Protein AF-0000000066904981 (afdb_homodimer)

pLDDT: mean 78.53, std 17.95, range [28.22, 98.19]

Solvent-accessible surface area (backbone atoms only — not comparable to full-atom values): 41297 Å² total; per-residue (Å²): 116,61,37,45,82,64,37,47,34,28,40,35,43,92,92,44,52,44,81,44,67,41,42,80,83,37,74,47,75,53,92,91,40,63,34,40,48,55,61,44,52,70,33,62,58,35,39,51,25,34,52,40,75,87,22,40,49,40,78,51,49,74,65,53,43,39,52,46,29,62,57,43,56,68,46,65,35,61,63,74,56,66,65,71,63,55,58,62,73,68,61,56,79,80,69,77,66,56,67,68,47,59,76,64,24,49,69,62,49,70,68,54,54,50,50,40,43,72,71,56,51,50,41,65,54,52,36,50,52,47,52,72,22,26,65,54,48,78,71,41,52,71,67,53,37,50,49,49,50,48,51,43,35,58,65,40,46,46,58,38,36,38,30,65,60,43,66,61,57,48,42,46,34,43,40,71,71,44,27,72,55,42,54,42,47,45,58,61,56,50,28,37,45,49,44,56,25,61,78,44,40,65,36,30,34,39,35,34,66,56,35,38,32,44,66,59,34,48,51,44,61,50,17,71,42,57,29,36,41,38,34,42,27,69,60,94,57,69,73,70,40,59,44,39,60,47,57,62,66,56,67,66,36,50,67,25,54,41,72,42,39,44,67,60,59,51,46,63,72,65,58,70,75,89,63,54,72,68,54,46,52,54,42,63,73,37,42,69,55,49,50,56,55,69,68,34,64,18,44,19,37,40,37,39,46,91,64,88,48,71,72,42,43,68,72,54,51,52,62,29,35,25,64,51,11,24,33,19,34,43,31,57,44,67,68,58,48,52,48,47,48,49,51,44,41,71,64,42,28,44,42,78,68,44,40,35,35,64,47,59,38,41,45,23,62,44,96,95,40,76,42,72,42,81,78,39,74,81,54,64,41,36,41,37,36,30,31,29,54,52,113,116,60,36,46,82,65,36,48,35,29,39,35,44,92,93,45,51,43,82,44,67,42,41,82,82,37,74,48,75,54,90,92,40,64,34,39,49,55,60,46,51,68,34,59,58,36,38,50,24,34,53,40,77,87,21,40,47,39,79,52,48,73,66,53,45,39,52,46,28,60,58,44,57,70,46,65,36,62,63,76,55,63,66,71,63,54,57,61,75,66,63,48,83,79,69,78,69,56,65,67,49,60,75,64,26,49,69,61,48,69,67,55,52,51,50,39,42,71,71,58,52,50,43,66,53,52,36,50,51,46,53,72,22,26,63,56,50,79,72,40,51,70,66,52,36,52,51,50,49,48,50,43,35,57,67,41,48,46,57,39,34,37,29,65,61,43,66,61,56,48,41,45,35,44,40,71,70,44,27,72,53,42,54,41,48,46,55,60,55,50,29,37,44,49,45,57,27,62,77,46,39,65,34,29,35,39,34,32,63,57,34,37,33,44,64,58,34,48,53,44,60,50,19,69,43,57,29,34,40,37,35,42,28,67,61,94,58,70,72,70,42,59,44,39,59,47,57,62,65,54,67,66,36,50,68,24,53,43,72,42,38,44,67,60,59,51,46,61,72,65,59,70,76,88,62,54,73,68,53,46,52,56,42,62,73,36,42,68,55,48,50,54,55,69,68,34,63,18,42,20,36,41,36,38,46,90,64,88,47,71,72,45,42,68,74,54,51,52,63,30,35,25,65,51,12,24,33,19,34,44,32,57,44,67,67,57,47,51,49,48,49,48,52,43,40,72,65,41,28,45,43,78,67,44,40,36,35,63,45,61,37,42,46,23,62,44,94,94,40,77,41,72,42,80,80,40,76,81,53,64,43,35,40,38,36,31,31,29,53,52,114

Structure (mmCIF, N/CA/C/O backbone):
data_AF-0000000066904981-model_v1
#
loop_
_entity.id
_entity.type
_entity.pdbx_description
1 polymer 'tRNA (adenine(58)-N(1))-methyltransferase non-catalytic subunit TRM6'
#
loop_
_atom_site.group_PDB
_atom_site.id
_atom_site.type_symbol
_atom_site.label_atom_id
_atom_site.label_alt_id
_atom_site.label_comp_id
_atom_site.label_asym_id
_atom_site.label_entity_id
_atom_site.label_seq_id
_atom_site.pdbx_PDB_ins_code
_atom_site.Cartn_x
_atom_site.Cartn_y
_atom_site.Cartn_z
_atom_site.occupancy
_atom_site.B_iso_or_equiv
_atom_site.auth_seq_id
_atom_site.auth_comp_id
_atom_site.auth_asym_id
_atom_site.auth_atom_id
_atom_site.pdbx_PDB_model_num
ATOM 1 N N . MET A 1 1 ? 4.727 -24.531 4.793 1 66.62 1 MET A N 1
ATOM 2 C CA . MET A 1 1 ? 3.307 -24.859 4.848 1 66.62 1 MET A CA 1
ATOM 3 C C . MET A 1 1 ? 2.9 -25.703 3.645 1 66.62 1 MET A C 1
ATOM 5 O O . MET A 1 1 ? 3.305 -25.422 2.516 1 66.62 1 MET A O 1
ATOM 9 N N . GLU A 1 2 ? 2.305 -26.797 3.936 1 84.75 2 GLU A N 1
ATOM 10 C CA . GLU A 1 2 ? 1.937 -27.781 2.91 1 84.75 2 GLU A CA 1
ATOM 11 C C . GLU A 1 2 ? 0.469 -27.641 2.516 1 84.75 2 GLU A C 1
ATOM 13 O O . GLU A 1 2 ? -0.345 -27.141 3.299 1 84.75 2 GLU A O 1
ATOM 18 N N . ILE A 1 3 ? 0.258 -27.922 1.282 1 91.31 3 ILE A N 1
ATOM 19 C CA . ILE A 1 3 ? -1.102 -27.875 0.753 1 91.31 3 ILE A CA 1
ATOM 20 C C . ILE A 1 3 ? -1.896 -29.078 1.269 1 91.31 3 ILE A C 1
ATOM 22 O O . ILE A 1 3 ? -1.416 -30.203 1.228 1 91.31 3 ILE A O 1
ATOM 26 N N . VAL A 1 4 ? -3.031 -28.812 1.88 1 92.56 4 VAL A N 1
ATOM 27 C CA . VAL A 1 4 ? -3.906 -29.875 2.371 1 92.56 4 VAL A CA 1
ATOM 28 C C . VAL A 1 4 ? -5.262 -29.797 1.672 1 92.56 4 VAL A C 1
ATOM 30 O O . VAL A 1 4 ? -5.547 -28.812 0.972 1 92.56 4 VAL A O 1
ATOM 33 N N . GLU A 1 5 ? -5.953 -30.844 1.854 1 92.69 5 GLU A N 1
ATOM 34 C CA . GLU A 1 5 ? -7.293 -30.812 1.274 1 92.69 5 GLU A CA 1
ATOM 35 C C . GLU A 1 5 ? -8.117 -29.672 1.848 1 92.69 5 GLU A C 1
ATOM 37 O O . GLU A 1 5 ? -8.117 -29.438 3.059 1 92.69 5 GLU A O 1
ATOM 42 N N . GLY A 1 6 ? -8.773 -28.906 1.011 1 92.81 6 GLY A N 1
ATOM 43 C CA . GLY A 1 6 ? -9.57 -27.781 1.439 1 92.81 6 GLY A CA 1
ATOM 44 C C . GLY A 1 6 ? -8.812 -26.469 1.399 1 92.81 6 GLY A C 1
ATOM 45 O O . GLY A 1 6 ? -9.406 -25.391 1.551 1 92.81 6 GLY A O 1
ATOM 46 N N . SER A 1 7 ? -7.531 -26.562 1.126 1 94.19 7 SER A N 1
ATOM 47 C CA . SER A 1 7 ? -6.707 -25.359 1.053 1 94.19 7 SER A CA 1
ATOM 48 C C . SER A 1 7 ? -6.988 -24.578 -0.227 1 94.19 7 SER A C 1
ATOM 50 O O . SER A 1 7 ? -7.336 -25.156 -1.255 1 94.19 7 SER A O 1
ATOM 52 N N . TYR A 1 8 ? -6.977 -23.328 -0.087 1 95.19 8 TYR A N 1
ATOM 53 C CA . TYR A 1 8 ? -7.094 -22.484 -1.272 1 95.19 8 TYR A CA 1
ATOM 54 C C . TYR A 1 8 ? -5.734 -22.281 -1.935 1 95.19 8 TYR A C 1
ATOM 56 O O . TYR A 1 8 ? -4.723 -22.125 -1.251 1 95.19 8 TYR A O 1
ATOM 64 N N . VAL A 1 9 ? -5.754 -22.391 -3.248 1 94.06 9 VAL A N 1
ATOM 65 C CA . VAL A 1 9 ? -4.527 -22.219 -4.02 1 94.06 9 VAL A CA 1
ATOM 66 C C . VAL A 1 9 ? -4.797 -21.359 -5.246 1 94.06 9 VAL A C 1
ATOM 68 O O . VAL A 1 9 ? -5.918 -21.328 -5.758 1 94.06 9 VAL A O 1
ATOM 71 N N . ILE A 1 10 ? -3.789 -20.578 -5.578 1 93.19 10 ILE A N 1
ATOM 72 C CA . ILE A 1 10 ? -3.857 -19.781 -6.809 1 93.19 10 ILE A CA 1
ATOM 73 C C . ILE A 1 10 ? -2.973 -20.422 -7.875 1 93.19 10 ILE A C 1
ATOM 75 O O . ILE A 1 10 ? -1.762 -20.562 -7.691 1 93.19 10 ILE A O 1
ATOM 79 N N . PHE A 1 11 ? -3.605 -20.828 -8.953 1 92 11 PHE A N 1
ATOM 80 C CA . PHE A 1 11 ? -2.877 -21.359 -10.102 1 92 11 PHE A CA 1
ATOM 81 C C . PHE A 1 11 ? -2.557 -20.25 -11.102 1 92 11 PHE A C 1
ATOM 83 O O . PHE A 1 11 ? -3.422 -19.438 -11.43 1 92 11 PHE A O 1
ATOM 90 N N . LYS A 1 12 ? -1.373 -20.234 -11.406 1 86.88 12 LYS A N 1
ATOM 91 C CA . LYS A 1 12 ? -0.982 -19.234 -12.398 1 86.88 12 LYS A CA 1
ATOM 92 C C . LYS A 1 12 ? -0.292 -19.891 -13.594 1 86.88 12 LYS A C 1
ATOM 94 O O . LYS A 1 12 ? 0.618 -20.703 -13.422 1 86.88 12 LYS A O 1
ATOM 99 N N . ARG A 1 13 ? -0.804 -19.625 -14.695 1 80.5 13 ARG A N 1
ATOM 100 C CA . ARG A 1 13 ? -0.232 -20.062 -15.961 1 80.5 13 ARG A CA 1
ATOM 101 C C . ARG A 1 13 ? -0.275 -18.953 -17 1 80.5 13 ARG A C 1
ATOM 103 O O . ARG A 1 13 ? -1.354 -18.516 -17.406 1 80.5 13 ARG A O 1
ATOM 110 N N . GLY A 1 14 ? 0.883 -18.562 -17.359 1 70.94 14 GLY A N 1
ATOM 111 C CA . GLY A 1 14 ? 0.912 -17.438 -18.281 1 70.94 14 GLY A CA 1
ATOM 112 C C . GLY A 1 14 ? 0.324 -16.156 -17.703 1 70.94 14 GLY A C 1
ATOM 113 O O . GLY A 1 14 ? 0.757 -15.703 -16.641 1 70.94 14 GLY A O 1
ATOM 114 N N . ASN A 1 15 ? -0.715 -15.695 -18.359 1 70.81 15 ASN A N 1
ATOM 115 C CA . ASN A 1 15 ? -1.34 -14.453 -17.906 1 70.81 15 ASN A CA 1
ATOM 116 C C . ASN A 1 15 ? -2.648 -14.727 -17.172 1 70.81 15 ASN A C 1
ATOM 118 O O . ASN A 1 15 ? -3.33 -13.789 -16.734 1 70.81 15 ASN A O 1
ATOM 122 N N . THR A 1 16 ? -2.84 -15.977 -16.984 1 81.62 16 THR A N 1
ATOM 123 C CA . THR A 1 16 ? -4.105 -16.328 -16.344 1 81.62 16 THR A CA 1
ATOM 124 C C . THR A 1 16 ? -3.863 -16.906 -14.945 1 81.62 16 THR A C 1
ATOM 126 O O . THR A 1 16 ? -2.9 -17.656 -14.734 1 81.62 16 THR A O 1
ATOM 129 N N . SER A 1 17 ? -4.574 -16.453 -14.086 1 90 17 SER A N 1
ATOM 130 C CA . SER A 1 17 ? -4.527 -16.953 -12.711 1 90 17 SER A CA 1
ATOM 131 C C . SER A 1 17 ? -5.922 -17.281 -12.203 1 90 17 SER A C 1
ATOM 133 O O . SER A 1 17 ? -6.902 -16.641 -12.578 1 90 17 SER A O 1
ATOM 135 N N . ARG A 1 18 ? -5.957 -18.344 -11.398 1 92.12 18 ARG A N 1
ATOM 136 C CA . ARG A 1 18 ? -7.25 -18.781 -10.883 1 92.12 18 ARG A CA 1
ATOM 137 C C . ARG A 1 18 ? -7.141 -19.219 -9.43 1 92.12 18 ARG A C 1
ATOM 139 O O . ARG A 1 18 ? -6.191 -19.906 -9.047 1 92.12 18 ARG A O 1
ATOM 146 N N . LEU A 1 19 ? -8.109 -18.719 -8.68 1 94.81 19 LEU A N 1
ATOM 147 C CA . LEU A 1 19 ? -8.234 -19.156 -7.297 1 94.81 19 LEU A CA 1
ATOM 148 C C . LEU A 1 19 ? -9.109 -20.391 -7.188 1 94.81 19 LEU A C 1
ATOM 150 O O . LEU A 1 19 ? -10.227 -20.422 -7.719 1 94.81 19 LEU A O 1
ATOM 154 N N . THR A 1 20 ? -8.586 -21.453 -6.523 1 94.12 20 THR A N 1
ATOM 155 C CA . THR A 1 20 ? -9.344 -22.688 -6.422 1 94.12 20 THR A CA 1
ATOM 156 C C . THR A 1 20 ? -9.156 -23.328 -5.051 1 94.12 20 THR A C 1
ATOM 158 O O . THR A 1 20 ? -8.07 -23.266 -4.469 1 94.12 20 THR A O 1
ATOM 161 N N . ARG A 1 21 ? -10.227 -23.812 -4.586 1 94.75 21 ARG A N 1
ATOM 162 C CA . ARG A 1 21 ? -10.156 -24.625 -3.381 1 94.75 21 ARG A CA 1
ATOM 163 C C . ARG A 1 21 ? -9.852 -26.094 -3.725 1 94.75 21 ARG A C 1
ATOM 165 O O . ARG A 1 21 ? -10.578 -26.719 -4.492 1 94.75 21 ARG A O 1
ATOM 172 N N . ILE A 1 22 ? -8.828 -26.625 -3.139 1 94.25 22 ILE A N 1
ATOM 173 C CA . ILE A 1 22 ? -8.328 -27.938 -3.514 1 94.25 22 ILE A CA 1
ATOM 174 C C . ILE A 1 22 ? -9.242 -29.016 -2.941 1 94.25 22 ILE A C 1
ATOM 176 O O . ILE A 1 22 ? -9.625 -28.969 -1.769 1 94.25 22 ILE A O 1
ATOM 180 N N . ALA A 1 23 ? -9.688 -29.859 -3.777 1 92.75 23 ALA A N 1
ATOM 181 C CA . ALA A 1 23 ? -10.477 -31.047 -3.422 1 92.75 23 ALA A CA 1
ATOM 182 C C . ALA A 1 23 ? -9.961 -32.281 -4.141 1 92.75 23 ALA A C 1
ATOM 184 O O . ALA A 1 23 ? -9.414 -32.188 -5.242 1 92.75 23 ALA A O 1
ATOM 185 N N . ARG A 1 24 ? -10.133 -33.375 -3.477 1 89.88 24 ARG A N 1
ATOM 186 C CA . ARG A 1 24 ? -9.695 -34.625 -4.09 1 89.88 24 ARG A CA 1
ATOM 187 C C . ARG A 1 24 ? -10.516 -34.938 -5.336 1 89.88 24 ARG A C 1
ATOM 189 O O . ARG A 1 24 ? -11.734 -34.719 -5.359 1 89.88 24 ARG A O 1
ATOM 196 N N . GLY A 1 25 ? -9.852 -35.312 -6.305 1 86.94 25 GLY A N 1
ATOM 197 C CA . GLY A 1 25 ? -10.516 -35.719 -7.535 1 86.94 25 GLY A CA 1
ATOM 198 C C . GLY A 1 25 ? -10.938 -34.531 -8.398 1 86.94 25 GLY A C 1
ATOM 199 O O . GLY A 1 25 ? -11.641 -34.719 -9.391 1 86.94 25 GLY A O 1
ATOM 200 N N . GLN A 1 26 ? -10.539 -33.438 -8.008 1 91.06 26 GLN A N 1
ATOM 201 C CA . GLN A 1 26 ? -10.945 -32.25 -8.727 1 91.06 26 GLN A CA 1
ATOM 202 C C . GLN A 1 26 ? -10.078 -32 -9.961 1 91.06 26 GLN A C 1
ATOM 204 O O . GLN A 1 26 ? -8.859 -32.219 -9.914 1 91.06 26 GLN A O 1
ATOM 209 N N . GLN A 1 27 ? -10.711 -31.734 -11.086 1 91.56 27 GLN A N 1
ATOM 210 C CA . GLN A 1 27 ? -10.016 -31.391 -12.32 1 91.56 27 GLN A CA 1
ATOM 211 C C . GLN A 1 27 ? -10.125 -29.891 -12.617 1 91.56 27 GLN A C 1
ATOM 213 O O . GLN A 1 27 ? -11.211 -29.312 -12.547 1 91.56 27 GLN A O 1
ATOM 218 N N . ILE A 1 28 ? -9.031 -29.281 -12.852 1 91 28 ILE A N 1
ATOM 219 C CA . ILE A 1 28 ? -8.992 -27.859 -13.117 1 91 28 ILE A CA 1
ATOM 220 C C . ILE A 1 28 ? -8.547 -27.609 -14.555 1 91 28 ILE A C 1
ATOM 222 O O . ILE A 1 28 ? -7.684 -28.312 -15.078 1 91 28 ILE A O 1
ATOM 226 N N . VAL A 1 29 ? -9.219 -26.719 -15.18 1 87.19 29 VAL A N 1
ATOM 227 C CA . VAL A 1 29 ? -8.859 -26.328 -16.547 1 87.19 29 VAL A CA 1
ATOM 228 C C . VAL A 1 29 ? -8.281 -24.906 -16.531 1 87.19 29 VAL A C 1
ATOM 230 O O . VAL A 1 29 ? -8.93 -23.969 -16.047 1 87.19 29 VAL A O 1
ATOM 233 N N . LEU A 1 30 ? -7.09 -24.75 -16.906 1 85.94 30 LEU A N 1
ATOM 234 C CA . LEU A 1 30 ? -6.434 -23.453 -17.016 1 85.94 30 LEU A CA 1
ATOM 235 C C . LEU A 1 30 ? -5.766 -23.312 -18.375 1 85.94 30 LEU A C 1
ATOM 237 O O . LEU A 1 30 ? -4.93 -24.125 -18.75 1 85.94 30 LEU A O 1
ATOM 241 N N . GLU A 1 31 ? -6.016 -22.219 -19.094 1 78.69 31 GLU A N 1
ATOM 242 C CA . GLU A 1 31 ? -5.453 -21.969 -20.422 1 78.69 31 GLU A CA 1
ATOM 243 C C . GLU A 1 31 ? -5.453 -23.219 -21.281 1 78.69 31 GLU A C 1
ATOM 245 O O . GLU A 1 31 ? -4.418 -23.609 -21.812 1 78.69 31 GLU A O 1
ATOM 250 N N . LYS A 1 32 ? -6.469 -23.984 -21.328 1 73.38 32 LYS A N 1
ATOM 251 C CA . LYS A 1 32 ? -6.723 -25.125 -22.203 1 73.38 32 LYS A CA 1
ATOM 252 C C . LYS A 1 32 ? -5.984 -26.375 -21.719 1 73.38 32 LYS A C 1
ATOM 254 O O . LYS A 1 32 ? -5.859 -27.344 -22.453 1 73.38 32 LYS A O 1
ATOM 259 N N . SER A 1 33 ? -5.395 -26.281 -20.594 1 80.69 33 SER A N 1
ATOM 260 C CA . SER A 1 33 ? -4.758 -27.453 -20 1 80.69 33 SER A CA 1
ATOM 261 C C . SER A 1 33 ? -5.555 -27.953 -18.797 1 80.69 33 SER A C 1
ATOM 263 O O . SER A 1 33 ? -6.012 -27.172 -17.969 1 80.69 33 SER A O 1
ATOM 265 N N . LYS A 1 34 ? -5.758 -29.219 -18.906 1 86.19 34 LYS A N 1
ATOM 266 C CA . LYS A 1 34 ? -6.492 -29.844 -17.812 1 86.19 34 LYS A CA 1
ATOM 267 C C . LYS A 1 34 ? -5.555 -30.641 -16.906 1 86.19 34 LYS A C 1
ATOM 269 O O . LYS A 1 34 ? -4.652 -31.328 -17.391 1 86.19 34 LYS A O 1
ATOM 274 N N . PHE A 1 35 ? -5.695 -30.453 -15.641 1 89.69 35 PHE A N 1
ATOM 275 C CA . PHE A 1 35 ? -4.867 -31.234 -14.727 1 89.69 35 PHE A CA 1
ATOM 276 C C . PHE A 1 35 ? -5.617 -31.531 -13.438 1 89.69 35 PHE A C 1
ATOM 278 O O . PHE A 1 35 ? -6.59 -30.859 -13.109 1 89.69 35 PHE A O 1
ATOM 285 N N . LEU A 1 36 ? -5.172 -32.594 -12.781 1 91.19 36 LEU A N 1
ATOM 286 C CA . LEU A 1 36 ? -5.754 -33.031 -11.516 1 91.19 36 LEU A CA 1
ATOM 287 C C . LEU A 1 36 ? -4.992 -32.438 -10.336 1 91.19 36 LEU A C 1
ATOM 289 O O . LEU A 1 36 ? -3.777 -32.25 -10.414 1 91.19 36 LEU A O 1
ATOM 293 N N . THR A 1 37 ? -5.695 -32.188 -9.258 1 90.5 37 THR A N 1
ATOM 294 C CA . THR A 1 37 ? -5.078 -31.5 -8.117 1 90.5 37 THR A CA 1
ATOM 295 C C . THR A 1 37 ? -4.719 -32.5 -7.027 1 90.5 37 THR A C 1
ATOM 297 O O . THR A 1 37 ? -4.234 -32.125 -5.957 1 90.5 37 THR A O 1
ATOM 300 N N . ASP A 1 38 ? -4.82 -33.719 -7.238 1 90.19 38 ASP A N 1
ATOM 301 C CA . ASP A 1 38 ? -4.594 -34.75 -6.219 1 90.19 38 ASP A CA 1
ATOM 302 C C . ASP A 1 38 ? -3.133 -34.75 -5.77 1 90.19 38 ASP A C 1
ATOM 304 O O . ASP A 1 38 ? -2.844 -34.906 -4.582 1 90.19 38 ASP A O 1
ATOM 308 N N . ASN A 1 39 ? -2.252 -34.625 -6.68 1 89.31 39 ASN A N 1
ATOM 309 C CA . ASN A 1 39 ? -0.829 -34.688 -6.371 1 89.31 39 ASN A CA 1
ATOM 310 C C . ASN A 1 39 ? -0.323 -33.406 -5.707 1 89.31 39 ASN A C 1
ATOM 312 O O . ASN A 1 39 ? 0.827 -33.344 -5.27 1 89.31 39 ASN A O 1
ATOM 316 N N . LEU A 1 40 ? -1.145 -32.5 -5.605 1 91 40 LEU A N 1
ATOM 317 C CA . LEU A 1 40 ? -0.75 -31.25 -4.965 1 91 40 LEU A CA 1
ATOM 318 C C . LEU A 1 40 ? -0.832 -31.359 -3.445 1 91 40 LEU A C 1
ATOM 320 O O . LEU A 1 40 ? -0.176 -30.609 -2.725 1 91 40 LEU A O 1
ATOM 324 N N . ILE A 1 41 ? -1.654 -32.312 -3.059 1 91.75 41 ILE A N 1
ATOM 325 C CA . ILE A 1 41 ? -1.846 -32.469 -1.623 1 91.75 41 ILE A CA 1
ATOM 326 C C . ILE A 1 41 ? -0.551 -33 -0.988 1 91.75 41 ILE A C 1
ATOM 328 O O . ILE A 1 41 ? 0.008 -34 -1.419 1 91.75 41 ILE A O 1
ATOM 332 N N . GLY A 1 42 ? -0.036 -32.281 -0.061 1 88.62 42 GLY A N 1
ATOM 333 C CA . GLY A 1 42 ? 1.206 -32.625 0.609 1 88.62 42 GLY A CA 1
ATOM 334 C C . GLY A 1 42 ? 2.402 -31.859 0.091 1 88.62 42 GLY A C 1
ATOM 335 O O . GLY A 1 42 ? 3.488 -31.922 0.673 1 88.62 42 GLY A O 1
ATOM 336 N N . GLN A 1 43 ? 2.199 -31.172 -1.011 1 87.69 43 GLN A N 1
ATOM 337 C CA . GLN A 1 43 ? 3.287 -30.391 -1.598 1 87.69 43 GLN A CA 1
ATOM 338 C C . GLN A 1 43 ? 3.309 -28.969 -1.048 1 87.69 43 GLN A C 1
ATOM 340 O O . GLN A 1 43 ? 2.289 -28.469 -0.569 1 87.69 43 GLN A O 1
ATOM 345 N N . PRO A 1 44 ? 4.457 -28.375 -1.064 1 83.56 44 PRO A N 1
ATOM 346 C CA . PRO A 1 44 ? 4.559 -26.984 -0.589 1 83.56 44 PRO A CA 1
ATOM 347 C C . PRO A 1 44 ? 3.996 -25.984 -1.589 1 83.56 44 PRO A C 1
ATOM 349 O O . PRO A 1 44 ? 3.949 -26.266 -2.791 1 83.56 44 PRO A O 1
ATOM 352 N N . TYR A 1 45 ? 3.57 -24.859 -1.118 1 83.62 45 TYR A N 1
ATOM 353 C CA . TYR A 1 45 ? 3.1 -23.766 -1.956 1 83.62 45 TYR A CA 1
ATOM 354 C C . TYR A 1 45 ? 4.25 -23.141 -2.736 1 83.62 45 TYR A C 1
ATOM 356 O O . TYR A 1 45 ? 5.418 -23.375 -2.432 1 83.62 45 TYR A O 1
ATOM 364 N N . ASN A 1 46 ? 3.812 -22.406 -3.773 1 78.44 46 ASN A N 1
ATOM 365 C CA . ASN A 1 46 ? 4.719 -21.531 -4.512 1 78.44 46 ASN A CA 1
ATOM 366 C C . ASN A 1 46 ? 5.797 -22.328 -5.242 1 78.44 46 ASN A C 1
ATOM 368 O O . ASN A 1 46 ? 6.98 -22.016 -5.152 1 78.44 46 ASN A O 1
ATOM 372 N N . GLN A 1 47 ? 5.387 -23.406 -5.73 1 79.5 47 GLN A N 1
ATOM 373 C CA . GLN A 1 47 ? 6.258 -24.234 -6.555 1 79.5 47 GLN A CA 1
ATOM 374 C C . GLN A 1 47 ? 5.703 -24.391 -7.969 1 79.5 47 GLN A C 1
ATOM 376 O O . GLN A 1 47 ? 4.512 -24.172 -8.203 1 79.5 47 GLN A O 1
ATOM 381 N N . LEU A 1 48 ? 6.648 -24.594 -8.828 1 81.56 48 LEU A N 1
ATOM 382 C CA . LEU A 1 48 ? 6.277 -24.859 -10.211 1 81.56 48 LEU A CA 1
ATOM 383 C C . LEU A 1 48 ? 6.027 -26.344 -10.445 1 81.56 48 LEU A C 1
ATOM 385 O O . LEU A 1 48 ? 6.816 -27.188 -10.008 1 81.56 48 LEU A O 1
ATOM 389 N N . PHE A 1 49 ? 4.918 -26.609 -11.078 1 85.44 49 PHE A N 1
ATOM 390 C CA . PHE A 1 49 ? 4.555 -27.984 -11.359 1 85.44 49 PHE A CA 1
ATOM 391 C C . PHE A 1 49 ? 4.43 -28.219 -12.859 1 85.44 49 PHE A C 1
ATOM 393 O O . PHE A 1 49 ? 3.945 -27.359 -13.594 1 85.44 49 PHE A O 1
ATOM 400 N N . GLU A 1 50 ? 4.914 -29.328 -13.227 1 83.25 50 GLU A N 1
ATOM 401 C CA . GLU A 1 50 ? 4.758 -29.734 -14.617 1 83.25 50 GLU A CA 1
ATOM 402 C C . GLU A 1 50 ? 3.5 -30.578 -14.805 1 83.25 50 GLU A C 1
ATOM 404 O O . GLU A 1 50 ? 3.197 -31.438 -13.969 1 83.25 50 GLU A O 1
ATOM 409 N N . ILE A 1 51 ? 2.789 -30.281 -15.812 1 85.75 51 ILE A N 1
ATOM 410 C CA . ILE A 1 51 ? 1.599 -31.047 -16.141 1 85.75 51 ILE A CA 1
ATOM 411 C C . ILE A 1 51 ? 1.989 -32.25 -17 1 85.75 51 ILE A C 1
ATOM 413 O O . ILE A 1 51 ? 2.35 -32.125 -18.172 1 85.75 51 ILE A O 1
ATOM 417 N N . LEU A 1 52 ? 1.821 -33.375 -16.391 1 81.19 52 LEU A N 1
ATOM 418 C CA . LEU A 1 52 ? 2.17 -34.625 -17.078 1 81.19 52 LEU A CA 1
ATOM 419 C C . LEU A 1 52 ? 1.071 -35.031 -18.062 1 81.19 52 LEU A C 1
ATOM 421 O O . LEU A 1 52 ? -0.061 -34.562 -17.969 1 81.19 52 LEU A O 1
ATOM 425 N N . PRO A 1 53 ? 1.456 -35.906 -18.953 1 74.94 53 PRO A N 1
ATOM 426 C CA . PRO A 1 53 ? 0.454 -36.344 -19.922 1 74.94 53 PRO A CA 1
ATOM 427 C C . PRO A 1 53 ? -0.747 -37.031 -19.266 1 74.94 53 PRO A C 1
ATOM 429 O O . PRO A 1 53 ? -1.86 -36.969 -19.781 1 74.94 53 PRO A O 1
ATOM 432 N N . ASN A 1 54 ? -0.562 -37.656 -18.141 1 78.25 54 ASN A N 1
ATOM 433 C CA . ASN A 1 54 ? -1.665 -38.281 -17.422 1 78.25 54 ASN A CA 1
ATOM 434 C C . ASN A 1 54 ? -2.467 -37.25 -16.625 1 78.25 54 ASN A C 1
ATOM 436 O O . ASN A 1 54 ? -3.33 -37.625 -15.82 1 78.25 54 ASN A O 1
ATOM 440 N N . LYS A 1 55 ? -2.199 -36.031 -16.828 1 83 55 LYS A N 1
ATOM 441 C CA . LYS A 1 55 ? -2.912 -34.875 -16.25 1 83 55 LYS A CA 1
ATOM 442 C C . LYS A 1 55 ? -2.547 -34.719 -14.781 1 83 55 LYS A C 1
ATOM 444 O O . LYS A 1 55 ? -3.182 -33.906 -14.07 1 83 55 LYS A O 1
ATOM 449 N N . HIS A 1 56 ? -1.57 -35.469 -14.344 1 86.5 56 HIS A N 1
ATOM 450 C CA . HIS A 1 56 ? -1.099 -35.281 -12.977 1 86.5 56 HIS A CA 1
ATOM 451 C C . HIS A 1 56 ? -0.015 -34.219 -12.906 1 86.5 56 HIS A C 1
ATOM 453 O O . HIS A 1 56 ? 0.656 -33.938 -13.906 1 86.5 56 HIS A O 1
ATOM 459 N N . LEU A 1 57 ? 0.071 -33.625 -11.703 1 87.94 57 LEU A N 1
ATOM 460 C CA . LEU A 1 57 ? 1.064 -32.562 -11.5 1 87.94 57 LEU A CA 1
ATOM 461 C C . LEU A 1 57 ? 2.312 -33.125 -10.828 1 87.94 57 LEU A C 1
ATOM 463 O O . LEU A 1 57 ? 2.213 -33.969 -9.914 1 87.94 57 LEU A O 1
ATOM 467 N N . GLN A 1 58 ? 3.393 -32.812 -11.398 1 85 58 GLN A N 1
ATOM 468 C CA . GLN A 1 58 ? 4.668 -33.219 -10.797 1 85 58 GLN A CA 1
ATOM 469 C C . GLN A 1 58 ? 5.52 -31.984 -10.492 1 85 58 GLN A C 1
ATOM 471 O O . GLN A 1 58 ? 5.664 -31.094 -11.328 1 85 58 GLN A O 1
ATOM 476 N N . CYS A 1 59 ? 5.969 -31.969 -9.242 1 83.44 59 CYS A N 1
ATOM 477 C CA . CYS A 1 59 ? 6.809 -30.859 -8.828 1 83.44 59 CYS A CA 1
ATOM 478 C C . CYS A 1 59 ? 8.07 -30.781 -9.672 1 83.44 59 CYS A C 1
ATOM 480 O O . CYS A 1 59 ? 8.727 -31.797 -9.914 1 83.44 59 CYS A O 1
ATOM 482 N N . CYS A 1 60 ? 8.336 -29.578 -10.18 1 77.5 60 CYS A N 1
ATOM 483 C CA . CYS A 1 60 ? 9.492 -29.391 -11.055 1 77.5 60 CYS A CA 1
ATOM 484 C C . CYS A 1 60 ? 10.789 -29.422 -10.258 1 77.5 60 CYS A C 1
ATOM 486 O O . CYS A 1 60 ? 10.852 -28.922 -9.133 1 77.5 60 CYS A O 1
ATOM 488 N N . THR A 1 61 ? 11.719 -30.188 -10.875 1 69.81 61 THR A N 1
ATOM 489 C CA . THR A 1 61 ? 13.055 -30.188 -10.305 1 69.81 61 THR A CA 1
ATOM 490 C C . THR A 1 61 ? 13.781 -28.891 -10.633 1 69.81 61 THR A C 1
ATOM 492 O O . THR A 1 61 ? 13.297 -28.094 -11.422 1 69.81 61 THR A O 1
ATOM 495 N N . GLU A 1 62 ? 14.875 -28.672 -9.93 1 64.06 62 GLU A N 1
ATOM 496 C CA . GLU A 1 62 ? 15.672 -27.469 -10.148 1 64.06 62 GLU A CA 1
ATOM 497 C C . GLU A 1 62 ? 16.062 -27.328 -11.617 1 64.06 62 GLU A C 1
ATOM 499 O O . GLU A 1 62 ? 16.078 -26.219 -12.156 1 64.06 62 GLU A O 1
ATOM 504 N N . THR A 1 63 ? 16.344 -28.438 -12.18 1 60.25 63 THR A N 1
ATOM 505 C CA . THR A 1 63 ? 16.766 -28.438 -13.578 1 60.25 63 THR A CA 1
ATOM 506 C C . THR A 1 63 ? 15.609 -28.031 -14.492 1 60.25 63 THR A C 1
ATOM 508 O O . THR A 1 63 ? 15.805 -27.281 -15.445 1 60.25 63 THR A O 1
ATOM 511 N N . GLU A 1 64 ? 14.469 -28.594 -14.242 1 64.06 64 GLU A N 1
ATOM 512 C CA . GLU A 1 64 ? 13.297 -28.266 -15.055 1 64.06 64 GLU A CA 1
ATOM 513 C C . GLU A 1 64 ? 12.906 -26.797 -14.883 1 64.06 64 GLU A C 1
ATOM 515 O O . GLU A 1 64 ? 12.477 -26.156 -15.844 1 64.06 64 GLU A O 1
ATOM 520 N N . LEU A 1 65 ? 13.125 -26.406 -13.695 1 65.12 65 LEU A N 1
ATOM 521 C CA . LEU A 1 65 ? 12.836 -25 -13.398 1 65.12 65 LEU A CA 1
ATOM 522 C C . LEU A 1 65 ? 13.742 -24.078 -14.195 1 65.12 65 LEU A C 1
ATOM 524 O O . LEU A 1 65 ? 13.281 -23.062 -14.742 1 65.12 65 LEU A O 1
ATOM 528 N N . ALA A 1 66 ? 14.922 -24.484 -14.172 1 62.47 66 ALA A N 1
ATOM 529 C CA . ALA A 1 66 ? 15.898 -23.688 -14.922 1 62.47 66 ALA A CA 1
ATOM 530 C C . ALA A 1 66 ? 15.547 -23.641 -16.406 1 62.47 66 ALA A C 1
ATOM 532 O O . ALA A 1 66 ? 15.672 -22.594 -17.047 1 62.47 66 ALA A O 1
ATOM 533 N N . GLN A 1 67 ? 15.133 -24.781 -16.906 1 61.22 67 GLN A N 1
ATOM 534 C CA . GLN A 1 67 ? 14.758 -24.844 -18.312 1 61.22 67 GLN A CA 1
ATOM 535 C C . GLN A 1 67 ? 13.531 -23.984 -18.609 1 61.22 67 GLN A C 1
ATOM 537 O O . GLN A 1 67 ? 13.461 -23.328 -19.641 1 61.22 67 GLN A O 1
ATOM 542 N N . PHE A 1 68 ? 12.641 -24.062 -17.719 1 63.03 68 PHE A N 1
ATOM 543 C CA . PHE A 1 68 ? 11.43 -23.25 -17.828 1 63.03 68 PHE A CA 1
ATOM 544 C C . PHE A 1 68 ? 11.773 -21.766 -17.828 1 63.03 68 PHE A C 1
ATOM 546 O O . PHE A 1 68 ? 11.273 -21 -18.641 1 63.03 68 PHE A O 1
ATOM 553 N N . LEU A 1 69 ? 12.547 -21.5 -16.844 1 61 69 LEU A N 1
ATOM 554 C CA . LEU A 1 69 ? 12.906 -20.094 -16.672 1 61 69 LEU A CA 1
ATOM 555 C C . LEU A 1 69 ? 13.688 -19.578 -17.875 1 61 69 LEU A C 1
ATOM 557 O O . LEU A 1 69 ? 13.562 -18.406 -18.234 1 61 69 LEU A O 1
ATOM 561 N N . LYS A 1 70 ? 14.508 -20.438 -18.438 1 55.94 70 LYS A N 1
ATOM 562 C CA . LYS A 1 70 ? 15.25 -20.078 -19.641 1 55.94 70 LYS A CA 1
ATOM 563 C C . LYS A 1 70 ? 14.32 -19.828 -20.828 1 55.94 70 LYS A C 1
ATOM 565 O O . LYS A 1 70 ? 14.578 -18.969 -21.656 1 55.94 70 LYS A O 1
ATOM 570 N N . SER A 1 71 ? 13.305 -20.688 -20.688 1 51.19 71 SER A N 1
ATOM 571 C CA . SER A 1 71 ? 12.344 -20.594 -21.781 1 51.19 71 SER A CA 1
ATOM 572 C C . SER A 1 71 ? 11.414 -19.391 -21.594 1 51.19 71 SER A C 1
ATOM 574 O O . SER A 1 71 ? 11.016 -18.75 -22.578 1 51.19 71 SER A O 1
ATOM 576 N N . GLU A 1 72 ? 10.914 -19.203 -20.438 1 51 72 GLU A N 1
ATOM 577 C CA . GLU A 1 72 ? 10.008 -18.094 -20.141 1 51 72 GLU A CA 1
ATOM 578 C C . GLU A 1 72 ? 10.734 -16.75 -20.188 1 51 72 GLU A C 1
ATOM 580 O O . GLU A 1 72 ? 10.117 -15.727 -20.469 1 51 72 GLU A O 1
ATOM 585 N N . GLY A 1 73 ? 11.953 -16.688 -19.609 1 46.06 73 GLY A N 1
ATOM 586 C CA . GLY A 1 73 ? 12.719 -15.461 -19.625 1 46.06 73 GLY A CA 1
ATOM 587 C C . GLY A 1 73 ? 12.594 -14.695 -20.938 1 46.06 73 GLY A C 1
ATOM 588 O O . GLY A 1 73 ? 12.797 -13.484 -20.969 1 46.06 73 GLY A O 1
ATOM 589 N N . PHE A 1 74 ? 12.664 -15.43 -22.047 1 37.25 74 PHE A N 1
ATOM 590 C CA . PHE A 1 74 ? 12.539 -14.734 -23.328 1 37.25 74 PHE A CA 1
ATOM 591 C C . PHE A 1 74 ? 11.156 -14.117 -23.469 1 37.25 74 PHE A C 1
ATOM 593 O O . PHE A 1 74 ? 10.977 -13.133 -24.188 1 37.25 74 PHE A O 1
ATOM 600 N N . ASP A 1 75 ? 10.156 -14.797 -23.031 1 34.72 75 ASP A N 1
ATOM 601 C CA . ASP A 1 75 ? 8.766 -14.492 -23.344 1 34.72 75 ASP A CA 1
ATOM 602 C C . ASP A 1 75 ? 8.227 -13.375 -22.453 1 34.72 75 ASP A C 1
ATOM 604 O O . ASP A 1 75 ? 7.027 -13.094 -22.469 1 34.72 75 ASP A O 1
ATOM 608 N N . ALA A 1 76 ? 8.766 -13.234 -21.391 1 36.75 76 ALA A N 1
ATOM 609 C CA . ALA A 1 76 ? 8.07 -12.312 -20.5 1 36.75 76 ALA A CA 1
ATOM 610 C C . ALA A 1 76 ? 7.523 -11.117 -21.266 1 36.75 76 ALA A C 1
ATOM 612 O O . ALA A 1 76 ? 6.949 -10.195 -20.672 1 36.75 76 ALA A O 1
ATOM 613 N N . ASN A 1 77 ? 8.094 -10.75 -22.25 1 32.44 77 ASN A N 1
ATOM 614 C CA . ASN A 1 77 ? 7.605 -9.625 -23.047 1 32.44 77 ASN A CA 1
ATOM 615 C C . ASN A 1 77 ? 6.172 -9.844 -23.516 1 32.44 77 ASN A C 1
ATOM 617 O O . ASN A 1 77 ? 5.578 -8.969 -24.141 1 32.44 77 ASN A O 1
ATOM 621 N N . GLY A 1 78 ? 5.75 -11.086 -23.984 1 30.52 78 GLY A N 1
ATOM 622 C CA . GLY A 1 78 ? 4.605 -11.25 -24.859 1 30.52 78 GLY A CA 1
ATOM 623 C C . GLY A 1 78 ? 3.277 -11.117 -24.141 1 30.52 78 GLY A C 1
ATOM 624 O O . GLY A 1 78 ? 2.699 -12.109 -23.703 1 30.52 78 GLY A O 1
ATOM 625 N N . VAL A 1 79 ? 3.105 -10.359 -23.203 1 32.31 79 VAL A N 1
ATOM 626 C CA . VAL A 1 79 ? 1.667 -10.109 -23.188 1 32.31 79 VAL A CA 1
ATOM 627 C C . VAL A 1 79 ? 1.105 -10.258 -24.594 1 32.31 79 VAL A C 1
ATOM 629 O O . VAL A 1 79 ? 1.703 -9.781 -25.562 1 32.31 79 VAL A O 1
ATOM 632 N N . ASP A 1 80 ? 0.214 -11.141 -24.766 1 32.19 80 ASP A N 1
ATOM 633 C CA . ASP A 1 80 ? -0.637 -11.367 -25.938 1 32.19 80 ASP A CA 1
ATOM 634 C C . ASP A 1 80 ? -1.062 -10.047 -26.578 1 32.19 80 ASP A C 1
ATOM 636 O O . ASP A 1 80 ? -2.109 -9.492 -26.219 1 32.19 80 ASP A O 1
ATOM 640 N N . GLN A 1 81 ? -0.411 -8.992 -26.406 1 30.88 81 GLN A N 1
ATOM 641 C CA . GLN A 1 81 ? -0.924 -8.078 -27.422 1 30.88 81 GLN A CA 1
ATOM 642 C C . GLN A 1 81 ? -0.875 -8.711 -28.812 1 30.88 81 GLN A C 1
ATOM 644 O O . GLN A 1 81 ? -0.786 -8.008 -29.812 1 30.88 81 GLN A O 1
ATOM 649 N N . CYS A 1 82 ? -0.402 -9.945 -29 1 30.06 82 CYS A N 1
ATOM 650 C CA . CYS A 1 82 ? -0.525 -10.43 -30.375 1 30.06 82 CYS A CA 1
ATOM 651 C C . CYS A 1 82 ? -1.96 -10.297 -30.859 1 30.06 82 CYS A C 1
ATOM 653 O O . CYS A 1 82 ? -2.232 -10.5 -32.062 1 30.06 82 CYS A O 1
ATOM 655 N N . ASP A 1 83 ? -2.932 -10.328 -29.969 1 31 83 ASP A N 1
ATOM 656 C CA . ASP A 1 83 ? -4.141 -10.273 -30.781 1 31 83 ASP A CA 1
ATOM 657 C C . ASP A 1 83 ? -4.215 -8.969 -31.562 1 31 83 ASP A C 1
ATOM 659 O O . ASP A 1 83 ? -4.715 -8.945 -32.688 1 31 83 ASP A O 1
ATOM 663 N N . GLU A 1 84 ? -4.055 -7.793 -30.828 1 29.84 84 GLU A N 1
ATOM 664 C CA . GLU A 1 84 ? -4.57 -6.715 -31.672 1 29.84 84 GLU A CA 1
ATOM 665 C C . GLU A 1 84 ? -3.531 -6.281 -32.688 1 29.84 84 GLU A C 1
ATOM 667 O O . GLU A 1 84 ? -3.754 -5.324 -33.438 1 29.84 84 GLU A O 1
ATOM 672 N N . LEU A 1 85 ? -2.297 -6.473 -32.469 1 28.83 85 LEU A N 1
ATOM 673 C CA . LEU A 1 85 ? -1.697 -6.035 -33.75 1 28.83 85 LEU A CA 1
ATOM 674 C C . LEU A 1 85 ? -2.141 -6.934 -34.875 1 28.83 85 LEU A C 1
ATOM 676 O O . LEU A 1 85 ? -1.64 -8.047 -35.031 1 28.83 85 LEU A O 1
ATOM 680 N N . THR A 1 86 ? -3.402 -7.059 -35.094 1 29.55 86 THR A N 1
ATOM 681 C CA . THR A 1 86 ? -3.799 -7.199 -36.5 1 29.55 86 THR A CA 1
ATOM 682 C C . THR A 1 86 ? -2.857 -6.418 -37.406 1 29.55 86 THR A C 1
ATOM 684 O O . THR A 1 86 ? -2.561 -5.25 -37.156 1 29.55 86 THR A O 1
ATOM 687 N N . ASP A 1 87 ? -1.94 -7 -38 1 28.95 87 ASP A N 1
ATOM 688 C CA . ASP A 1 87 ? -1.337 -6.5 -39.219 1 28.95 87 ASP A CA 1
ATOM 689 C C . ASP A 1 87 ? -2.252 -5.488 -39.906 1 28.95 87 ASP A C 1
ATOM 691 O O . ASP A 1 87 ? -3.24 -5.867 -40.531 1 28.95 87 ASP A O 1
ATOM 695 N N . TYR A 1 88 ? -2.564 -4.453 -39.344 1 28.84 88 TYR A N 1
ATOM 696 C CA . TYR A 1 88 ? -3.078 -3.406 -40.219 1 28.84 88 TYR A CA 1
ATOM 697 C C . TYR A 1 88 ? -2.34 -3.402 -41.562 1 28.84 88 TYR A C 1
ATOM 699 O O . TYR A 1 88 ? -2.727 -2.686 -42.469 1 28.84 88 TYR A O 1
ATOM 707 N N . SER A 1 89 ? -1.076 -3.779 -41.594 1 29.62 89 SER A N 1
ATOM 708 C CA . SER A 1 89 ? -0.677 -3.793 -43 1 29.62 89 SER A CA 1
ATOM 709 C C . SER A 1 89 ? -1.526 -4.766 -43.812 1 29.62 89 SER A C 1
ATOM 711 O O . SER A 1 89 ? -1.734 -4.57 -45.031 1 29.62 89 SER A O 1
ATOM 713 N N . ASP A 1 90 ? -1.802 -5.941 -43.281 1 29.36 90 ASP A N 1
ATOM 714 C CA . ASP A 1 90 ? -2.576 -6.773 -44.219 1 29.36 90 ASP A CA 1
ATOM 715 C C . ASP A 1 90 ? -4.035 -6.328 -44.25 1 29.36 90 ASP A C 1
ATOM 717 O O . ASP A 1 90 ? -4.879 -7.008 -44.844 1 29.36 90 ASP A O 1
ATOM 721 N N . GLN A 1 91 ? -4.555 -5.559 -43.375 1 29.44 91 GLN A N 1
ATOM 722 C CA . GLN A 1 91 ? -5.867 -5.078 -43.812 1 29.44 91 GLN A CA 1
ATOM 723 C C . GLN A 1 91 ? -5.754 -4.129 -45 1 29.44 91 GLN A C 1
ATOM 725 O O . GLN A 1 91 ? -6.742 -3.52 -45.406 1 29.44 91 GLN A O 1
ATOM 730 N N . LEU A 1 92 ? -4.652 -3.6 -45.375 1 28.91 92 LEU A N 1
ATOM 731 C CA . LEU A 1 92 ? -5 -2.928 -46.625 1 28.91 92 LEU A CA 1
ATOM 732 C C . LEU A 1 92 ? -5.777 -3.859 -47.562 1 28.91 92 LEU A C 1
ATOM 734 O O . LEU A 1 92 ? -6.848 -3.502 -48.031 1 28.91 92 LEU A O 1
ATOM 738 N N . SER A 1 93 ? -5.531 -3.939 -48.906 1 29.88 93 SER A N 1
ATOM 739 C CA . SER A 1 93 ? -6.391 -4.328 -50.031 1 29.88 93 SER A CA 1
ATOM 740 C C . SER A 1 93 ? -6.887 -5.762 -49.875 1 29.88 93 SER A C 1
ATOM 742 O O . SER A 1 93 ? -8.047 -6.055 -50.156 1 29.88 93 SER A O 1
ATOM 744 N N . GLN A 1 94 ? -6.035 -6.898 -50.219 1 30.11 94 GLN A N 1
ATOM 745 C CA . GLN A 1 94 ? -6.613 -8.125 -50.75 1 30.11 94 GLN A CA 1
ATOM 746 C C . GLN A 1 94 ? -7.281 -8.945 -49.656 1 30.11 94 GLN A C 1
ATOM 748 O O . GLN A 1 94 ? -6.598 -9.531 -48.812 1 30.11 94 GLN A O 1
ATOM 753 N N . SER A 1 95 ? -8.398 -8.633 -49.094 1 33.59 95 SER A N 1
ATOM 754 C CA . SER A 1 95 ? -9.469 -9.031 -48.188 1 33.59 95 SER A CA 1
ATOM 755 C C . SER A 1 95 ? -9.602 -10.547 -48.125 1 33.59 95 SER A C 1
ATOM 757 O O . SER A 1 95 ? -9.719 -11.117 -47.031 1 33.59 95 SER A O 1
ATOM 759 N N . ASP A 1 96 ? -10.289 -11.172 -49.219 1 34.62 96 ASP A N 1
ATOM 760 C CA . ASP A 1 96 ? -10.969 -12.438 -49.438 1 34.62 96 ASP A CA 1
ATOM 761 C C . ASP A 1 96 ? -10 -13.609 -49.312 1 34.62 96 ASP A C 1
ATOM 763 O O . ASP A 1 96 ? -10.391 -14.703 -48.875 1 34.62 96 ASP A O 1
ATOM 767 N N . THR A 1 97 ? -8.836 -13.539 -50 1 33.44 97 THR A N 1
ATOM 768 C CA . THR A 1 97 ? -7.984 -14.688 -50.25 1 33.44 97 THR A CA 1
ATOM 769 C C . THR A 1 97 ? -7.164 -15.047 -49.031 1 33.44 97 THR A C 1
ATOM 771 O O . THR A 1 97 ? -6.625 -16.156 -48.938 1 33.44 97 THR A O 1
ATOM 774 N N . ILE A 1 98 ? -6.859 -14.117 -48.156 1 35.38 98 ILE A N 1
ATOM 775 C CA . ILE A 1 98 ? -5.848 -14.414 -47.156 1 35.38 98 ILE A CA 1
ATOM 776 C C . ILE A 1 98 ? -6.496 -15.109 -45.938 1 35.38 98 ILE A C 1
ATOM 778 O O . ILE A 1 98 ? -5.816 -15.781 -45.156 1 35.38 98 ILE A O 1
ATOM 782 N N . VAL A 1 99 ? -7.793 -14.945 -45.562 1 37.09 99 VAL A N 1
ATOM 783 C CA . VAL A 1 99 ? -8.531 -15.68 -44.531 1 37.09 99 VAL A CA 1
ATOM 784 C C . VAL A 1 99 ? -8.562 -17.172 -44.906 1 37.09 99 VAL A C 1
ATOM 786 O O . VAL A 1 99 ? -8.617 -18.016 -44 1 37.09 99 VAL A O 1
ATOM 789 N N . ALA A 1 100 ? -8.844 -17.5 -46.219 1 36.84 100 ALA A N 1
ATOM 790 C CA . ALA A 1 100 ? -8.883 -18.859 -46.75 1 36.84 100 ALA A CA 1
ATOM 791 C C . ALA A 1 100 ? -7.547 -19.562 -46.562 1 36.84 100 ALA A C 1
ATOM 793 O O . ALA A 1 100 ? -7.5 -20.781 -46.375 1 36.84 100 ALA A O 1
ATOM 794 N N . GLU A 1 101 ? -6.465 -18.875 -46.562 1 36.06 101 GLU A N 1
ATOM 795 C CA . GLU A 1 101 ? -5.113 -19.422 -46.5 1 36.06 101 GLU A CA 1
ATOM 796 C C . GLU A 1 101 ? -4.699 -19.656 -45.031 1 36.06 101 GLU A C 1
ATOM 798 O O . GLU A 1 101 ? -3.707 -20.344 -44.781 1 36.06 101 GLU A O 1
ATOM 803 N N . GLN A 1 102 ? -5.129 -19.062 -43.969 1 40.84 102 GLN A N 1
ATOM 804 C CA . GLN A 1 102 ? -4.773 -19.188 -42.562 1 40.84 102 GLN A CA 1
ATOM 805 C C . GLN A 1 102 ? -5.168 -20.562 -42.031 1 40.84 102 GLN A C 1
ATOM 807 O O . GLN A 1 102 ? -4.477 -21.125 -41.188 1 40.84 102 GLN A O 1
ATOM 812 N N . GLN A 1 103 ? -6.406 -20.984 -42.312 1 44.28 103 GLN A N 1
ATOM 813 C CA . GLN A 1 103 ? -6.832 -22.328 -41.906 1 44.28 103 GLN A CA 1
ATOM 814 C C . GLN A 1 103 ? -5.82 -23.375 -42.375 1 44.28 103 GLN A C 1
ATOM 816 O O . GLN A 1 103 ? -5.609 -24.391 -41.688 1 44.28 103 GLN A O 1
ATOM 821 N N . CYS A 1 104 ? -5.211 -23.156 -43.531 1 47.41 104 CYS A N 1
ATOM 822 C CA . CYS A 1 104 ? -4.426 -24.141 -44.25 1 47.41 104 CYS A CA 1
ATOM 823 C C . CYS A 1 104 ? -2.938 -23.984 -43.969 1 47.41 104 CYS A C 1
ATOM 825 O O . CYS A 1 104 ? -2.105 -24.688 -44.531 1 47.41 104 CYS A O 1
ATOM 827 N N . ASN A 1 105 ? -2.646 -23.109 -43.094 1 56.28 105 ASN A N 1
ATOM 828 C CA . ASN A 1 105 ? -1.216 -22.828 -43.031 1 56.28 105 ASN A CA 1
ATOM 829 C C . ASN A 1 105 ? -0.513 -23.812 -42.094 1 56.28 105 ASN A C 1
ATOM 831 O O . ASN A 1 105 ? 0.715 -23.797 -41.969 1 56.28 105 ASN A O 1
ATOM 835 N N . GLN A 1 106 ? -1.339 -24.672 -41.375 1 64.56 106 GLN A N 1
ATOM 836 C CA . GLN A 1 106 ? -0.75 -25.688 -40.5 1 64.56 106 GLN A CA 1
ATOM 837 C C . GLN A 1 106 ? -1.03 -27.094 -41.031 1 64.56 106 GLN A C 1
ATOM 839 O O . GLN A 1 106 ? -2.189 -27.484 -41.188 1 64.56 106 GLN A O 1
ATOM 844 N N . THR A 1 107 ? -0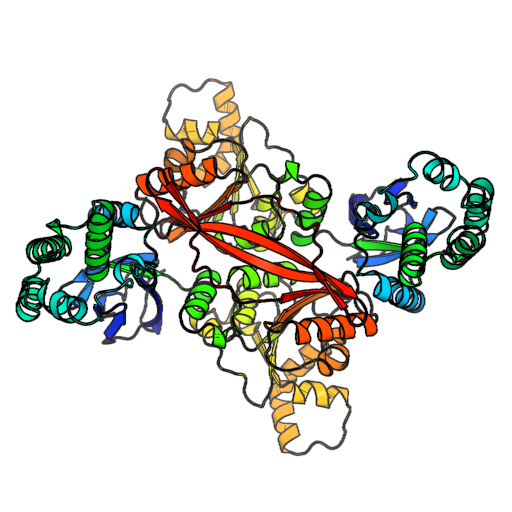.079 -27.703 -41.344 1 66.88 107 THR A N 1
ATOM 845 C CA . THR A 1 107 ? -0.221 -29.031 -41.938 1 66.88 107 THR A CA 1
ATOM 846 C C . THR A 1 107 ? -0.397 -30.078 -40.844 1 66.88 107 THR A C 1
ATOM 848 O O . THR A 1 107 ? -0.8 -31.219 -41.125 1 66.88 107 THR A O 1
ATOM 851 N N . VAL A 1 108 ? -0.115 -29.672 -39.625 1 72.94 108 VAL A N 1
ATOM 852 C CA . VAL A 1 108 ? -0.235 -30.641 -38.531 1 72.94 108 VAL A CA 1
ATOM 853 C C . VAL A 1 108 ? -1.692 -30.75 -38.094 1 72.94 108 VAL A C 1
ATOM 855 O O . VAL A 1 108 ? -2.303 -29.75 -37.688 1 72.94 108 VAL A O 1
ATOM 858 N N . SER A 1 109 ? -2.293 -31.953 -38.25 1 68.25 109 SER A N 1
ATOM 859 C CA . SER A 1 109 ? -3.689 -32.188 -37.906 1 68.25 109 SER A CA 1
ATOM 860 C C . SER A 1 109 ? -3.875 -32.219 -36.406 1 68.25 109 SER A C 1
ATOM 862 O O . SER A 1 109 ? -2.914 -32.438 -35.656 1 68.25 109 SER A O 1
ATOM 864 N N . PHE A 1 110 ? -5.039 -31.938 -35.938 1 66.94 110 PHE A N 1
ATOM 865 C CA . PHE A 1 110 ? -5.395 -31.984 -34.531 1 66.94 110 PHE A CA 1
ATOM 866 C C . PHE A 1 110 ? -5.105 -33.375 -33.969 1 66.94 110 PHE A C 1
ATOM 868 O O . PHE A 1 110 ? -4.609 -33.5 -32.844 1 66.94 110 PHE A O 1
ATOM 875 N N . ASP A 1 111 ? -5.41 -34.344 -34.812 1 65.69 111 ASP A N 1
ATOM 876 C CA . ASP A 1 111 ? -5.215 -35.688 -34.344 1 65.69 111 ASP A CA 1
ATOM 877 C C . ASP A 1 111 ? -3.734 -36 -34.156 1 65.69 111 ASP A C 1
ATOM 879 O O . ASP A 1 111 ? -3.363 -36.719 -33.219 1 65.69 111 ASP A O 1
ATOM 883 N N . GLU A 1 112 ? -2.93 -35.406 -34.938 1 70.06 112 GLU A N 1
ATOM 884 C CA . GLU A 1 112 ? -1.488 -35.594 -34.812 1 70.06 112 GLU A CA 1
ATOM 885 C C . GLU A 1 112 ? -0.947 -34.938 -33.562 1 70.06 112 GLU A C 1
ATOM 887 O O . GLU A 1 112 ? -0.1 -35.469 -32.844 1 70.06 112 GLU A O 1
ATOM 892 N N . LEU A 1 113 ? -1.41 -33.812 -33.281 1 70.62 113 LEU A N 1
ATOM 893 C CA . LEU A 1 113 ? -0.972 -33.062 -32.094 1 70.62 113 LEU A CA 1
ATOM 894 C C . LEU A 1 113 ? -1.395 -33.781 -30.812 1 70.62 113 LEU A C 1
ATOM 896 O O . LEU A 1 113 ? -0.617 -33.844 -29.859 1 70.62 113 LEU A O 1
ATOM 900 N N . LYS A 1 114 ? -2.582 -34.281 -30.906 1 68.56 114 LYS A N 1
ATOM 901 C CA . LYS A 1 114 ? -3.08 -35.031 -29.75 1 68.56 114 LYS A CA 1
ATOM 902 C C . LYS A 1 114 ? -2.242 -36.281 -29.516 1 68.56 114 LYS A C 1
ATOM 904 O O . LYS A 1 114 ? -1.949 -36.625 -28.375 1 68.56 114 LYS A O 1
ATOM 909 N N . SER A 1 115 ? -1.967 -36.906 -30.625 1 69.56 115 SER A N 1
ATOM 910 C CA . SER A 1 115 ? -1.155 -38.125 -30.531 1 69.56 115 SER A CA 1
ATOM 911 C C . SER A 1 115 ? 0.233 -37.812 -29.969 1 69.56 115 SER A C 1
ATOM 913 O O . SER A 1 115 ? 0.785 -38.594 -29.203 1 69.56 115 SER A O 1
ATOM 915 N N . LEU A 1 116 ? 0.747 -36.656 -30.328 1 72.81 116 LEU A N 1
ATOM 916 C CA . LEU A 1 116 ? 2.064 -36.25 -29.859 1 72.81 116 LEU A CA 1
ATOM 917 C C . LEU A 1 116 ? 2.031 -35.938 -28.359 1 72.81 116 LEU A C 1
ATOM 919 O O . LEU A 1 116 ? 2.949 -36.312 -27.625 1 72.81 116 LEU A O 1
ATOM 923 N N . LYS A 1 117 ? 0.98 -35.375 -28 1 65.81 117 LYS A N 1
ATOM 924 C CA . LYS A 1 117 ? 0.813 -35.062 -26.594 1 65.81 117 LYS A CA 1
ATOM 925 C C . LYS A 1 117 ? 0.624 -36.312 -25.75 1 65.81 117 LYS A C 1
ATOM 927 O O . LYS A 1 117 ? 1.197 -36.438 -24.672 1 65.81 117 LYS A O 1
ATOM 932 N N . SER A 1 118 ? -0.112 -37.25 -26.391 1 63.66 118 SER A N 1
ATOM 933 C CA . SER A 1 118 ? -0.395 -38.5 -25.688 1 63.66 118 SER A CA 1
ATOM 934 C C . SER A 1 118 ? 0.844 -39.375 -25.625 1 63.66 118 SER A C 1
ATOM 936 O O . SER A 1 118 ? 0.972 -40.219 -24.703 1 63.66 118 SER A O 1
ATOM 938 N N . SER A 1 119 ? 1.685 -39.156 -26.562 1 63.81 119 SER A N 1
ATOM 939 C CA . SER A 1 119 ? 2.883 -40 -26.625 1 63.81 119 SER A CA 1
ATOM 940 C C . SER A 1 119 ? 3.973 -39.469 -25.703 1 63.81 119 SER A C 1
ATOM 942 O O . SER A 1 119 ? 5.027 -40.094 -25.547 1 63.81 119 SER A O 1
ATOM 944 N N . GLY A 1 120 ? 3.631 -38.312 -25.016 1 60.91 120 GLY A N 1
ATOM 945 C CA . GLY A 1 120 ? 4.559 -37.781 -24.016 1 60.91 120 GLY A CA 1
ATOM 946 C C . GLY A 1 120 ? 5.562 -36.812 -24.609 1 60.91 120 GLY A C 1
ATOM 947 O O . GLY A 1 120 ? 6.645 -36.594 -24.062 1 60.91 120 GLY A O 1
ATOM 948 N N . ALA A 1 121 ? 5.371 -36.406 -25.719 1 63.31 121 ALA A N 1
ATOM 949 C CA . ALA A 1 121 ? 6.293 -35.469 -26.344 1 63.31 121 ALA A CA 1
ATOM 950 C C . ALA A 1 121 ? 6.398 -34.156 -25.531 1 63.31 121 ALA A C 1
ATOM 952 O O . ALA A 1 121 ? 5.418 -33.719 -24.938 1 63.31 121 ALA A O 1
ATOM 953 N N . SER A 1 122 ? 7.633 -33.75 -25.406 1 65.19 122 SER A N 1
ATOM 954 C CA . SER A 1 122 ? 7.887 -32.531 -24.672 1 65.19 122 SER A CA 1
ATOM 955 C C . SER A 1 122 ? 7.262 -31.328 -25.375 1 65.19 122 SER A C 1
ATOM 957 O O . SER A 1 122 ? 6.977 -31.375 -26.562 1 65.19 122 SER A O 1
ATOM 959 N N . GLY A 1 123 ? 6.879 -30.328 -24.656 1 64.88 123 GLY A N 1
ATOM 960 C CA . GLY A 1 123 ? 6.359 -29.094 -25.219 1 64.88 123 GLY A CA 1
ATOM 961 C C . GLY A 1 123 ? 7.184 -28.578 -26.375 1 64.88 123 GLY A C 1
ATOM 962 O O . GLY A 1 123 ? 6.633 -28.125 -27.391 1 64.88 123 GLY A O 1
ATOM 963 N N . ASP A 1 124 ? 8.438 -28.766 -26.234 1 68.19 124 ASP A N 1
ATOM 964 C CA . ASP A 1 124 ? 9.336 -28.281 -27.281 1 68.19 124 ASP A CA 1
ATOM 965 C C . ASP A 1 124 ? 9.18 -29.094 -28.562 1 68.19 124 ASP A C 1
ATOM 967 O O . ASP A 1 124 ? 9.25 -28.547 -29.656 1 68.19 124 ASP A O 1
ATOM 971 N N . ASP A 1 125 ? 8.961 -30.359 -28.375 1 70.94 125 ASP A N 1
ATOM 972 C CA . ASP A 1 125 ? 8.75 -31.219 -29.531 1 70.94 125 ASP A CA 1
ATOM 973 C C . ASP A 1 125 ? 7.488 -30.828 -30.281 1 70.94 125 ASP A C 1
ATOM 975 O O . ASP A 1 125 ? 7.477 -30.797 -31.516 1 70.94 125 ASP A O 1
ATOM 979 N N . ILE A 1 126 ? 6.602 -30.547 -29.453 1 72.44 126 ILE A N 1
ATOM 980 C CA . ILE A 1 126 ? 5.32 -30.188 -30.031 1 72.44 126 ILE A CA 1
ATOM 981 C C . ILE A 1 126 ? 5.461 -28.859 -30.797 1 72.44 126 ILE A C 1
ATOM 983 O O . ILE A 1 126 ? 4.973 -28.734 -31.922 1 72.44 126 ILE A O 1
ATOM 987 N N . VAL A 1 127 ? 6.113 -27.953 -30.219 1 76.06 127 VAL A N 1
ATOM 988 C CA . VAL A 1 127 ? 6.301 -26.656 -30.875 1 76.06 127 VAL A CA 1
ATOM 989 C C . VAL A 1 127 ? 7.09 -26.844 -32.156 1 76.06 127 VAL A C 1
ATOM 991 O O . VAL A 1 127 ? 6.785 -26.203 -33.188 1 76.06 127 VAL A O 1
ATOM 994 N N . GLN A 1 128 ? 8.039 -27.688 -32.219 1 77.75 128 GLN A N 1
ATOM 995 C CA . GLN A 1 128 ? 8.844 -27.938 -33.406 1 77.75 128 GLN A CA 1
ATOM 996 C C . GLN A 1 128 ? 7.996 -28.531 -34.531 1 77.75 128 GLN A C 1
ATOM 998 O O . GLN A 1 128 ? 8.133 -28.141 -35.688 1 77.75 128 GLN A O 1
ATOM 1003 N N . VAL A 1 129 ? 7.176 -29.438 -34.156 1 75.56 129 VAL A N 1
ATOM 1004 C CA . VAL A 1 129 ? 6.305 -30.062 -35.125 1 75.56 129 VAL A CA 1
ATOM 1005 C C . VAL A 1 129 ? 5.355 -29.016 -35.719 1 75.56 129 VAL A C 1
ATOM 1007 O O . VAL A 1 129 ? 5.07 -29.047 -36.906 1 75.56 129 VAL A O 1
ATOM 1010 N N . LEU A 1 130 ? 5.004 -28.172 -34.906 1 75.94 130 LEU A N 1
ATOM 1011 C CA . LEU A 1 130 ? 4.102 -27.125 -35.344 1 75.94 130 LEU A CA 1
ATOM 1012 C C . LEU A 1 130 ? 4.824 -26.141 -36.281 1 75.94 130 LEU A C 1
ATOM 1014 O O . LEU A 1 130 ? 4.246 -25.672 -37.25 1 75.94 130 LEU A O 1
ATOM 1018 N N . ILE A 1 131 ? 5.934 -25.797 -35.969 1 78.88 131 ILE A N 1
ATOM 1019 C CA . ILE A 1 131 ? 6.742 -24.922 -36.812 1 78.88 131 ILE A CA 1
ATOM 1020 C C . ILE A 1 131 ? 6.965 -25.562 -38.156 1 78.88 131 ILE A C 1
ATOM 1022 O O . ILE A 1 131 ? 6.805 -24.922 -39.188 1 78.88 131 ILE A O 1
ATOM 1026 N N . ASP A 1 132 ? 7.227 -26.812 -38.094 1 76.44 132 ASP A N 1
ATOM 1027 C CA . ASP A 1 132 ? 7.492 -27.547 -39.344 1 76.44 132 ASP A CA 1
ATOM 1028 C C . ASP A 1 132 ? 6.23 -27.656 -40.188 1 76.44 132 ASP A C 1
ATOM 1030 O O . ASP A 1 132 ? 6.309 -27.734 -41.406 1 76.44 132 ASP A O 1
ATOM 1034 N N . GLY A 1 133 ? 5.184 -27.656 -39.5 1 70.5 133 GLY A N 1
ATOM 1035 C CA . GLY A 1 133 ? 3.92 -27.781 -40.188 1 70.5 133 GLY A CA 1
ATOM 1036 C C . GLY A 1 133 ? 3.332 -26.453 -40.625 1 70.5 133 GLY A C 1
ATOM 1037 O O . GLY A 1 133 ? 2.332 -26.406 -41.344 1 70.5 133 GLY A O 1
ATOM 1038 N N . SER A 1 134 ? 3.934 -25.438 -40.156 1 72.56 134 SER A N 1
ATOM 1039 C CA . SER A 1 134 ? 3.41 -24.125 -40.5 1 72.56 134 SER A CA 1
ATOM 1040 C C . SER A 1 134 ? 3.916 -23.656 -41.844 1 72.56 134 SER A C 1
ATOM 1042 O O . SER A 1 134 ? 5.125 -23.516 -42.062 1 72.56 134 SER A O 1
ATOM 1044 N N . LEU A 1 135 ? 3.031 -23.453 -42.688 1 66.31 135 LEU A N 1
ATOM 1045 C CA . LEU A 1 135 ? 3.391 -23.078 -44.062 1 66.31 135 LEU A CA 1
ATOM 1046 C C . LEU A 1 135 ? 3.902 -21.641 -44.094 1 66.31 135 LEU A C 1
ATOM 1048 O O . LEU A 1 135 ? 4.762 -21.297 -44.938 1 66.31 135 LEU A O 1
ATOM 1052 N N . SER A 1 136 ? 3.346 -20.875 -43.25 1 66.56 136 SER A N 1
ATOM 1053 C CA . SER A 1 136 ? 3.668 -19.453 -43.312 1 66.56 136 SER A CA 1
ATOM 1054 C C . SER A 1 136 ? 4.879 -19.125 -42.438 1 66.56 136 SER A C 1
ATOM 1056 O O . SER A 1 136 ? 5.441 -18.031 -42.531 1 66.56 136 SER A O 1
ATOM 1058 N N . TYR A 1 137 ? 5.297 -20.016 -41.594 1 77.12 137 TYR A N 1
ATOM 1059 C CA . TYR A 1 137 ? 6.363 -19.766 -40.625 1 77.12 137 TYR A CA 1
ATOM 1060 C C . TYR A 1 137 ? 7.648 -19.344 -41.344 1 77.12 137 TYR A C 1
ATOM 1062 O O . TYR A 1 137 ? 8.336 -18.422 -40.906 1 77.12 137 TYR A O 1
ATOM 1070 N N . LYS A 1 138 ? 7.844 -19.953 -42.375 1 67.75 138 LYS A N 1
ATOM 1071 C CA . LYS A 1 138 ? 9.094 -19.688 -43.094 1 67.75 138 LYS A CA 1
ATOM 1072 C C . LYS A 1 138 ? 9.102 -18.281 -43.688 1 67.75 138 LYS A C 1
ATOM 1074 O O . LYS A 1 138 ? 10.156 -17.672 -43.844 1 67.75 138 LYS A O 1
ATOM 1079 N N . ARG A 1 139 ? 7.922 -17.812 -43.875 1 66.69 139 ARG A N 1
ATOM 1080 C CA . ARG A 1 139 ? 7.82 -16.516 -44.562 1 66.69 139 ARG A CA 1
ATOM 1081 C C . ARG A 1 139 ? 7.77 -15.391 -43.531 1 66.69 139 ARG A C 1
ATOM 1083 O O . ARG A 1 139 ? 7.84 -14.211 -43.906 1 66.69 139 ARG A O 1
ATOM 1090 N N . LYS A 1 140 ? 7.625 -15.742 -42.406 1 68.75 140 LYS A N 1
ATOM 1091 C CA . LYS A 1 140 ? 7.492 -14.719 -41.375 1 68.75 140 LYS A CA 1
ATOM 1092 C C . LYS A 1 140 ? 8.836 -14.062 -41.062 1 68.75 140 LYS A C 1
ATOM 1094 O O . LYS A 1 140 ? 9.891 -14.656 -41.312 1 68.75 140 LYS A O 1
ATOM 1099 N N . THR A 1 141 ? 8.719 -12.734 -40.75 1 69.69 141 THR A N 1
ATOM 1100 C CA . THR A 1 141 ? 9.93 -12.07 -40.281 1 69.69 141 THR A CA 1
ATOM 1101 C C . THR A 1 141 ? 10.445 -12.727 -39 1 69.69 141 THR A C 1
ATOM 1103 O O . THR A 1 141 ? 9.727 -13.477 -38.344 1 69.69 141 THR A O 1
ATOM 1106 N N . ASP A 1 142 ? 11.648 -12.555 -38.75 1 65.94 142 ASP A N 1
ATOM 1107 C CA . ASP A 1 142 ? 12.281 -13.164 -37.562 1 65.94 142 ASP A CA 1
ATOM 1108 C C . ASP A 1 142 ? 11.516 -12.82 -36.281 1 65.94 142 ASP A C 1
ATOM 1110 O O . ASP A 1 142 ? 11.352 -13.672 -35.406 1 65.94 142 ASP A O 1
ATOM 1114 N N . LEU A 1 143 ? 11.133 -11.703 -36.344 1 60.88 143 LEU A N 1
ATOM 1115 C CA . LEU A 1 143 ? 10.375 -11.266 -35.156 1 60.88 143 LEU A CA 1
ATOM 1116 C C . LEU A 1 143 ? 9.055 -12.023 -35.062 1 60.88 143 LEU A C 1
ATOM 1118 O O . LEU A 1 143 ? 8.664 -12.438 -33.969 1 60.88 143 LEU A O 1
ATOM 1122 N N . ALA A 1 144 ? 8.477 -12.148 -36.188 1 63.06 144 ALA A N 1
ATOM 1123 C CA . ALA A 1 144 ? 7.195 -12.852 -36.25 1 63.06 144 ALA A CA 1
ATOM 1124 C C . ALA A 1 144 ? 7.375 -14.336 -35.906 1 63.06 144 ALA A C 1
ATOM 1126 O O . ALA A 1 144 ? 6.512 -14.945 -35.281 1 63.06 144 ALA A O 1
ATOM 1127 N N . LYS A 1 145 ? 8.461 -14.859 -36.375 1 67.31 145 LYS A N 1
ATOM 1128 C CA . LYS A 1 145 ? 8.758 -16.25 -36.062 1 67.31 145 LYS A CA 1
ATOM 1129 C C . LYS A 1 145 ? 8.93 -16.469 -34.562 1 67.31 145 LYS A C 1
ATOM 1131 O O . LYS A 1 145 ? 8.375 -17.406 -34 1 67.31 145 LYS A O 1
ATOM 1136 N N . ARG A 1 146 ? 9.625 -15.633 -34.031 1 63.34 146 ARG A N 1
ATOM 1137 C CA . ARG A 1 146 ? 9.875 -15.734 -32.594 1 63.34 146 ARG A CA 1
ATOM 1138 C C . ARG A 1 146 ? 8.578 -15.609 -31.812 1 63.34 146 ARG A C 1
ATOM 1140 O O . ARG A 1 146 ? 8.359 -16.344 -30.844 1 63.34 146 ARG A O 1
ATOM 1147 N N . LYS A 1 147 ? 7.887 -14.734 -32.25 1 62.28 147 LYS A N 1
ATOM 1148 C CA . LYS A 1 147 ? 6.594 -14.547 -31.594 1 62.28 147 LYS A CA 1
ATOM 1149 C C . LYS A 1 147 ? 5.734 -15.805 -31.719 1 62.28 147 LYS A C 1
ATOM 1151 O O . LYS A 1 147 ? 5.055 -16.188 -30.766 1 62.28 147 LYS A O 1
ATOM 1156 N N . TYR A 1 148 ? 5.789 -16.312 -32.969 1 64.19 148 TYR A N 1
ATOM 1157 C CA . TYR A 1 148 ? 5.027 -17.531 -33.219 1 64.19 148 TYR A CA 1
ATOM 1158 C C . TYR A 1 148 ? 5.488 -18.672 -32.312 1 64.19 148 TYR A C 1
ATOM 1160 O O . TYR A 1 148 ? 4.668 -19.359 -31.719 1 64.19 148 TYR A O 1
ATOM 1168 N N . VAL A 1 149 ? 6.723 -18.828 -32.219 1 64.81 149 VAL A N 1
ATOM 1169 C CA . VAL A 1 149 ? 7.293 -19.906 -31.406 1 64.81 149 VAL A CA 1
ATOM 1170 C C . VAL A 1 149 ? 6.949 -19.688 -29.938 1 64.81 149 VAL A C 1
ATOM 1172 O O . VAL A 1 149 ? 6.559 -20.641 -29.25 1 64.81 149 VAL A O 1
ATOM 1175 N N . GLN A 1 150 ? 7.02 -18.578 -29.578 1 62.34 150 GLN A N 1
ATOM 1176 C CA . GLN A 1 150 ? 6.742 -18.266 -28.188 1 62.34 150 GLN A CA 1
ATOM 1177 C C . GLN A 1 150 ? 5.281 -18.531 -27.844 1 62.34 150 GLN A C 1
ATOM 1179 O O . GLN A 1 150 ? 4.973 -19.062 -26.766 1 62.34 150 GLN A O 1
ATOM 1184 N N . ARG A 1 151 ? 4.535 -18.125 -28.734 1 62.09 151 ARG A N 1
ATOM 1185 C CA . ARG A 1 151 ? 3.107 -18.344 -28.547 1 62.09 151 ARG A CA 1
ATOM 1186 C C . ARG A 1 151 ? 2.791 -19.844 -28.453 1 62.09 151 ARG A C 1
ATOM 1188 O O . ARG A 1 151 ? 1.994 -20.266 -27.625 1 62.09 151 ARG A O 1
ATOM 1195 N N . LYS A 1 152 ? 3.42 -20.5 -29.375 1 61.28 152 LYS A N 1
ATOM 1196 C CA . LYS A 1 152 ? 3.158 -21.938 -29.406 1 61.28 152 LYS A CA 1
ATOM 1197 C C . LYS A 1 152 ? 3.742 -22.641 -28.172 1 61.28 152 LYS A C 1
ATOM 1199 O O . LYS A 1 152 ? 3.15 -23.578 -27.656 1 61.28 152 LYS A O 1
ATOM 1204 N N . ARG A 1 153 ? 4.816 -22.188 -27.766 1 61.69 153 ARG A N 1
ATOM 1205 C CA . ARG A 1 153 ? 5.457 -22.734 -26.578 1 61.69 153 ARG A CA 1
ATOM 1206 C C . ARG A 1 153 ? 4.613 -22.5 -25.328 1 61.69 153 ARG A C 1
ATOM 1208 O O . ARG A 1 153 ? 4.477 -23.375 -24.484 1 61.69 153 ARG A O 1
ATOM 1215 N N . ARG A 1 154 ? 4.191 -21.359 -25.25 1 59.81 154 ARG A N 1
ATOM 1216 C CA . ARG A 1 154 ? 3.361 -21 -24.109 1 59.81 154 ARG A CA 1
ATOM 1217 C C . ARG A 1 154 ? 2.109 -21.859 -24.047 1 59.81 154 ARG A C 1
ATOM 1219 O O . ARG A 1 154 ? 1.702 -22.297 -22.969 1 59.81 154 ARG A O 1
ATOM 1226 N N . LYS A 1 155 ? 1.539 -21.859 -25.203 1 58.38 155 LYS A N 1
ATOM 1227 C CA . LYS A 1 155 ? 0.321 -22.672 -25.297 1 58.38 155 LYS A CA 1
ATOM 1228 C C . LYS A 1 155 ? 0.583 -24.125 -24.922 1 58.38 155 LYS A C 1
ATOM 1230 O O . LYS A 1 155 ? -0.283 -24.781 -24.344 1 58.38 155 LYS A O 1
ATOM 1235 N N . HIS A 1 156 ? 1.748 -24.469 -25.219 1 58.31 156 HIS A N 1
ATOM 1236 C CA . HIS A 1 156 ? 1.98 -25.891 -25 1 58.31 156 HIS A CA 1
ATOM 1237 C C . HIS A 1 156 ? 2.904 -26.109 -23.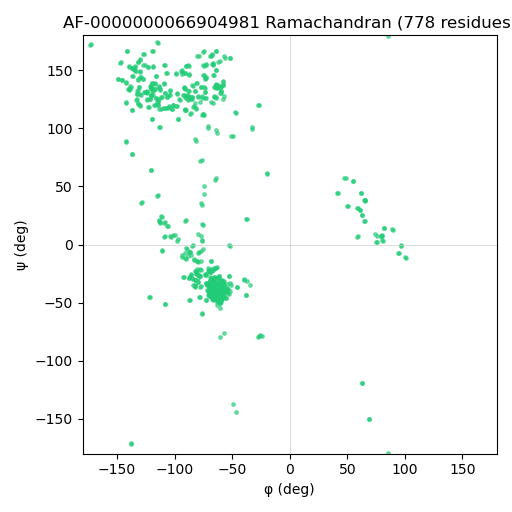797 1 58.31 156 HIS A C 1
ATOM 1239 O O . HIS A 1 156 ? 3.438 -27.219 -23.625 1 58.31 156 HIS A O 1
ATOM 1245 N N . SER A 1 157 ? 3.143 -24.938 -23.172 1 61.5 157 SER A N 1
ATOM 1246 C CA . SER A 1 157 ? 3.934 -25.062 -21.953 1 61.5 157 SER A CA 1
ATOM 1247 C C . SER A 1 157 ? 3.186 -25.875 -20.891 1 61.5 157 SER A C 1
ATOM 1249 O O . SER A 1 157 ? 1.997 -25.641 -20.656 1 61.5 157 SER A O 1
ATOM 1251 N N . ALA A 1 158 ? 3.783 -26.891 -20.375 1 70.69 158 ALA A N 1
ATOM 1252 C CA . ALA A 1 158 ? 3.197 -27.875 -19.453 1 70.69 158 ALA A CA 1
ATOM 1253 C C . ALA A 1 158 ? 3.379 -27.453 -18 1 70.69 158 ALA A C 1
ATOM 1255 O O . ALA A 1 158 ? 3.299 -28.297 -17.094 1 70.69 158 ALA A O 1
ATOM 1256 N N . TYR A 1 159 ? 3.615 -26.094 -17.766 1 79.44 159 TYR A N 1
ATOM 1257 C CA . TYR A 1 159 ? 3.934 -25.797 -16.359 1 79.44 159 TYR A CA 1
ATOM 1258 C C . TYR A 1 159 ? 2.869 -24.906 -15.734 1 79.44 159 TYR A C 1
ATOM 1260 O O . TYR A 1 159 ? 2.254 -24.094 -16.422 1 79.44 159 TYR A O 1
ATOM 1268 N N . VAL A 1 160 ? 2.643 -25.172 -14.445 1 84.81 160 VAL A N 1
ATOM 1269 C CA . VAL A 1 160 ? 1.695 -24.359 -13.68 1 84.81 160 VAL A CA 1
ATOM 1270 C C . VAL A 1 160 ? 2.318 -23.953 -12.352 1 84.81 160 VAL A C 1
ATOM 1272 O O . VAL A 1 160 ? 2.984 -24.766 -11.695 1 84.81 160 VAL A O 1
ATOM 1275 N N . LEU A 1 161 ? 2.23 -22.688 -12.109 1 84.62 161 LEU A N 1
ATOM 1276 C CA . LEU A 1 161 ? 2.709 -22.188 -10.828 1 84.62 161 LEU A CA 1
ATOM 1277 C C . LEU A 1 161 ? 1.604 -22.234 -9.773 1 84.62 161 LEU A C 1
ATOM 1279 O O . LEU A 1 161 ? 0.496 -21.75 -10.008 1 84.62 161 LEU A O 1
ATOM 1283 N N . VAL A 1 162 ? 1.891 -22.891 -8.68 1 89.06 162 VAL A N 1
ATOM 1284 C CA . VAL A 1 162 ? 0.934 -23.016 -7.582 1 89.06 162 VAL A CA 1
ATOM 1285 C C . VAL A 1 162 ? 1.356 -22.109 -6.426 1 89.06 162 VAL A C 1
ATOM 1287 O O . VAL A 1 162 ? 2.391 -22.344 -5.797 1 89.06 162 VAL A O 1
ATOM 1290 N N . MET A 1 163 ? 0.464 -21.109 -6.105 1 89.19 163 MET A N 1
ATOM 1291 C CA . MET A 1 163 ? 0.857 -20.109 -5.117 1 89.19 163 MET A CA 1
ATOM 1292 C C . MET A 1 163 ? -0.136 -20.078 -3.959 1 89.19 163 MET A C 1
ATOM 1294 O O . MET A 1 163 ? -1.31 -20.406 -4.133 1 89.19 163 MET A O 1
ATOM 1298 N N . LYS A 1 164 ? 0.425 -19.672 -2.84 1 90.06 164 LYS A N 1
ATOM 1299 C CA . LYS A 1 164 ? -0.43 -19.422 -1.683 1 90.06 164 LYS A CA 1
ATOM 1300 C C . LYS A 1 164 ? -1.158 -18.094 -1.81 1 90.06 164 LYS A C 1
ATOM 1302 O O . LYS A 1 164 ? -0.556 -17.078 -2.188 1 90.06 164 LYS A O 1
ATOM 1307 N N . PRO A 1 165 ? -2.398 -18.109 -1.502 1 92.12 165 PRO A N 1
ATOM 1308 C CA . PRO A 1 165 ? -3.137 -16.844 -1.596 1 92.12 165 PRO A CA 1
ATOM 1309 C C . PRO A 1 165 ? -2.607 -15.781 -0.639 1 92.12 165 PRO A C 1
ATOM 1311 O O . PRO A 1 165 ? -2.252 -16.094 0.501 1 92.12 165 PRO A O 1
ATOM 1314 N N . CYS A 1 166 ? -2.467 -14.586 -1.129 1 90.38 166 CYS A N 1
ATOM 1315 C CA . CYS A 1 166 ? -2.182 -13.375 -0.365 1 90.38 166 CYS A CA 1
ATOM 1316 C C . CYS A 1 166 ? -2.961 -12.188 -0.915 1 90.38 166 CYS A C 1
ATOM 1318 O O . CYS A 1 166 ? -3.564 -12.281 -1.985 1 90.38 166 CYS A O 1
ATOM 1320 N N . ILE A 1 167 ? -2.992 -11.164 -0.181 1 91.94 167 ILE A N 1
ATOM 1321 C CA . ILE A 1 167 ? -3.855 -10.031 -0.51 1 91.94 167 ILE A CA 1
ATOM 1322 C C . ILE A 1 167 ? -3.504 -9.5 -1.897 1 91.94 167 ILE A C 1
ATOM 1324 O O . ILE A 1 167 ? -4.391 -9.242 -2.713 1 91.94 167 ILE A O 1
ATOM 1328 N N . ARG A 1 168 ? -2.318 -9.367 -2.127 1 88 168 ARG A N 1
ATOM 1329 C CA . ARG A 1 168 ? -1.875 -8.844 -3.414 1 88 168 ARG A CA 1
ATOM 1330 C C . ARG A 1 168 ? -2.303 -9.758 -4.555 1 88 168 ARG A C 1
ATOM 1332 O O . ARG A 1 168 ? -2.814 -9.289 -5.574 1 88 168 ARG A O 1
ATOM 1339 N N . LEU A 1 169 ? -2.059 -11.023 -4.426 1 89.38 169 LEU A N 1
ATOM 1340 C CA . LEU A 1 169 ? -2.389 -11.984 -5.469 1 89.38 169 LEU A CA 1
ATOM 1341 C C . LEU A 1 169 ? -3.896 -12.055 -5.688 1 89.38 169 LEU A C 1
ATOM 1343 O O . LEU A 1 169 ? -4.359 -12.188 -6.82 1 89.38 169 LEU A O 1
ATOM 1347 N N . LEU A 1 170 ? -4.586 -11.992 -4.613 1 94.56 170 LEU A N 1
ATOM 1348 C CA . LEU A 1 170 ? -6.043 -12.008 -4.723 1 94.56 170 LEU A CA 1
ATOM 1349 C C . LEU A 1 170 ? -6.543 -10.805 -5.508 1 94.56 170 LEU A C 1
ATOM 1351 O O . LEU A 1 170 ? -7.438 -10.93 -6.348 1 94.56 170 LEU A O 1
ATOM 1355 N N . ALA A 1 171 ? -5.992 -9.633 -5.137 1 93.19 171 ALA A N 1
ATOM 1356 C CA . ALA A 1 171 ? -6.363 -8.43 -5.871 1 93.19 171 ALA A CA 1
ATOM 1357 C C . ALA A 1 171 ? -6.094 -8.594 -7.363 1 93.19 171 ALA A C 1
ATOM 1359 O O . ALA A 1 171 ? -6.91 -8.188 -8.195 1 93.19 171 ALA A O 1
ATOM 1360 N N . GLU A 1 172 ? -5.066 -9.211 -7.691 1 89.12 172 GLU A N 1
ATOM 1361 C CA . GLU A 1 172 ? -4.684 -9.406 -9.086 1 89.12 172 GLU A CA 1
ATOM 1362 C C . GLU A 1 172 ? -5.594 -10.422 -9.773 1 89.12 172 GLU A C 1
ATOM 1364 O O . GLU A 1 172 ? -6.047 -10.195 -10.898 1 89.12 172 GLU A O 1
ATOM 1369 N N . VAL A 1 173 ? -5.785 -11.5 -9.109 1 92 173 VAL A N 1
ATOM 1370 C CA . VAL A 1 173 ? -6.578 -12.578 -9.68 1 92 173 VAL A CA 1
ATOM 1371 C C . VAL A 1 173 ? -7.992 -12.086 -9.977 1 92 173 VAL A C 1
ATOM 1373 O O . VAL A 1 173 ? -8.508 -12.297 -11.078 1 92 173 VAL A O 1
ATOM 1376 N N . TYR A 1 174 ? -8.602 -11.414 -9.055 1 91.69 174 TYR A N 1
ATOM 1377 C CA . TYR A 1 174 ? -9.977 -10.969 -9.234 1 91.69 174 TYR A CA 1
ATOM 1378 C C . TYR A 1 174 ? -10.047 -9.828 -10.25 1 91.69 174 TYR A C 1
ATOM 1380 O O . TYR A 1 174 ? -11.031 -9.703 -10.984 1 91.69 174 TYR A O 1
ATOM 1388 N N . TYR A 1 175 ? -9.055 -9.031 -10.234 1 88.88 175 TYR A N 1
ATOM 1389 C CA . TYR A 1 175 ? -9.055 -7.945 -11.211 1 88.88 175 TYR A CA 1
ATOM 1390 C C . TYR A 1 175 ? -8.938 -8.492 -12.633 1 88.88 175 TYR A C 1
ATOM 1392 O O . TYR A 1 175 ? -9.547 -7.949 -13.555 1 88.88 175 TYR A O 1
ATOM 1400 N N . HIS A 1 176 ? -8.156 -9.508 -12.812 1 84.38 176 HIS A N 1
ATOM 1401 C CA . HIS A 1 176 ? -7.957 -10.078 -14.141 1 84.38 176 HIS A CA 1
ATOM 1402 C C . HIS A 1 176 ? -9.141 -10.938 -14.555 1 84.38 176 HIS A C 1
ATOM 1404 O O . HIS A 1 176 ? -9.508 -10.969 -15.734 1 84.38 176 HIS A O 1
ATOM 1410 N N . LYS A 1 177 ? -9.703 -11.602 -13.648 1 86.31 177 LYS A N 1
ATOM 1411 C CA . LYS A 1 177 ? -10.805 -12.508 -13.953 1 86.31 177 LYS A CA 1
ATOM 1412 C C . LYS A 1 177 ? -12.094 -11.734 -14.203 1 86.31 177 LYS A C 1
ATOM 1414 O O . LYS A 1 177 ? -12.75 -11.914 -15.227 1 86.31 177 LYS A O 1
ATOM 1419 N N . ASN A 1 178 ? -12.5 -10.992 -13.211 1 88.75 178 ASN A N 1
ATOM 1420 C CA . ASN A 1 178 ? -13.719 -10.188 -13.297 1 88.75 178 ASN A CA 1
ATOM 1421 C C . ASN A 1 178 ? -13.547 -8.844 -12.586 1 88.75 178 ASN A C 1
ATOM 1423 O O . ASN A 1 178 ? -13.969 -8.68 -11.445 1 88.75 178 ASN A O 1
ATOM 1427 N N . PRO A 1 179 ? -13.062 -7.887 -13.367 1 88.62 179 PRO A N 1
ATOM 1428 C CA . PRO A 1 179 ? -12.797 -6.586 -12.75 1 88.62 179 PRO A CA 1
ATOM 1429 C C . PRO A 1 179 ? -14.055 -5.941 -12.172 1 88.62 179 PRO A C 1
ATOM 1431 O O . PRO A 1 179 ? -13.977 -5.195 -11.195 1 88.62 179 PRO A O 1
ATOM 1434 N N . ALA A 1 180 ? -15.227 -6.234 -12.688 1 88.88 180 ALA A N 1
ATOM 1435 C CA . ALA A 1 180 ? -16.469 -5.625 -12.227 1 88.88 180 ALA A CA 1
ATOM 1436 C C . ALA A 1 180 ? -16.781 -6.02 -10.789 1 88.88 180 ALA A C 1
ATOM 1438 O O . ALA A 1 180 ? -17.391 -5.254 -10.047 1 88.88 180 ALA A O 1
ATOM 1439 N N . LYS A 1 181 ? -16.312 -7.168 -10.438 1 90.5 181 LYS A N 1
ATOM 1440 C CA . LYS A 1 181 ? -16.562 -7.637 -9.07 1 90.5 181 LYS A CA 1
ATOM 1441 C C . LYS A 1 181 ? -15.781 -6.812 -8.055 1 90.5 181 LYS A C 1
ATOM 1443 O O . LYS A 1 181 ? -16.141 -6.766 -6.879 1 90.5 181 LYS A O 1
ATOM 1448 N N . LEU A 1 182 ? -14.719 -6.168 -8.469 1 91.25 182 LEU A N 1
ATOM 1449 C CA . LEU A 1 182 ? -13.914 -5.305 -7.609 1 91.25 182 LEU A CA 1
ATOM 1450 C C . LEU A 1 182 ? -14.156 -3.836 -7.938 1 91.25 182 LEU A C 1
ATOM 1452 O O . LEU A 1 182 ? -13.305 -2.986 -7.672 1 91.25 182 LEU A O 1
ATOM 1456 N N . MET A 1 183 ? -15.195 -3.574 -8.625 1 91.12 183 MET A N 1
ATOM 1457 C CA . MET A 1 183 ? -15.5 -2.207 -9.031 1 91.12 183 MET A CA 1
ATOM 1458 C C . MET A 1 183 ? -14.391 -1.643 -9.914 1 91.12 183 MET A C 1
ATOM 1460 O O . MET A 1 183 ? -14.023 -0.474 -9.781 1 91.12 183 MET A O 1
ATOM 1464 N N . ASP A 1 184 ? -13.75 -2.514 -10.625 1 89.69 184 ASP A N 1
ATOM 1465 C CA . ASP A 1 184 ? -12.688 -2.17 -11.555 1 89.69 184 ASP A CA 1
ATOM 1466 C C . ASP A 1 184 ? -11.5 -1.546 -10.828 1 89.69 184 ASP A C 1
ATOM 1468 O O . ASP A 1 184 ? -10.781 -0.712 -11.391 1 89.69 184 ASP A O 1
ATOM 1472 N N . MET A 1 185 ? -11.383 -1.882 -9.609 1 92.19 185 MET A N 1
ATOM 1473 C CA . MET A 1 185 ? -10.258 -1.371 -8.836 1 92.19 185 MET A CA 1
ATOM 1474 C C . MET A 1 185 ? -8.961 -2.098 -9.195 1 92.19 185 MET A C 1
ATOM 1476 O O . MET A 1 185 ? -8.805 -3.281 -8.898 1 92.19 185 MET A O 1
ATOM 1480 N N . ARG A 1 186 ? -8.125 -1.354 -9.805 1 90.75 186 ARG A N 1
ATOM 1481 C CA . ARG A 1 186 ? -6.816 -1.914 -10.125 1 90.75 186 ARG A CA 1
ATOM 1482 C C . ARG A 1 186 ? -6.012 -2.18 -8.859 1 90.75 186 ARG A C 1
ATOM 1484 O O . ARG A 1 186 ? -6.238 -1.547 -7.824 1 90.75 186 ARG A O 1
ATOM 1491 N N . PRO A 1 187 ? -5.066 -3.135 -8.953 1 89.06 187 PRO A N 1
ATOM 1492 C CA . PRO A 1 187 ? -4.246 -3.441 -7.785 1 89.06 187 PRO A CA 1
ATOM 1493 C C . PRO A 1 187 ? -3.49 -2.223 -7.258 1 89.06 187 PRO A C 1
ATOM 1495 O O . PRO A 1 187 ? -3.262 -2.107 -6.051 1 89.06 187 PRO A O 1
ATOM 1498 N N . ASP A 1 188 ? -3.078 -1.321 -8.07 1 88.5 188 ASP A N 1
ATOM 1499 C CA . ASP A 1 188 ? -2.381 -0.125 -7.609 1 88.5 188 ASP A CA 1
ATOM 1500 C C . ASP A 1 188 ? -3.312 0.775 -6.805 1 88.5 188 ASP A C 1
ATOM 1502 O O . ASP A 1 188 ? -2.914 1.327 -5.773 1 88.5 188 ASP A O 1
ATOM 1506 N N . TYR A 1 189 ? -4.57 0.959 -7.301 1 91.94 189 TYR A N 1
ATOM 1507 C CA . TYR A 1 189 ? -5.555 1.722 -6.543 1 91.94 189 TYR A CA 1
ATOM 1508 C C . TYR A 1 189 ? -5.797 1.092 -5.176 1 91.94 189 TYR A C 1
ATOM 1510 O O . TYR A 1 189 ? -5.934 1.799 -4.176 1 91.94 189 TYR A O 1
ATOM 1518 N N . PHE A 1 190 ? -5.855 -0.153 -5.262 1 94.12 190 PHE A N 1
ATOM 1519 C CA . PHE A 1 190 ? -6.09 -0.876 -4.02 1 94.12 190 PHE A CA 1
ATOM 1520 C C . PHE A 1 190 ? -4.961 -0.621 -3.025 1 94.12 190 PHE A C 1
ATOM 1522 O O . PHE A 1 190 ? -5.211 -0.36 -1.847 1 94.12 190 PHE A O 1
ATOM 1529 N N . ALA A 1 191 ? -3.775 -0.724 -3.488 1 91.94 191 ALA A N 1
ATOM 1530 C CA . ALA A 1 191 ? -2.619 -0.451 -2.641 1 91.94 191 ALA A CA 1
ATOM 1531 C C . ALA A 1 191 ? -2.656 0.976 -2.102 1 91.94 191 ALA A C 1
ATOM 1533 O O . ALA A 1 191 ? -2.355 1.212 -0.93 1 91.94 191 ALA A O 1
ATOM 1534 N N . TYR A 1 192 ? -2.969 1.856 -2.949 1 91.31 192 TYR A N 1
ATOM 1535 C CA . TYR A 1 192 ? -3.033 3.26 -2.559 1 91.31 192 TYR A CA 1
ATOM 1536 C C . TYR A 1 192 ? -4.141 3.49 -1.538 1 91.31 192 TYR A C 1
ATOM 1538 O O . TYR A 1 192 ? -3.975 4.266 -0.594 1 91.31 192 TYR A O 1
ATOM 1546 N N . LEU A 1 193 ? -5.238 2.881 -1.783 1 94.75 193 LEU A N 1
ATOM 1547 C CA . LEU A 1 193 ? -6.363 2.965 -0.861 1 94.75 193 LEU A CA 1
ATOM 1548 C C . LEU A 1 193 ? -5.953 2.535 0.543 1 94.75 193 LEU A C 1
ATOM 1550 O O . LEU A 1 193 ? -6.258 3.221 1.521 1 94.75 193 LEU A O 1
ATOM 1554 N N . LEU A 1 194 ? -5.254 1.451 0.59 1 93 194 LEU A N 1
ATOM 1555 C CA . LEU A 1 194 ? -4.824 0.922 1.881 1 93 194 LEU A CA 1
ATOM 1556 C C . LEU A 1 194 ? -3.793 1.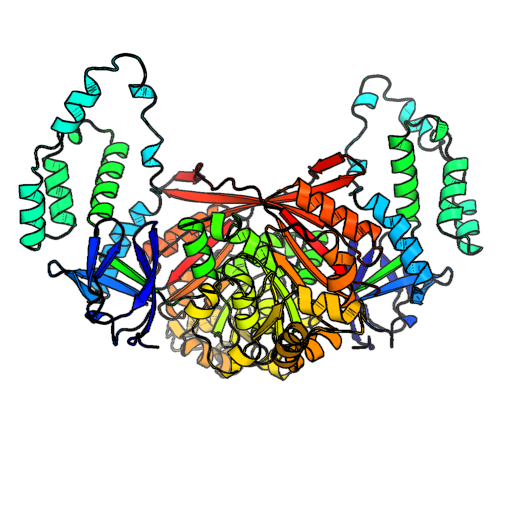841 2.529 1 93 194 LEU A C 1
ATOM 1558 O O . LEU A 1 194 ? -3.754 1.97 3.754 1 93 194 LEU A O 1
ATOM 1562 N N . SER A 1 195 ? -3.014 2.395 1.692 1 90.38 195 SER A N 1
ATOM 1563 C CA . SER A 1 195 ? -2.02 3.322 2.219 1 90.38 195 SER A CA 1
ATOM 1564 C C . SER A 1 195 ? -2.68 4.539 2.861 1 90.38 195 SER A C 1
ATOM 1566 O O . SER A 1 195 ? -2.293 4.957 3.951 1 90.38 195 SER A O 1
ATOM 1568 N N . TYR A 1 196 ? -3.686 5.094 2.236 1 92.19 196 TYR A N 1
ATOM 1569 C CA . TYR A 1 196 ? -4.383 6.27 2.744 1 92.19 196 TYR A CA 1
ATOM 1570 C C . TYR A 1 196 ? -5.184 5.93 3.994 1 92.19 196 TYR A C 1
ATOM 1572 O O . TYR A 1 196 ? -5.359 6.77 4.875 1 92.19 196 TYR A O 1
ATOM 1580 N N . ALA A 1 197 ? -5.648 4.719 4.023 1 94 197 ALA A N 1
ATOM 1581 C CA . ALA A 1 197 ? -6.41 4.289 5.191 1 94 197 ALA A CA 1
ATOM 1582 C C . ALA A 1 197 ? -5.512 4.172 6.418 1 94 197 ALA A C 1
ATOM 1584 O O . ALA A 1 197 ? -5.996 4.195 7.555 1 94 197 ALA A O 1
ATOM 1585 N N . ASN A 1 198 ? -4.23 3.984 6.227 1 87.94 198 ASN A N 1
ATOM 1586 C CA . ASN A 1 198 ? -3.244 3.936 7.301 1 87.94 198 ASN A CA 1
ATOM 1587 C C . ASN A 1 198 ? -3.609 2.893 8.352 1 87.94 198 ASN A C 1
ATOM 1589 O O . ASN A 1 198 ? -3.682 3.203 9.539 1 87.94 198 ASN A O 1
ATOM 1593 N N . ILE A 1 199 ? -3.803 1.676 7.91 1 88.88 199 ILE A N 1
ATOM 1594 C CA . ILE A 1 199 ? -4.199 0.588 8.797 1 88.88 199 ILE A CA 1
ATOM 1595 C C . ILE A 1 199 ? -2.979 0.067 9.547 1 88.88 199 ILE A C 1
ATOM 1597 O O . ILE A 1 199 ? -1.955 -0.254 8.938 1 88.88 199 ILE A O 1
ATOM 1601 N N . GLN A 1 200 ? -3.107 0.007 10.836 1 80.62 200 GLN A N 1
ATOM 1602 C CA . GLN A 1 200 ? -2.062 -0.538 11.703 1 80.62 200 GLN A CA 1
ATOM 1603 C C . GLN A 1 200 ? -2.537 -1.807 12.406 1 80.62 200 GLN A C 1
ATOM 1605 O O . GLN A 1 200 ? -3.697 -2.201 12.266 1 80.62 200 GLN A O 1
ATOM 1610 N N . HIS A 1 201 ? -1.723 -2.449 13.094 1 80.38 201 HIS A N 1
ATOM 1611 C CA . HIS A 1 201 ? -1.982 -3.73 13.742 1 80.38 201 HIS A CA 1
ATOM 1612 C C . HIS A 1 201 ? -3.129 -3.623 14.742 1 80.38 201 HIS A C 1
ATOM 1614 O O . HIS A 1 201 ? -3.945 -4.539 14.859 1 80.38 201 HIS A O 1
ATOM 1620 N N . ARG A 1 202 ? -3.334 -2.553 15.438 1 85.44 202 ARG A N 1
ATOM 1621 C CA . ARG A 1 202 ? -4.359 -2.438 16.469 1 85.44 202 ARG A CA 1
ATOM 1622 C C . ARG A 1 202 ? -5.461 -1.474 16.047 1 85.44 202 ARG A C 1
ATOM 1624 O O . ARG A 1 202 ? -6.266 -1.037 16.859 1 85.44 202 ARG A O 1
ATOM 1631 N N . SER A 1 203 ? -5.57 -1.344 14.812 1 90.56 203 SER A N 1
ATOM 1632 C CA . SER A 1 203 ? -6.512 -0.343 14.32 1 90.56 203 SER A CA 1
ATOM 1633 C C . SER A 1 203 ? -7.941 -0.88 14.32 1 90.56 203 SER A C 1
ATOM 1635 O O . SER A 1 203 ? -8.164 -2.066 14.062 1 90.56 203 SER A O 1
ATOM 1637 N N . ARG A 1 204 ? -8.812 -0.027 14.727 1 96 204 ARG A N 1
ATOM 1638 C CA . ARG A 1 204 ? -10.242 -0.257 14.516 1 96 204 ARG A CA 1
ATOM 1639 C C . ARG A 1 204 ? -10.703 0.353 13.195 1 96 204 ARG A C 1
ATOM 1641 O O . ARG A 1 204 ? -10.703 1.575 13.039 1 96 204 ARG A O 1
ATOM 1648 N N . VAL A 1 205 ? -11.133 -0.526 12.297 1 97.75 205 VAL A N 1
ATOM 1649 C CA . VAL A 1 205 ? -11.406 -0.047 10.953 1 97.75 205 VAL A CA 1
ATOM 1650 C C . VAL A 1 205 ? -12.867 -0.301 10.594 1 97.75 205 VAL A C 1
ATOM 1652 O O . VAL A 1 205 ? -13.383 -1.402 10.805 1 97.75 205 VAL A O 1
ATOM 1655 N N . LEU A 1 206 ? -13.539 0.729 10.148 1 98 206 LEU A N 1
ATOM 1656 C CA . LEU A 1 206 ? -14.898 0.636 9.625 1 98 206 LEU A CA 1
ATOM 1657 C C . LEU A 1 206 ? -14.883 0.505 8.102 1 98 206 LEU A C 1
ATOM 1659 O O . LEU A 1 206 ? -14.312 1.349 7.406 1 98 206 LEU A O 1
ATOM 1663 N N . VAL A 1 207 ? -15.523 -0.554 7.625 1 97.69 207 VAL A N 1
ATOM 1664 C CA . VAL A 1 207 ? -15.406 -0.847 6.199 1 97.69 207 VAL A CA 1
ATOM 1665 C C . VAL A 1 207 ? -16.797 -0.964 5.582 1 97.69 207 VAL A C 1
ATOM 1667 O O . VAL A 1 207 ? -17.688 -1.583 6.164 1 97.69 207 VAL A O 1
ATOM 1670 N N . VAL A 1 208 ? -17.031 -0.299 4.48 1 97 208 VAL A N 1
ATOM 1671 C CA . VAL A 1 208 ? -18.172 -0.505 3.592 1 97 208 VAL A CA 1
ATOM 1672 C C . VAL A 1 208 ? -17.688 -0.906 2.203 1 97 208 VAL A C 1
ATOM 1674 O O . VAL A 1 208 ? -17.109 -0.086 1.478 1 97 208 VAL A O 1
ATOM 1677 N N . GLU A 1 209 ? -17.875 -2.121 1.876 1 95.25 209 GLU A N 1
ATOM 1678 C CA . GLU A 1 209 ? -17.281 -2.561 0.62 1 95.25 209 GLU A CA 1
ATOM 1679 C C . GLU A 1 209 ? -18.219 -3.479 -0.151 1 95.25 209 GLU A C 1
ATOM 1681 O O . GLU A 1 209 ? -19.109 -4.098 0.436 1 95.25 209 GLU A O 1
ATOM 1686 N N . ASP A 1 210 ? -18.047 -3.465 -1.453 1 92.75 210 ASP A N 1
ATOM 1687 C CA . ASP A 1 210 ? -18.656 -4.398 -2.395 1 92.75 210 ASP A CA 1
ATOM 1688 C C . ASP A 1 210 ? -17.609 -5.023 -3.309 1 92.75 210 ASP A C 1
ATOM 1690 O O . ASP A 1 210 ? -17.812 -5.121 -4.52 1 92.75 210 ASP A O 1
ATOM 1694 N N . CYS A 1 211 ? -16.438 -5.297 -2.766 1 93.75 211 CYS A N 1
ATOM 1695 C CA . CYS A 1 211 ? -15.312 -5.805 -3.537 1 93.75 211 CYS A CA 1
ATOM 1696 C C . CYS A 1 211 ? -14.93 -7.211 -3.092 1 93.75 211 CYS A C 1
ATOM 1698 O O . CYS A 1 211 ? -13.75 -7.508 -2.891 1 93.75 211 CYS A O 1
ATOM 1700 N N . CYS A 1 212 ? -15.914 -8.031 -2.848 1 93.69 212 CYS A N 1
ATOM 1701 C CA . CYS A 1 212 ? -15.734 -9.453 -2.568 1 93.69 212 CYS A CA 1
ATOM 1702 C C . CYS A 1 212 ? -14.977 -9.656 -1.264 1 93.69 212 CYS A C 1
ATOM 1704 O O . CYS A 1 212 ? -14.336 -10.695 -1.071 1 93.69 212 CYS A O 1
ATOM 1706 N N . GLY A 1 213 ? -14.945 -8.719 -0.422 1 95.75 213 GLY A N 1
ATOM 1707 C CA . GLY A 1 213 ? -14.281 -8.836 0.869 1 95.75 213 GLY A CA 1
ATOM 1708 C C . GLY A 1 213 ? -12.781 -8.609 0.798 1 95.75 213 GLY A C 1
ATOM 1709 O O . GLY A 1 213 ? -12.055 -8.969 1.725 1 95.75 213 GLY A O 1
ATOM 1710 N N . LEU A 1 214 ? -12.305 -8.086 -0.266 1 96.44 214 LEU A N 1
ATOM 1711 C CA . LEU A 1 214 ? -10.875 -7.871 -0.453 1 96.44 214 LEU A CA 1
ATOM 1712 C C . LEU A 1 214 ? -10.344 -6.848 0.546 1 96.44 214 LEU A C 1
ATOM 1714 O O . LEU A 1 214 ? -9.281 -7.047 1.14 1 96.44 214 LEU A O 1
ATOM 1718 N N . VAL A 1 215 ? -11.086 -5.801 0.744 1 96.81 215 VAL A N 1
ATOM 1719 C CA . VAL A 1 215 ? -10.664 -4.746 1.66 1 96.81 215 VAL A CA 1
ATOM 1720 C C . VAL A 1 215 ? -10.656 -5.277 3.09 1 96.81 215 VAL A C 1
ATOM 1722 O O . VAL A 1 215 ? -9.68 -5.09 3.82 1 96.81 215 VAL A O 1
ATOM 1725 N N . SER A 1 216 ? -11.711 -5.938 3.439 1 96.81 216 SER A N 1
ATOM 1726 C CA . SER A 1 216 ? -11.789 -6.508 4.781 1 96.81 216 SER A CA 1
ATOM 1727 C C . SER A 1 216 ? -10.688 -7.531 5.012 1 96.81 216 SER A C 1
ATOM 1729 O O . SER A 1 216 ? -10.125 -7.605 6.105 1 96.81 216 SER A O 1
ATOM 1731 N N . ALA A 1 217 ? -10.43 -8.297 3.98 1 96.31 217 ALA A N 1
ATOM 1732 C CA . ALA A 1 217 ? -9.352 -9.266 4.09 1 96.31 217 ALA A CA 1
ATOM 1733 C C . ALA A 1 217 ? -8.008 -8.578 4.34 1 96.31 217 ALA A C 1
ATOM 1735 O O . ALA A 1 217 ? -7.203 -9.047 5.145 1 96.31 217 ALA A O 1
ATOM 1736 N N . ALA A 1 218 ? -7.789 -7.551 3.643 1 95.06 218 ALA A N 1
ATOM 1737 C CA . ALA A 1 218 ? -6.547 -6.801 3.799 1 95.06 218 ALA A CA 1
ATOM 1738 C C . ALA A 1 218 ? -6.43 -6.215 5.203 1 95.06 218 ALA A C 1
ATOM 1740 O O . ALA A 1 218 ? -5.352 -6.227 5.801 1 95.06 218 ALA A O 1
ATOM 1741 N N . VAL A 1 219 ? -7.488 -5.703 5.742 1 95.12 219 VAL A N 1
ATOM 1742 C CA . VAL A 1 219 ? -7.508 -5.133 7.082 1 95.12 219 VAL A CA 1
ATOM 1743 C C . VAL A 1 219 ? -7.211 -6.223 8.109 1 95.12 219 VAL A C 1
ATOM 1745 O O . VAL A 1 219 ? -6.406 -6.023 9.023 1 95.12 219 VAL A O 1
ATOM 1748 N N . LEU A 1 220 ? -7.836 -7.332 7.934 1 94.56 220 LEU A N 1
ATOM 1749 C CA . LEU A 1 220 ? -7.641 -8.445 8.859 1 94.56 220 LEU A CA 1
ATOM 1750 C C . LEU A 1 220 ? -6.199 -8.945 8.82 1 94.56 220 LEU A C 1
ATOM 1752 O O . LEU A 1 220 ? -5.633 -9.297 9.852 1 94.56 220 LEU A O 1
ATOM 1756 N N . ASP A 1 221 ? -5.723 -9 7.629 1 91.25 221 ASP A N 1
ATOM 1757 C CA . ASP A 1 221 ? -4.352 -9.461 7.453 1 91.25 221 ASP A CA 1
ATOM 1758 C C . ASP A 1 221 ? -3.373 -8.602 8.25 1 91.25 221 ASP A C 1
ATOM 1760 O O . ASP A 1 221 ? -2.389 -9.109 8.797 1 91.25 221 ASP A O 1
ATOM 1764 N N . ARG A 1 222 ? -3.609 -7.363 8.336 1 86.62 222 ARG A N 1
ATOM 1765 C CA . ARG A 1 222 ? -2.721 -6.422 9.016 1 86.62 222 ARG A CA 1
ATOM 1766 C C . ARG A 1 222 ? -2.971 -6.422 10.516 1 86.62 222 ARG A C 1
ATOM 1768 O O . ARG A 1 222 ? -2.064 -6.129 11.305 1 86.62 222 ARG A O 1
ATOM 1775 N N . SER A 1 223 ? -4.133 -6.68 10.953 1 86.31 223 SER A N 1
ATOM 1776 C CA . SER A 1 223 ? -4.488 -6.664 12.367 1 86.31 223 SER A CA 1
ATOM 1777 C C . SER A 1 223 ? -3.854 -7.832 13.109 1 86.31 223 SER A C 1
ATOM 1779 O O . SER A 1 223 ? -3.439 -7.691 14.266 1 86.31 223 SER A O 1
ATOM 1781 N N . ASP A 1 224 ? -3.678 -8.953 12.539 1 82.12 224 ASP A N 1
ATOM 1782 C CA . ASP A 1 224 ? -3.129 -10.172 13.117 1 82.12 224 ASP A CA 1
ATOM 1783 C C . ASP A 1 224 ? -3.814 -10.508 14.445 1 82.12 224 ASP A C 1
ATOM 1785 O O . ASP A 1 224 ? -3.154 -10.883 15.414 1 82.12 224 ASP A O 1
ATOM 1789 N N . GLY A 1 225 ? -5.016 -10.203 14.547 1 85.44 225 GLY A N 1
ATOM 1790 C CA . GLY A 1 225 ? -5.809 -10.609 15.695 1 85.44 225 GLY A CA 1
ATOM 1791 C C . GLY A 1 225 ? -5.91 -9.531 16.766 1 85.44 225 GLY A C 1
ATOM 1792 O O . GLY A 1 225 ? -6.516 -9.75 17.812 1 85.44 225 GLY A O 1
ATOM 1793 N N . ASN A 1 226 ? -5.371 -8.398 16.703 1 86.62 226 ASN A N 1
ATOM 1794 C CA . ASN A 1 226 ? -5.363 -7.344 17.719 1 86.62 226 ASN A CA 1
ATOM 1795 C C . ASN A 1 226 ? -6.148 -6.121 17.266 1 86.62 226 ASN A C 1
ATOM 1797 O O . ASN A 1 226 ? -6.117 -5.074 17.906 1 86.62 226 ASN A O 1
ATOM 1801 N N . GLY A 1 227 ? -6.98 -6.176 16.391 1 91.31 227 GLY A N 1
ATOM 1802 C CA . GLY A 1 227 ? -7.75 -5.047 15.883 1 91.31 227 GLY A CA 1
ATOM 1803 C C . GLY A 1 227 ? -9.211 -5.379 15.648 1 91.31 227 GLY A C 1
ATOM 1804 O O . GLY A 1 227 ? -9.75 -6.297 16.281 1 91.31 227 GLY A O 1
ATOM 1805 N N . LEU A 1 228 ? -9.922 -4.492 15.047 1 96.31 228 LEU A N 1
ATOM 1806 C CA . LEU A 1 228 ? -11.328 -4.684 14.711 1 96.31 228 LEU A CA 1
ATOM 1807 C C . LEU A 1 228 ? -11.602 -4.27 13.266 1 96.31 228 LEU A C 1
ATOM 1809 O O . LEU A 1 228 ? -11.164 -3.207 12.828 1 96.31 228 LEU A O 1
ATOM 1813 N N . CYS A 1 229 ? -12.133 -5.164 12.594 1 97.25 229 CYS A N 1
ATOM 1814 C CA . CYS A 1 229 ? -12.656 -4.883 11.266 1 97.25 229 CYS A CA 1
ATOM 1815 C C . CYS A 1 229 ? -14.172 -5.023 11.234 1 97.25 229 CYS A C 1
ATOM 1817 O O . CYS A 1 229 ? -14.695 -6.137 11.227 1 97.25 229 CYS A O 1
ATOM 1819 N N . LEU A 1 230 ? -14.867 -3.932 11.273 1 97.69 230 LEU A N 1
ATOM 1820 C CA . LEU A 1 230 ? -16.328 -3.941 11.25 1 97.69 230 LEU A CA 1
ATOM 1821 C C . LEU A 1 230 ? -16.844 -3.574 9.867 1 97.69 230 LEU A C 1
ATOM 1823 O O . LEU A 1 230 ? -16.625 -2.459 9.391 1 97.69 230 LEU A O 1
ATOM 1827 N N . GLN A 1 231 ? -17.5 -4.473 9.273 1 96.62 231 GLN A N 1
ATOM 1828 C CA . GLN A 1 231 ? -18.047 -4.254 7.941 1 96.62 231 GLN A CA 1
ATOM 1829 C C . GLN A 1 231 ? -19.531 -3.939 8 1 96.62 231 GLN A C 1
ATOM 1831 O O . GLN A 1 231 ? -20.328 -4.738 8.508 1 96.62 231 GLN A O 1
ATOM 1836 N N . LEU A 1 232 ? -19.875 -2.785 7.52 1 95.56 232 LEU A N 1
ATOM 1837 C CA . LEU A 1 232 ? -21.281 -2.438 7.324 1 95.56 232 LEU A CA 1
ATOM 1838 C C . LEU A 1 232 ? -21.75 -2.857 5.938 1 95.56 232 LEU A C 1
ATOM 1840 O O . LEU A 1 232 ? -21.078 -2.596 4.938 1 95.56 232 LEU A O 1
ATOM 1844 N N . HIS A 1 233 ? -22.797 -3.547 5.918 1 92.56 233 HIS A N 1
ATOM 1845 C CA . HIS A 1 233 ? -23.281 -4.02 4.625 1 92.56 233 HIS A CA 1
ATOM 1846 C C . HIS A 1 233 ? -24.766 -3.701 4.441 1 92.56 233 HIS A C 1
ATOM 1848 O O . HIS A 1 233 ? -25.484 -3.5 5.422 1 92.56 233 HIS A O 1
ATOM 1854 N N . ARG A 1 234 ? -25.062 -3.715 3.213 1 87.38 234 ARG A N 1
ATOM 1855 C CA . ARG A 1 234 ? -26.469 -3.506 2.889 1 87.38 234 ARG A CA 1
ATOM 1856 C C . ARG A 1 234 ? -27.234 -4.828 2.9 1 87.38 234 ARG A C 1
ATOM 1858 O O . ARG A 1 234 ? -26.672 -5.879 2.586 1 87.38 234 ARG A O 1
ATOM 1865 N N . GLY A 1 235 ? -28.344 -4.789 3.26 1 81.69 235 GLY A N 1
ATOM 1866 C CA . GLY A 1 235 ? -29.172 -5.98 3.248 1 81.69 235 GLY A CA 1
ATOM 1867 C C . GLY A 1 235 ? -29.016 -6.832 4.492 1 81.69 235 GLY A C 1
ATOM 1868 O O . GLY A 1 235 ? -28.25 -6.488 5.395 1 81.69 235 GLY A O 1
ATOM 1869 N N . ASP A 1 236 ? -29.734 -7.91 4.547 1 77 236 ASP A N 1
ATOM 1870 C CA . ASP A 1 236 ? -29.766 -8.773 5.727 1 77 236 ASP A CA 1
ATOM 1871 C C . ASP A 1 236 ? -28.547 -9.68 5.781 1 77 236 ASP A C 1
ATOM 1873 O O . ASP A 1 236 ? -28.031 -9.984 6.863 1 77 236 ASP A O 1
ATOM 1877 N N . GLN A 1 237 ? -28.125 -10.008 4.562 1 80.06 237 GLN A N 1
ATOM 1878 C CA . GLN A 1 237 ? -26.953 -10.867 4.512 1 80.06 237 GLN A CA 1
ATOM 1879 C C . GLN A 1 237 ? -25.812 -10.188 3.768 1 80.06 237 GLN A C 1
ATOM 1881 O O . GLN A 1 237 ? -26.031 -9.508 2.764 1 80.06 237 GLN A O 1
ATOM 1886 N N . CYS A 1 238 ? -24.719 -10.281 4.43 1 78.75 238 CYS A N 1
ATOM 1887 C CA . CYS A 1 238 ? -23.516 -9.719 3.812 1 78.75 238 CYS A CA 1
ATOM 1888 C C . CYS A 1 238 ? -23.172 -10.461 2.527 1 78.75 238 CYS A C 1
ATOM 1890 O O . CYS A 1 238 ? -23.391 -11.672 2.422 1 78.75 238 CYS A O 1
ATOM 1892 N N . GLN A 1 239 ? -22.812 -9.672 1.547 1 76.88 239 GLN A N 1
ATOM 1893 C CA . GLN A 1 239 ? -22.375 -10.273 0.295 1 76.88 239 GLN A CA 1
ATOM 1894 C C . GLN A 1 239 ? -21.281 -11.312 0.541 1 76.88 239 GLN A C 1
ATOM 1896 O O . GLN A 1 239 ? -20.672 -11.344 1.614 1 76.88 239 GLN A O 1
ATOM 1901 N N . SER A 1 240 ? -21.156 -12.125 -0.458 1 77.31 240 SER A N 1
ATOM 1902 C CA . SER A 1 240 ? -20.109 -13.141 -0.393 1 77.31 240 SER A CA 1
ATOM 1903 C C . SER A 1 240 ? -18.734 -12.508 -0.204 1 77.31 240 SER A C 1
ATOM 1905 O O . SER A 1 240 ? -18.484 -11.406 -0.696 1 77.31 240 SER A O 1
ATOM 1907 N N . ILE A 1 241 ? -18 -13.242 0.652 1 88.31 241 ILE A N 1
ATOM 1908 C CA . ILE A 1 241 ? -16.672 -12.75 0.978 1 88.31 241 ILE A CA 1
ATOM 1909 C C . ILE A 1 241 ? -15.625 -13.789 0.576 1 88.31 241 ILE A C 1
ATOM 1911 O O . ILE A 1 241 ? -14.859 -14.266 1.418 1 88.31 241 ILE A O 1
ATOM 1915 N N . PRO A 1 242 ? -15.531 -14.031 -0.657 1 92.88 242 PRO A N 1
ATOM 1916 C CA . PRO A 1 242 ? -14.602 -15.086 -1.093 1 92.88 242 PRO A CA 1
ATOM 1917 C C . PRO A 1 242 ? -13.148 -14.758 -0.772 1 92.88 242 PRO A C 1
ATOM 1919 O O . PRO A 1 242 ? -12.352 -15.656 -0.502 1 92.88 242 PRO A O 1
ATOM 1922 N N . CYS A 1 243 ? -12.781 -13.555 -0.73 1 95 243 CYS A N 1
ATOM 1923 C CA . CYS A 1 243 ? -11.398 -13.203 -0.459 1 95 243 CYS A CA 1
ATOM 1924 C C . CYS A 1 243 ? -11.016 -13.523 0.982 1 95 243 CYS A C 1
ATOM 1926 O O . CYS A 1 243 ? -9.906 -13.969 1.251 1 95 243 CYS A O 1
ATOM 1928 N N . ILE A 1 244 ? -11.938 -13.273 1.848 1 95.75 244 ILE A N 1
ATOM 1929 C CA . ILE A 1 244 ? -11.672 -13.609 3.242 1 95.75 244 ILE A CA 1
ATOM 1930 C C . ILE A 1 244 ? -11.57 -15.125 3.393 1 95.75 244 ILE A C 1
ATOM 1932 O O . ILE A 1 244 ? -10.703 -15.633 4.109 1 95.75 244 ILE A O 1
ATOM 1936 N N . GLU A 1 245 ? -12.438 -15.805 2.697 1 94.69 245 GLU A N 1
ATOM 1937 C CA . GLU A 1 245 ? -12.422 -17.266 2.748 1 94.69 245 GLU A CA 1
ATOM 1938 C C . GLU A 1 245 ? -11.125 -17.828 2.18 1 94.69 245 GLU A C 1
ATOM 1940 O O . GLU A 1 245 ? -10.57 -18.781 2.713 1 94.69 245 GLU A O 1
ATOM 1945 N N . ALA A 1 246 ? -10.664 -17.219 1.166 1 95.38 246 ALA A N 1
ATOM 1946 C CA . ALA A 1 246 ? -9.453 -17.672 0.484 1 95.38 246 ALA A CA 1
ATOM 1947 C C . ALA A 1 246 ? -8.227 -17.516 1.377 1 95.38 246 ALA A C 1
ATOM 1949 O O . ALA A 1 246 ? -7.266 -18.281 1.264 1 95.38 246 ALA A O 1
ATOM 1950 N N . MET A 1 247 ? -8.258 -16.578 2.219 1 94 247 MET A N 1
ATOM 1951 C CA . MET A 1 247 ? -7.105 -16.312 3.078 1 94 247 MET A CA 1
ATOM 1952 C C . MET A 1 247 ? -7.039 -17.328 4.223 1 94 247 MET A C 1
ATOM 1954 O O . MET A 1 247 ? -5.98 -17.531 4.812 1 94 247 MET A O 1
ATOM 1958 N N . GLN A 1 248 ? -8.164 -17.953 4.562 1 93.12 248 GLN A N 1
ATOM 1959 C CA . GLN A 1 248 ? -8.258 -18.984 5.598 1 93.12 248 GLN A CA 1
ATOM 1960 C C . GLN A 1 248 ? -7.562 -18.531 6.879 1 93.12 248 GLN A C 1
ATOM 1962 O O . GLN A 1 248 ? -6.719 -19.25 7.418 1 93.12 248 GLN A O 1
ATOM 1967 N N . TYR A 1 249 ? -7.965 -17.438 7.402 1 93.12 249 TYR A N 1
ATOM 1968 C CA . TYR A 1 249 ? -7.406 -16.906 8.641 1 93.12 249 TYR A CA 1
ATOM 1969 C C . TYR A 1 249 ? -7.742 -17.812 9.82 1 93.12 249 TYR A C 1
ATOM 1971 O O . TYR A 1 249 ? -8.82 -18.422 9.867 1 93.12 249 TYR A O 1
ATOM 1979 N N . PRO A 1 250 ? -6.82 -17.891 10.758 1 93.12 250 PRO A N 1
ATOM 1980 C CA . PRO A 1 250 ? -7.156 -18.594 11.992 1 93.12 250 PRO A CA 1
ATOM 1981 C C . PRO A 1 250 ? -8.273 -17.906 12.781 1 93.12 250 PRO A C 1
ATOM 1983 O O . PRO A 1 250 ? -8.625 -16.766 12.484 1 93.12 250 PRO A O 1
ATOM 1986 N N . SER A 1 251 ? -8.805 -18.547 13.695 1 94.19 251 SER A N 1
ATOM 1987 C CA . SER A 1 251 ? -9.945 -18.062 14.461 1 94.19 251 SER A CA 1
ATOM 1988 C C . SER A 1 251 ? -9.586 -16.797 15.234 1 94.19 251 SER A C 1
ATOM 1990 O O . SER A 1 251 ? -10.438 -15.922 15.43 1 94.19 251 SER A O 1
ATOM 1992 N N . SER A 1 252 ? -8.367 -16.703 15.664 1 92.31 252 SER A N 1
ATOM 1993 C CA . SER A 1 252 ? -7.93 -15.531 16.406 1 92.31 252 SER A CA 1
ATOM 1994 C C . SER A 1 252 ? -8.055 -14.266 15.57 1 92.31 252 SER A C 1
ATOM 1996 O O . SER A 1 252 ? -8.391 -13.195 16.094 1 92.31 252 SER A O 1
ATOM 1998 N N . ILE A 1 253 ? -7.816 -14.391 14.305 1 93.12 253 ILE A N 1
ATOM 1999 C CA . ILE A 1 253 ? -7.914 -13.25 13.398 1 93.12 253 ILE A CA 1
ATOM 2000 C C . ILE A 1 253 ? -9.367 -13.039 12.992 1 93.12 253 ILE A C 1
ATOM 2002 O O . ILE A 1 253 ? -9.844 -11.906 12.93 1 93.12 253 ILE A O 1
ATOM 2006 N N . MET A 1 254 ? -10.109 -14.117 12.828 1 94.69 254 MET A N 1
ATOM 2007 C CA . MET A 1 254 ? -11.484 -14.047 12.352 1 94.69 254 MET A CA 1
ATOM 2008 C C . MET A 1 254 ? -12.391 -13.414 13.406 1 94.69 254 MET A C 1
ATOM 2010 O O . MET A 1 254 ? -13.422 -12.82 13.078 1 94.69 254 MET A O 1
ATOM 2014 N N . GLN A 1 255 ? -11.969 -13.453 14.578 1 94.25 255 GLN A N 1
ATOM 2015 C CA . GLN A 1 255 ? -12.758 -12.867 15.656 1 94.25 255 GLN A CA 1
ATOM 2016 C C . GLN A 1 255 ? -12.781 -11.344 15.555 1 94.25 255 GLN A C 1
ATOM 2018 O O . GLN A 1 255 ? -13.672 -10.695 16.109 1 94.25 255 GLN A O 1
ATOM 2023 N N . CYS A 1 256 ? -11.781 -10.852 14.891 1 94.88 256 CYS A N 1
ATOM 2024 C CA . CYS A 1 256 ? -11.688 -9.406 14.727 1 94.88 256 CYS A CA 1
ATOM 2025 C C . CYS A 1 256 ? -12.625 -8.914 13.633 1 94.88 256 CYS A C 1
ATOM 2027 O O . CYS A 1 256 ? -12.844 -7.711 13.492 1 94.88 256 CYS A O 1
ATOM 2029 N N . TYR A 1 257 ? -13.234 -9.867 12.945 1 96.19 257 TYR A N 1
ATOM 2030 C CA . TYR A 1 257 ? -14.117 -9.523 11.836 1 96.19 257 TYR A CA 1
ATOM 2031 C C . TYR A 1 257 ? -15.578 -9.555 12.273 1 96.19 257 TYR A C 1
ATOM 2033 O O . TYR A 1 257 ? -16.078 -10.586 12.727 1 96.19 257 TYR A O 1
ATOM 2041 N N . ARG A 1 258 ? -16.203 -8.398 12.156 1 95.56 258 ARG A N 1
ATOM 2042 C CA . ARG A 1 258 ? -17.609 -8.281 12.531 1 95.56 258 ARG A CA 1
ATOM 2043 C C . ARG A 1 258 ? -18.438 -7.668 11.398 1 95.56 258 ARG A C 1
ATOM 2045 O O . ARG A 1 258 ? -17.953 -6.781 10.688 1 95.56 258 ARG A O 1
ATOM 2052 N N . LYS A 1 259 ? -19.656 -8.203 11.273 1 94.31 259 LYS A N 1
ATOM 2053 C CA . LYS A 1 259 ? -20.578 -7.711 10.242 1 94.31 259 LYS A CA 1
ATOM 2054 C C . LYS A 1 259 ? -21.828 -7.098 10.867 1 94.31 259 LYS A C 1
ATOM 2056 O O . LYS A 1 259 ? -22.344 -7.613 11.852 1 94.31 259 LYS A O 1
ATOM 2061 N N . LEU A 1 260 ? -22.234 -5.988 10.289 1 94.25 260 LEU A N 1
ATOM 2062 C CA . LEU A 1 260 ? -23.406 -5.289 10.773 1 94.25 260 LEU A CA 1
ATOM 2063 C C . LEU A 1 260 ? -24.219 -4.711 9.617 1 94.25 260 LEU A C 1
ATOM 2065 O O . LEU A 1 260 ? -23.688 -3.959 8.797 1 94.25 260 LEU A O 1
ATOM 2069 N N . PRO A 1 261 ? -25.438 -5.117 9.539 1 92.25 261 PRO A N 1
ATOM 2070 C CA . PRO A 1 261 ? -26.281 -4.473 8.516 1 92.25 261 PRO A CA 1
ATOM 2071 C C . PRO A 1 261 ? -26.453 -2.977 8.758 1 92.25 261 PRO A C 1
ATOM 2073 O O . PRO A 1 261 ? -26.703 -2.555 9.891 1 92.25 261 PRO A O 1
ATOM 2076 N N . MET A 1 262 ? -26.359 -2.238 7.723 1 90.31 262 MET A N 1
ATOM 2077 C CA . MET A 1 262 ? -26.438 -0.784 7.82 1 90.31 262 MET A CA 1
ATOM 2078 C C . MET A 1 262 ? -27.781 -0.346 8.383 1 90.31 262 MET A C 1
ATOM 2080 O O . MET A 1 262 ? -27.859 0.644 9.109 1 90.31 262 MET A O 1
ATOM 2084 N N . CYS A 1 263 ? -28.828 -1.058 8.039 1 87.19 263 CYS A N 1
ATOM 2085 C CA . CYS A 1 263 ? -30.172 -0.722 8.508 1 87.19 263 CYS A CA 1
ATOM 2086 C C . CYS A 1 263 ? -30.266 -0.806 10.023 1 87.19 263 CYS A C 1
ATOM 2088 O O . CYS A 1 263 ? -30.938 0.003 10.656 1 87.19 263 CYS A O 1
ATOM 2090 N N . VAL A 1 264 ? -29.594 -1.746 10.57 1 88 264 VAL A N 1
ATOM 2091 C CA . VAL A 1 264 ? -29.594 -1.928 12.023 1 88 264 VAL A CA 1
ATOM 2092 C C . VAL A 1 264 ? -28.859 -0.772 12.688 1 88 264 VAL A C 1
ATOM 2094 O O . VAL A 1 264 ? -29.297 -0.255 13.719 1 88 264 VAL A O 1
ATOM 2097 N N . ALA A 1 265 ? -27.75 -0.403 12.102 1 88.94 265 ALA A N 1
ATOM 2098 C CA . ALA A 1 265 ? -26.969 0.709 12.633 1 88.94 265 ALA A CA 1
ATOM 2099 C C . ALA A 1 265 ? -27.75 2.018 12.555 1 88.94 265 ALA A C 1
ATOM 2101 O O . ALA A 1 265 ? -27.703 2.828 13.484 1 88.94 265 ALA A O 1
ATOM 2102 N N . MET A 1 266 ? -28.469 2.23 11.484 1 86.44 266 MET A N 1
ATOM 2103 C CA . MET A 1 266 ? -29.234 3.453 11.266 1 86.44 266 MET A CA 1
ATOM 2104 C C . MET A 1 266 ? -30.422 3.525 12.211 1 86.44 266 MET A C 1
ATOM 2106 O O . MET A 1 266 ? -30.766 4.598 12.719 1 86.44 266 MET A O 1
ATOM 2110 N N . ASP A 1 267 ? -31.062 2.471 12.367 1 82.44 267 ASP A N 1
ATOM 2111 C CA . ASP A 1 267 ? -32.219 2.406 13.234 1 82.44 267 ASP A CA 1
ATOM 2112 C C . ASP A 1 267 ? -31.859 2.742 14.68 1 82.44 267 ASP A C 1
ATOM 2114 O O . ASP A 1 267 ? -32.625 3.381 15.391 1 82.44 267 ASP A O 1
ATOM 2118 N N . GLU A 1 268 ? -30.812 2.297 15.07 1 77.12 268 GLU A N 1
ATOM 2119 C CA . GLU A 1 268 ? -30.359 2.547 16.438 1 77.12 268 GLU A CA 1
ATOM 2120 C C . GLU A 1 268 ? -30.109 4.035 16.672 1 77.12 268 GLU A C 1
ATOM 2122 O O . GLU A 1 268 ? -30.406 4.559 17.75 1 77.12 268 GLU A O 1
ATOM 2127 N N . LEU A 1 269 ? -29.594 4.668 15.711 1 73.5 269 LEU A N 1
ATOM 2128 C CA . LEU A 1 269 ? -29.281 6.086 15.859 1 73.5 269 LEU A CA 1
ATOM 2129 C C . LEU A 1 269 ? -30.547 6.926 15.852 1 73.5 269 LEU A C 1
ATOM 2131 O O . LEU A 1 269 ? -30.609 7.988 16.469 1 73.5 269 LEU A O 1
ATOM 2135 N N . SER A 1 270 ? -31.578 6.461 15.055 1 69.5 270 SER A N 1
ATOM 2136 C CA . SER A 1 270 ? -32.844 7.199 14.961 1 69.5 270 SER A CA 1
ATOM 2137 C C . SER A 1 270 ? -33.688 6.988 16.203 1 69.5 270 SER A C 1
ATOM 2139 O O . SER A 1 270 ? -34.625 7.75 16.438 1 69.5 270 SER A O 1
ATOM 2141 N N . GLY A 1 271 ? -33.281 6.312 17.172 1 64.44 271 GLY A N 1
ATOM 2142 C CA . GLY A 1 271 ? -34.062 6.145 18.406 1 64.44 271 GLY A CA 1
ATOM 2143 C C . GLY A 1 271 ? -35.406 5.516 18.172 1 64.44 271 GLY A C 1
ATOM 2144 O O . GLY A 1 271 ? -36.344 5.723 18.953 1 64.44 271 GLY A O 1
ATOM 2145 N N . ASN A 1 272 ? -35.719 5.062 17.016 1 55.47 272 ASN A N 1
ATOM 2146 C CA . ASN A 1 272 ? -37.125 4.699 16.797 1 55.47 272 ASN A CA 1
ATOM 2147 C C . ASN A 1 272 ? -37.531 3.549 17.703 1 55.47 272 ASN A C 1
ATOM 2149 O O . ASN A 1 272 ? -36.875 2.518 17.766 1 55.47 272 ASN A O 1
ATOM 2153 N N . GLY A 1 273 ? -38.188 3.855 18.828 1 52.69 273 GLY A N 1
ATOM 2154 C CA . GLY A 1 273 ? -38.844 3.168 19.938 1 52.69 273 GLY A CA 1
ATOM 2155 C C . GLY A 1 273 ? -39.375 1.812 19.547 1 52.69 273 GLY A C 1
ATOM 2156 O O . GLY A 1 273 ? -39.094 0.803 20.188 1 52.69 273 GLY A O 1
ATOM 2157 N N . GLU A 1 274 ? -40.531 1.646 18.875 1 53 274 GLU A N 1
ATOM 2158 C CA . GLU A 1 274 ? -41.375 0.451 18.781 1 53 274 GLU A CA 1
ATOM 2159 C C . GLU A 1 274 ? -40.844 -0.508 17.719 1 53 274 GLU A C 1
ATOM 2161 O O . GLU A 1 274 ? -40.875 -0.197 16.531 1 53 274 GLU A O 1
ATOM 2166 N N . LYS A 1 275 ? -40.031 -1.375 18.078 1 59.88 275 LYS A N 1
ATOM 2167 C CA . LYS A 1 275 ? -39.438 -2.279 17.109 1 59.88 275 LYS A CA 1
ATOM 2168 C C . LYS A 1 275 ? -40.25 -3.551 16.953 1 59.88 275 LYS A C 1
ATOM 2170 O O . LYS A 1 275 ? -40.781 -4.082 17.938 1 59.88 275 LYS A O 1
ATOM 2175 N N . SER A 1 276 ? -40.562 -3.828 15.75 1 63.31 276 SER A N 1
ATOM 2176 C CA . SER A 1 276 ? -41.25 -5.074 15.484 1 63.31 276 SER A CA 1
ATOM 2177 C C . SER A 1 276 ? -40.469 -6.277 16 1 63.31 276 SER A C 1
ATOM 2179 O O . SER A 1 276 ? -39.312 -6.152 16.375 1 63.31 276 SER A O 1
ATOM 2181 N N . ASP A 1 277 ? -41.125 -7.367 16.172 1 59.53 277 ASP A N 1
ATOM 2182 C CA . ASP A 1 277 ? -40.531 -8.617 16.641 1 59.53 277 ASP A CA 1
ATOM 2183 C C . ASP A 1 277 ? -39.312 -9.023 15.789 1 59.53 277 ASP A C 1
ATOM 2185 O O . ASP A 1 277 ? -38.312 -9.492 16.312 1 59.53 277 ASP A O 1
ATOM 2189 N N . LEU A 1 278 ? -39.438 -8.875 14.477 1 61.56 278 LEU A N 1
ATOM 2190 C CA . LEU A 1 278 ? -38.344 -9.234 13.57 1 61.56 278 LEU A CA 1
ATOM 2191 C C . LEU A 1 278 ? -37.156 -8.32 13.781 1 61.56 278 LEU A C 1
ATOM 2193 O O . LEU A 1 278 ? -36 -8.789 13.75 1 61.56 278 LEU A O 1
ATOM 2197 N N . GLU A 1 279 ? -37.438 -7.094 14 1 64.69 279 GLU A N 1
ATOM 2198 C CA . GLU A 1 279 ? -36.375 -6.125 14.25 1 64.69 279 GLU A CA 1
ATOM 2199 C C . GLU A 1 279 ? -35.656 -6.434 15.555 1 64.69 279 GLU A C 1
ATOM 2201 O O . GLU A 1 279 ? -34.406 -6.301 15.625 1 64.69 279 GLU A O 1
ATOM 2206 N N . ASN A 1 280 ? -36.438 -6.957 16.391 1 67.06 280 ASN A N 1
ATOM 2207 C CA . ASN A 1 280 ? -35.844 -7.301 17.688 1 67.06 280 ASN A CA 1
ATOM 2208 C C . ASN A 1 280 ? -34.906 -8.492 17.578 1 67.06 280 ASN A C 1
ATOM 2210 O O . ASN A 1 280 ? -33.844 -8.516 18.219 1 67.06 280 ASN A O 1
ATOM 2214 N N . ALA A 1 281 ? -35.344 -9.438 16.75 1 73.38 281 ALA A N 1
ATOM 2215 C CA . ALA A 1 281 ? -34.5 -10.609 16.562 1 73.38 281 ALA A CA 1
ATOM 2216 C C . ALA A 1 281 ? -33.188 -10.227 15.891 1 73.38 281 ALA A C 1
ATOM 2218 O O . ALA A 1 281 ? -32.125 -10.711 16.281 1 73.38 281 ALA A O 1
ATOM 2219 N N . THR A 1 282 ? -33.312 -9.422 14.922 1 74.88 282 THR A N 1
ATOM 2220 C CA . THR A 1 282 ? -32.125 -8.969 14.203 1 74.88 282 THR A CA 1
ATOM 2221 C C . THR A 1 282 ? -31.188 -8.188 15.133 1 74.88 282 THR A C 1
ATOM 2223 O O . THR A 1 282 ? -29.969 -8.367 15.109 1 74.88 282 THR A O 1
ATOM 2226 N N . TYR A 1 283 ? -31.844 -7.504 15.984 1 75.56 283 TYR A N 1
ATOM 2227 C CA . TYR A 1 283 ? -31.094 -6.684 16.922 1 75.56 283 TYR A CA 1
ATOM 2228 C C . TYR A 1 283 ? -30.344 -7.551 17.922 1 75.56 283 TYR A C 1
ATOM 2230 O O . TYR A 1 283 ? -29.188 -7.281 18.25 1 75.56 283 TYR A O 1
ATOM 2238 N N . SER A 1 284 ? -31.078 -8.523 18.312 1 79.5 284 SER A N 1
ATOM 2239 C CA . SER A 1 284 ? -30.453 -9.406 19.297 1 79.5 284 SER A CA 1
ATOM 2240 C C . SER A 1 284 ? -29.266 -10.141 18.719 1 79.5 284 SER A C 1
ATOM 2242 O O . SER A 1 284 ? -28.25 -10.336 19.391 1 79.5 284 SER A O 1
ATOM 2244 N N . LYS A 1 285 ? -29.422 -10.414 17.469 1 83.56 285 LYS A N 1
ATOM 2245 C CA . LYS A 1 285 ? -28.359 -11.141 16.766 1 83.56 285 LYS A CA 1
ATOM 2246 C C . LYS A 1 285 ? -27.109 -10.281 16.625 1 83.56 285 LYS A C 1
ATOM 2248 O O . LYS A 1 285 ? -25.984 -10.797 16.688 1 83.56 285 LYS A O 1
ATOM 2253 N N . HIS A 1 286 ? -27.312 -9.023 16.516 1 88.88 286 HIS A N 1
ATOM 2254 C CA . HIS A 1 286 ? -26.188 -8.125 16.234 1 88.88 286 HIS A CA 1
ATOM 2255 C C . HIS A 1 286 ? -25.906 -7.219 17.422 1 88.88 286 HIS A C 1
ATOM 2257 O O . HIS A 1 286 ? -25.25 -6.184 17.266 1 88.88 286 HIS A O 1
ATOM 2263 N N . ALA A 1 287 ? -26.359 -7.59 18.547 1 88.81 287 ALA A N 1
ATOM 2264 C CA . ALA A 1 287 ? -26.281 -6.73 19.734 1 88.81 287 ALA A CA 1
ATOM 2265 C C . ALA A 1 287 ? -24.828 -6.41 20.062 1 88.81 287 ALA A C 1
ATOM 2267 O O . ALA A 1 287 ? -24.484 -5.258 20.344 1 88.81 287 ALA A O 1
ATOM 2268 N N . GLU A 1 288 ? -24.016 -7.418 20.031 1 91.38 288 GLU A N 1
ATOM 2269 C CA . GLU A 1 288 ? -22.625 -7.211 20.375 1 91.38 288 GLU A CA 1
ATOM 2270 C C . GLU A 1 288 ? -21.922 -6.316 19.344 1 91.38 288 GLU A C 1
ATOM 2272 O O . GLU A 1 288 ? -21.172 -5.414 19.719 1 91.38 288 GLU A O 1
ATOM 2277 N N . THR A 1 289 ? -22.172 -6.637 18.125 1 93.19 289 THR A N 1
ATOM 2278 C CA . THR A 1 289 ? -21.562 -5.848 17.062 1 93.19 289 THR A CA 1
ATOM 2279 C C . THR A 1 289 ? -22.078 -4.41 17.094 1 93.19 289 THR A C 1
ATOM 2281 O O . THR A 1 289 ? -21.328 -3.469 16.812 1 93.19 289 THR A O 1
ATOM 2284 N N . LEU A 1 290 ? -23.328 -4.312 17.406 1 92.75 290 LEU A N 1
ATOM 2285 C CA . LEU A 1 290 ? -23.922 -2.984 17.516 1 92.75 290 LEU A CA 1
ATOM 2286 C C . LEU A 1 290 ? -23.281 -2.191 18.641 1 92.75 290 LEU A C 1
ATOM 2288 O O . LEU A 1 290 ? -23.078 -0.985 18.516 1 92.75 290 LEU A O 1
ATOM 2292 N N . ARG A 1 291 ? -23.016 -2.826 19.672 1 92.75 291 ARG A N 1
ATOM 2293 C CA . ARG A 1 291 ? -22.344 -2.182 20.797 1 92.75 291 ARG A CA 1
ATOM 2294 C C . ARG A 1 291 ? -20.969 -1.679 20.391 1 92.75 291 ARG A C 1
ATOM 2296 O O . ARG A 1 291 ? -20.562 -0.569 20.766 1 92.75 291 ARG A O 1
ATOM 2303 N N . LEU A 1 292 ? -20.266 -2.492 19.656 1 93.75 292 LEU A N 1
ATOM 2304 C CA . LEU A 1 292 ? -18.938 -2.113 19.188 1 93.75 292 LEU A CA 1
ATOM 2305 C C . LEU A 1 292 ? -19.031 -0.905 18.266 1 93.75 292 LEU A C 1
ATOM 2307 O O . LEU A 1 292 ? -18.172 -0.017 18.312 1 93.75 292 LEU A O 1
ATOM 2311 N N . PHE A 1 293 ? -20.031 -0.936 17.469 1 94.5 293 PHE A N 1
ATOM 2312 C CA . PHE A 1 293 ? -20.234 0.183 16.562 1 94.5 293 PHE A CA 1
ATOM 2313 C C . PHE A 1 293 ? -20.547 1.46 17.328 1 94.5 293 PHE A C 1
ATOM 2315 O O . PHE A 1 293 ? -20.031 2.529 17 1 94.5 293 PHE A O 1
ATOM 2322 N N . LYS A 1 294 ? -21.344 1.35 18.312 1 91 294 LYS A N 1
ATOM 2323 C CA . LYS A 1 294 ? -21.797 2.5 19.094 1 91 294 LYS A CA 1
ATOM 2324 C C . LYS A 1 294 ? -20.641 3.084 19.922 1 91 294 LYS A C 1
ATOM 2326 O O . LYS A 1 294 ? -20.625 4.285 20.203 1 91 294 LYS A O 1
ATOM 2331 N N . GLN A 1 295 ? -19.766 2.246 20.281 1 91.75 295 GLN A N 1
ATOM 2332 C CA . GLN A 1 295 ? -18.594 2.719 21.016 1 91.75 295 GLN A CA 1
ATOM 2333 C C . GLN A 1 295 ? -17.797 3.709 20.172 1 91.75 295 GLN A C 1
ATOM 2335 O O . GLN A 1 295 ? -17.109 4.578 20.719 1 91.75 295 GLN A O 1
ATOM 2340 N N . GLY A 1 296 ? -17.828 3.531 18.891 1 91.75 296 GLY A N 1
ATOM 2341 C CA . GLY A 1 296 ? -17.156 4.453 17.984 1 91.75 296 GLY A CA 1
ATOM 2342 C C . GLY A 1 296 ? -15.648 4.375 18.078 1 91.75 296 GLY A C 1
ATOM 2343 O O . GLY A 1 296 ? -15.078 3.283 18.125 1 91.75 296 GLY A O 1
ATOM 2344 N N . ASN A 1 297 ? -14.938 5.461 17.828 1 92.12 297 ASN A N 1
ATOM 2345 C CA . ASN A 1 297 ? -13.492 5.633 17.922 1 92.12 297 ASN A CA 1
ATOM 2346 C C . ASN A 1 297 ? -12.758 4.762 16.906 1 92.12 297 ASN A C 1
ATOM 2348 O O . ASN A 1 297 ? -11.773 4.109 17.25 1 92.12 297 ASN A O 1
ATOM 2352 N N . PHE A 1 298 ? -13.344 4.688 15.797 1 95.56 298 PHE A N 1
ATOM 2353 C CA . PHE A 1 298 ? -12.648 3.99 14.727 1 95.56 298 PHE A CA 1
ATOM 2354 C C . PHE A 1 298 ? -11.484 4.82 14.203 1 95.56 298 PHE A C 1
ATOM 2356 O O . PHE A 1 298 ? -11.586 6.047 14.102 1 95.56 298 PHE A O 1
ATOM 2363 N N . ASP A 1 299 ? -10.469 4.141 13.859 1 92.69 299 ASP A N 1
ATOM 2364 C CA . ASP A 1 299 ? -9.25 4.82 13.414 1 92.69 299 ASP A CA 1
ATOM 2365 C C . ASP A 1 299 ? -9.328 5.164 11.93 1 92.69 299 ASP A C 1
ATOM 2367 O O . ASP A 1 299 ? -8.695 6.117 11.469 1 92.69 299 ASP A O 1
ATOM 2371 N N . SER A 1 300 ? -10.062 4.352 11.227 1 96.06 300 SER A N 1
ATOM 2372 C CA . SER A 1 300 ? -10.086 4.523 9.773 1 96.06 300 SER A CA 1
ATOM 2373 C C . SER A 1 300 ? -11.43 4.105 9.188 1 96.06 300 SER A C 1
ATOM 2375 O O . SER A 1 300 ? -12.055 3.162 9.672 1 96.06 300 SER A O 1
ATOM 2377 N N . LEU A 1 301 ? -11.82 4.891 8.195 1 97.69 301 LEU A N 1
ATOM 2378 C CA . LEU A 1 301 ? -13.008 4.57 7.406 1 97.69 301 LEU A CA 1
ATOM 2379 C C . LEU A 1 301 ? -12.633 4.266 5.961 1 97.69 301 LEU A C 1
ATOM 2381 O O . LEU A 1 301 ? -11.992 5.086 5.293 1 97.69 301 LEU A O 1
ATOM 2385 N N . ILE A 1 302 ? -12.953 3.07 5.512 1 98.19 302 ILE A N 1
ATOM 2386 C CA . ILE A 1 302 ? -12.695 2.695 4.125 1 98.19 302 ILE A CA 1
ATOM 2387 C C . ILE A 1 302 ? -14.016 2.418 3.41 1 98.19 302 ILE A C 1
ATOM 2389 O O . ILE A 1 302 ? -14.812 1.599 3.867 1 98.19 302 ILE A O 1
ATOM 2393 N N . ILE A 1 303 ? -14.242 3.092 2.287 1 97.62 303 ILE A N 1
ATOM 2394 C CA . ILE A 1 303 ? -15.453 2.889 1.507 1 97.62 303 ILE A CA 1
ATOM 2395 C C . ILE A 1 303 ? -15.094 2.471 0.084 1 97.62 303 ILE A C 1
ATOM 2397 O O . ILE A 1 303 ? -14.359 3.182 -0.611 1 97.62 303 ILE A O 1
ATOM 2401 N N . ALA A 1 304 ? -15.461 1.386 -0.319 1 96.12 304 ALA A N 1
ATOM 2402 C CA . ALA A 1 304 ? -15.383 0.888 -1.69 1 96.12 304 ALA A CA 1
ATOM 2403 C C . ALA A 1 304 ? -16.672 0.174 -2.09 1 96.12 304 ALA A C 1
ATOM 2405 O O . ALA A 1 304 ? -16.719 -1.058 -2.137 1 96.12 304 ALA A O 1
ATOM 2406 N N . SER A 1 305 ? -17.672 0.96 -2.393 1 93.5 305 SER A N 1
ATOM 2407 C CA . SER A 1 305 ? -19 0.421 -2.678 1 93.5 305 SER A CA 1
ATOM 2408 C C . SER A 1 305 ? -19.594 1.061 -3.924 1 93.5 305 SER A C 1
ATOM 2410 O O . SER A 1 305 ? -19.297 2.215 -4.238 1 93.5 305 SER A O 1
ATOM 2412 N N . ASN A 1 306 ? -20.453 0.286 -4.539 1 88.88 306 ASN A N 1
ATOM 2413 C CA . ASN A 1 306 ? -21.156 0.762 -5.73 1 88.88 306 ASN A CA 1
ATOM 2414 C C . ASN A 1 306 ? -22.422 1.531 -5.371 1 88.88 306 ASN A C 1
ATOM 2416 O O . ASN A 1 306 ? -23.031 2.172 -6.23 1 88.88 306 ASN A O 1
ATOM 2420 N N . TYR A 1 307 ? -22.734 1.525 -4.125 1 88.12 307 TYR A N 1
ATOM 2421 C CA . TYR A 1 307 ? -23.953 2.201 -3.697 1 88.12 307 TYR A CA 1
ATOM 2422 C C . TYR A 1 307 ? -23.672 3.65 -3.32 1 88.12 307 TYR A C 1
ATOM 2424 O O . TYR A 1 307 ? -22.547 3.986 -2.91 1 88.12 307 TYR A O 1
ATOM 2432 N N . ASP A 1 308 ? -24.688 4.438 -3.586 1 90.12 308 ASP A N 1
ATOM 2433 C CA . ASP A 1 308 ? -24.578 5.836 -3.186 1 90.12 308 ASP A CA 1
ATOM 2434 C C . ASP A 1 308 ? -24.766 5.992 -1.676 1 90.12 308 ASP A C 1
ATOM 2436 O O . ASP A 1 308 ? -25.859 5.82 -1.156 1 90.12 308 ASP A O 1
ATOM 2440 N N . LEU A 1 309 ? -23.719 6.348 -1.044 1 92.44 309 LEU A N 1
ATOM 2441 C CA . LEU A 1 309 ? -23.719 6.453 0.411 1 92.44 309 LEU A CA 1
ATOM 2442 C C . LEU A 1 309 ? -23.672 7.914 0.849 1 92.44 309 LEU A C 1
ATOM 2444 O O . LEU A 1 309 ? -23.297 8.211 1.987 1 92.44 309 LEU A O 1
ATOM 2448 N N . THR A 1 310 ? -24 8.789 0.027 1 91.62 310 THR A N 1
ATOM 2449 C CA . THR A 1 310 ? -23.875 10.219 0.288 1 91.62 310 THR A CA 1
ATOM 2450 C C . THR A 1 310 ? -24.625 10.602 1.563 1 91.62 310 THR A C 1
ATOM 2452 O O . THR A 1 310 ? -24.125 11.383 2.371 1 91.62 310 THR A O 1
ATOM 2455 N N . SER A 1 311 ? -25.766 10.008 1.77 1 88.25 311 SER A N 1
ATOM 2456 C CA . SER A 1 311 ? -26.594 10.352 2.924 1 88.25 311 SER A CA 1
ATOM 2457 C C . SER A 1 311 ? -26.062 9.688 4.195 1 88.25 311 SER A C 1
ATOM 2459 O O . SER A 1 311 ? -26.188 10.242 5.285 1 88.25 311 SER A O 1
ATOM 2461 N N . VAL A 1 312 ? -25.406 8.617 4.074 1 91.31 312 VAL A N 1
ATOM 2462 C CA . VAL A 1 312 ? -25.031 7.793 5.211 1 91.31 312 VAL A CA 1
ATOM 2463 C C . VAL A 1 312 ? -23.641 8.195 5.695 1 91.31 312 VAL A C 1
ATOM 2465 O O . VAL A 1 312 ? -23.312 8.031 6.875 1 91.31 312 VAL A O 1
ATOM 2468 N N . ILE A 1 313 ? -22.797 8.711 4.805 1 91.56 313 ILE A N 1
ATOM 2469 C CA . ILE A 1 313 ? -21.422 9.047 5.129 1 91.56 313 ILE A CA 1
ATOM 2470 C C . ILE A 1 313 ? -21.391 10.055 6.273 1 91.56 313 ILE A C 1
ATOM 2472 O O . ILE A 1 313 ? -20.703 9.852 7.273 1 91.56 313 ILE A O 1
ATOM 2476 N N . VAL A 1 314 ? -22.25 11.102 6.16 1 88.5 314 VAL A N 1
ATOM 2477 C CA . VAL A 1 314 ? -22.188 12.203 7.117 1 88.5 314 VAL A CA 1
ATOM 2478 C C . VAL A 1 314 ? -22.984 11.844 8.367 1 88.5 314 VAL A C 1
ATOM 2480 O O . VAL A 1 314 ? -22.562 12.148 9.492 1 88.5 314 VAL A O 1
ATOM 2483 N N . SER A 1 315 ? -24.078 11.109 8.227 1 88.25 315 SER A N 1
ATOM 2484 C CA . SER A 1 315 ? -25 10.891 9.336 1 88.25 315 SER A CA 1
ATOM 2485 C C . SER A 1 315 ? -24.578 9.68 10.172 1 88.25 315 SER A C 1
ATOM 2487 O O . SER A 1 315 ? -24.797 9.648 11.383 1 88.25 315 SER A O 1
ATOM 2489 N N . LEU A 1 316 ? -23.938 8.773 9.539 1 91.44 316 LEU A N 1
ATOM 2490 C CA . LEU A 1 316 ? -23.703 7.504 10.219 1 91.44 316 LEU A CA 1
ATOM 2491 C C . LEU A 1 316 ? -22.219 7.195 10.305 1 91.44 316 LEU A C 1
ATOM 2493 O O . LEU A 1 316 ? -21.719 6.848 11.375 1 91.44 316 LEU A O 1
ATOM 2497 N N . LEU A 1 317 ? -21.453 7.352 9.297 1 94.19 317 LEU A N 1
ATOM 2498 C CA . LEU A 1 317 ? -20.109 6.797 9.203 1 94.19 317 LEU A CA 1
ATOM 2499 C C . LEU A 1 317 ? -19.078 7.75 9.812 1 94.19 317 LEU A C 1
ATOM 2501 O O . LEU A 1 317 ? -18.25 7.34 10.625 1 94.19 317 LEU A O 1
ATOM 2505 N N . LEU A 1 318 ? -19.125 9.016 9.469 1 92.56 318 LEU A N 1
ATOM 2506 C CA . LEU A 1 318 ? -18.109 9.977 9.898 1 92.56 318 LEU A CA 1
ATOM 2507 C C . LEU A 1 318 ? -18.141 10.148 11.414 1 92.56 318 LEU A C 1
ATOM 2509 O O . LEU A 1 318 ? -17.078 10.219 12.055 1 92.56 318 LEU A O 1
ATOM 2513 N N . PRO A 1 319 ? -19.375 10.148 11.984 1 90.69 319 PRO A N 1
ATOM 2514 C CA . PRO A 1 319 ? -19.422 10.336 13.438 1 90.69 319 PRO A CA 1
ATOM 2515 C C . PRO A 1 319 ? -18.781 9.172 14.195 1 90.69 319 PRO A C 1
ATOM 2517 O O . PRO A 1 319 ? -18.391 9.328 15.359 1 90.69 319 PRO A O 1
ATOM 2520 N N . ALA A 1 320 ? -18.656 8.055 13.586 1 93.44 320 ALA A N 1
ATOM 2521 C CA . ALA A 1 320 ? -18.094 6.871 14.227 1 93.44 320 ALA A CA 1
ATOM 2522 C C . ALA A 1 320 ? -16.578 6.914 14.234 1 93.44 320 ALA A C 1
ATOM 2524 O O . ALA A 1 320 ? -15.93 6.184 14.992 1 93.44 320 ALA A O 1
ATOM 2525 N N . ILE A 1 321 ? -15.977 7.77 13.477 1 93.19 321 ILE A N 1
ATOM 2526 C CA . ILE A 1 321 ? -14.523 7.844 13.336 1 93.19 321 ILE A CA 1
ATOM 2527 C C . ILE A 1 321 ? -13.953 8.812 14.375 1 93.19 321 ILE A C 1
ATOM 2529 O O . ILE A 1 321 ? -14.516 9.891 14.602 1 93.19 321 ILE A O 1
ATOM 2533 N N . ARG A 1 322 ? -12.945 8.406 14.992 1 88.81 322 ARG A N 1
ATOM 2534 C CA . ARG A 1 322 ? -12.312 9.266 15.992 1 88.81 322 ARG A CA 1
ATOM 2535 C C . ARG A 1 322 ? -11.68 10.492 15.336 1 88.81 322 ARG A C 1
ATOM 2537 O O . ARG A 1 322 ? -11.352 10.469 14.148 1 88.81 322 ARG A O 1
ATOM 2544 N N . PRO A 1 323 ? -11.562 11.484 16.141 1 81.75 323 PRO A N 1
ATOM 2545 C CA . PRO A 1 323 ? -10.805 12.617 15.594 1 81.75 323 PRO A CA 1
ATOM 2546 C C . PRO A 1 323 ? -9.398 12.227 15.156 1 81.75 323 PRO A C 1
ATOM 2548 O O . PRO A 1 323 ? -8.742 11.414 15.812 1 81.75 323 PRO A O 1
ATOM 2551 N N . SER A 1 324 ? -9 12.711 14.055 1 78.12 324 SER A N 1
ATOM 2552 C CA . SER A 1 324 ? -7.703 12.438 13.438 1 78.12 324 SER A CA 1
ATOM 2553 C C . SER A 1 324 ? -7.707 11.094 12.711 1 78.12 324 SER A C 1
ATOM 2555 O O . SER A 1 324 ? -6.66 10.609 12.289 1 78.12 324 SER A O 1
ATOM 2557 N N . GLY A 1 325 ? -8.844 10.523 12.727 1 88.19 325 GLY A N 1
ATOM 2558 C CA . GLY A 1 325 ? -8.977 9.32 11.922 1 88.19 325 GLY A CA 1
ATOM 2559 C C . GLY A 1 325 ? -8.898 9.578 10.43 1 88.19 325 GLY A C 1
ATOM 2560 O O . GLY A 1 325 ? -9.008 10.727 9.992 1 88.19 325 GLY A O 1
ATOM 2561 N N . THR A 1 326 ? -8.672 8.547 9.664 1 92.38 326 THR A N 1
ATOM 2562 C CA . THR A 1 326 ? -8.516 8.695 8.227 1 92.38 326 THR A CA 1
ATOM 2563 C C . THR A 1 326 ? -9.742 8.188 7.484 1 92.38 326 THR A C 1
ATOM 2565 O O . THR A 1 326 ? -10.453 7.305 7.98 1 92.38 326 THR A O 1
ATOM 2568 N N . VAL A 1 327 ? -9.992 8.844 6.383 1 95.38 327 VAL A N 1
ATOM 2569 C CA . VAL A 1 327 ? -11.055 8.422 5.477 1 95.38 327 VAL A CA 1
ATOM 2570 C C . VAL A 1 327 ? -10.469 8.133 4.094 1 95.38 327 VAL A C 1
ATOM 2572 O O . VAL A 1 327 ? -9.727 8.945 3.541 1 95.38 327 VAL A O 1
ATOM 2575 N N . ALA A 1 328 ? -10.719 6.984 3.623 1 97.25 328 ALA A N 1
ATOM 2576 C CA . ALA A 1 328 ? -10.289 6.586 2.285 1 97.25 328 ALA A CA 1
ATOM 2577 C C . ALA A 1 328 ? -11.453 5.992 1.494 1 97.25 328 ALA A C 1
ATOM 2579 O O . ALA A 1 328 ? -12.023 4.969 1.886 1 97.25 328 ALA A O 1
ATOM 2580 N N . ILE A 1 329 ? -11.773 6.641 0.352 1 97.56 329 ILE A N 1
ATOM 2581 C CA . ILE A 1 329 ? -12.914 6.215 -0.45 1 97.56 329 ILE A CA 1
ATOM 2582 C C . ILE A 1 329 ? -12.461 5.93 -1.88 1 97.56 329 ILE A C 1
ATOM 2584 O O . ILE A 1 329 ? -11.727 6.715 -2.475 1 97.56 329 ILE A O 1
ATOM 2588 N N . TYR A 1 330 ? -12.859 4.789 -2.369 1 96.94 330 TYR A N 1
ATOM 2589 C CA . TYR A 1 330 ? -12.633 4.457 -3.771 1 96.94 330 TYR A CA 1
ATOM 2590 C C . TYR A 1 330 ? -13.938 4.469 -4.555 1 96.94 330 TYR A C 1
ATOM 2592 O O . TYR A 1 330 ? -14.969 3.998 -4.062 1 96.94 330 TYR A O 1
ATOM 2600 N N . SER A 1 331 ? -13.836 5.027 -5.738 1 94.88 331 SER A N 1
ATOM 2601 C CA . SER A 1 331 ? -14.961 4.988 -6.668 1 94.88 331 SER A CA 1
ATOM 2602 C C . SER A 1 331 ? -14.484 4.879 -8.109 1 94.88 331 SER A C 1
ATOM 2604 O O . SER A 1 331 ? -13.477 5.488 -8.484 1 94.88 331 SER A O 1
ATOM 2606 N N . ASP A 1 332 ? -15.234 4.098 -8.852 1 92.06 332 ASP A N 1
ATOM 2607 C CA . ASP A 1 332 ? -14.914 3.99 -10.273 1 92.06 332 ASP A CA 1
ATOM 2608 C C . ASP A 1 332 ? -15.656 5.051 -11.086 1 92.06 332 ASP A C 1
ATOM 2610 O O . ASP A 1 332 ? -15.453 5.164 -12.297 1 92.06 332 ASP A O 1
ATOM 2614 N N . VAL A 1 333 ? -16.469 5.828 -10.438 1 90.88 333 VAL A N 1
ATOM 2615 C CA . VAL A 1 333 ? -17.266 6.871 -11.086 1 90.88 333 VAL A CA 1
ATOM 2616 C C . VAL A 1 333 ? -16.812 8.242 -10.578 1 90.88 333 VAL A C 1
ATOM 2618 O O . VAL A 1 333 ? -16.906 8.531 -9.383 1 90.88 333 VAL A O 1
ATOM 2621 N N . MET A 1 334 ? -16.422 9.055 -11.469 1 88.31 334 MET A N 1
ATOM 2622 C CA . MET A 1 334 ? -15.922 10.375 -11.109 1 88.31 334 MET A CA 1
ATOM 2623 C C . MET A 1 334 ? -17.016 11.211 -10.43 1 88.31 334 MET A C 1
ATOM 2625 O O . MET A 1 334 ? -16.75 11.898 -9.445 1 88.31 334 MET A O 1
ATOM 2629 N N . GLN A 1 335 ? -18.156 11.148 -10.961 1 88.75 335 GLN A N 1
ATOM 2630 C CA . GLN A 1 335 ? -19.25 11.953 -10.43 1 88.75 335 GLN A CA 1
ATOM 2631 C C . GLN A 1 335 ? -19.531 11.609 -8.969 1 88.75 335 GLN A C 1
ATOM 2633 O O . GLN A 1 335 ? -19.766 12.508 -8.156 1 88.75 335 GLN A O 1
ATOM 2638 N N . LEU A 1 336 ? -19.5 10.398 -8.719 1 91.62 336 LEU A N 1
ATOM 2639 C CA . LEU A 1 336 ? -19.75 9.961 -7.352 1 91.62 336 LEU A CA 1
ATOM 2640 C C . LEU A 1 336 ? -18.625 10.422 -6.426 1 91.62 336 LEU A C 1
ATOM 2642 O O . LEU A 1 336 ? -18.891 10.852 -5.297 1 91.62 336 LEU A O 1
ATOM 2646 N N . ALA A 1 337 ? -17.438 10.289 -6.906 1 92.31 337 ALA A N 1
ATOM 2647 C CA . ALA A 1 337 ? -16.281 10.734 -6.117 1 92.31 337 ALA A CA 1
ATOM 2648 C C . ALA A 1 337 ? -16.375 12.219 -5.805 1 92.31 337 ALA A C 1
ATOM 2650 O O . ALA A 1 337 ? -16.062 12.648 -4.688 1 92.31 337 ALA A O 1
ATOM 2651 N N . VAL A 1 338 ? -16.812 12.969 -6.758 1 90.44 338 VAL A N 1
ATOM 2652 C CA . VAL A 1 338 ? -16.938 14.414 -6.586 1 90.44 338 VAL A CA 1
ATOM 2653 C C . VAL A 1 338 ? -18.062 14.719 -5.598 1 90.44 338 VAL A C 1
ATOM 2655 O O . VAL A 1 338 ? -17.938 15.625 -4.77 1 90.44 338 VAL A O 1
ATOM 2658 N N . GLU A 1 339 ? -19.062 14 -5.715 1 91.5 339 GLU A N 1
ATOM 2659 C CA . GLU A 1 339 ? -20.172 14.18 -4.773 1 91.5 339 GLU A CA 1
ATOM 2660 C C . GLU A 1 339 ? -19.734 13.875 -3.344 1 91.5 339 GLU A C 1
ATOM 2662 O O . GLU A 1 339 ? -20.094 14.609 -2.414 1 91.5 339 GLU A O 1
ATOM 2667 N N . TYR A 1 340 ? -19.062 12.805 -3.174 1 94.25 340 TYR A N 1
ATOM 2668 C CA . TYR A 1 340 ? -18.531 12.477 -1.855 1 94.25 340 TYR A CA 1
ATOM 2669 C C . TYR A 1 340 ? -17.609 13.586 -1.345 1 94.25 340 TYR A C 1
ATOM 2671 O O . TYR A 1 340 ? -17.641 13.922 -0.159 1 94.25 340 TYR A O 1
ATOM 2679 N N . PHE A 1 341 ? -16.844 14.07 -2.275 1 92.25 341 PHE A N 1
ATOM 2680 C CA . PHE A 1 341 ? -15.945 15.164 -1.919 1 92.25 341 PHE A CA 1
ATOM 2681 C C . PHE A 1 341 ? -16.734 16.359 -1.389 1 92.25 341 PHE A C 1
ATOM 2683 O O . PHE A 1 341 ? -16.391 16.922 -0.345 1 92.25 341 PHE A O 1
ATOM 2690 N N . ASP A 1 342 ? -17.75 16.656 -2.045 1 88.5 342 ASP A N 1
ATOM 2691 C CA . ASP A 1 342 ? -18.578 17.797 -1.668 1 88.5 342 ASP A CA 1
ATOM 2692 C C . ASP A 1 342 ? -19.266 17.562 -0.331 1 88.5 342 ASP A C 1
ATOM 2694 O O . ASP A 1 342 ? -19.375 18.469 0.498 1 88.5 342 ASP A O 1
ATOM 2698 N N . VAL A 1 343 ? -19.703 16.438 -0.182 1 91 343 VAL A N 1
ATOM 2699 C CA . VAL A 1 343 ? -20.406 16.078 1.05 1 91 343 VAL A CA 1
ATOM 2700 C C . VAL A 1 343 ? -19.438 16.156 2.23 1 91 343 VAL A C 1
ATOM 2702 O O . VAL A 1 343 ? -19.781 16.703 3.285 1 91 343 VAL A O 1
ATOM 2705 N N . LEU A 1 344 ? -18.297 15.641 2.082 1 89.81 344 LEU A N 1
ATOM 2706 C CA . LEU A 1 344 ? -17.297 15.656 3.145 1 89.81 344 LEU A CA 1
ATOM 2707 C C . LEU A 1 344 ? -16.844 17.078 3.441 1 89.81 344 LEU A C 1
ATOM 2709 O O . LEU A 1 344 ? -16.641 17.453 4.602 1 89.81 344 LEU A O 1
ATOM 2713 N N . ARG A 1 345 ? -16.719 17.781 2.426 1 84.19 345 ARG A N 1
ATOM 2714 C CA . ARG A 1 345 ? -16.297 19.172 2.566 1 84.19 345 ARG A CA 1
ATOM 2715 C C . ARG A 1 345 ? -17.359 19.984 3.291 1 84.19 345 ARG A C 1
ATOM 2717 O O . ARG A 1 345 ? -17.031 20.781 4.188 1 84.19 345 ARG A O 1
ATOM 2724 N N . THR A 1 346 ? -18.594 19.797 2.895 1 83.5 346 THR A N 1
ATOM 2725 C CA . THR A 1 346 ? -19.688 20.578 3.439 1 83.5 346 THR A CA 1
ATOM 2726 C C . THR A 1 346 ? -20 20.156 4.871 1 83.5 346 THR A C 1
ATOM 2728 O O . THR A 1 346 ? -20.5 20.953 5.668 1 83.5 346 THR A O 1
ATOM 2731 N N . SER A 1 347 ? -19.688 18.938 5.203 1 83.56 347 SER A N 1
ATOM 2732 C CA . SER A 1 347 ? -19.938 18.438 6.555 1 83.56 347 SER A CA 1
ATOM 2733 C C . SER A 1 347 ? -19.047 19.156 7.574 1 83.56 347 SER A C 1
ATOM 2735 O O . SER A 1 347 ? -19.328 19.141 8.773 1 83.56 347 SER A O 1
ATOM 2737 N N . GLN A 1 348 ? -17.922 19.734 7.117 1 77.94 348 GLN A N 1
ATOM 2738 C CA . GLN A 1 348 ? -16.953 20.453 7.945 1 77.94 348 GLN A CA 1
ATOM 2739 C C . GLN A 1 348 ? -16.406 19.547 9.047 1 77.94 348 GLN A C 1
ATOM 2741 O O . GLN A 1 348 ? -16.25 19.984 10.195 1 77.94 348 GLN A O 1
ATOM 2746 N N . GLN A 1 349 ? -16.328 18.312 8.742 1 80.38 349 GLN A N 1
ATOM 2747 C CA . GLN A 1 349 ? -15.781 17.359 9.703 1 80.38 349 GLN A CA 1
ATOM 2748 C C . GLN A 1 349 ? -14.43 16.812 9.234 1 80.38 349 GLN A C 1
ATOM 2750 O O . GLN A 1 349 ? -13.758 16.094 9.969 1 80.38 349 GLN A O 1
ATOM 2755 N N . THR A 1 350 ? -14.109 17.219 8.055 1 84.38 350 THR A N 1
ATOM 2756 C CA . THR A 1 350 ? -12.891 16.641 7.48 1 84.38 350 THR A CA 1
ATOM 2757 C C . THR A 1 350 ? -11.977 17.734 6.953 1 84.38 350 THR A C 1
ATOM 2759 O O . THR A 1 350 ? -12.438 18.828 6.613 1 84.38 350 THR A O 1
ATOM 2762 N N . VAL A 1 351 ? -10.703 17.438 7.035 1 79.62 351 VAL A N 1
ATOM 2763 C CA . VAL A 1 351 ? -9.703 18.328 6.469 1 79.62 351 VAL A CA 1
ATOM 2764 C C . VAL A 1 351 ? -8.789 17.562 5.52 1 79.62 351 VAL A C 1
ATOM 2766 O O . VAL A 1 351 ? -8.844 16.328 5.461 1 79.62 351 VAL A O 1
ATOM 2769 N N . GLU A 1 352 ? -8.047 18.25 4.676 1 80.44 352 GLU A N 1
ATOM 2770 C CA . GLU A 1 352 ? -7.051 17.688 3.771 1 80.44 352 GLU A CA 1
ATOM 2771 C C . GLU A 1 352 ? -7.691 16.734 2.771 1 80.44 352 GLU A C 1
ATOM 2773 O O . GLU A 1 352 ? -7.23 15.602 2.605 1 80.44 352 GLU A O 1
ATOM 2778 N N . LEU A 1 353 ? -8.805 17.203 2.26 1 86.5 353 LEU A N 1
ATOM 2779 C CA . LEU A 1 353 ? -9.484 16.391 1.262 1 86.5 353 LEU A CA 1
ATOM 2780 C C . LEU A 1 353 ? -8.742 16.422 -0.067 1 86.5 353 LEU A C 1
ATOM 2782 O O . LEU A 1 353 ? -8.305 17.484 -0.514 1 86.5 353 LEU A O 1
ATOM 2786 N N . GLU A 1 354 ? -8.531 15.258 -0.594 1 86.62 354 GLU A N 1
ATOM 2787 C CA . GLU A 1 354 ? -7.863 15.133 -1.886 1 86.62 354 GLU A CA 1
ATOM 2788 C C . GLU A 1 354 ? -8.539 14.07 -2.754 1 86.62 354 GLU A C 1
ATOM 2790 O O . GLU A 1 354 ? -8.969 13.031 -2.25 1 86.62 354 GLU A O 1
ATOM 2795 N N . LEU A 1 355 ? -8.695 14.445 -3.99 1 91.06 355 LEU A N 1
ATOM 2796 C CA . LEU A 1 355 ? -9.18 13.5 -4.988 1 91.06 355 LEU A CA 1
ATOM 2797 C C . LEU A 1 355 ? -8.086 13.172 -6 1 91.06 355 LEU A C 1
ATOM 2799 O O . LEU A 1 355 ? -7.516 14.078 -6.617 1 91.06 355 LEU A O 1
ATOM 2803 N N . ILE A 1 356 ? -7.848 11.883 -6.168 1 88.44 356 ILE A N 1
ATOM 2804 C CA . ILE A 1 356 ? -6.676 11.469 -6.938 1 88.44 356 ILE A CA 1
ATOM 2805 C C . ILE A 1 356 ? -7.078 10.414 -7.965 1 88.44 356 ILE A C 1
ATOM 2807 O O . ILE A 1 356 ? -7.953 9.586 -7.703 1 88.44 356 ILE A O 1
ATOM 2811 N N . ASP A 1 357 ? -6.496 10.477 -9.102 1 87.44 357 ASP A N 1
ATOM 2812 C CA . ASP A 1 357 ? -6.586 9.398 -10.078 1 87.44 357 ASP A CA 1
ATOM 2813 C C . ASP A 1 357 ? -5.195 8.961 -10.539 1 87.44 357 ASP A C 1
ATOM 2815 O O . ASP A 1 357 ? -4.219 9.688 -10.359 1 87.44 357 ASP A O 1
ATOM 2819 N N . SER A 1 358 ? -5.082 7.754 -10.969 1 82.88 358 SER A N 1
ATOM 2820 C CA . SER A 1 358 ? -3.783 7.203 -11.336 1 82.88 358 SER A CA 1
ATOM 2821 C C . SER A 1 358 ? -3.867 6.41 -12.641 1 82.88 358 SER A C 1
ATOM 2823 O O . SER A 1 358 ? -4.949 5.98 -13.039 1 82.88 358 SER A O 1
ATOM 2825 N N . PHE A 1 359 ? -2.709 6.406 -13.297 1 79.44 359 PHE A N 1
ATOM 2826 C CA . PHE A 1 359 ? -2.52 5.562 -14.477 1 79.44 359 PHE A CA 1
ATOM 2827 C C . PHE A 1 359 ? -1.353 4.605 -14.273 1 79.44 359 PHE A C 1
ATOM 2829 O O . PHE A 1 359 ? -0.349 4.965 -13.648 1 79.44 359 PHE A O 1
ATOM 2836 N N . LEU A 1 360 ? -1.563 3.365 -14.664 1 81.56 360 LEU A N 1
ATOM 2837 C CA . LEU A 1 360 ? -0.547 2.328 -14.531 1 81.56 360 LEU A CA 1
ATOM 2838 C C . LEU A 1 360 ? -0.193 1.736 -15.891 1 81.56 360 LEU A C 1
ATOM 2840 O O . LEU A 1 360 ? -1.077 1.49 -16.719 1 81.56 360 LEU A O 1
ATOM 2844 N N . ARG A 1 361 ? 1.098 1.605 -16.078 1 78.94 361 ARG A N 1
ATOM 2845 C CA . ARG A 1 361 ? 1.557 1.042 -17.344 1 78.94 361 ARG A CA 1
ATOM 2846 C C . ARG A 1 361 ? 2.592 -0.053 -17.109 1 78.94 361 ARG A C 1
ATOM 2848 O O . ARG A 1 361 ? 3.508 0.112 -16.312 1 78.94 361 ARG A O 1
ATOM 2855 N N . TYR A 1 362 ? 2.428 -1.175 -17.766 1 79.31 362 TYR A N 1
ATOM 2856 C CA . TYR A 1 362 ? 3.389 -2.271 -17.75 1 79.31 362 TYR A CA 1
ATOM 2857 C C . TYR A 1 362 ? 4.34 -2.17 -18.938 1 79.31 362 TYR A C 1
ATOM 2859 O O . TYR A 1 362 ? 3.967 -1.672 -20 1 79.31 362 TYR A O 1
ATOM 2867 N N . HIS A 1 363 ? 5.621 -2.691 -18.672 1 79.19 363 HIS A N 1
ATOM 2868 C CA . HIS A 1 363 ? 6.605 -2.645 -19.75 1 79.19 363 HIS A CA 1
ATOM 2869 C C . HIS A 1 363 ? 7.023 -4.047 -20.172 1 79.19 363 HIS A C 1
ATOM 2871 O O . HIS A 1 363 ? 7.176 -4.938 -19.344 1 79.19 363 HIS A O 1
ATOM 2877 N N . GLN A 1 364 ? 7.02 -4.133 -21.453 1 74.88 364 GLN A N 1
ATOM 2878 C CA . GLN A 1 364 ? 7.617 -5.344 -22.016 1 74.88 364 GLN A CA 1
ATOM 2879 C C . GLN A 1 364 ? 9.109 -5.152 -22.281 1 74.88 364 GLN A C 1
ATOM 2881 O O . GLN A 1 364 ? 9.5 -4.223 -22.984 1 74.88 364 GLN A O 1
ATOM 2886 N N . ILE A 1 365 ? 9.828 -5.926 -21.547 1 74.62 365 ILE A N 1
ATOM 2887 C CA . ILE A 1 365 ? 11.273 -5.809 -21.703 1 74.62 365 ILE A CA 1
ATOM 2888 C C . ILE A 1 365 ? 11.781 -6.895 -22.656 1 74.62 365 ILE A C 1
ATOM 2890 O O . ILE A 1 365 ? 11.633 -8.086 -22.375 1 74.62 365 ILE A O 1
ATOM 2894 N N . LEU A 1 366 ? 12.18 -6.551 -23.844 1 64.94 366 LEU A N 1
ATOM 2895 C CA . LEU A 1 366 ? 12.781 -7.418 -24.844 1 64.94 366 LEU A CA 1
ATOM 2896 C C . LEU A 1 366 ? 14.266 -7.105 -25.016 1 64.94 366 LEU A C 1
ATOM 2898 O O . LEU A 1 366 ? 14.734 -6.055 -24.578 1 64.94 366 LEU A O 1
ATOM 2902 N N . PRO A 1 367 ? 14.945 -8.141 -25.453 1 61.78 367 PRO A N 1
ATOM 2903 C CA . PRO A 1 367 ? 16.359 -7.816 -25.688 1 61.78 367 PRO A CA 1
ATOM 2904 C C . PRO A 1 367 ? 16.547 -6.52 -26.469 1 61.78 367 PRO A C 1
ATOM 2906 O O . PRO A 1 367 ? 16.062 -6.398 -27.594 1 61.78 367 PRO A O 1
ATOM 2909 N N . ASN A 1 368 ? 17.078 -5.594 -25.812 1 61.56 368 ASN A N 1
ATOM 2910 C CA . ASN A 1 368 ? 17.484 -4.301 -26.359 1 61.56 368 ASN A CA 1
ATOM 2911 C C . ASN A 1 368 ? 16.281 -3.391 -26.609 1 61.56 368 ASN A C 1
ATOM 2913 O O . ASN A 1 368 ? 16.359 -2.467 -27.422 1 61.56 368 ASN A O 1
ATOM 2917 N N . ARG A 1 369 ? 15.188 -3.867 -26.281 1 69 369 ARG A N 1
ATOM 2918 C CA . ARG A 1 369 ? 14.047 -2.975 -26.484 1 69 369 ARG A CA 1
ATOM 2919 C C . ARG A 1 369 ? 13.07 -3.057 -25.312 1 69 369 ARG A C 1
ATOM 2921 O O . ARG A 1 369 ? 12.867 -4.129 -24.75 1 69 369 ARG A O 1
ATOM 2928 N N . THR A 1 370 ? 12.695 -1.939 -24.891 1 70.94 370 THR A N 1
ATOM 2929 C CA . THR A 1 370 ? 11.656 -1.829 -23.875 1 70.94 370 THR A CA 1
ATOM 2930 C C . THR A 1 370 ? 10.438 -1.082 -24.422 1 70.94 370 THR A C 1
ATOM 2932 O O . THR A 1 370 ? 10.586 -0.019 -25.031 1 70.94 370 THR A O 1
ATOM 2935 N N . ARG A 1 371 ? 9.273 -1.768 -24.422 1 69.94 371 ARG A N 1
ATOM 2936 C CA . ARG A 1 371 ? 8.062 -1.126 -24.938 1 69.94 371 ARG A CA 1
ATOM 2937 C C . ARG A 1 371 ? 6.953 -1.138 -23.891 1 69.94 371 ARG A C 1
ATOM 2939 O O . ARG A 1 371 ? 6.754 -2.141 -23.203 1 69.94 371 ARG A O 1
ATOM 2946 N N . PRO A 1 372 ? 6.398 0.022 -23.766 1 73 372 PRO A N 1
ATOM 2947 C CA . PRO A 1 372 ? 5.219 0.022 -22.891 1 73 372 PRO A CA 1
ATOM 2948 C C . PRO A 1 372 ? 4.078 -0.832 -23.453 1 73 372 PRO A C 1
ATOM 2950 O O . PRO A 1 372 ? 3.889 -0.904 -24.656 1 73 372 PRO A O 1
ATOM 2953 N N . ASN A 1 373 ? 3.488 -1.665 -22.5 1 65.62 373 ASN A N 1
ATOM 2954 C CA . ASN A 1 373 ? 2.293 -2.398 -22.891 1 65.62 373 ASN A CA 1
ATOM 2955 C C . ASN A 1 373 ? 1.092 -1.47 -23.047 1 65.62 373 ASN A C 1
ATOM 2957 O O . ASN A 1 373 ? 0.68 -0.813 -22.094 1 65.62 373 ASN A O 1
ATOM 2961 N N . MET A 1 374 ? 0.814 -1.15 -24.234 1 53.78 374 MET A N 1
ATOM 2962 C CA . MET A 1 374 ? -0.242 -0.187 -24.531 1 53.78 374 MET A CA 1
ATOM 2963 C C . MET A 1 374 ? -1.601 -0.711 -24.078 1 53.78 374 MET A C 1
ATOM 2965 O O . MET A 1 374 ? -2.574 0.043 -24.016 1 53.78 374 MET A O 1
ATOM 2969 N N . ALA A 1 375 ? -1.76 -1.968 -23.875 1 50.44 375 ALA A N 1
ATOM 2970 C CA . ALA A 1 375 ? -3.039 -2.533 -23.453 1 50.44 375 ALA A CA 1
ATOM 2971 C C . ALA A 1 375 ? -3.303 -2.246 -21.969 1 50.44 375 ALA A C 1
ATOM 2973 O O . ALA A 1 375 ? -4.164 -2.879 -21.359 1 50.44 375 ALA A O 1
ATOM 2974 N N . GLY A 1 376 ? -2.594 -1.354 -21.5 1 53.19 376 GLY A N 1
ATOM 2975 C CA . GLY A 1 376 ? -2.764 -1.144 -20.062 1 53.19 376 GLY A CA 1
ATOM 2976 C C . GLY A 1 376 ? -4.195 -0.82 -19.672 1 53.19 376 GLY A C 1
ATOM 2977 O O . GLY A 1 376 ? -4.984 -0.368 -20.5 1 53.19 376 GLY A O 1
ATOM 2978 N N . TYR A 1 377 ? -4.789 -1.541 -18.703 1 53.34 377 TYR A N 1
ATOM 2979 C CA . TYR A 1 377 ? -6.148 -1.422 -18.188 1 53.34 377 TYR A CA 1
ATOM 2980 C C . TYR A 1 377 ? -6.465 0.022 -17.812 1 53.34 377 TYR A C 1
ATOM 2982 O O . TYR A 1 377 ? -5.762 0.63 -17 1 53.34 377 TYR A O 1
ATOM 2990 N N . PHE A 1 378 ? -7.07 0.72 -18.828 1 57.75 378 PHE A N 1
ATOM 2991 C CA . PHE A 1 378 ? -7.5 2.092 -18.578 1 57.75 378 PHE A CA 1
ATOM 2992 C C . PHE A 1 378 ? -8.758 2.117 -17.719 1 57.75 378 PHE A C 1
ATOM 2994 O O . PHE A 1 378 ? -9.875 2.117 -18.234 1 57.75 378 PHE A O 1
ATOM 3001 N N . SER A 1 379 ? -8.797 1.312 -16.719 1 61.66 379 SER A N 1
ATOM 3002 C CA . SER A 1 379 ? -10 1.583 -15.953 1 61.66 379 SER A CA 1
ATOM 3003 C C . SER A 1 379 ? -9.836 2.828 -15.086 1 61.66 379 SER A C 1
ATOM 3005 O O . SER A 1 379 ? -8.852 2.955 -14.352 1 61.66 379 SER A O 1
ATOM 3007 N N . PRO A 1 380 ? -10.75 3.699 -15.375 1 72.31 380 PRO A N 1
ATOM 3008 C CA . PRO A 1 380 ? -10.711 4.902 -14.547 1 72.31 380 PRO A CA 1
ATOM 3009 C C . PRO A 1 380 ? -11.039 4.625 -13.086 1 72.31 380 PRO A C 1
ATOM 3011 O O . PRO A 1 380 ? -11.75 3.658 -12.781 1 72.31 380 PRO A O 1
ATOM 3014 N N . GLY A 1 381 ? -10.305 4.992 -12.141 1 88.88 381 GLY A N 1
ATOM 3015 C CA . GLY A 1 381 ? -10.578 4.965 -10.711 1 88.88 381 GLY A CA 1
ATOM 3016 C C . GLY A 1 381 ? -10.148 6.234 -10 1 88.88 381 GLY A C 1
ATOM 3017 O O . GLY A 1 381 ? -9.312 6.984 -10.508 1 88.88 381 GLY A O 1
ATOM 3018 N N . TYR A 1 382 ? -10.945 6.453 -8.914 1 92.56 382 TYR A N 1
ATOM 3019 C CA . TYR A 1 382 ? -10.68 7.648 -8.117 1 92.56 382 TYR A CA 1
ATOM 3020 C C . TYR A 1 382 ? -10.594 7.305 -6.633 1 92.56 382 TYR A C 1
ATOM 3022 O O . TYR A 1 382 ? -11.367 6.488 -6.129 1 92.56 382 TYR A O 1
ATOM 3030 N N . ILE A 1 383 ? -9.578 7.898 -6.07 1 94.75 383 ILE A N 1
ATOM 3031 C CA . ILE A 1 383 ? -9.453 7.754 -4.625 1 94.75 383 ILE A CA 1
ATOM 3032 C C . ILE A 1 383 ? -9.656 9.109 -3.953 1 94.75 383 ILE A C 1
ATOM 3034 O O . ILE A 1 383 ? -9.047 10.102 -4.352 1 94.75 383 ILE A O 1
ATOM 3038 N N . LEU A 1 384 ? -10.57 9.133 -3.047 1 95.62 384 LEU A N 1
ATOM 3039 C CA . LEU A 1 384 ? -10.812 10.305 -2.215 1 95.62 384 LEU A CA 1
ATOM 3040 C C . LEU A 1 384 ? -10.312 10.07 -0.791 1 95.62 384 LEU A C 1
ATOM 3042 O O . LEU A 1 384 ? -10.625 9.039 -0.181 1 95.62 384 LEU A O 1
ATOM 3046 N N . THR A 1 385 ? -9.5 10.961 -0.282 1 92.75 385 THR A N 1
ATOM 3047 C CA . THR A 1 385 ? -8.945 10.797 1.056 1 92.75 385 THR A CA 1
ATOM 3048 C C . THR A 1 385 ? -9.109 12.078 1.868 1 92.75 385 THR A C 1
ATOM 3050 O O . THR A 1 385 ? -9.305 13.156 1.305 1 92.75 385 THR A O 1
ATOM 3053 N N . GLY A 1 386 ? -9.086 11.906 3.182 1 89.06 386 GLY A N 1
ATOM 3054 C CA . GLY A 1 386 ? -9.195 13.016 4.117 1 89.06 386 GLY A CA 1
ATOM 3055 C C . GLY A 1 386 ? -8.977 12.602 5.559 1 89.06 386 GLY A C 1
ATOM 3056 O O . GLY A 1 386 ? -8.805 11.422 5.852 1 89.06 386 GLY A O 1
ATOM 3057 N N . ILE A 1 387 ? -8.906 13.578 6.41 1 85.06 387 ILE A N 1
ATOM 3058 C CA . ILE A 1 387 ? -8.711 13.367 7.84 1 85.06 387 ILE A CA 1
ATOM 3059 C C . ILE A 1 387 ? -9.891 13.961 8.617 1 85.06 387 ILE A C 1
ATOM 3061 O O . ILE A 1 387 ? -10.32 15.078 8.344 1 85.06 387 ILE A O 1
ATOM 3065 N N . VAL A 1 388 ? -10.305 13.141 9.539 1 86 388 VAL A N 1
ATOM 3066 C CA . VAL A 1 388 ? -11.422 13.594 10.359 1 86 388 VAL A CA 1
ATOM 3067 C C . VAL A 1 388 ? -10.906 14.445 11.516 1 86 388 VAL A C 1
ATOM 3069 O O . VAL A 1 388 ? -9.938 14.078 12.18 1 86 388 VAL A O 1
ATOM 3072 N N . VAL A 1 389 ? -11.336 15.633 11.797 1 74.5 389 VAL A N 1
ATOM 3073 C CA . VAL A 1 389 ? -10.852 16.516 12.859 1 74.5 389 VAL A CA 1
ATOM 3074 C C . VAL A 1 389 ? -11.906 16.609 13.961 1 74.5 389 VAL A C 1
ATOM 3076 O O . VAL A 1 389 ? -11.562 16.75 15.141 1 74.5 389 VAL A O 1
ATOM 3079 N N . CYS A 1 390 ? -13.156 16.906 13.633 1 65.25 390 CYS A N 1
ATOM 3080 C CA . CYS A 1 390 ? -14.109 17.109 14.711 1 65.25 390 CYS A CA 1
ATOM 3081 C C . CYS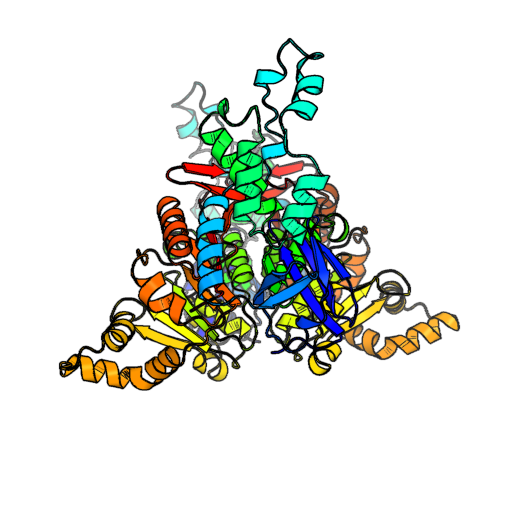 A 1 390 ? -15.391 16.328 14.469 1 65.25 390 CYS A C 1
ATOM 3083 O O . CYS A 1 390 ? -15.719 16 13.32 1 65.25 390 CYS A O 1
ATOM 3085 N N . ASN A 1 391 ? -15.711 15.445 15.422 1 54.25 391 ASN A N 1
ATOM 3086 C CA . ASN A 1 391 ? -17.094 14.977 15.383 1 54.25 391 ASN A CA 1
ATOM 3087 C C . ASN A 1 391 ? -17.984 15.797 16.297 1 54.25 391 ASN A C 1
ATOM 3089 O O . ASN A 1 391 ? -17.531 16.328 17.312 1 54.25 391 ASN A O 1
ATOM 3093 N N . MET B 1 1 ? -3.139 10.008 22.875 1 66.31 1 MET B N 1
ATOM 3094 C CA . MET B 1 1 ? -1.706 10.227 23.047 1 66.31 1 MET B CA 1
ATOM 3095 C C . MET B 1 1 ? -1.371 11.711 23 1 66.31 1 MET B C 1
ATOM 3097 O O . MET B 1 1 ? -1.891 12.438 22.156 1 66.31 1 MET B O 1
ATOM 3101 N N . GLU B 1 2 ? -0.701 12.148 24.016 1 84.69 2 GLU B N 1
ATOM 3102 C CA . GLU B 1 2 ? -0.383 13.57 24.156 1 84.69 2 GLU B CA 1
ATOM 3103 C C . GLU B 1 2 ? 1.038 13.867 23.703 1 84.69 2 GLU B C 1
ATOM 3105 O O . GLU B 1 2 ? 1.896 12.984 23.688 1 84.69 2 GLU B O 1
ATOM 3110 N N . ILE B 1 3 ? 1.161 15.039 23.188 1 91.31 3 ILE B N 1
ATOM 3111 C CA . ILE B 1 3 ? 2.469 15.5 22.734 1 91.31 3 ILE B CA 1
ATOM 3112 C C . ILE B 1 3 ? 3.352 15.82 23.938 1 91.31 3 ILE B C 1
ATOM 3114 O O . ILE B 1 3 ? 2.914 16.5 24.875 1 91.31 3 ILE B O 1
ATOM 3118 N N . VAL B 1 4 ? 4.523 15.242 23.984 1 92.5 4 VAL B N 1
ATOM 3119 C CA . VAL B 1 4 ? 5.477 15.5 25.062 1 92.5 4 VAL B CA 1
ATOM 3120 C C . VAL B 1 4 ? 6.766 16.078 24.484 1 92.5 4 VAL B C 1
ATOM 3122 O O . VAL B 1 4 ? 6.945 16.094 23.266 1 92.5 4 VAL B O 1
ATOM 3125 N N . GLU B 1 5 ? 7.512 16.578 25.375 1 92.62 5 GLU B N 1
ATOM 3126 C CA . GLU B 1 5 ? 8.797 17.078 24.906 1 92.62 5 GLU B CA 1
ATOM 3127 C C . GLU B 1 5 ? 9.617 15.977 24.25 1 92.62 5 GLU B C 1
ATOM 3129 O O . GLU B 1 5 ? 9.711 14.867 24.766 1 92.62 5 GLU B O 1
ATOM 3134 N N . GLY B 1 6 ? 10.172 16.234 23.078 1 92.81 6 GLY B N 1
ATOM 3135 C CA . GLY B 1 6 ? 10.953 15.258 22.344 1 92.81 6 GLY B CA 1
ATOM 3136 C C . GLY B 1 6 ? 10.141 14.492 21.328 1 92.81 6 GLY B C 1
ATOM 3137 O O . GLY B 1 6 ? 10.695 13.773 20.5 1 92.81 6 GLY B O 1
ATOM 3138 N N . SER B 1 7 ? 8.844 14.711 21.359 1 94.12 7 SER B N 1
ATOM 3139 C CA . SER B 1 7 ? 7.969 14.023 20.406 1 94.12 7 SER B CA 1
ATOM 3140 C C . SER B 1 7 ? 8.109 14.609 19.016 1 94.12 7 SER B C 1
ATOM 3142 O O . SER B 1 7 ? 8.398 15.797 18.859 1 94.12 7 SER B O 1
ATOM 3144 N N . TYR B 1 8 ? 8.047 13.773 18.078 1 95.19 8 TYR B N 1
ATOM 3145 C CA . TYR B 1 8 ? 8.039 14.242 16.703 1 95.19 8 TYR B CA 1
ATOM 3146 C C . TYR B 1 8 ? 6.621 14.602 16.266 1 95.19 8 TYR B C 1
ATOM 3148 O O . TYR B 1 8 ? 5.664 13.906 16.609 1 95.19 8 TYR B O 1
ATOM 3156 N N . VAL B 1 9 ? 6.539 15.727 15.57 1 94.06 9 VAL B N 1
ATOM 3157 C CA . VAL B 1 9 ? 5.246 16.203 15.094 1 94.06 9 VAL B CA 1
ATOM 3158 C C . VAL B 1 9 ? 5.379 16.688 13.656 1 94.06 9 VAL B C 1
ATOM 3160 O O . VAL B 1 9 ? 6.453 17.141 13.242 1 94.06 9 VAL B O 1
ATOM 3163 N N . ILE B 1 10 ? 4.309 16.453 12.914 1 93.25 10 ILE B N 1
ATOM 3164 C CA . ILE B 1 10 ? 4.25 17 11.555 1 93.25 10 ILE B CA 1
ATOM 3165 C C . ILE B 1 10 ? 3.309 18.203 11.516 1 93.25 10 ILE B C 1
ATOM 3167 O O . ILE B 1 10 ? 2.121 18.078 11.828 1 93.25 10 ILE B O 1
ATOM 3171 N N . PHE B 1 11 ? 3.869 19.328 11.156 1 91.94 11 PHE B N 1
ATOM 3172 C CA . PHE B 1 11 ? 3.074 20.547 10.977 1 91.94 11 PHE B CA 1
ATOM 3173 C C . PHE B 1 11 ? 2.627 20.688 9.531 1 91.94 11 PHE B C 1
ATOM 3175 O O . PHE B 1 11 ? 3.426 20.5 8.609 1 91.94 11 PHE B O 1
ATOM 3182 N N . LYS B 1 12 ? 1.415 20.875 9.438 1 86.94 12 LYS B N 1
ATOM 3183 C CA . LYS B 1 12 ? 0.904 21.062 8.078 1 86.94 12 LYS B CA 1
ATOM 3184 C C . LYS B 1 12 ? 0.147 22.391 7.965 1 86.94 12 LYS B C 1
ATOM 3186 O O . LYS B 1 12 ? -0.713 22.688 8.797 1 86.94 12 LYS B O 1
ATOM 3191 N N . ARG B 1 13 ? 0.561 23.156 7.086 1 80.62 13 ARG B N 1
ATOM 3192 C CA . ARG B 1 13 ? -0.093 24.406 6.754 1 80.62 13 ARG B CA 1
ATOM 3193 C C . ARG B 1 13 ? -0.177 24.609 5.242 1 80.62 13 ARG B C 1
ATOM 3195 O O . ARG B 1 13 ? 0.848 24.719 4.566 1 80.62 13 ARG B O 1
ATOM 3202 N N . GLY B 1 14 ? -1.377 24.625 4.793 1 70.94 14 GLY B N 1
ATOM 3203 C CA . GLY B 1 14 ? -1.525 24.703 3.35 1 70.94 14 GLY B CA 1
ATOM 3204 C C . GLY B 1 14 ? -0.949 23.516 2.613 1 70.94 14 GLY B C 1
ATOM 3205 O O . GLY B 1 14 ? -1.317 22.375 2.893 1 70.94 14 GLY B O 1
ATOM 3206 N N . ASN B 1 15 ? 0.013 23.797 1.763 1 70.94 15 ASN B N 1
ATOM 3207 C CA . ASN B 1 15 ? 0.618 22.734 0.979 1 70.94 15 ASN B CA 1
ATOM 3208 C C . ASN B 1 15 ? 1.99 22.344 1.523 1 70.94 15 ASN B C 1
ATOM 3210 O O . ASN B 1 15 ? 2.66 21.469 0.968 1 70.94 15 ASN B O 1
ATOM 3214 N N . THR B 1 16 ? 2.258 22.938 2.627 1 81.62 16 THR B N 1
ATOM 3215 C CA . THR B 1 16 ? 3.582 22.688 3.182 1 81.62 16 THR B CA 1
ATOM 3216 C C . THR B 1 16 ? 3.479 21.891 4.48 1 81.62 16 THR B C 1
ATOM 3218 O O . THR B 1 16 ? 2.57 22.109 5.281 1 81.62 16 THR B O 1
ATOM 3221 N N . SER B 1 17 ? 4.238 20.938 4.555 1 90.12 17 SER B N 1
ATOM 3222 C CA . SER B 1 17 ? 4.324 20.125 5.766 1 90.12 17 SER B CA 1
ATOM 3223 C C . SER B 1 17 ? 5.77 19.969 6.219 1 90.12 17 SER B C 1
ATOM 3225 O O . SER B 1 17 ? 6.684 19.922 5.395 1 90.12 17 SER B O 1
ATOM 3227 N N . ARG B 1 18 ? 5.914 19.953 7.543 1 92.12 18 ARG B N 1
ATOM 3228 C CA . ARG B 1 18 ? 7.266 19.844 8.086 1 92.12 18 ARG B CA 1
ATOM 3229 C C . ARG B 1 18 ? 7.293 18.906 9.297 1 92.12 18 ARG B C 1
ATOM 3231 O O . ARG B 1 18 ? 6.398 18.969 10.148 1 92.12 18 ARG B O 1
ATOM 3238 N N . LEU B 1 19 ? 8.289 18.047 9.242 1 94.81 19 LEU B N 1
ATOM 3239 C CA . LEU B 1 19 ? 8.547 17.188 10.398 1 94.81 19 LEU B CA 1
ATOM 3240 C C . LEU B 1 19 ? 9.484 17.875 11.391 1 94.81 19 LEU B C 1
ATOM 3242 O O . LEU B 1 19 ? 10.547 18.359 11.008 1 94.81 19 LEU B O 1
ATOM 3246 N N . THR B 1 20 ? 9.062 17.938 12.688 1 94.06 20 THR B N 1
ATOM 3247 C CA . THR B 1 20 ? 9.883 18.609 13.688 1 94.06 20 THR B CA 1
ATOM 3248 C C . THR B 1 20 ? 9.828 17.875 15.016 1 94.06 20 THR B C 1
ATOM 3250 O O . THR B 1 20 ? 8.789 17.328 15.391 1 94.06 20 THR B O 1
ATOM 3253 N N . ARG B 1 21 ? 10.945 17.812 15.594 1 94.75 21 ARG B N 1
ATOM 3254 C CA . ARG B 1 21 ? 11.008 17.328 16.969 1 94.75 21 ARG B CA 1
ATOM 3255 C C . ARG B 1 21 ? 10.734 18.438 17.969 1 94.75 21 ARG B C 1
ATOM 3257 O O . ARG B 1 21 ? 11.422 19.469 17.969 1 94.75 21 ARG B O 1
ATOM 3264 N N . ILE B 1 22 ? 9.789 18.234 18.812 1 94.19 22 ILE B N 1
ATOM 3265 C CA . ILE B 1 22 ? 9.312 19.297 19.703 1 94.19 22 ILE B CA 1
ATOM 3266 C C . ILE B 1 22 ? 10.32 19.5 20.828 1 94.19 22 ILE B C 1
ATOM 3268 O O . ILE B 1 22 ? 10.789 18.547 21.438 1 94.19 22 ILE B O 1
ATOM 3272 N N . ALA B 1 23 ? 10.719 20.703 21 1 92.69 23 ALA B N 1
ATOM 3273 C CA . ALA B 1 23 ? 11.586 21.141 22.094 1 92.69 23 ALA B CA 1
ATOM 3274 C C . ALA B 1 23 ? 11.062 22.422 22.734 1 92.69 23 ALA B C 1
ATOM 3276 O O . ALA B 1 23 ? 10.43 23.234 22.062 1 92.69 23 ALA B O 1
ATOM 3277 N N . ARG B 1 24 ? 11.328 22.531 23.984 1 89.69 24 ARG B N 1
ATOM 3278 C CA . ARG B 1 24 ? 10.898 23.75 24.672 1 89.69 24 ARG B CA 1
ATOM 3279 C C . ARG B 1 24 ? 11.633 24.969 24.125 1 89.69 24 ARG B C 1
ATOM 3281 O O . ARG B 1 24 ? 12.828 24.922 23.844 1 89.69 24 ARG B O 1
ATOM 3288 N N . GLY B 1 25 ? 10.898 25.953 23.922 1 86.94 25 GLY B N 1
ATOM 3289 C CA . GLY B 1 25 ? 11.484 27.219 23.484 1 86.94 25 GLY B CA 1
ATOM 3290 C C . GLY B 1 25 ? 11.789 27.234 22 1 86.94 25 GLY B C 1
ATOM 3291 O O . GLY B 1 25 ? 12.422 28.156 21.5 1 86.94 25 GLY B O 1
ATOM 3292 N N . GLN B 1 26 ? 11.367 26.25 21.344 1 90.94 26 GLN B N 1
ATOM 3293 C CA . GLN B 1 26 ? 11.672 26.141 19.922 1 90.94 26 GLN B CA 1
ATOM 3294 C C . GLN B 1 26 ? 10.695 26.969 19.078 1 90.94 26 GLN B C 1
ATOM 3296 O O . GLN B 1 26 ? 9.492 27 19.375 1 90.94 26 GLN B O 1
ATOM 3301 N N . GLN B 1 27 ? 11.242 27.75 18.156 1 91.44 27 GLN B N 1
ATOM 3302 C CA . GLN B 1 27 ? 10.438 28.516 17.219 1 91.44 27 GLN B CA 1
ATOM 3303 C C . GLN B 1 27 ? 10.453 27.875 15.836 1 91.44 27 GLN B C 1
ATOM 3305 O O . GLN B 1 27 ? 11.516 27.531 15.32 1 91.44 27 GLN B O 1
ATOM 3310 N N . ILE B 1 28 ? 9.305 27.656 15.281 1 90.94 28 ILE B N 1
ATOM 3311 C CA . ILE B 1 28 ? 9.188 27.031 13.977 1 90.94 28 ILE B CA 1
ATOM 3312 C C . ILE B 1 28 ? 8.617 28.031 12.969 1 90.94 28 ILE B C 1
ATOM 3314 O O . ILE B 1 28 ? 7.742 28.828 13.312 1 90.94 28 ILE B O 1
ATOM 3318 N N . VAL B 1 29 ? 9.211 28.047 11.844 1 87.06 29 VAL B N 1
ATOM 3319 C CA . VAL B 1 29 ? 8.727 28.891 10.758 1 87.06 29 VAL B CA 1
ATOM 3320 C C . VAL B 1 29 ? 8.102 28.031 9.664 1 87.06 29 VAL B C 1
ATOM 3322 O O . VAL B 1 29 ? 8.742 27.125 9.133 1 87.06 29 VAL B O 1
ATOM 3325 N N . LEU B 1 30 ? 6.867 28.203 9.43 1 85.88 30 LEU B N 1
ATOM 3326 C CA . LEU B 1 30 ? 6.152 27.5 8.367 1 85.88 30 LEU B CA 1
ATOM 3327 C C . LEU B 1 30 ? 5.367 28.484 7.504 1 85.88 30 LEU B C 1
ATOM 3329 O O . LEU B 1 30 ? 4.539 29.25 8.016 1 85.88 30 LEU B O 1
ATOM 3333 N N . GLU B 1 31 ? 5.516 28.453 6.195 1 78.56 31 GLU B N 1
ATOM 3334 C CA . GLU B 1 31 ? 4.836 29.344 5.258 1 78.56 31 GLU B CA 1
ATOM 3335 C C . GLU B 1 31 ? 4.82 30.766 5.773 1 78.56 31 GLU B C 1
ATOM 3337 O O . GLU B 1 31 ? 3.758 31.391 5.859 1 78.56 31 GLU B O 1
ATOM 3342 N N . LYS B 1 32 ? 5.848 31.297 6.277 1 73.12 32 LYS B N 1
ATOM 3343 C CA . LYS B 1 32 ? 6.074 32.688 6.664 1 73.12 32 LYS B CA 1
ATOM 3344 C C . LYS B 1 32 ? 5.434 33 8.016 1 73.12 32 LYS B C 1
ATOM 3346 O O . LYS B 1 32 ? 5.27 34.156 8.383 1 73.12 32 LYS B O 1
ATOM 3351 N N . SER B 1 33 ? 4.945 32 8.648 1 80.69 33 SER B N 1
ATOM 3352 C CA . SER B 1 33 ? 4.41 32.188 9.992 1 80.69 33 SER B CA 1
ATOM 3353 C C . SER B 1 33 ? 5.32 31.547 11.039 1 80.69 33 SER B C 1
ATOM 3355 O O . SER B 1 33 ? 5.809 30.438 10.844 1 80.69 33 SER B O 1
ATOM 3357 N N . LYS B 1 34 ? 5.57 32.375 11.984 1 86 34 LYS B N 1
ATOM 3358 C CA . LYS B 1 34 ? 6.414 31.906 13.078 1 86 34 LYS B CA 1
ATOM 3359 C C . LYS B 1 34 ? 5.586 31.594 14.32 1 86 34 LYS B C 1
ATOM 3361 O O . LYS B 1 34 ? 4.676 32.344 14.664 1 86 34 LYS B O 1
ATOM 3366 N N . PHE B 1 35 ? 5.816 30.469 14.898 1 89.69 35 PHE B N 1
ATOM 3367 C CA . PHE B 1 35 ? 5.098 30.156 16.125 1 89.69 35 PHE B CA 1
ATOM 3368 C C . PHE B 1 35 ? 5.961 29.312 17.062 1 89.69 35 PHE B C 1
ATOM 3370 O O . PHE B 1 35 ? 6.926 28.688 16.625 1 89.69 35 PHE B O 1
ATOM 3377 N N . LEU B 1 36 ? 5.621 29.391 18.328 1 91.12 36 LEU B N 1
ATOM 3378 C CA . LEU B 1 36 ? 6.32 28.656 19.375 1 91.12 36 LEU B CA 1
ATOM 3379 C C . LEU B 1 36 ? 5.633 27.328 19.656 1 91.12 36 LEU B C 1
ATOM 3381 O O . LEU B 1 36 ? 4.41 27.219 19.547 1 91.12 36 LEU B O 1
ATOM 3385 N N . THR B 1 37 ? 6.395 26.312 20 1 90.62 37 THR B N 1
ATOM 3386 C CA . THR B 1 37 ? 5.844 24.969 20.172 1 90.62 37 THR B CA 1
ATOM 3387 C C . THR B 1 37 ? 5.617 24.656 21.656 1 90.62 37 THR B C 1
ATOM 3389 O O . THR B 1 37 ? 5.211 23.547 22 1 90.62 37 THR B O 1
ATOM 3392 N N . ASP B 1 38 ? 5.758 25.562 22.5 1 90.38 38 ASP B N 1
ATOM 3393 C CA . ASP B 1 38 ? 5.656 25.328 23.938 1 90.38 38 ASP B CA 1
ATOM 3394 C C . ASP B 1 38 ? 4.238 24.906 24.328 1 90.38 38 ASP B C 1
ATOM 3396 O O . ASP B 1 38 ? 4.055 24.016 25.156 1 90.38 38 ASP B O 1
ATOM 3400 N N . ASN B 1 39 ? 3.275 25.516 23.75 1 89.38 39 ASN B N 1
ATOM 3401 C CA . ASN B 1 39 ? 1.886 25.266 24.109 1 89.38 39 ASN B CA 1
ATOM 3402 C C . ASN B 1 39 ? 1.385 23.953 23.516 1 89.38 39 ASN B C 1
ATOM 3404 O O . ASN B 1 39 ? 0.272 23.516 23.812 1 89.38 39 ASN B O 1
ATOM 3408 N N . LEU B 1 40 ? 2.178 23.359 22.75 1 91.06 40 LEU B N 1
ATOM 3409 C CA . LEU B 1 40 ? 1.786 22.094 22.156 1 91.06 40 LEU B CA 1
ATOM 3410 C C . LEU B 1 40 ? 1.996 20.938 23.125 1 91.06 40 LEU B C 1
ATOM 3412 O O . LEU B 1 40 ? 1.371 19.891 23 1 91.06 40 LEU B O 1
ATOM 3416 N N . ILE B 1 41 ? 2.883 21.203 24.047 1 91.81 41 ILE B N 1
ATOM 3417 C CA . ILE B 1 41 ? 3.197 20.156 25 1 91.81 41 ILE B CA 1
ATOM 3418 C C . ILE B 1 41 ? 1.979 19.875 25.891 1 91.81 41 ILE B C 1
ATOM 3420 O O . ILE B 1 41 ? 1.426 20.797 26.5 1 91.81 41 ILE B O 1
ATOM 3424 N N . GLY B 1 42 ? 1.517 18.688 25.891 1 88.69 42 GLY B N 1
ATOM 3425 C CA . GLY B 1 42 ? 0.349 18.312 26.672 1 88.69 42 GLY B CA 1
ATOM 3426 C C . GLY B 1 42 ? -0.917 18.219 25.844 1 88.69 42 GLY B C 1
ATOM 3427 O O . GLY B 1 42 ? -1.948 17.734 26.312 1 88.69 42 GLY B O 1
ATOM 3428 N N . GLN B 1 43 ? -0.835 18.719 24.625 1 87.62 43 GLN B N 1
ATOM 3429 C CA . GLN B 1 43 ? -2 18.703 23.75 1 87.62 43 GLN B CA 1
ATOM 3430 C C . GLN B 1 43 ? -2.037 17.422 22.922 1 87.62 43 GLN B C 1
AT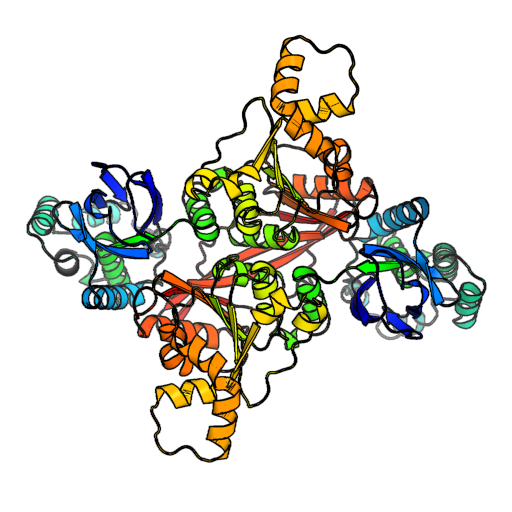OM 3432 O O . GLN B 1 43 ? -1.005 16.781 22.703 1 87.62 43 GLN B O 1
ATOM 3437 N N . PRO B 1 44 ? -3.211 17.031 22.531 1 83.69 44 PRO B N 1
ATOM 3438 C CA . PRO B 1 44 ? -3.328 15.844 21.688 1 83.69 44 PRO B CA 1
ATOM 3439 C C . PRO B 1 44 ? -2.891 16.078 20.25 1 83.69 44 PRO B C 1
ATOM 3441 O O . PRO B 1 44 ? -2.932 17.219 19.766 1 83.69 44 PRO B O 1
ATOM 3444 N N . TYR B 1 45 ? -2.463 15.055 19.578 1 83.88 45 TYR B N 1
ATOM 3445 C CA . TYR B 1 45 ? -2.107 15.109 18.172 1 83.88 45 TYR B CA 1
ATOM 3446 C C . TYR B 1 45 ? -3.342 15.328 17.297 1 83.88 45 TYR B C 1
ATOM 3448 O O . TYR B 1 45 ? -4.473 15.18 17.766 1 83.88 45 TYR B O 1
ATOM 3456 N N . ASN B 1 46 ? -3.025 15.75 16.078 1 78.44 46 ASN B N 1
ATOM 3457 C CA . ASN B 1 46 ? -4.027 15.797 15.016 1 78.44 46 ASN B CA 1
ATOM 3458 C C . ASN B 1 46 ? -5.121 16.812 15.32 1 78.44 46 ASN B C 1
ATOM 3460 O O . ASN B 1 46 ? -6.309 16.5 15.211 1 78.44 46 ASN B O 1
ATOM 3464 N N . GLN B 1 47 ? -4.703 17.875 15.867 1 79.62 47 GLN B N 1
ATOM 3465 C CA . GLN B 1 47 ? -5.605 18.984 16.125 1 79.62 47 GLN B CA 1
ATOM 3466 C C . GLN B 1 47 ? -5.16 20.234 15.375 1 79.62 47 GLN B C 1
ATOM 3468 O O . GLN B 1 47 ? -4.008 20.344 14.953 1 79.62 47 GLN B O 1
ATOM 3473 N N . LEU B 1 48 ? -6.164 21.016 15.133 1 81.75 48 LEU B N 1
ATOM 3474 C CA . LEU B 1 48 ? -5.898 22.297 14.5 1 81.75 48 LEU B CA 1
ATOM 3475 C C . LEU B 1 48 ? -5.602 23.359 15.555 1 81.75 48 LEU B C 1
ATOM 3477 O O . LEU B 1 48 ? -6.312 23.469 16.547 1 81.75 48 LEU B O 1
ATOM 3481 N N . PHE B 1 49 ? -4.539 24.078 15.305 1 85.56 49 PHE B N 1
ATOM 3482 C CA . PHE B 1 49 ? -4.141 25.125 16.234 1 85.56 49 PHE B CA 1
ATOM 3483 C C . PHE B 1 49 ? -4.133 26.484 15.547 1 85.56 49 PHE B C 1
ATOM 3485 O O . PHE B 1 49 ? -3.742 26.594 14.383 1 85.56 49 PHE B O 1
ATOM 3492 N N . GLU B 1 50 ? -4.594 27.406 16.25 1 83.38 50 GLU B N 1
ATOM 3493 C CA . GLU B 1 50 ? -4.535 28.781 15.766 1 83.38 50 GLU B CA 1
ATOM 3494 C C . GLU B 1 50 ? -3.262 29.484 16.234 1 83.38 50 GLU B C 1
ATOM 3496 O O . GLU B 1 50 ? -2.854 29.312 17.391 1 83.38 50 GLU B O 1
ATOM 3501 N N . ILE B 1 51 ? -2.65 30.156 15.344 1 85.88 51 ILE B N 1
ATOM 3502 C CA . ILE B 1 51 ? -1.46 30.922 15.68 1 85.88 51 ILE B CA 1
ATOM 3503 C C . ILE B 1 51 ? -1.868 32.312 16.203 1 85.88 51 ILE B C 1
ATOM 3505 O O . ILE B 1 51 ? -2.334 33.156 15.43 1 85.88 51 ILE B O 1
ATOM 3509 N N . LEU B 1 52 ? -1.598 32.5 17.453 1 81.31 52 LEU B N 1
ATOM 3510 C CA . LEU B 1 52 ? -1.947 33.75 18.078 1 81.31 52 LEU B CA 1
ATOM 3511 C C . LEU B 1 52 ? -0.916 34.812 17.75 1 81.31 52 LEU B C 1
ATOM 3513 O O . LEU B 1 52 ? 0.199 34.5 17.328 1 81.31 52 LEU B O 1
ATOM 3517 N N . PRO B 1 53 ? -1.331 36.031 17.953 1 75.12 53 PRO B N 1
ATOM 3518 C CA . PRO B 1 53 ? -0.393 37.125 17.672 1 75.12 53 PRO B CA 1
ATOM 3519 C C . PRO B 1 53 ? 0.885 37.031 18.5 1 75.12 53 PRO B C 1
ATOM 3521 O O . PRO B 1 53 ? 1.949 37.469 18.062 1 75.12 53 PRO B O 1
ATOM 3524 N N . ASN B 1 54 ? 0.813 36.5 19.688 1 78.06 54 ASN B N 1
ATOM 3525 C CA . ASN B 1 54 ? 1.997 36.312 20.531 1 78.06 54 ASN B CA 1
ATOM 3526 C C . ASN B 1 54 ? 2.816 35.125 20.094 1 78.06 54 ASN B C 1
ATOM 3528 O O . ASN B 1 54 ? 3.758 34.719 20.781 1 78.06 54 ASN B O 1
ATOM 3532 N N . LYS B 1 55 ? 2.477 34.531 18.984 1 83 55 LYS B N 1
ATOM 3533 C CA . LYS B 1 55 ? 3.186 33.438 18.359 1 83 55 LYS B CA 1
ATOM 3534 C C . LYS B 1 55 ? 2.934 32.125 19.094 1 83 55 LYS B C 1
ATOM 3536 O O . LYS B 1 55 ? 3.592 31.109 18.812 1 83 55 LYS B O 1
ATOM 3541 N N . HIS B 1 56 ? 2.016 32.188 20.047 1 86.44 56 HIS B N 1
ATOM 3542 C CA . HIS B 1 56 ? 1.65 30.969 20.734 1 86.44 56 HIS B CA 1
ATOM 3543 C C . HIS B 1 56 ? 0.533 30.234 20 1 86.44 56 HIS B C 1
ATOM 3545 O O . HIS B 1 56 ? -0.228 30.844 19.25 1 86.44 56 HIS B O 1
ATOM 3551 N N . LEU B 1 57 ? 0.526 28.906 20.219 1 87.94 57 LEU B N 1
ATOM 3552 C CA . LEU B 1 57 ? -0.49 28.078 19.562 1 87.94 57 LEU B CA 1
ATOM 3553 C C . LEU B 1 57 ? -1.654 27.812 20.516 1 87.94 57 LEU B C 1
ATOM 3555 O O . LEU B 1 57 ? -1.447 27.562 21.703 1 87.94 57 LEU B O 1
ATOM 3559 N N . GLN B 1 58 ? -2.781 28.062 20.016 1 85 58 GLN B N 1
ATOM 3560 C CA . GLN B 1 58 ? -3.986 27.75 20.781 1 85 58 GLN B CA 1
ATOM 3561 C C . GLN B 1 58 ? -4.859 26.734 20.047 1 85 58 GLN B C 1
ATOM 3563 O O . GLN B 1 58 ? -5.109 26.891 18.844 1 85 58 GLN B O 1
ATOM 3568 N N . CYS B 1 59 ? -5.207 25.703 20.797 1 83.44 59 CYS B N 1
ATOM 3569 C CA . CYS B 1 59 ? -6.055 24.672 20.203 1 83.44 59 CYS B CA 1
ATOM 3570 C C . CYS B 1 59 ? -7.387 25.25 19.75 1 83.44 59 CYS B C 1
ATOM 3572 O O . CYS B 1 59 ? -8.016 26.016 20.5 1 83.44 59 CYS B O 1
ATOM 3574 N N . CYS B 1 60 ? -7.746 24.938 18.516 1 77.56 60 CYS B N 1
ATOM 3575 C CA . CYS B 1 60 ? -8.977 25.484 17.953 1 77.56 60 CYS B CA 1
ATOM 3576 C C . CYS B 1 60 ? -10.195 24.797 18.547 1 77.56 60 CYS B C 1
ATOM 3578 O O . CYS B 1 60 ? -10.18 23.594 18.797 1 77.56 60 CYS B O 1
ATOM 3580 N N . THR B 1 61 ? -11.148 25.703 18.875 1 69.56 61 THR B N 1
ATOM 3581 C CA . THR B 1 61 ? -12.43 25.188 19.312 1 69.56 61 THR B CA 1
ATOM 3582 C C . THR B 1 61 ? -13.234 24.641 18.141 1 69.56 61 THR B C 1
ATOM 3584 O O . THR B 1 61 ? -12.844 24.844 16.984 1 69.56 61 THR B O 1
ATOM 3587 N N . GLU B 1 62 ? -14.273 23.906 18.438 1 64.06 62 GLU B N 1
ATOM 3588 C CA . GLU B 1 62 ? -15.133 23.344 17.406 1 64.06 62 GLU B CA 1
ATOM 3589 C C . GLU B 1 62 ? -15.656 24.422 16.469 1 64.06 62 GLU B C 1
ATOM 3591 O O . GLU B 1 62 ? -15.766 24.203 15.258 1 64.06 62 GLU B O 1
ATOM 3596 N N . THR B 1 63 ? -15.93 25.531 17.078 1 60.12 63 THR B N 1
ATOM 3597 C CA . THR B 1 63 ? -16.469 26.641 16.297 1 60.12 63 THR B CA 1
ATOM 3598 C C . THR B 1 63 ? -15.422 27.188 15.344 1 60.12 63 THR B C 1
ATOM 3600 O O . THR B 1 63 ? -15.727 27.5 14.188 1 60.12 63 THR B O 1
ATOM 3603 N N . GLU B 1 64 ? -14.242 27.375 15.844 1 64.19 64 GLU B N 1
ATOM 3604 C CA . GLU B 1 64 ? -13.156 27.891 15.016 1 64.19 64 GLU B CA 1
ATOM 3605 C C . GLU B 1 64 ? -12.805 26.922 13.891 1 64.19 64 GLU B C 1
ATOM 3607 O O . GLU B 1 64 ? -12.492 27.344 12.773 1 64.19 64 GLU B O 1
ATOM 3612 N N . LEU B 1 65 ? -12.945 25.719 14.273 1 65.06 65 LEU B N 1
ATOM 3613 C CA . LEU B 1 65 ? -12.68 24.672 13.297 1 65.06 65 LEU B CA 1
ATOM 3614 C C . LEU B 1 65 ? -13.695 24.719 12.156 1 65.06 65 LEU B C 1
ATOM 3616 O O . LEU B 1 65 ? -13.336 24.594 10.984 1 65.06 65 LEU B O 1
ATOM 3620 N N . ALA B 1 66 ? -14.859 24.891 12.602 1 62.34 66 ALA B N 1
ATOM 3621 C CA . ALA B 1 66 ? -15.93 24.984 11.609 1 62.34 66 ALA B CA 1
ATOM 3622 C C . ALA B 1 66 ? -15.703 26.172 10.672 1 62.34 66 ALA B C 1
ATOM 3624 O O . ALA B 1 66 ? -15.938 26.062 9.469 1 62.34 66 ALA B O 1
ATOM 3625 N N . GLN B 1 67 ? -15.289 27.266 11.258 1 61.12 67 GLN B N 1
ATOM 3626 C CA . GLN B 1 67 ? -15.031 28.453 10.461 1 61.12 67 GLN B CA 1
ATOM 3627 C C . GLN B 1 67 ? -13.875 28.234 9.492 1 61.12 67 GLN B C 1
ATOM 3629 O O . GLN B 1 67 ? -13.922 28.688 8.344 1 61.12 67 GLN B O 1
ATOM 3634 N N . PHE B 1 68 ? -12.898 27.609 10 1 62.94 68 PHE B N 1
ATOM 3635 C CA . PHE B 1 68 ? -11.742 27.281 9.172 1 62.94 68 PHE B CA 1
ATOM 3636 C C . PHE B 1 68 ? -12.148 26.375 8.008 1 62.94 68 PHE B C 1
ATOM 3638 O O . PHE B 1 68 ? -11.742 26.609 6.867 1 62.94 68 PHE B O 1
ATOM 3645 N N . LEU B 1 69 ? -12.852 25.406 8.406 1 60.78 69 LEU B N 1
ATOM 3646 C CA . LEU B 1 69 ? -13.25 24.422 7.406 1 60.78 69 LEU B CA 1
ATOM 3647 C C . LEU B 1 69 ? -14.148 25.047 6.348 1 60.78 69 LEU B C 1
ATOM 3649 O O . LEU B 1 69 ? -14.109 24.656 5.18 1 60.78 69 LEU B O 1
ATOM 3653 N N . LYS B 1 70 ? -14.984 25.969 6.793 1 56.06 70 LYS B N 1
ATOM 3654 C CA . LYS B 1 70 ? -15.836 26.703 5.863 1 56.06 70 LYS B CA 1
ATOM 3655 C C . LYS B 1 70 ? -15.016 27.547 4.906 1 56.06 70 LYS B C 1
ATOM 3657 O O . LYS B 1 70 ? -15.367 27.703 3.734 1 56.06 70 LYS B O 1
ATOM 3662 N N . SER B 1 71 ? -13.953 28.016 5.578 1 51.19 71 SER B N 1
ATOM 3663 C CA . SER B 1 71 ? -13.094 28.891 4.785 1 51.19 71 SER B CA 1
ATOM 3664 C C . SER B 1 71 ? -12.203 28.078 3.85 1 51.19 71 SER B C 1
ATOM 3666 O O . SER B 1 71 ? -11.906 28.516 2.732 1 51.19 71 SER B O 1
ATOM 3668 N N . GLU B 1 72 ? -11.625 27.047 4.332 1 50.84 72 GLU B N 1
ATOM 3669 C CA . GLU B 1 72 ? -10.734 26.203 3.547 1 50.84 72 GLU B CA 1
ATOM 3670 C C . GLU B 1 72 ? -11.508 25.422 2.484 1 50.84 72 GLU B C 1
ATOM 3672 O O . GLU B 1 72 ? -10.953 25.078 1.439 1 50.84 72 GLU B O 1
ATOM 3677 N N . GLY B 1 73 ? -12.664 24.844 2.855 1 45.84 73 GLY B N 1
ATOM 3678 C CA . GLY B 1 73 ? -13.477 24.109 1.904 1 45.84 73 GLY B CA 1
ATOM 3679 C C . GLY B 1 73 ? -13.5 24.734 0.525 1 45.84 73 GLY B C 1
ATOM 3680 O O . GLY B 1 73 ? -13.75 24.047 -0.47 1 45.84 73 GLY B O 1
ATOM 3681 N N . PHE B 1 74 ? -13.641 26.062 0.492 1 36.91 74 PHE B N 1
ATOM 3682 C CA . PHE B 1 74 ? -13.648 26.719 -0.816 1 36.91 74 PHE B CA 1
ATOM 3683 C C . PHE B 1 74 ? -12.305 26.547 -1.515 1 36.91 74 PHE B C 1
ATOM 3685 O O . PHE B 1 74 ? -12.234 26.578 -2.744 1 36.91 74 PHE B O 1
ATOM 3692 N N . ASP B 1 75 ? -11.242 26.625 -0.785 1 34.44 75 ASP B N 1
ATOM 3693 C CA . ASP B 1 75 ? -9.898 26.766 -1.328 1 34.44 75 ASP B CA 1
ATOM 3694 C C . ASP B 1 75 ? -9.336 25.422 -1.785 1 34.44 75 ASP B C 1
ATOM 3696 O O . ASP B 1 75 ? -8.156 25.328 -2.139 1 34.44 75 ASP B O 1
ATOM 3700 N N . ALA B 1 76 ? -9.789 24.453 -1.244 1 36.53 76 ALA B N 1
ATOM 3701 C CA . ALA B 1 76 ? -9.062 23.219 -1.55 1 36.53 76 ALA B CA 1
ATOM 3702 C C . ALA B 1 76 ? -8.648 23.188 -3.02 1 36.53 76 ALA B C 1
ATOM 3704 O O . ALA B 1 76 ? -8.062 22.203 -3.477 1 36.53 76 ALA B O 1
ATOM 3705 N N . ASN B 1 77 ? -9.328 23.734 -3.838 1 32.19 77 ASN B N 1
ATOM 3706 C CA . ASN B 1 77 ? -8.977 23.734 -5.254 1 32.19 77 ASN B CA 1
ATOM 3707 C C . ASN B 1 77 ? -7.59 24.328 -5.496 1 32.19 77 ASN B C 1
ATOM 3709 O O . ASN B 1 77 ? -7.09 24.297 -6.621 1 32.19 77 ASN B O 1
ATOM 3713 N N . GLY B 1 78 ? -7.172 25.484 -4.836 1 30.39 78 GLY B N 1
ATOM 3714 C CA . GLY B 1 78 ? -6.102 26.328 -5.348 1 30.39 78 GLY B CA 1
ATOM 3715 C C . GLY B 1 78 ? -4.719 25.75 -5.098 1 30.39 78 GLY B C 1
ATOM 3716 O O . GLY B 1 78 ? -4.086 26.062 -4.086 1 30.39 78 GLY B O 1
ATOM 3717 N N . VAL B 1 79 ? -4.484 24.547 -5.137 1 32.16 79 VAL B N 1
ATOM 3718 C CA . VAL B 1 79 ? -3.055 24.438 -5.414 1 32.16 79 VAL B CA 1
ATOM 3719 C C . VAL B 1 79 ? -2.58 25.688 -6.168 1 32.16 79 VAL B C 1
ATOM 3721 O O . VAL B 1 79 ? -3.252 26.141 -7.094 1 32.16 79 VAL B O 1
ATOM 3724 N N . ASP B 1 80 ? -1.681 26.375 -5.605 1 31.95 80 ASP B N 1
ATOM 3725 C CA . ASP B 1 80 ? -0.893 27.469 -6.168 1 31.95 80 ASP B CA 1
ATOM 3726 C C . ASP B 1 80 ? -0.53 27.188 -7.625 1 31.95 80 ASP B C 1
ATOM 3728 O O . ASP B 1 80 ? 0.558 26.688 -7.914 1 31.95 80 ASP B O 1
ATOM 3732 N N . GLN B 1 81 ? -1.193 26.391 -8.328 1 30.73 81 GLN B N 1
ATOM 3733 C CA . GLN B 1 81 ? -0.777 26.688 -9.703 1 30.73 81 GLN B CA 1
ATOM 3734 C C . GLN B 1 81 ? -0.891 28.172 -10.008 1 30.73 81 GLN B C 1
ATOM 3736 O O . GLN B 1 81 ? -1.028 28.562 -11.164 1 30.73 81 GLN B O 1
ATOM 3741 N N . CYS B 1 82 ? -1.348 29.031 -9.094 1 29.84 82 CYS B N 1
ATOM 3742 C CA . CYS B 1 82 ? -1.305 30.422 -9.516 1 29.84 82 CYS B CA 1
ATOM 3743 C C . CYS B 1 82 ? 0.092 30.797 -9.992 1 29.84 82 CYS B C 1
ATOM 3745 O O . CYS B 1 82 ? 0.299 31.906 -10.5 1 29.84 82 CYS B O 1
ATOM 3747 N N . ASP B 1 83 ? 1.13 30.125 -9.5 1 30.84 83 ASP B N 1
ATOM 3748 C CA . ASP B 1 83 ? 2.271 30.812 -10.094 1 30.84 83 ASP B CA 1
ATOM 3749 C C . ASP B 1 83 ? 2.23 30.734 -11.617 1 30.84 83 ASP B C 1
ATOM 3751 O O . ASP B 1 83 ? 2.611 31.688 -12.305 1 30.84 83 ASP B O 1
ATOM 3755 N N . GLU B 1 84 ? 2.141 29.438 -12.164 1 29.64 84 GLU B N 1
ATOM 3756 C CA . GLU B 1 84 ? 2.559 29.531 -13.555 1 29.64 84 GLU B CA 1
ATOM 3757 C C . GLU B 1 84 ? 1.426 30.047 -14.438 1 29.64 84 GLU B C 1
ATOM 3759 O O . GLU B 1 84 ? 1.565 30.125 -15.656 1 29.64 84 GLU B O 1
ATOM 3764 N N . LEU B 1 85 ? 0.22 29.906 -14.055 1 28.83 85 LEU B N 1
ATOM 3765 C CA . LEU B 1 85 ? -0.485 30.625 -15.102 1 28.83 85 LEU B CA 1
ATOM 3766 C C . LEU B 1 85 ? -0.13 32.125 -15.07 1 28.83 85 LEU B C 1
ATOM 3768 O O . LEU B 1 85 ? -0.625 32.844 -14.219 1 28.83 85 LEU B O 1
ATOM 3772 N N . THR B 1 86 ? 1.107 32.438 -15.141 1 29.28 86 THR B N 1
ATOM 3773 C CA . THR B 1 86 ? 1.399 33.688 -15.852 1 29.28 86 THR B CA 1
ATOM 3774 C C . THR B 1 86 ? 0.381 33.906 -16.969 1 29.28 86 THR B C 1
ATOM 3776 O O . THR B 1 86 ? 0.077 33 -17.734 1 29.28 86 THR B O 1
ATOM 3779 N N . ASP B 1 87 ? -0.545 34.688 -16.781 1 28.39 87 ASP B N 1
ATOM 3780 C CA . ASP B 1 87 ? -1.229 35.375 -17.875 1 28.39 87 ASP B CA 1
ATOM 3781 C C . ASP B 1 87 ? -0.367 35.375 -19.141 1 28.39 87 ASP B C 1
ATOM 3783 O O . ASP B 1 87 ? 0.583 36.156 -19.234 1 28.39 87 ASP B O 1
ATOM 3787 N N . TYR B 1 88 ? -0.033 34.344 -19.656 1 28.22 88 TYR B N 1
ATOM 3788 C CA . TYR B 1 88 ? 0.396 34.469 -21.047 1 28.22 88 TYR B CA 1
ATOM 3789 C C . TYR B 1 88 ? -0.417 35.562 -21.766 1 28.22 88 TYR B C 1
ATOM 3791 O O . TYR B 1 88 ? -0.127 35.875 -22.922 1 28.22 88 TYR B O 1
ATOM 3799 N N . SER B 1 89 ? -1.65 35.719 -21.438 1 29.02 89 SER B N 1
ATOM 3800 C CA . SER B 1 89 ? -2.117 36.875 -22.219 1 29.02 89 SER B CA 1
ATOM 3801 C C . SER B 1 89 ? -1.292 38.125 -21.922 1 29.02 89 SER B C 1
ATOM 3803 O O . SER B 1 89 ? -1.14 39 -22.781 1 29.02 89 SER B O 1
ATOM 3805 N N . ASP B 1 90 ? -0.932 38.344 -20.656 1 29.02 90 ASP B N 1
ATOM 3806 C CA . ASP B 1 90 ? -0.177 39.594 -20.547 1 29.02 90 ASP B CA 1
ATOM 3807 C C . ASP B 1 90 ? 1.273 39.375 -20.984 1 29.02 90 ASP B C 1
ATOM 3809 O O . ASP B 1 90 ? 2.105 40.281 -20.797 1 29.02 90 ASP B O 1
ATOM 3813 N N . GLN B 1 91 ? 1.81 38.25 -21.125 1 29.28 91 GLN B N 1
ATOM 3814 C CA . GLN B 1 91 ? 3.105 38.312 -21.781 1 29.28 91 GLN B CA 1
ATOM 3815 C C . GLN B 1 91 ? 2.949 38.719 -23.25 1 29.28 91 GLN B C 1
ATOM 3817 O O . GLN B 1 91 ? 3.916 38.688 -24.016 1 29.28 91 GLN B O 1
ATOM 3822 N N . LEU B 1 92 ? 1.813 38.719 -23.891 1 28.56 92 LEU B N 1
ATOM 3823 C CA . LEU B 1 92 ? 2.113 39.344 -25.172 1 28.56 92 LEU B CA 1
ATOM 3824 C C . LEU B 1 92 ? 2.928 40.625 -24.969 1 28.56 92 LEU B C 1
ATOM 3826 O O . LEU B 1 92 ? 3.219 41 -23.828 1 28.56 92 LEU B O 1
ATOM 3830 N N . SER B 1 93 ? 2.756 41.719 -25.766 1 29.22 93 SER B N 1
ATOM 3831 C CA . SER B 1 93 ? 3.629 42.844 -26.141 1 29.22 93 SER B CA 1
ATOM 3832 C C . SER B 1 93 ? 4.133 43.594 -24.906 1 29.22 93 SER B C 1
ATOM 3834 O O . SER B 1 93 ? 5.293 44 -24.859 1 29.22 93 SER B O 1
ATOM 3836 N N . GLN B 1 94 ? 3.285 44.5 -24.156 1 29.62 94 GLN B N 1
ATOM 3837 C CA . GLN B 1 94 ? 3.871 45.688 -23.547 1 29.62 94 GLN B CA 1
ATOM 3838 C C . GLN B 1 94 ? 4.617 45.312 -22.266 1 29.62 94 GLN B C 1
ATOM 3840 O O . GLN B 1 94 ? 3.994 45 -21.234 1 29.62 94 GLN B O 1
ATOM 3845 N N . SER B 1 95 ? 5.762 44.656 -22.219 1 33.62 95 SER B N 1
ATOM 3846 C CA . SER B 1 95 ? 6.887 44.188 -21.422 1 33.62 95 SER B CA 1
ATOM 3847 C C . SER B 1 95 ? 7.086 45.031 -20.188 1 33.62 95 SER B C 1
ATOM 3849 O O . SER B 1 95 ? 7.27 44.531 -19.078 1 33.62 95 SER B O 1
ATOM 3851 N N . ASP B 1 96 ? 7.738 46.281 -20.391 1 34.84 96 ASP B N 1
ATOM 3852 C CA . ASP B 1 96 ? 8.461 47.219 -19.547 1 34.84 96 ASP B CA 1
ATOM 3853 C C . ASP B 1 96 ? 7.543 47.812 -18.469 1 34.84 96 ASP B C 1
ATOM 3855 O O . ASP B 1 96 ? 7.988 48.094 -17.359 1 34.84 96 ASP B O 1
ATOM 3859 N N . THR B 1 97 ? 6.324 48.281 -18.891 1 33.97 97 THR B N 1
ATOM 3860 C CA . THR B 1 97 ? 5.523 49.188 -18.094 1 33.97 97 THR B CA 1
ATOM 3861 C C . THR B 1 97 ? 4.766 48.438 -17 1 33.97 97 THR B C 1
ATOM 3863 O O . THR B 1 97 ? 4.32 49.031 -16.016 1 33.97 97 THR B O 1
ATOM 3866 N N . ILE B 1 98 ? 4.422 47.156 -17.203 1 36.56 98 ILE B N 1
ATOM 3867 C CA . ILE B 1 98 ? 3.439 46.562 -16.281 1 36.56 98 ILE B CA 1
ATOM 3868 C C . ILE B 1 98 ? 4.145 46.031 -15.047 1 36.56 98 ILE B C 1
ATOM 3870 O O . ILE B 1 98 ? 3.508 45.781 -14.016 1 36.56 98 ILE B O 1
ATOM 3874 N N . VAL B 1 99 ? 5.367 45.656 -15.008 1 38.06 99 VAL B N 1
ATOM 3875 C CA . VAL B 1 99 ? 6.141 45.25 -13.836 1 38.06 99 VAL B CA 1
ATOM 3876 C C . VAL B 1 99 ? 6.195 46.406 -12.836 1 38.06 99 VAL B C 1
ATOM 3878 O O . VAL B 1 99 ? 6.125 46.156 -11.625 1 38.06 99 VAL B O 1
ATOM 3881 N N . ALA B 1 100 ? 6.48 47.688 -13.266 1 36.84 100 ALA B N 1
ATOM 3882 C CA . ALA B 1 100 ? 6.512 48.875 -12.438 1 36.84 100 ALA B CA 1
ATOM 3883 C C . ALA B 1 100 ? 5.18 49.094 -11.727 1 36.84 100 ALA B C 1
ATOM 3885 O O . ALA B 1 100 ? 5.145 49.562 -10.594 1 36.84 100 ALA B O 1
ATOM 3886 N N . GLU B 1 101 ? 4.055 48.781 -12.328 1 37.44 101 GLU B N 1
ATOM 3887 C CA . GLU B 1 101 ? 2.725 49.031 -11.781 1 37.44 101 GLU B CA 1
ATOM 3888 C C . GLU B 1 101 ? 2.33 47.969 -10.773 1 37.44 101 GLU B C 1
ATOM 3890 O O . GLU B 1 101 ? 1.377 48.125 -10.008 1 37.44 101 GLU B O 1
ATOM 3895 N N . GLN B 1 102 ? 2.818 46.812 -10.672 1 40.34 102 GLN B N 1
ATOM 3896 C CA . GLN B 1 102 ? 2.51 45.75 -9.75 1 40.34 102 GLN B CA 1
ATOM 3897 C C . GLN B 1 102 ? 2.977 46.062 -8.336 1 40.34 102 GLN B C 1
ATOM 3899 O O . GLN B 1 102 ? 2.357 45.656 -7.352 1 40.34 102 GLN B O 1
ATOM 3904 N N . GLN B 1 103 ? 4.18 46.625 -8.188 1 43.44 103 GLN B N 1
ATOM 3905 C CA . GLN B 1 103 ? 4.66 47.125 -6.91 1 43.44 103 GLN B CA 1
ATOM 3906 C C . GLN B 1 103 ? 3.648 48.062 -6.281 1 43.44 103 GLN B C 1
ATOM 3908 O O . GLN B 1 103 ? 3.514 48.125 -5.055 1 43.44 103 GLN B O 1
ATOM 3913 N N . CYS B 1 104 ? 2.883 48.844 -7.117 1 46.75 104 CYS B N 1
ATOM 3914 C CA . CYS B 1 104 ? 2.057 49.969 -6.723 1 46.75 104 CYS B CA 1
ATOM 3915 C C . CYS B 1 104 ? 0.597 49.562 -6.574 1 46.75 104 CYS B C 1
ATOM 3917 O O . CYS B 1 104 ? -0.263 50.406 -6.301 1 46.75 104 CYS B O 1
ATOM 3919 N N . ASN B 1 105 ? 0.341 48.344 -6.75 1 55.56 105 ASN B N 1
ATOM 3920 C CA . ASN B 1 105 ? -1.084 48.031 -6.82 1 55.56 105 ASN B CA 1
ATOM 3921 C C . ASN B 1 105 ? -1.678 47.812 -5.434 1 55.56 105 ASN B C 1
ATOM 3923 O O . ASN B 1 105 ? -2.891 47.656 -5.293 1 55.56 105 ASN B O 1
ATOM 3927 N N . GLN B 1 106 ? -0.786 47.75 -4.398 1 64.19 106 GLN B N 1
ATOM 3928 C CA . GLN B 1 106 ? -1.269 47.625 -3.027 1 64.19 106 GLN B CA 1
ATOM 3929 C C . GLN B 1 106 ? -0.982 48.875 -2.225 1 64.19 106 GLN B C 1
ATOM 3931 O O . GLN B 1 106 ? 0.173 49.281 -2.086 1 64.19 106 GLN B O 1
ATOM 3936 N N . THR B 1 107 ? -1.932 49.438 -1.848 1 66.19 107 THR B N 1
ATOM 3937 C CA . THR B 1 107 ? -1.787 50.719 -1.125 1 66.19 107 THR B CA 1
ATOM 3938 C C . THR B 1 107 ? -1.488 50.469 0.35 1 66.19 107 THR B C 1
ATOM 3940 O O . THR B 1 107 ? -1.07 51.375 1.07 1 66.19 107 THR B O 1
ATOM 3943 N N . VAL B 1 108 ? -1.685 49.188 0.756 1 72.44 108 VAL B N 1
ATOM 3944 C CA . VAL B 1 108 ? -1.445 48.875 2.164 1 72.44 108 VAL B CA 1
ATOM 3945 C C . VAL B 1 108 ? 0.045 48.656 2.395 1 72.44 108 VAL B C 1
ATOM 3947 O O . VAL B 1 108 ? 0.647 47.781 1.758 1 72.44 108 VAL B O 1
ATOM 3950 N N . SER B 1 109 ? 0.676 49.531 3.225 1 67.75 109 SER B N 1
ATOM 3951 C CA . SER B 1 109 ? 2.105 49.438 3.506 1 67.75 109 SER B CA 1
ATOM 3952 C C . SER B 1 109 ? 2.406 48.25 4.414 1 67.75 109 SER B C 1
ATOM 3954 O O . SER B 1 109 ? 1.518 47.75 5.105 1 67.75 109 SER B O 1
ATOM 3956 N N . PHE B 1 110 ? 3.572 47.75 4.344 1 66.69 110 PHE B N 1
ATOM 3957 C CA . PHE B 1 110 ? 4.043 46.656 5.188 1 66.69 110 PHE B CA 1
ATOM 3958 C C . PHE B 1 110 ? 3.846 47 6.664 1 66.69 110 PHE B C 1
ATOM 3960 O O . PHE B 1 110 ? 3.441 46.125 7.449 1 66.69 110 PHE B O 1
ATOM 3967 N N . ASP B 1 111 ? 4.129 48.25 6.926 1 65.19 111 ASP B N 1
ATOM 3968 C CA . ASP B 1 111 ? 4.023 48.688 8.32 1 65.19 111 ASP B CA 1
ATOM 3969 C C . ASP B 1 111 ? 2.574 48.656 8.797 1 65.19 111 ASP B C 1
ATOM 3971 O O . ASP B 1 111 ? 2.307 48.281 9.945 1 65.19 111 ASP B O 1
ATOM 3975 N N . GLU B 1 112 ? 1.688 48.906 7.914 1 69.56 112 GLU B N 1
ATOM 3976 C CA . GLU B 1 112 ? 0.269 48.844 8.258 1 69.56 112 GLU B CA 1
ATOM 3977 C C . GLU B 1 112 ? -0.193 47.406 8.477 1 69.56 112 GLU B C 1
ATOM 3979 O O . GLU B 1 112 ? -0.959 47.125 9.398 1 69.56 112 GLU B O 1
ATOM 3984 N N . LEU B 1 113 ? 0.249 46.531 7.711 1 70.44 113 LEU B N 1
ATOM 3985 C CA . LEU B 1 113 ? -0.117 45.125 7.828 1 70.44 113 LEU B CA 1
ATOM 3986 C C . LEU B 1 113 ? 0.435 44.531 9.117 1 70.44 113 LEU B C 1
ATOM 3988 O O . LEU B 1 113 ? -0.259 43.781 9.797 1 70.44 113 LEU B O 1
ATOM 3992 N N . LYS B 1 114 ? 1.638 44.938 9.383 1 68.06 114 LYS B N 1
ATOM 3993 C CA . LYS B 1 114 ? 2.254 44.469 10.625 1 68.06 114 LYS B CA 1
ATOM 3994 C C . LYS B 1 114 ? 1.485 45 11.836 1 68.06 114 LYS B C 1
ATOM 3996 O O . LYS B 1 114 ? 1.301 44.25 12.812 1 68.06 114 LYS B O 1
ATOM 4001 N N . SER B 1 115 ? 1.137 46.25 11.727 1 69.69 115 SER B N 1
ATOM 4002 C CA . SER B 1 115 ? 0.383 46.844 12.82 1 69.69 115 SER B CA 1
ATOM 4003 C C . SER B 1 115 ? -0.966 46.156 13 1 69.69 115 SER B C 1
ATOM 4005 O O . SER B 1 115 ? -1.422 45.969 14.133 1 69.69 115 SER B O 1
ATOM 4007 N N . LEU B 1 116 ? -1.551 45.75 11.898 1 72.44 116 LEU B N 1
ATOM 4008 C CA . LEU B 1 116 ? -2.84 45.062 11.953 1 72.44 116 LEU B CA 1
ATOM 4009 C C . LEU B 1 116 ? -2.697 43.688 12.578 1 72.44 116 LEU B C 1
ATOM 4011 O O . LEU B 1 116 ? -3.535 43.25 13.383 1 72.44 116 LEU B O 1
ATOM 4015 N N . LYS B 1 117 ? -1.641 43.094 12.242 1 65.81 117 LYS B N 1
ATOM 4016 C CA . LYS B 1 117 ? -1.371 41.781 12.789 1 65.81 117 LYS B CA 1
ATOM 4017 C C . LYS B 1 117 ? -1.067 41.844 14.281 1 65.81 117 LYS B C 1
ATOM 4019 O O . LYS B 1 117 ? -1.545 41.031 15.055 1 65.81 117 LYS B O 1
ATOM 4024 N N . SER B 1 118 ? -0.342 42.938 14.625 1 63.44 118 SER B N 1
ATOM 4025 C CA . SER B 1 118 ? 0.044 43.125 16.016 1 63.44 118 SER B CA 1
ATOM 4026 C C . SER B 1 118 ? -1.152 43.531 16.875 1 63.44 118 SER B C 1
ATOM 4028 O O . SER B 1 118 ? -1.179 43.281 18.078 1 63.44 118 SER B O 1
ATOM 4030 N N . SER B 1 119 ? -2.096 44.125 16.203 1 63.72 119 SER B N 1
ATOM 4031 C CA . SER B 1 119 ? -3.264 44.625 16.938 1 63.72 119 SER B CA 1
ATOM 4032 C C . SER B 1 119 ? -4.293 43.5 17.125 1 63.72 119 SER B C 1
ATOM 4034 O O . SER B 1 119 ? -5.312 43.688 17.781 1 63.72 119 SER B O 1
ATOM 4036 N N . GLY B 1 120 ? -3.941 42.281 16.562 1 60.78 120 GLY B N 1
ATOM 4037 C CA . GLY B 1 120 ? -4.805 41.125 16.766 1 60.78 120 GLY B CA 1
ATOM 4038 C C . GLY B 1 120 ? -5.887 41 15.719 1 60.78 120 GLY B C 1
ATOM 4039 O O . GLY B 1 120 ? -6.93 40.375 15.969 1 60.78 120 GLY B O 1
ATOM 4040 N N . ALA B 1 121 ? -5.797 41.656 14.734 1 63.12 121 ALA B N 1
ATOM 4041 C CA . ALA B 1 121 ? -6.801 41.562 13.672 1 63.12 121 ALA B CA 1
ATOM 4042 C C . ALA B 1 121 ? -6.891 40.156 13.117 1 63.12 121 ALA B C 1
ATOM 4044 O O . ALA B 1 121 ? -5.883 39.438 13.031 1 63.12 121 ALA B O 1
ATOM 4045 N N . SER B 1 122 ? -8.125 39.75 12.953 1 65 122 SER B N 1
ATOM 4046 C CA . SER B 1 122 ? -8.367 38.438 12.414 1 65 122 SER B CA 1
ATOM 4047 C C . SER B 1 122 ? -7.848 38.312 10.984 1 65 122 SER B C 1
ATOM 4049 O O . SER B 1 122 ? -7.648 39.312 10.305 1 65 122 SER B O 1
ATOM 4051 N N . GLY B 1 123 ? -7.445 37.156 10.562 1 64.19 123 GLY B N 1
ATOM 4052 C CA . GLY B 1 123 ? -7.02 36.906 9.195 1 64.19 123 GLY B CA 1
ATOM 4053 C C . GLY B 1 123 ? -7.953 37.5 8.156 1 64.19 123 GLY B C 1
ATOM 4054 O O . GLY B 1 123 ? -7.504 38.062 7.16 1 64.19 123 GLY B O 1
ATOM 4055 N N . ASP B 1 124 ? -9.195 37.438 8.5 1 67.81 124 ASP B N 1
ATOM 4056 C CA . ASP B 1 124 ? -10.188 37.969 7.566 1 67.81 124 ASP B CA 1
ATOM 4057 C C . ASP B 1 124 ? -10.094 39.5 7.461 1 67.81 124 ASP B C 1
ATOM 4059 O O . ASP B 1 124 ? -10.281 40.062 6.383 1 67.81 124 ASP B O 1
ATOM 4063 N N . ASP B 1 125 ? -9.812 40.094 8.578 1 70.5 125 ASP B N 1
ATOM 4064 C CA . ASP B 1 125 ? -9.672 41.531 8.578 1 70.5 125 ASP B CA 1
ATOM 4065 C C . ASP B 1 125 ? -8.484 41.969 7.719 1 70.5 125 ASP B C 1
ATOM 4067 O O . ASP B 1 125 ? -8.578 42.969 6.969 1 70.5 125 ASP B O 1
ATOM 4071 N N . ILE B 1 126 ? -7.539 41.156 7.914 1 71.75 126 ILE B N 1
ATOM 4072 C CA . ILE B 1 126 ? -6.324 41.5 7.172 1 71.75 126 ILE B CA 1
ATOM 4073 C C . ILE B 1 126 ? -6.574 41.312 5.672 1 71.75 126 ILE B C 1
ATOM 4075 O O . ILE B 1 126 ? -6.188 42.188 4.875 1 71.75 126 ILE B O 1
ATOM 4079 N N . VAL B 1 127 ? -7.223 40.281 5.328 1 75.62 127 VAL B N 1
ATOM 4080 C CA . VAL B 1 127 ? -7.512 40.031 3.918 1 75.62 127 VAL B CA 1
ATOM 4081 C C . VAL B 1 127 ? -8.391 41.156 3.363 1 75.62 127 VAL B C 1
ATOM 4083 O O . VAL B 1 127 ? -8.195 41.625 2.234 1 75.62 127 VAL B O 1
ATOM 4086 N N . GLN B 1 128 ? -9.297 41.656 4.102 1 77.44 128 GLN B N 1
ATOM 4087 C CA . GLN B 1 128 ? -10.188 42.719 3.666 1 77.44 128 GLN B CA 1
ATOM 4088 C C . GLN B 1 128 ? -9.414 44.031 3.43 1 77.44 128 GLN B C 1
ATOM 4090 O O . GLN B 1 128 ? -9.648 44.719 2.445 1 77.44 128 GLN B O 1
ATOM 4095 N N . VAL B 1 129 ? -8.523 44.281 4.316 1 75.19 129 VAL B N 1
ATOM 4096 C CA . VAL B 1 129 ? -7.715 45.5 4.176 1 75.19 129 VAL B CA 1
ATOM 4097 C C . VAL B 1 129 ? -6.859 45.406 2.914 1 75.19 129 VAL B C 1
ATOM 4099 O O . VAL B 1 129 ? -6.672 46.375 2.209 1 75.19 129 VAL B O 1
ATOM 4102 N N . LEU B 1 130 ? -6.473 44.25 2.688 1 75.38 130 LEU B N 1
ATOM 4103 C CA . LEU B 1 130 ? -5.648 44.031 1.505 1 75.38 130 LEU B CA 1
ATOM 4104 C C . LEU B 1 130 ? -6.477 44.188 0.232 1 75.38 130 LEU B C 1
ATOM 4106 O O . LEU B 1 130 ? -6 44.719 -0.771 1 75.38 130 LEU B O 1
ATOM 4110 N N . ILE B 1 131 ? -7.574 43.656 0.224 1 78.62 131 ILE B N 1
ATOM 4111 C CA . ILE B 1 131 ? -8.484 43.781 -0.914 1 78.62 131 ILE B CA 1
ATOM 4112 C C . ILE B 1 131 ? -8.789 45.281 -1.172 1 78.62 131 ILE B C 1
ATOM 4114 O O . ILE B 1 131 ? -8.742 45.719 -2.316 1 78.62 131 ILE B O 1
ATOM 4118 N N . ASP B 1 132 ? -8.984 45.938 -0.115 1 76.12 132 ASP B N 1
ATOM 4119 C CA . ASP B 1 132 ? -9.32 47.375 -0.224 1 76.12 132 ASP B CA 1
ATOM 4120 C C . ASP B 1 132 ? -8.133 48.188 -0.724 1 76.12 132 ASP B C 1
ATOM 4122 O O . ASP B 1 132 ? -8.305 49.219 -1.376 1 76.12 132 ASP B O 1
ATOM 4126 N N . GLY B 1 133 ? -7.027 47.656 -0.406 1 69.5 133 GLY B N 1
ATOM 4127 C CA . GLY B 1 133 ? -5.82 48.375 -0.811 1 69.5 133 GLY B CA 1
ATOM 4128 C C . GLY B 1 133 ? -5.316 47.938 -2.18 1 69.5 133 GLY B C 1
ATOM 4129 O O . GLY B 1 133 ? -4.375 48.531 -2.709 1 69.5 133 GLY B O 1
ATOM 4130 N N . SER B 1 134 ? -5.93 46.938 -2.672 1 72.19 134 SER B N 1
ATOM 4131 C CA . SER B 1 134 ? -5.484 46.469 -3.973 1 72.19 134 SER B CA 1
ATOM 4132 C C . SER B 1 134 ? -6.117 47.25 -5.105 1 72.19 134 SER B C 1
ATOM 4134 O O . SER B 1 134 ? -7.34 47.281 -5.246 1 72.19 134 SER B O 1
ATOM 4136 N N . LEU B 1 135 ? -5.309 47.875 -5.832 1 65.81 135 LEU B N 1
ATOM 4137 C CA . LEU B 1 135 ? -5.793 48.719 -6.91 1 65.81 135 LEU B CA 1
ATOM 4138 C C . LEU B 1 135 ? -6.355 47.906 -8.055 1 65.81 135 LEU B C 1
ATOM 4140 O O . LEU B 1 135 ? -7.297 48.312 -8.734 1 65.81 135 LEU B O 1
ATOM 4144 N N . SER B 1 136 ? -5.758 46.781 -8.219 1 66.31 136 SER B N 1
ATOM 4145 C CA . SER B 1 136 ? -6.129 46 -9.375 1 66.31 136 SER B CA 1
ATOM 4146 C C . SER B 1 136 ? -7.281 45.031 -9.039 1 66.31 136 SER B C 1
ATOM 4148 O O . SER B 1 136 ? -7.887 44.438 -9.938 1 66.31 136 SER B O 1
ATOM 4150 N N . TYR B 1 137 ? -7.609 44.844 -7.793 1 76.56 137 TYR B N 1
ATOM 4151 C CA . TYR B 1 137 ? -8.602 43.875 -7.363 1 76.56 137 TYR B CA 1
ATOM 4152 C C . TYR B 1 137 ? -9.953 44.156 -8.016 1 76.56 137 TYR B C 1
ATOM 4154 O O . TYR B 1 137 ? -10.633 43.219 -8.461 1 76.56 137 TYR B O 1
ATOM 4162 N N . LYS B 1 138 ? -10.195 45.375 -8.117 1 67.44 138 LYS B N 1
ATOM 4163 C CA . LYS B 1 138 ? -11.508 45.719 -8.648 1 67.44 138 LYS B CA 1
ATOM 4164 C C . LYS B 1 138 ? -11.617 45.406 -10.133 1 67.44 138 LYS B C 1
ATOM 4166 O O . LYS B 1 138 ? -12.703 45.125 -10.633 1 67.44 138 LYS B O 1
ATOM 4171 N N . ARG B 1 139 ? -10.469 45.312 -10.711 1 66.19 139 ARG B N 1
ATOM 4172 C CA . ARG B 1 139 ? -10.477 45.094 -12.156 1 66.19 139 ARG B CA 1
ATOM 4173 C C . ARG B 1 139 ? -10.391 43.594 -12.484 1 66.19 139 ARG B C 1
ATOM 4175 O O . ARG B 1 139 ? -10.531 43.219 -13.641 1 66.19 139 ARG B O 1
ATOM 4182 N N . LYS B 1 140 ? -10.164 42.906 -11.539 1 68.56 140 LYS B N 1
ATOM 4183 C CA . LYS B 1 140 ? -9.984 41.469 -11.773 1 68.56 140 LYS B CA 1
ATOM 4184 C C . LYS B 1 140 ? -11.32 40.781 -12.023 1 68.56 140 LYS B C 1
ATOM 4186 O O . LYS B 1 140 ? -12.367 41.281 -11.609 1 68.56 140 LYS B O 1
ATOM 4191 N N . THR B 1 141 ? -11.211 39.75 -12.914 1 69.75 141 THR B N 1
ATOM 4192 C CA . THR B 1 141 ? -12.406 38.938 -13.094 1 69.75 141 THR B CA 1
ATOM 4193 C C . THR B 1 141 ? -12.797 38.25 -11.781 1 69.75 141 THR B C 1
ATOM 4195 O O . THR B 1 141 ? -12 38.219 -10.844 1 69.75 141 THR B O 1
ATOM 4198 N N . ASP B 1 142 ? -13.977 37.906 -11.68 1 65.75 142 ASP B N 1
ATOM 4199 C CA . ASP B 1 142 ? -14.5 37.281 -10.461 1 65.75 142 ASP B CA 1
ATOM 4200 C C . ASP B 1 142 ? -13.648 36.094 -10.047 1 65.75 142 ASP B C 1
ATOM 4202 O O . ASP B 1 142 ? -13.383 35.875 -8.859 1 65.75 142 ASP B O 1
ATOM 4206 N N . LEU B 1 143 ? -13.312 35.469 -11.016 1 60.75 143 LEU B N 1
ATOM 4207 C CA . LEU B 1 143 ? -12.484 34.312 -10.734 1 60.75 143 LEU B CA 1
ATOM 4208 C C . LEU B 1 143 ? -11.133 34.719 -10.156 1 60.75 143 LEU B C 1
ATOM 4210 O O . LEU B 1 143 ? -10.633 34.094 -9.211 1 60.75 143 LEU B O 1
ATOM 4214 N N . ALA B 1 144 ? -10.641 35.75 -10.766 1 62.84 144 ALA B N 1
ATOM 4215 C CA . ALA B 1 144 ? -9.344 36.25 -10.32 1 62.84 144 ALA B CA 1
ATOM 4216 C C . ALA B 1 144 ? -9.438 36.844 -8.922 1 62.84 144 ALA B C 1
ATOM 4218 O O . ALA B 1 144 ? -8.508 36.719 -8.117 1 62.84 144 ALA B O 1
ATOM 4219 N N . LYS B 1 145 ? -10.531 37.469 -8.672 1 67.06 145 LYS B N 1
ATOM 4220 C CA . LYS B 1 145 ? -10.766 38.031 -7.344 1 67.06 145 LYS B CA 1
ATOM 4221 C C . LYS B 1 145 ? -10.812 36.938 -6.281 1 67.06 145 LYS B C 1
ATOM 4223 O O . LYS B 1 145 ? -10.18 37.062 -5.23 1 67.06 145 LYS B O 1
ATOM 4228 N N . ARG B 1 146 ? -11.508 35.969 -6.594 1 63.72 146 ARG B N 1
ATOM 4229 C CA . ARG B 1 146 ? -11.633 34.875 -5.652 1 63.72 146 ARG B CA 1
ATOM 4230 C C . ARG B 1 146 ? -10.281 34.219 -5.391 1 63.72 146 ARG B C 1
ATOM 4232 O O . ARG B 1 146 ? -9.953 33.906 -4.246 1 63.72 146 ARG B O 1
ATOM 4239 N N . LYS B 1 147 ? -9.648 34.062 -6.406 1 61.84 147 LYS B N 1
ATOM 4240 C CA . LYS B 1 147 ? -8.312 33.5 -6.273 1 61.84 147 LYS B CA 1
ATOM 4241 C C . LYS B 1 147 ? -7.426 34.375 -5.391 1 61.84 147 LYS B C 1
ATOM 4243 O O . LYS B 1 147 ? -6.66 33.844 -4.574 1 61.84 147 LYS B O 1
ATOM 4248 N N . TYR B 1 148 ? -7.551 35.688 -5.707 1 64 148 TYR B N 1
ATOM 4249 C CA . TYR B 1 148 ? -6.77 36.656 -4.934 1 64 148 TYR B CA 1
ATOM 4250 C C . TYR B 1 148 ? -7.117 36.562 -3.453 1 64 148 TYR B C 1
ATOM 4252 O O . TYR B 1 148 ? -6.227 36.531 -2.602 1 64 148 TYR B O 1
ATOM 4260 N N . VAL B 1 149 ? -8.328 36.531 -3.178 1 64.38 149 VAL B N 1
ATOM 4261 C CA . VAL B 1 149 ? -8.797 36.469 -1.795 1 64.38 149 VAL B CA 1
ATOM 4262 C C . VAL B 1 149 ? -8.344 35.188 -1.135 1 64.38 149 VAL B C 1
ATOM 4264 O O . VAL B 1 149 ? -7.871 35.188 0.004 1 64.38 149 VAL B O 1
ATOM 4267 N N . GLN B 1 150 ? -8.422 34.25 -1.835 1 62 150 GLN B N 1
ATOM 4268 C CA . GLN B 1 150 ? -8.047 32.938 -1.292 1 62 150 GLN B CA 1
ATOM 4269 C C . GLN B 1 150 ? -6.551 32.875 -0.993 1 62 150 GLN B C 1
ATOM 4271 O O . GLN B 1 150 ? -6.137 32.344 0.035 1 62 150 GLN B O 1
ATOM 4276 N N . ARG B 1 151 ? -5.887 33.406 -1.887 1 61.66 151 ARG B N 1
ATOM 4277 C CA . ARG B 1 151 ? -4.441 33.438 -1.706 1 61.66 151 ARG B CA 1
ATOM 4278 C C . ARG B 1 151 ? -4.066 34.25 -0.475 1 61.66 151 ARG B C 1
ATOM 4280 O O . ARG B 1 151 ? -3.188 33.875 0.295 1 61.66 151 ARG B O 1
ATOM 4287 N N . LYS B 1 152 ? -4.746 35.375 -0.407 1 61.06 152 LYS B N 1
ATOM 4288 C CA . LYS B 1 152 ? -4.438 36.25 0.713 1 61.06 152 LYS B CA 1
ATOM 4289 C C . LYS B 1 152 ? -4.895 35.625 2.035 1 61.06 152 LYS B C 1
ATOM 4291 O O . LYS B 1 152 ? -4.227 35.781 3.061 1 61.06 152 LYS B O 1
ATOM 4296 N N . ARG B 1 153 ? -5.945 34.969 1.988 1 61.22 153 ARG B N 1
ATOM 4297 C CA . ARG B 1 153 ? -6.469 34.312 3.178 1 61.22 153 ARG B CA 1
ATOM 4298 C C . ARG B 1 153 ? -5.539 33.188 3.641 1 61.22 153 ARG B C 1
ATOM 4300 O O . ARG B 1 153 ? -5.301 33.031 4.84 1 61.22 153 ARG B O 1
ATOM 4307 N N . ARG B 1 154 ? -5.141 32.5 2.725 1 59.66 154 ARG B N 1
ATOM 4308 C CA . ARG B 1 154 ? -4.234 31.391 3.043 1 59.66 154 ARG B CA 1
ATOM 4309 C C . ARG B 1 154 ? -2.953 31.906 3.686 1 59.66 154 ARG B C 1
ATOM 4311 O O . ARG B 1 154 ? -2.445 31.297 4.637 1 59.66 154 ARG B O 1
ATOM 4318 N N . LYS B 1 155 ? -2.471 32.844 2.98 1 58.09 155 LYS B N 1
ATOM 4319 C CA . LYS B 1 155 ? -1.237 33.469 3.479 1 58.09 155 LYS B CA 1
ATOM 4320 C C . LYS B 1 155 ? -1.417 33.969 4.898 1 58.09 155 LYS B C 1
ATOM 4322 O O . LYS B 1 155 ? -0.487 33.938 5.707 1 58.09 155 LYS B O 1
ATOM 4327 N N . HIS B 1 156 ? -2.592 34.375 5.09 1 58.19 156 HIS B N 1
ATOM 4328 C CA . HIS B 1 156 ? -2.754 35.031 6.395 1 58.19 156 HIS B CA 1
ATOM 4329 C C . HIS B 1 156 ? -3.572 34.156 7.336 1 58.19 156 HIS B C 1
ATOM 4331 O O . HIS B 1 156 ? -4.055 34.625 8.367 1 58.19 156 HIS B O 1
ATOM 4337 N N . SER B 1 157 ? -3.789 32.938 6.77 1 61.28 157 SER B N 1
ATOM 4338 C CA . SER B 1 157 ? -4.48 31.984 7.648 1 61.28 157 SER B CA 1
ATOM 4339 C C . SER B 1 157 ? -3.631 31.656 8.867 1 61.28 157 SER B C 1
ATOM 4341 O O . SER B 1 157 ? -2.436 31.375 8.742 1 61.28 157 SER B O 1
ATOM 4343 N N . ALA B 1 158 ? -4.152 31.797 10.031 1 70.88 158 ALA B N 1
ATOM 4344 C CA . ALA B 1 158 ? -3.475 31.672 11.32 1 70.88 158 ALA B CA 1
ATOM 4345 C C . ALA B 1 158 ? -3.549 30.25 11.844 1 70.88 158 ALA B C 1
ATOM 4347 O O . ALA B 1 158 ? -3.334 30 13.031 1 70.88 158 ALA B O 1
ATOM 4348 N N . TYR B 1 159 ? -3.826 29.234 10.891 1 79.5 159 TYR B N 1
ATOM 4349 C CA . TYR B 1 159 ? -4.039 27.922 11.492 1 79.5 159 TYR B CA 1
ATOM 4350 C C . TYR B 1 159 ? -2.969 26.938 11.047 1 79.5 159 TYR B C 1
ATOM 4352 O O . TYR B 1 159 ? -2.451 27.031 9.93 1 79.5 159 TYR B O 1
ATOM 4360 N N . VAL B 1 160 ? -2.621 26.062 11.992 1 85.06 160 VAL B N 1
ATOM 4361 C CA . VAL B 1 160 ? -1.65 25.016 11.703 1 85.06 160 VAL B CA 1
ATOM 4362 C C . VAL B 1 160 ? -2.176 23.656 12.203 1 85.06 160 VAL B C 1
ATOM 4364 O O . VAL B 1 160 ? -2.752 23.578 13.289 1 85.06 160 VAL B O 1
ATOM 4367 N N . LEU B 1 161 ? -2.117 22.734 11.305 1 84.81 161 LEU B N 1
ATOM 4368 C CA . LEU B 1 161 ? -2.508 21.375 11.68 1 84.81 161 LEU B CA 1
ATOM 4369 C C . LEU B 1 161 ? -1.318 20.609 12.242 1 84.81 161 LEU B C 1
ATOM 4371 O O . LEU B 1 161 ? -0.253 20.562 11.625 1 84.81 161 LEU B O 1
ATOM 4375 N N . VAL B 1 162 ? -1.487 20.078 13.438 1 89.12 162 VAL B N 1
ATOM 4376 C CA . VAL B 1 162 ? -0.439 19.312 14.094 1 89.12 162 VAL B CA 1
ATOM 4377 C C . VAL B 1 162 ? -0.803 17.828 14.078 1 89.12 162 VAL B C 1
ATOM 4379 O O . VAL B 1 162 ? -1.77 17.406 14.719 1 89.12 162 VAL B O 1
ATOM 4382 N N . MET B 1 163 ? 0.065 17.016 13.391 1 89.38 163 MET B N 1
ATOM 4383 C CA . MET B 1 163 ? -0.288 15.617 13.195 1 89.38 163 MET B CA 1
ATOM 4384 C C . MET B 1 163 ? 0.793 14.695 13.758 1 89.38 163 MET B C 1
ATOM 4386 O O . MET B 1 163 ? 1.962 15.086 13.828 1 89.38 163 MET B O 1
ATOM 4390 N N . LYS B 1 164 ? 0.308 13.539 14.125 1 90.12 164 LYS B N 1
ATOM 4391 C CA . LYS B 1 164 ? 1.242 12.492 14.531 1 90.12 164 LYS B CA 1
ATOM 4392 C C . LYS B 1 164 ? 1.9 11.844 13.32 1 90.12 164 LYS B C 1
ATOM 4394 O O . LYS B 1 164 ? 1.227 11.523 12.336 1 90.12 164 LYS B O 1
ATOM 4399 N N . PRO B 1 165 ? 3.162 11.664 13.414 1 92.12 165 PRO B N 1
ATOM 4400 C CA . PRO B 1 165 ? 3.836 11.023 12.281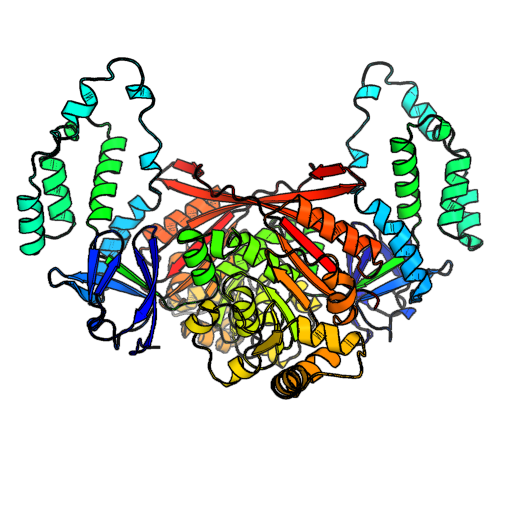 1 92.12 165 PRO B CA 1
ATOM 4401 C C . PRO B 1 165 ? 3.34 9.609 12.016 1 92.12 165 PRO B C 1
ATOM 4403 O O . PRO B 1 165 ? 3.09 8.852 12.961 1 92.12 165 PRO B O 1
ATOM 4406 N N . CYS B 1 166 ? 3.113 9.281 10.781 1 90.31 166 CYS B N 1
ATOM 4407 C CA . CYS B 1 166 ? 2.842 7.945 10.266 1 90.31 166 CYS B CA 1
ATOM 4408 C C . CYS B 1 166 ? 3.523 7.727 8.922 1 90.31 166 CYS B C 1
ATOM 4410 O O . CYS B 1 166 ? 4.047 8.672 8.328 1 90.31 166 CYS B O 1
ATOM 4412 N N . ILE B 1 167 ? 3.572 6.539 8.516 1 91.94 167 ILE B N 1
ATOM 4413 C CA . ILE B 1 167 ? 4.359 6.176 7.344 1 91.94 167 ILE B CA 1
ATOM 4414 C C . ILE B 1 167 ? 3.875 6.969 6.133 1 91.94 167 ILE B C 1
ATOM 4416 O O . ILE B 1 167 ? 4.684 7.512 5.371 1 91.94 167 ILE B O 1
ATOM 4420 N N . ARG B 1 168 ? 2.672 7.027 5.984 1 88.06 168 ARG B N 1
ATOM 4421 C CA . ARG B 1 168 ? 2.105 7.738 4.844 1 88.06 168 ARG B CA 1
ATOM 4422 C C . ARG B 1 168 ? 2.477 9.219 4.879 1 88.06 168 ARG B C 1
ATOM 4424 O O . ARG B 1 168 ? 2.885 9.789 3.865 1 88.06 168 ARG B O 1
ATOM 4431 N N . LEU B 1 169 ? 2.295 9.852 6 1 89.44 169 LEU B N 1
ATOM 4432 C CA . LEU B 1 169 ? 2.58 11.273 6.145 1 89.44 169 LEU B CA 1
ATOM 4433 C C . LEU B 1 169 ? 4.066 11.555 5.957 1 89.44 169 LEU B C 1
ATOM 4435 O O . LEU B 1 169 ? 4.441 12.562 5.363 1 89.44 169 LEU B O 1
ATOM 4439 N N . LEU B 1 170 ? 4.836 10.68 6.477 1 94.62 170 LEU B N 1
ATOM 4440 C CA . LEU B 1 170 ? 6.273 10.836 6.309 1 94.62 170 LEU B CA 1
ATOM 4441 C C . LEU B 1 170 ? 6.66 10.781 4.832 1 94.62 170 LEU B C 1
ATOM 4443 O O . LEU B 1 170 ? 7.488 11.57 4.371 1 94.62 170 LEU B O 1
ATOM 4447 N N . ALA B 1 171 ? 6.094 9.773 4.156 1 93.19 171 ALA B N 1
ATOM 4448 C CA . ALA B 1 171 ? 6.352 9.672 2.721 1 93.19 171 ALA B CA 1
ATOM 4449 C C . ALA B 1 171 ? 5.973 10.961 2 1 93.19 171 ALA B C 1
ATOM 4451 O O . ALA B 1 171 ? 6.703 11.43 1.12 1 93.19 171 ALA B O 1
ATOM 4452 N N . GLU B 1 172 ? 4.949 11.547 2.389 1 89.25 172 GLU B N 1
ATOM 4453 C CA . GLU B 1 172 ? 4.465 12.773 1.761 1 89.25 172 GLU B CA 1
ATOM 4454 C C . GLU B 1 172 ? 5.359 13.961 2.107 1 89.25 172 GLU B C 1
ATOM 4456 O O . GLU B 1 172 ? 5.711 14.758 1.233 1 89.25 172 GLU B O 1
ATOM 4461 N N . VAL B 1 173 ? 5.645 14.062 3.355 1 92.06 173 VAL B N 1
ATOM 4462 C CA . VAL B 1 173 ? 6.434 15.195 3.836 1 92.06 173 VAL B CA 1
ATOM 4463 C C . VAL B 1 173 ? 7.797 15.203 3.146 1 92.06 173 VAL B C 1
ATOM 4465 O O . VAL B 1 173 ? 8.234 16.234 2.629 1 92.06 173 VAL B O 1
ATOM 4468 N N . TYR B 1 174 ? 8.453 14.086 3.098 1 91.75 174 TYR B N 1
ATOM 4469 C CA . TYR B 1 174 ? 9.789 14.023 2.518 1 91.75 174 TYR B CA 1
ATOM 4470 C C . TYR B 1 174 ? 9.727 14.172 1.002 1 91.75 174 TYR B C 1
ATOM 4472 O O . TYR B 1 174 ? 10.641 14.742 0.395 1 91.75 174 TYR B O 1
ATOM 4480 N N . TYR B 1 175 ? 8.711 13.656 0.441 1 88.88 175 TYR B N 1
ATOM 4481 C CA . TYR B 1 175 ? 8.578 13.812 -1.004 1 88.88 175 TYR B CA 1
ATOM 4482 C C . TYR B 1 175 ? 8.375 15.273 -1.385 1 88.88 175 TYR B C 1
ATOM 4484 O O . TYR B 1 175 ? 8.883 15.727 -2.414 1 88.88 175 TYR B O 1
ATOM 4492 N N . HIS B 1 176 ? 7.633 15.984 -0.608 1 84.44 176 HIS B N 1
ATOM 4493 C CA . HIS B 1 176 ? 7.344 17.375 -0.909 1 84.44 176 HIS B CA 1
ATOM 4494 C C . HIS B 1 176 ? 8.531 18.281 -0.556 1 84.44 176 HIS B C 1
ATOM 4496 O O . HIS B 1 176 ? 8.797 19.266 -1.25 1 84.44 176 HIS B O 1
ATOM 4502 N N . LYS B 1 177 ? 9.188 17.969 0.471 1 86.25 177 LYS B N 1
ATOM 4503 C CA . LYS B 1 177 ? 10.297 18.797 0.933 1 86.25 177 LYS B CA 1
ATOM 4504 C C . LYS B 1 177 ? 11.531 18.578 0.063 1 86.25 177 LYS B C 1
ATOM 4506 O O . LYS B 1 177 ? 12.109 19.547 -0.437 1 86.25 177 LYS B O 1
ATOM 4511 N N . ASN B 1 178 ? 11.984 17.359 0.003 1 88.69 178 ASN B N 1
ATOM 4512 C CA . ASN B 1 178 ? 13.148 17 -0.789 1 88.69 178 ASN B CA 1
ATOM 4513 C C . ASN B 1 178 ? 12.984 15.633 -1.448 1 88.69 178 ASN B C 1
ATOM 4515 O O . ASN B 1 178 ? 13.492 14.633 -0.948 1 88.69 178 ASN B O 1
ATOM 4519 N N . PRO B 1 179 ? 12.406 15.688 -2.629 1 88.56 179 PRO B N 1
ATOM 4520 C CA . PRO B 1 179 ? 12.133 14.406 -3.301 1 88.56 179 PRO B CA 1
ATOM 4521 C C . PRO B 1 179 ? 13.406 13.617 -3.59 1 88.56 179 PRO B C 1
ATOM 4523 O O . PRO B 1 179 ? 13.375 12.383 -3.615 1 88.56 179 PRO B O 1
ATOM 4526 N N . ALA B 1 180 ? 14.539 14.258 -3.748 1 88.88 180 ALA B N 1
ATOM 4527 C CA . ALA B 1 180 ? 15.789 13.578 -4.074 1 88.88 180 ALA B CA 1
ATOM 4528 C C . ALA B 1 180 ? 16.234 12.664 -2.939 1 88.88 180 ALA B C 1
ATOM 4530 O O . ALA B 1 180 ? 16.875 11.633 -3.176 1 88.88 180 ALA B O 1
ATOM 4531 N N . LYS B 1 181 ? 15.844 13.016 -1.764 1 90.44 181 LYS B N 1
ATOM 4532 C CA . LYS B 1 181 ? 16.219 12.203 -0.613 1 90.44 181 LYS B CA 1
ATOM 4533 C C . LYS B 1 181 ? 15.484 10.867 -0.627 1 90.44 181 LYS B C 1
ATOM 4535 O O . LYS B 1 181 ? 15.938 9.898 -0.005 1 90.44 181 LYS B O 1
ATOM 4540 N N . LEU B 1 182 ? 14.367 10.773 -1.307 1 91.19 182 LEU B N 1
ATOM 4541 C CA . LEU B 1 182 ? 13.602 9.539 -1.441 1 91.19 182 LEU B CA 1
ATOM 4542 C C . LEU B 1 182 ? 13.766 8.953 -2.84 1 91.19 182 LEU B C 1
ATOM 4544 O O . LEU B 1 182 ? 12.898 8.203 -3.303 1 91.19 182 LEU B O 1
ATOM 4548 N N . MET B 1 183 ? 14.727 9.398 -3.529 1 91.06 183 MET B N 1
ATOM 4549 C CA . MET B 1 183 ? 14.938 8.938 -4.898 1 91.06 183 MET B CA 1
ATOM 4550 C C . MET B 1 183 ? 13.742 9.273 -5.777 1 91.06 183 MET B C 1
ATOM 4552 O O . MET B 1 183 ? 13.336 8.469 -6.621 1 91.06 183 MET B O 1
ATOM 4556 N N . ASP B 1 184 ? 13.086 10.328 -5.438 1 89.62 184 ASP B N 1
ATOM 4557 C CA . ASP B 1 184 ? 11.93 10.836 -6.172 1 89.62 184 ASP B CA 1
ATOM 4558 C C . ASP B 1 184 ? 10.781 9.836 -6.152 1 89.62 184 ASP B C 1
ATOM 4560 O O . ASP B 1 184 ? 9.984 9.773 -7.094 1 89.62 184 ASP B O 1
ATOM 4564 N N . MET B 1 185 ? 10.773 9.031 -5.164 1 92.19 185 MET B N 1
ATOM 4565 C CA . MET B 1 185 ? 9.695 8.062 -5.031 1 92.19 185 MET B CA 1
ATOM 4566 C C . MET B 1 185 ? 8.414 8.734 -4.551 1 92.19 185 MET B C 1
ATOM 4568 O O . MET B 1 185 ? 8.328 9.18 -3.406 1 92.19 185 MET B O 1
ATOM 4572 N N . ARG B 1 186 ? 7.488 8.758 -5.426 1 90.75 186 ARG B N 1
ATOM 4573 C CA . ARG B 1 186 ? 6.184 9.297 -5.051 1 90.75 186 ARG B CA 1
ATOM 4574 C C . ARG B 1 186 ? 5.492 8.398 -4.031 1 90.75 186 ARG B C 1
ATOM 4576 O O . ARG B 1 186 ? 5.773 7.199 -3.955 1 90.75 186 ARG B O 1
ATOM 4583 N N . PRO B 1 187 ? 4.586 8.992 -3.246 1 89.12 187 PRO B N 1
ATOM 4584 C CA . PRO B 1 187 ? 3.875 8.195 -2.246 1 89.12 187 PRO B CA 1
ATOM 4585 C C . PRO B 1 187 ? 3.111 7.023 -2.861 1 89.12 187 PRO B C 1
ATOM 4587 O O . PRO B 1 187 ? 2.971 5.973 -2.23 1 89.12 187 PRO B O 1
ATOM 4590 N N . ASP B 1 188 ? 2.6 7.148 -4.031 1 88.69 188 ASP B N 1
ATOM 4591 C CA . ASP B 1 188 ? 1.891 6.043 -4.668 1 88.69 188 ASP B CA 1
ATOM 4592 C C . ASP B 1 188 ? 2.846 4.898 -5.004 1 88.69 188 ASP B C 1
ATOM 4594 O O . ASP B 1 188 ? 2.508 3.729 -4.816 1 88.69 188 ASP B O 1
ATOM 4598 N N . TYR B 1 189 ? 4.047 5.242 -5.551 1 91.94 189 TYR B N 1
ATOM 4599 C CA . TYR B 1 189 ? 5.055 4.219 -5.809 1 91.94 189 TYR B CA 1
ATOM 4600 C C . TYR B 1 189 ? 5.438 3.494 -4.523 1 91.94 189 TYR B C 1
ATOM 4602 O O . TYR B 1 189 ? 5.621 2.275 -4.52 1 91.94 189 TYR B O 1
ATOM 4610 N N . PHE B 1 190 ? 5.551 4.293 -3.568 1 94.12 190 PHE B N 1
ATOM 4611 C CA . PHE B 1 190 ? 5.914 3.719 -2.277 1 94.12 190 PHE B CA 1
ATOM 4612 C C . PHE B 1 190 ? 4.859 2.721 -1.813 1 94.12 190 PHE B C 1
ATOM 4614 O O . PHE B 1 190 ? 5.191 1.626 -1.357 1 94.12 190 PHE B O 1
ATOM 4621 N N . ALA B 1 191 ? 3.643 3.117 -1.902 1 91.94 191 ALA B N 1
ATOM 4622 C CA . ALA B 1 191 ? 2.547 2.223 -1.532 1 91.94 191 ALA B CA 1
ATOM 4623 C C . ALA B 1 191 ? 2.568 0.952 -2.377 1 91.94 191 ALA B C 1
ATOM 4625 O O . ALA B 1 191 ? 2.35 -0.147 -1.859 1 91.94 191 ALA B O 1
ATOM 4626 N N . TYR B 1 192 ? 2.77 1.137 -3.613 1 91.38 192 TYR B N 1
ATOM 4627 C CA . TYR B 1 192 ? 2.809 -0.002 -4.523 1 91.38 192 TYR B CA 1
ATOM 4628 C C . TYR B 1 192 ? 3.982 -0.917 -4.203 1 91.38 192 TYR B C 1
ATOM 4630 O O . TYR B 1 192 ? 3.857 -2.143 -4.258 1 91.38 192 TYR B O 1
ATOM 4638 N N . LEU B 1 193 ? 5.082 -0.326 -3.943 1 94.81 193 LEU B N 1
ATOM 4639 C CA . LEU B 1 193 ? 6.277 -1.075 -3.566 1 94.81 193 LEU B CA 1
ATOM 4640 C C . LEU B 1 193 ? 5.996 -1.974 -2.365 1 94.81 193 LEU B C 1
ATOM 4642 O O . LEU B 1 193 ? 6.348 -3.156 -2.373 1 94.81 193 LEU B O 1
ATOM 4646 N N . LEU B 1 194 ? 5.355 -1.406 -1.406 1 93.06 194 LEU B N 1
ATOM 4647 C CA . LEU B 1 194 ? 5.055 -2.154 -0.19 1 93.06 194 LEU B CA 1
ATOM 4648 C C . LEU B 1 194 ? 4.043 -3.26 -0.468 1 93.06 194 LEU B C 1
ATOM 4650 O O . LEU B 1 194 ? 4.098 -4.328 0.147 1 93.06 194 LEU B O 1
ATOM 4654 N N . SER B 1 195 ? 3.17 -2.941 -1.339 1 90.44 195 SER B N 1
ATOM 4655 C CA . SER B 1 195 ? 2.186 -3.957 -1.697 1 90.44 195 SER B CA 1
ATOM 4656 C C . SER B 1 195 ? 2.848 -5.16 -2.359 1 90.44 195 SER B C 1
ATOM 4658 O O . SER B 1 195 ? 2.535 -6.309 -2.029 1 90.44 195 SER B O 1
ATOM 4660 N N . TYR B 1 196 ? 3.773 -4.938 -3.254 1 92.12 196 TYR B N 1
ATOM 4661 C CA . TYR B 1 196 ? 4.457 -6.012 -3.965 1 92.12 196 TYR B CA 1
ATOM 4662 C C . TYR B 1 196 ? 5.375 -6.785 -3.029 1 92.12 196 TYR B C 1
ATOM 4664 O O . TYR B 1 196 ? 5.59 -7.988 -3.211 1 92.12 196 TYR B O 1
ATOM 4672 N N . ALA B 1 197 ? 5.887 -6.078 -2.072 1 94.06 197 ALA B N 1
ATOM 4673 C CA . ALA B 1 197 ? 6.762 -6.734 -1.105 1 94.06 197 ALA B CA 1
ATOM 4674 C C . ALA B 1 197 ? 5.977 -7.695 -0.219 1 94.06 197 ALA B C 1
ATOM 4676 O O . ALA B 1 197 ? 6.551 -8.602 0.39 1 94.06 197 ALA B O 1
ATOM 4677 N N . ASN B 1 198 ? 4.691 -7.492 -0.073 1 87.94 198 ASN B N 1
ATOM 4678 C CA . ASN B 1 198 ? 3.797 -8.375 0.672 1 87.94 198 ASN B CA 1
ATOM 4679 C C . ASN B 1 198 ? 4.289 -8.594 2.1 1 87.94 198 ASN B C 1
ATOM 4681 O O . ASN B 1 198 ? 4.449 -9.734 2.537 1 87.94 198 ASN B O 1
ATOM 4685 N N . ILE B 1 199 ? 4.496 -7.512 2.803 1 88.94 199 ILE B N 1
ATOM 4686 C CA . ILE B 1 199 ? 5.008 -7.574 4.168 1 88.94 199 ILE B CA 1
ATOM 4687 C C . ILE B 1 199 ? 3.875 -7.93 5.129 1 88.94 199 ILE B C 1
ATOM 4689 O O . ILE B 1 199 ? 2.818 -7.297 5.117 1 88.94 199 ILE B O 1
ATOM 4693 N N . GLN B 1 200 ? 4.105 -8.938 5.914 1 80.69 200 GLN B N 1
ATOM 4694 C CA . GLN B 1 200 ? 3.162 -9.359 6.941 1 80.69 200 GLN B CA 1
ATOM 4695 C C . GLN B 1 200 ? 3.744 -9.164 8.336 1 80.69 200 GLN B C 1
ATOM 4697 O O . GLN B 1 200 ? 4.902 -8.773 8.484 1 80.69 200 GLN B O 1
ATOM 4702 N N . HIS B 1 201 ? 3.021 -9.367 9.328 1 80.38 201 HIS B N 1
ATOM 4703 C CA . HIS B 1 201 ? 3.385 -9.125 10.719 1 80.38 201 HIS B CA 1
ATOM 4704 C C . HIS B 1 201 ? 4.605 -9.945 11.117 1 80.38 201 HIS B C 1
ATOM 4706 O O . HIS B 1 201 ? 5.469 -9.461 11.852 1 80.38 201 HIS B O 1
ATOM 4712 N N . ARG B 1 202 ? 4.812 -11.133 10.656 1 85.5 202 ARG B N 1
ATOM 4713 C CA . ARG B 1 202 ? 5.914 -11.984 11.086 1 85.5 202 ARG B CA 1
ATOM 4714 C C . ARG B 1 202 ? 6.934 -12.164 9.969 1 85.5 202 ARG B C 1
ATOM 4716 O O . ARG B 1 202 ? 7.785 -13.055 10.031 1 85.5 202 ARG B O 1
ATOM 4723 N N . SER B 1 203 ? 6.93 -11.258 9.133 1 90.56 203 SER B N 1
ATOM 4724 C CA . SER B 1 203 ? 7.789 -11.406 7.961 1 90.56 203 SER B CA 1
ATOM 4725 C C . SER B 1 203 ? 9.234 -11.031 8.281 1 90.56 203 SER B C 1
ATOM 4727 O O . SER B 1 203 ? 9.477 -10.117 9.062 1 90.56 203 SER B O 1
ATOM 4729 N N . ARG B 1 204 ? 10.109 -11.812 7.754 1 96 204 ARG B N 1
ATOM 4730 C CA . ARG B 1 204 ? 11.516 -11.445 7.695 1 96 204 ARG B CA 1
ATOM 4731 C C . ARG B 1 204 ? 11.844 -10.719 6.395 1 96 204 ARG B C 1
ATOM 4733 O O . ARG B 1 204 ? 11.773 -11.312 5.316 1 96 204 ARG B O 1
ATOM 4740 N N . VAL B 1 205 ? 12.242 -9.469 6.551 1 97.75 205 VAL B N 1
ATOM 4741 C CA . VAL B 1 205 ? 12.383 -8.648 5.352 1 97.75 205 VAL B CA 1
ATOM 4742 C C . VAL B 1 205 ? 13.82 -8.156 5.23 1 97.75 205 VAL B C 1
ATOM 4744 O O . VAL B 1 205 ? 14.398 -7.656 6.199 1 97.75 205 VAL B O 1
ATOM 4747 N N . LEU B 1 206 ? 14.398 -8.367 4.078 1 98 206 LEU B N 1
ATOM 4748 C CA . LEU B 1 206 ? 15.719 -7.832 3.738 1 98 206 LEU B CA 1
ATOM 4749 C C . LEU B 1 206 ? 15.586 -6.527 2.961 1 98 206 LEU B C 1
ATOM 4751 O O . LEU B 1 206 ? 14.93 -6.484 1.919 1 98 206 LEU B O 1
ATOM 4755 N N . VAL B 1 207 ? 16.234 -5.492 3.48 1 97.69 207 VAL B N 1
ATOM 4756 C CA . VAL B 1 207 ? 16.016 -4.172 2.898 1 97.69 207 VAL B CA 1
ATOM 4757 C C . VAL B 1 207 ? 17.359 -3.545 2.52 1 97.69 207 VAL B C 1
ATOM 4759 O O . VAL B 1 207 ? 18.312 -3.613 3.287 1 97.69 207 VAL B O 1
ATOM 4762 N N . VAL B 1 208 ? 17.469 -3.039 1.327 1 97 208 VAL B N 1
ATOM 4763 C CA . VAL B 1 208 ? 18.547 -2.156 0.883 1 97 208 VAL B CA 1
ATOM 4764 C C . VAL B 1 208 ? 17.953 -0.818 0.435 1 97 208 VAL B C 1
ATOM 4766 O O . VAL B 1 208 ? 17.297 -0.738 -0.605 1 97 208 VAL B O 1
ATOM 4769 N N . GLU B 1 209 ? 18.172 0.165 1.206 1 95.25 209 GLU B N 1
ATOM 4770 C CA . GLU B 1 209 ? 17.5 1.414 0.875 1 95.25 209 GLU B CA 1
ATOM 4771 C C . GLU B 1 209 ? 18.422 2.615 1.094 1 95.25 209 GLU B C 1
ATOM 4773 O O . GLU B 1 209 ? 19.375 2.537 1.867 1 95.25 209 GLU B O 1
ATOM 4778 N N . ASP B 1 210 ? 18.141 3.654 0.348 1 92.62 210 ASP B N 1
ATOM 4779 C CA . ASP B 1 210 ? 18.719 4.984 0.505 1 92.62 210 ASP B CA 1
ATOM 4780 C C . ASP B 1 210 ? 17.625 6.051 0.566 1 92.62 210 ASP B C 1
ATOM 4782 O O . ASP B 1 210 ? 17.734 7.105 -0.065 1 92.62 210 ASP B O 1
ATOM 4786 N N . CYS B 1 211 ? 16.5 5.719 1.182 1 93.69 211 CYS B N 1
ATOM 4787 C CA . CYS B 1 211 ? 15.344 6.598 1.236 1 93.69 211 CYS B CA 1
ATOM 4788 C C . CYS B 1 211 ? 15.062 7.047 2.666 1 93.69 211 CYS B C 1
ATOM 4790 O O . CYS B 1 211 ? 13.922 7.008 3.123 1 93.69 211 CYS B O 1
ATOM 4792 N N . CYS B 1 212 ? 16.094 7.379 3.385 1 93.69 212 CYS B N 1
ATOM 4793 C CA . CYS B 1 212 ? 16 7.98 4.711 1 93.69 212 CYS B CA 1
ATOM 4794 C C . CYS B 1 212 ? 15.359 7.02 5.703 1 93.69 212 CYS B C 1
ATOM 4796 O O . CYS B 1 212 ? 14.805 7.445 6.715 1 93.69 212 CYS B O 1
ATOM 4798 N N . GLY B 1 213 ? 15.359 5.777 5.426 1 95.69 213 GLY B N 1
ATOM 4799 C CA . GLY B 1 213 ? 14.812 4.773 6.328 1 95.69 213 GLY B CA 1
ATOM 4800 C C . GLY B 1 213 ? 13.305 4.641 6.23 1 95.69 213 GLY B C 1
ATOM 4801 O O . GLY B 1 213 ? 12.664 4.066 7.117 1 95.69 213 GLY B O 1
ATOM 4802 N N . LEU B 1 214 ? 12.719 5.18 5.23 1 96.44 214 LEU B N 1
ATOM 4803 C CA . LEU B 1 214 ? 11.266 5.145 5.062 1 96.44 214 LEU B CA 1
ATOM 4804 C C . LEU B 1 214 ? 10.773 3.715 4.863 1 96.44 214 LEU B C 1
ATOM 4806 O O . LEU B 1 214 ? 9.773 3.309 5.453 1 96.44 214 LEU B O 1
ATOM 4810 N N . VAL B 1 215 ? 11.492 2.963 4.07 1 96.81 215 VAL B N 1
ATOM 4811 C CA . VAL B 1 215 ? 11.102 1.586 3.785 1 96.81 215 VAL B CA 1
ATOM 4812 C C . VAL B 1 215 ? 11.227 0.742 5.051 1 96.81 215 VAL B C 1
ATOM 4814 O O . VAL B 1 215 ? 10.312 -0.001 5.402 1 96.81 215 VAL B O 1
ATOM 4817 N N . SER B 1 216 ? 12.344 0.899 5.699 1 96.81 216 SER B N 1
ATOM 4818 C CA . SER B 1 216 ? 12.555 0.154 6.938 1 96.81 216 SER B CA 1
ATOM 4819 C C . SER B 1 216 ? 11.508 0.521 7.988 1 96.81 216 SER B C 1
ATOM 4821 O O . SER B 1 216 ? 11.039 -0.342 8.734 1 96.81 216 SER B O 1
ATOM 4823 N N . ALA B 1 217 ? 11.195 1.798 8.031 1 96.31 217 ALA B N 1
ATOM 4824 C CA . ALA B 1 217 ? 10.172 2.236 8.969 1 96.31 217 ALA B CA 1
ATOM 4825 C C . ALA B 1 217 ? 8.828 1.575 8.664 1 96.31 217 ALA B C 1
ATOM 4827 O O . ALA B 1 217 ? 8.109 1.168 9.578 1 96.31 217 ALA B O 1
ATOM 4828 N N . ALA B 1 218 ? 8.516 1.516 7.445 1 95.06 218 ALA B N 1
ATOM 4829 C CA . ALA B 1 218 ? 7.254 0.899 7.031 1 95.06 218 ALA B CA 1
ATOM 4830 C C . ALA B 1 218 ? 7.23 -0.584 7.391 1 95.06 218 ALA B C 1
ATOM 4832 O O . ALA B 1 218 ? 6.203 -1.104 7.832 1 95.06 218 ALA B O 1
ATOM 4833 N N . VAL B 1 219 ? 8.305 -1.275 7.203 1 95.19 219 VAL B N 1
ATOM 4834 C CA . VAL B 1 219 ? 8.406 -2.695 7.523 1 95.19 219 VAL B CA 1
ATOM 4835 C C . VAL B 1 219 ? 8.242 -2.898 9.031 1 95.19 219 VAL B C 1
ATOM 4837 O O . VAL B 1 219 ? 7.508 -3.785 9.461 1 95.19 219 VAL B O 1
ATOM 4840 N N . LEU B 1 220 ? 8.891 -2.07 9.773 1 94.62 220 LEU B N 1
ATOM 4841 C CA . LEU B 1 220 ? 8.82 -2.172 11.227 1 94.62 220 LEU B CA 1
ATOM 4842 C C . LEU B 1 220 ? 7.402 -1.904 11.719 1 94.62 220 LEU B C 1
ATOM 4844 O O . LEU B 1 220 ? 6.934 -2.555 12.656 1 94.62 220 LEU B O 1
ATOM 4848 N N . ASP B 1 221 ? 6.828 -0.939 11.102 1 91.38 221 ASP B N 1
ATOM 4849 C CA . ASP B 1 221 ? 5.465 -0.583 11.492 1 91.38 221 ASP B CA 1
ATOM 4850 C C . ASP B 1 221 ? 4.523 -1.774 11.336 1 91.38 221 ASP B C 1
ATOM 4852 O O . ASP B 1 221 ? 3.613 -1.959 12.148 1 91.38 221 ASP B O 1
ATOM 4856 N N . ARG B 1 222 ? 4.715 -2.559 10.367 1 86.62 222 ARG B N 1
ATOM 4857 C CA . ARG B 1 222 ? 3.848 -3.695 10.078 1 86.62 222 ARG B CA 1
ATOM 4858 C C . ARG B 1 222 ? 4.219 -4.898 10.938 1 86.62 222 ARG B C 1
ATOM 4860 O O . ARG B 1 222 ? 3.367 -5.738 11.234 1 86.62 222 ARG B O 1
ATOM 4867 N N . SER B 1 223 ? 5.426 -5.055 11.297 1 86.38 223 SER B N 1
ATOM 4868 C CA . SER B 1 223 ? 5.891 -6.188 12.086 1 86.38 223 SER B CA 1
ATOM 4869 C C . SER B 1 223 ? 5.367 -6.121 13.516 1 86.38 223 SER B C 1
ATOM 4871 O O . SER B 1 223 ? 5.039 -7.148 14.109 1 86.38 223 SER B O 1
ATOM 4873 N N . ASP B 1 224 ? 5.215 -5.004 14.094 1 82.44 224 ASP B N 1
ATOM 4874 C CA . ASP B 1 224 ? 4.766 -4.773 15.461 1 82.44 224 ASP B CA 1
ATOM 4875 C C . ASP B 1 224 ? 5.562 -5.621 16.453 1 82.44 224 ASP B C 1
ATOM 4877 O O . ASP B 1 224 ? 4.992 -6.207 17.375 1 82.44 224 ASP B O 1
ATOM 4881 N N . GLY B 1 225 ? 6.754 -5.84 16.172 1 85.38 225 GLY B N 1
ATOM 4882 C CA . GLY B 1 225 ? 7.648 -6.504 17.109 1 85.38 225 GLY B CA 1
ATOM 4883 C C . GLY B 1 225 ? 7.781 -7.992 16.844 1 85.38 225 GLY B C 1
ATOM 4884 O O . GLY B 1 225 ? 8.477 -8.695 17.594 1 85.38 225 GLY B O 1
ATOM 4885 N N . ASN B 1 226 ? 7.188 -8.633 15.945 1 86.69 226 ASN B N 1
ATOM 4886 C CA . ASN B 1 226 ? 7.215 -10.062 15.688 1 86.69 226 ASN B CA 1
ATOM 4887 C C . ASN B 1 226 ? 7.902 -10.383 14.359 1 86.69 226 ASN B C 1
ATOM 4889 O O . ASN B 1 226 ? 7.844 -11.516 13.883 1 86.69 226 ASN B O 1
ATOM 4893 N N . GLY B 1 227 ? 8.656 -9.609 13.836 1 91.31 227 GLY B N 1
ATOM 4894 C CA . GLY B 1 227 ? 9.336 -9.836 12.57 1 91.31 227 GLY B CA 1
ATOM 4895 C C . GLY B 1 227 ? 10.789 -9.398 12.586 1 91.31 227 GLY B C 1
ATOM 4896 O O . GLY B 1 227 ? 11.414 -9.336 13.648 1 91.31 227 GLY B O 1
ATOM 4897 N N . LEU B 1 228 ? 11.414 -9.398 11.453 1 96.31 228 LEU B N 1
ATOM 4898 C CA . LEU B 1 228 ? 12.797 -8.961 11.297 1 96.31 228 LEU B CA 1
ATOM 4899 C C . LEU B 1 228 ? 12.938 -8.023 10.102 1 96.31 228 LEU B C 1
ATOM 4901 O O . LEU B 1 228 ? 12.414 -8.312 9.016 1 96.31 228 LEU B O 1
ATOM 4905 N N . CYS B 1 229 ? 13.445 -6.938 10.383 1 97.25 229 CYS B N 1
ATOM 4906 C CA . CYS B 1 229 ? 13.852 -6 9.344 1 97.25 229 CYS B CA 1
ATOM 4907 C C . CYS B 1 229 ? 15.367 -5.84 9.312 1 97.25 229 CYS B C 1
ATOM 4909 O O . CYS B 1 229 ? 15.938 -5.168 10.172 1 97.25 229 CYS B O 1
ATOM 4911 N N . LEU B 1 230 ? 16.016 -6.484 8.398 1 97.62 230 LEU B N 1
ATOM 4912 C CA . LEU B 1 230 ? 17.453 -6.402 8.273 1 97.62 230 LEU B CA 1
ATOM 4913 C C . LEU B 1 230 ? 17.859 -5.48 7.125 1 97.62 230 LEU B C 1
ATOM 4915 O O . LEU B 1 230 ? 17.547 -5.762 5.961 1 97.62 230 LEU B O 1
ATOM 4919 N N . GLN B 1 231 ? 18.5 -4.449 7.449 1 96.62 231 GLN B N 1
ATOM 4920 C CA . GLN B 1 231 ? 18.922 -3.477 6.445 1 96.62 231 GLN B CA 1
ATOM 4921 C C . GLN B 1 231 ? 20.406 -3.648 6.105 1 96.62 231 GLN B C 1
ATOM 4923 O O . GLN B 1 231 ? 21.266 -3.566 6.988 1 96.62 231 GLN B O 1
ATOM 4928 N N . LEU B 1 232 ? 20.656 -3.924 4.875 1 95.5 232 LEU B N 1
ATOM 4929 C CA . LEU B 1 232 ? 22.016 -3.914 4.363 1 95.5 232 LEU B CA 1
ATOM 4930 C C . LEU B 1 232 ? 22.391 -2.529 3.854 1 95.5 232 LEU B C 1
ATOM 4932 O O . LEU B 1 232 ? 21.641 -1.905 3.111 1 95.5 232 LEU B O 1
ATOM 4936 N N . HIS B 1 233 ? 23.469 -2.059 4.312 1 92.56 233 HIS B N 1
ATOM 4937 C CA . HIS B 1 233 ? 23.859 -0.719 3.898 1 92.56 233 HIS B CA 1
ATOM 4938 C C . HIS B 1 233 ? 25.312 -0.7 3.414 1 92.56 233 HIS B C 1
ATOM 4940 O O . HIS B 1 233 ? 26.094 -1.582 3.766 1 92.56 233 HIS B O 1
ATOM 4946 N N . ARG B 1 234 ? 25.516 0.309 2.68 1 87.31 234 ARG B N 1
ATOM 4947 C CA . ARG B 1 234 ? 26.875 0.508 2.211 1 87.31 234 ARG B CA 1
ATOM 4948 C C . ARG B 1 234 ? 27.688 1.305 3.225 1 87.31 234 ARG B C 1
ATOM 4950 O O . ARG B 1 234 ? 27.156 2.148 3.939 1 87.31 234 ARG B O 1
ATOM 4957 N N . GLY B 1 235 ? 28.844 1.038 3.314 1 81.62 235 GLY B N 1
ATOM 4958 C CA . GLY B 1 235 ? 29.719 1.781 4.203 1 81.62 235 GLY B CA 1
ATOM 4959 C C . GLY B 1 235 ? 29.703 1.27 5.629 1 81.62 235 GLY B C 1
ATOM 4960 O O . GLY B 1 235 ? 28.984 0.31 5.941 1 81.62 235 GLY B O 1
ATOM 4961 N N . ASP B 1 236 ? 30.453 1.885 6.477 1 76.94 236 ASP B N 1
ATOM 4962 C CA . ASP B 1 236 ? 30.609 1.438 7.855 1 76.94 236 ASP B CA 1
ATOM 4963 C C . ASP B 1 236 ? 29.422 1.878 8.719 1 76.94 236 ASP B C 1
ATOM 4965 O O . ASP B 1 236 ? 29.016 1.16 9.633 1 76.94 236 ASP B O 1
ATOM 4969 N N . GLN B 1 237 ? 28.938 3.043 8.305 1 79.75 237 GLN B N 1
ATOM 4970 C CA . GLN B 1 237 ? 27.797 3.543 9.062 1 79.75 237 GLN B CA 1
ATOM 4971 C C . GLN B 1 237 ? 26.578 3.695 8.172 1 79.75 237 GLN B C 1
ATOM 4973 O O . GLN B 1 237 ? 26.688 4.117 7.02 1 79.75 237 GLN B O 1
ATOM 4978 N N . CYS B 1 238 ? 25.547 3.16 8.734 1 78.69 238 CYS B N 1
ATOM 4979 C CA . CYS B 1 238 ? 24.281 3.279 8.016 1 78.69 238 CYS B CA 1
ATOM 4980 C C . CYS B 1 238 ? 23.859 4.738 7.891 1 78.69 238 CYS B C 1
ATOM 4982 O O . CYS B 1 238 ? 24.125 5.543 8.789 1 78.69 238 CYS B O 1
ATOM 4984 N N . GLN B 1 239 ? 23.391 5.055 6.711 1 76.62 239 GLN B N 1
ATOM 4985 C CA . GLN B 1 239 ? 22.875 6.402 6.504 1 76.62 239 GLN B CA 1
ATOM 4986 C C . GLN B 1 239 ? 21.859 6.77 7.57 1 76.62 239 GLN B C 1
ATOM 4988 O O . GLN B 1 239 ? 21.344 5.898 8.273 1 76.62 239 GLN B O 1
ATOM 4993 N N . SER B 1 240 ? 21.688 8.055 7.652 1 77.25 240 SER B N 1
ATOM 4994 C CA . SER B 1 240 ? 20.703 8.555 8.602 1 77.25 240 SER B CA 1
ATOM 4995 C C . SER B 1 240 ? 19.312 7.977 8.312 1 77.25 240 SER B C 1
ATOM 4997 O O . SER B 1 240 ? 18.969 7.719 7.156 1 77.25 240 SER B O 1
ATOM 4999 N N . ILE B 1 241 ? 18.688 7.68 9.461 1 88.38 241 ILE B N 1
ATOM 5000 C CA . ILE B 1 241 ? 17.375 7.074 9.359 1 88.38 241 ILE B CA 1
ATOM 5001 C C . ILE B 1 241 ? 16.344 7.965 10.055 1 88.38 241 ILE B C 1
ATOM 5003 O O . ILE B 1 241 ? 15.664 7.531 10.984 1 88.38 241 ILE B O 1
ATOM 5007 N N . PRO B 1 242 ? 16.156 9.117 9.547 1 92.88 242 PRO B N 1
ATOM 5008 C CA . PRO B 1 242 ? 15.242 10.047 10.219 1 92.88 242 PRO B CA 1
ATOM 5009 C C . PRO B 1 242 ? 13.805 9.539 10.258 1 92.88 242 PRO B C 1
ATOM 5011 O O . PRO B 1 242 ? 13.07 9.82 11.211 1 92.88 242 PRO B O 1
ATOM 5014 N N . CYS B 1 243 ? 13.391 8.781 9.344 1 95 243 CYS B N 1
ATOM 5015 C CA . CYS B 1 243 ? 12.016 8.297 9.328 1 95 243 CYS B CA 1
ATOM 5016 C C . CYS B 1 243 ? 11.766 7.305 10.461 1 95 243 CYS B C 1
ATOM 5018 O O . CYS B 1 243 ? 10.695 7.301 11.062 1 95 243 CYS B O 1
ATOM 5020 N N . ILE B 1 244 ? 12.742 6.5 10.688 1 95.75 244 ILE B N 1
ATOM 5021 C CA . ILE B 1 244 ? 12.602 5.562 11.797 1 95.75 244 ILE B CA 1
ATOM 5022 C C . ILE B 1 244 ? 12.578 6.328 13.117 1 95.75 244 ILE B C 1
ATOM 5024 O O . ILE B 1 244 ? 11.789 6.012 14.008 1 95.75 244 ILE B O 1
ATOM 5028 N N . GLU B 1 245 ? 13.414 7.32 13.195 1 94.62 245 GLU B N 1
ATOM 5029 C CA . GLU B 1 245 ? 13.461 8.133 14.406 1 94.62 245 GLU B CA 1
ATOM 5030 C C . GLU B 1 245 ? 12.148 8.875 14.633 1 94.62 245 GLU B C 1
ATOM 5032 O O . GLU B 1 245 ? 11.68 8.984 15.766 1 94.62 245 GLU B O 1
ATOM 5037 N N . ALA B 1 246 ? 11.578 9.312 13.586 1 95.31 246 ALA B N 1
ATOM 5038 C CA . ALA B 1 246 ? 10.344 10.086 13.656 1 95.31 246 ALA B CA 1
ATOM 5039 C C . ALA B 1 246 ? 9.188 9.227 14.141 1 95.31 246 ALA B C 1
ATOM 5041 O O . ALA B 1 246 ? 8.25 9.734 14.773 1 95.31 246 ALA B O 1
ATOM 5042 N N . MET B 1 247 ? 9.25 7.988 13.875 1 94 247 MET B N 1
ATOM 5043 C CA . MET B 1 247 ? 8.156 7.094 14.258 1 94 247 MET B CA 1
ATOM 5044 C C . MET B 1 247 ? 8.227 6.762 15.75 1 94 247 MET B C 1
ATOM 5046 O O . MET B 1 247 ? 7.223 6.371 16.344 1 94 247 MET B O 1
ATOM 5050 N N . GLN B 1 248 ? 9.398 6.91 16.375 1 93.12 248 GLN B N 1
ATOM 5051 C CA . GLN B 1 248 ? 9.617 6.676 17.797 1 93.12 248 GLN B CA 1
ATOM 5052 C C . GLN B 1 248 ? 9.008 5.348 18.234 1 93.12 248 GLN B C 1
ATOM 5054 O O . GLN B 1 248 ? 8.242 5.301 19.188 1 93.12 248 GLN B O 1
ATOM 5059 N N . TYR B 1 249 ? 9.398 4.293 17.625 1 93.12 249 TYR B N 1
ATOM 5060 C CA . TYR B 1 249 ? 8.922 2.959 17.969 1 93.12 249 TYR B CA 1
ATOM 5061 C C . TYR B 1 249 ? 9.383 2.549 19.359 1 93.12 249 TYR B C 1
ATOM 5063 O O . TYR B 1 249 ? 10.484 2.91 19.781 1 93.12 249 TYR B O 1
ATOM 5071 N N . PRO B 1 250 ? 8.555 1.813 20.031 1 93.12 250 PRO B N 1
ATOM 5072 C CA . PRO B 1 250 ? 9.016 1.237 21.297 1 93.12 250 PRO B CA 1
ATOM 5073 C C . PRO B 1 250 ? 10.164 0.249 21.109 1 93.12 250 PRO B C 1
ATOM 5075 O O . PRO B 1 250 ? 10.445 -0.172 19.984 1 93.12 250 PRO B O 1
ATOM 5078 N N . SER B 1 251 ? 10.789 -0.097 22.125 1 94.19 251 SER B N 1
ATOM 5079 C CA . SER B 1 251 ? 11.961 -0.961 22.078 1 94.19 251 SER B CA 1
ATOM 5080 C C . SER B 1 251 ? 11.609 -2.342 21.531 1 94.19 251 SER B C 1
ATOM 5082 O O . SER B 1 251 ? 12.438 -2.982 20.875 1 94.19 251 SER B O 1
ATOM 5084 N N . SER B 1 252 ? 10.43 -2.783 21.812 1 92.38 252 SER B N 1
ATOM 5085 C CA . SER B 1 252 ? 10.008 -4.094 21.344 1 92.38 252 SER B CA 1
ATOM 5086 C C . SER B 1 252 ? 10.008 -4.156 19.812 1 92.38 252 SER B C 1
ATOM 5088 O O . SER B 1 252 ? 10.328 -5.195 19.234 1 92.38 252 SER B O 1
ATOM 5090 N N . ILE B 1 253 ? 9.672 -3.076 19.203 1 93.12 253 ILE B N 1
ATOM 5091 C CA . ILE B 1 253 ? 9.648 -3.012 17.734 1 93.12 253 ILE B CA 1
ATOM 5092 C C . ILE B 1 253 ? 11.062 -2.748 17.219 1 93.12 253 ILE B C 1
ATOM 5094 O O . ILE B 1 253 ? 11.477 -3.34 16.219 1 93.12 253 ILE B O 1
ATOM 5098 N N . MET B 1 254 ? 11.836 -1.937 17.922 1 94.69 254 MET B N 1
ATOM 5099 C CA . MET B 1 254 ? 13.164 -1.54 17.484 1 94.69 254 MET B CA 1
ATOM 5100 C C . MET B 1 254 ? 14.125 -2.723 17.516 1 94.69 254 MET B C 1
ATOM 5102 O O . MET B 1 254 ? 15.102 -2.758 16.766 1 94.69 254 MET B O 1
ATOM 5106 N N . GLN B 1 255 ? 13.797 -3.672 18.25 1 94.19 255 GLN B N 1
ATOM 5107 C CA . GLN B 1 255 ? 14.641 -4.859 18.344 1 94.19 255 GLN B CA 1
ATOM 5108 C C . GLN B 1 255 ? 14.594 -5.672 17.062 1 94.19 255 GLN B C 1
ATOM 5110 O O . GLN B 1 255 ? 15.5 -6.457 16.781 1 94.19 255 GLN B O 1
ATOM 5115 N N . CYS B 1 256 ? 13.531 -5.465 16.344 1 94.88 256 CYS B N 1
ATOM 5116 C CA . CYS B 1 256 ? 13.359 -6.191 15.094 1 94.88 256 CYS B CA 1
ATOM 5117 C C . CYS B 1 256 ? 14.188 -5.555 13.984 1 94.88 256 CYS B C 1
ATOM 5119 O O . CYS B 1 256 ? 14.344 -6.141 12.906 1 94.88 256 CYS B O 1
ATOM 5121 N N . TYR B 1 257 ? 14.773 -4.418 14.297 1 96.19 257 TYR B N 1
ATOM 5122 C CA . TYR B 1 257 ? 15.555 -3.686 13.305 1 96.19 257 TYR B CA 1
ATOM 5123 C C . TYR B 1 257 ? 17.047 -3.969 13.461 1 96.19 257 TYR B C 1
ATOM 5125 O O . TYR B 1 257 ? 17.625 -3.707 14.523 1 96.19 257 TYR B O 1
ATOM 5133 N N . ARG B 1 258 ? 17.609 -4.523 12.414 1 95.56 258 ARG B N 1
ATOM 5134 C CA . ARG B 1 258 ? 19.031 -4.84 12.43 1 95.56 258 ARG B CA 1
ATOM 5135 C C . ARG B 1 258 ? 19.734 -4.25 11.203 1 95.56 258 ARG B C 1
ATOM 5137 O O . ARG B 1 258 ? 19.172 -4.219 10.117 1 95.56 258 ARG B O 1
ATOM 5144 N N . LYS B 1 259 ? 20.969 -3.783 11.461 1 94.31 259 LYS B N 1
ATOM 5145 C CA . LYS B 1 259 ? 21.781 -3.201 10.383 1 94.31 259 LYS B CA 1
ATOM 5146 C C . LYS B 1 259 ? 23.047 -4.012 10.148 1 94.31 259 LYS B C 1
ATOM 5148 O O . LYS B 1 259 ? 23.672 -4.48 11.102 1 94.31 259 LYS B O 1
ATOM 5153 N N . LEU B 1 260 ? 23.359 -4.176 8.883 1 94.19 260 LEU B N 1
ATOM 5154 C CA . LEU B 1 260 ? 24.547 -4.926 8.508 1 94.19 260 LEU B CA 1
ATOM 5155 C C . LEU B 1 260 ? 25.234 -4.293 7.297 1 94.19 260 LEU B C 1
ATOM 5157 O O . LEU B 1 260 ? 24.594 -4.094 6.254 1 94.19 260 LEU B O 1
ATOM 5161 N N . PRO B 1 261 ? 26.469 -3.953 7.477 1 92.25 261 PRO B N 1
ATOM 5162 C CA . PRO B 1 261 ? 27.172 -3.471 6.293 1 92.25 261 PRO B CA 1
ATOM 5163 C C . PRO B 1 261 ? 27.312 -4.535 5.207 1 92.25 261 PRO B C 1
ATOM 5165 O O . PRO B 1 261 ? 27.625 -5.691 5.508 1 92.25 261 PRO B O 1
ATOM 5168 N N . MET B 1 262 ? 27.109 -4.137 4.012 1 90.25 262 MET B N 1
ATOM 5169 C CA . MET B 1 262 ? 27.125 -5.062 2.885 1 90.25 262 MET B CA 1
ATOM 5170 C C . MET B 1 262 ? 28.5 -5.719 2.746 1 90.25 262 MET B C 1
ATOM 5172 O O . MET B 1 262 ? 28.594 -6.887 2.367 1 90.25 262 MET B O 1
ATOM 5176 N N . CYS B 1 263 ? 29.547 -4.984 3.039 1 87.12 263 CYS B N 1
ATOM 5177 C CA . CYS B 1 263 ? 30.906 -5.5 2.932 1 87.12 263 CYS B CA 1
ATOM 5178 C C . CYS B 1 263 ? 31.109 -6.676 3.877 1 87.12 263 CYS B C 1
ATOM 5180 O O . CYS B 1 263 ? 31.797 -7.637 3.537 1 87.12 263 CYS B O 1
ATOM 5182 N N . VAL B 1 264 ? 30.531 -6.59 5.012 1 87.94 264 VAL B N 1
ATOM 5183 C CA . VAL B 1 264 ? 30.656 -7.656 6.004 1 87.94 264 VAL B CA 1
ATOM 5184 C C . VAL B 1 264 ? 29.922 -8.898 5.516 1 87.94 264 VAL B C 1
ATOM 5186 O O . VAL B 1 264 ? 30.422 -10.023 5.664 1 87.94 264 VAL B O 1
ATOM 5189 N N . ALA B 1 265 ? 28.766 -8.688 4.973 1 88.81 265 ALA B N 1
ATOM 5190 C CA . ALA B 1 265 ? 27.984 -9.805 4.445 1 88.81 265 ALA B CA 1
ATOM 5191 C C . ALA B 1 265 ? 28.703 -10.477 3.281 1 88.81 265 ALA B C 1
ATOM 5193 O O . ALA B 1 265 ? 28.688 -11.703 3.172 1 88.81 265 ALA B O 1
ATOM 5194 N N . MET B 1 266 ? 29.312 -9.703 2.42 1 86.31 266 MET B N 1
ATOM 5195 C CA . MET B 1 266 ? 30.016 -10.219 1.242 1 86.31 266 MET B CA 1
ATOM 5196 C C . MET B 1 266 ? 31.266 -10.977 1.641 1 86.31 266 MET B C 1
ATOM 5198 O O . MET B 1 266 ? 31.594 -12.008 1.042 1 86.31 266 MET B O 1
ATOM 5202 N N . ASP B 1 267 ? 31.969 -10.453 2.525 1 82.25 267 ASP B N 1
ATOM 5203 C CA . ASP B 1 267 ? 33.219 -11.07 2.992 1 82.25 267 ASP B CA 1
ATOM 5204 C C . ASP B 1 267 ? 32.938 -12.453 3.592 1 82.25 267 ASP B C 1
ATOM 5206 O O . ASP B 1 267 ? 33.75 -13.367 3.43 1 82.25 267 ASP B O 1
ATOM 5210 N N . GLU B 1 268 ? 31.938 -12.547 4.258 1 76.88 268 GLU B N 1
ATOM 5211 C CA . GLU B 1 268 ? 31.594 -13.812 4.891 1 76.88 268 GLU B CA 1
ATOM 5212 C C . GLU B 1 268 ? 31.297 -14.883 3.848 1 76.88 268 GLU B C 1
ATOM 5214 O O . GLU B 1 268 ? 31.656 -16.047 4.027 1 76.88 268 GLU B O 1
ATOM 5219 N N . LEU B 1 269 ? 30.672 -14.508 2.828 1 73.31 269 LEU B N 1
ATOM 5220 C CA . LEU B 1 269 ? 30.312 -15.469 1.796 1 73.31 269 LEU B CA 1
ATOM 5221 C C . LEU B 1 269 ? 31.547 -15.906 1.007 1 73.31 269 LEU B C 1
ATOM 5223 O O . LEU B 1 269 ? 31.609 -17.031 0.519 1 73.31 269 LEU B O 1
ATOM 5227 N N . SER B 1 270 ? 32.5 -14.938 0.83 1 69.06 270 SER B N 1
ATOM 5228 C CA . SER B 1 270 ? 33.719 -15.25 0.071 1 69.06 270 SER B CA 1
ATOM 5229 C C . SER B 1 270 ? 34.688 -16.078 0.896 1 69.06 270 SER B C 1
ATOM 5231 O O . SER B 1 270 ? 35.625 -16.703 0.348 1 69.06 270 SER B O 1
ATOM 5233 N N . GLY B 1 271 ? 34.406 -16.5 2.053 1 64.31 271 GLY B N 1
ATOM 5234 C CA . GLY B 1 271 ? 35.25 -17.359 2.842 1 64.31 271 GLY B CA 1
ATOM 5235 C C . GLY B 1 271 ? 36.625 -16.734 3.104 1 64.31 271 GLY B C 1
ATOM 5236 O O . GLY B 1 271 ? 37.594 -17.453 3.33 1 64.31 271 GLY B O 1
ATOM 5237 N N . ASN B 1 272 ? 36.875 -15.531 2.756 1 55.19 272 ASN B N 1
ATOM 5238 C CA . ASN B 1 272 ? 38.25 -15.086 2.811 1 55.19 272 ASN B CA 1
ATOM 5239 C C . ASN B 1 272 ? 38.781 -15.117 4.234 1 55.19 272 ASN B C 1
ATOM 5241 O O . ASN B 1 272 ? 38.188 -14.57 5.152 1 55.19 272 ASN B O 1
ATOM 5245 N N . GLY B 1 273 ? 39.469 -16.188 4.605 1 52.28 273 GLY B N 1
ATOM 5246 C CA . GLY B 1 273 ? 40.25 -16.656 5.762 1 52.28 273 GLY B CA 1
ATOM 5247 C C . GLY B 1 273 ? 40.844 -15.516 6.566 1 52.28 273 GLY B C 1
ATOM 5248 O O . GLY B 1 273 ? 40.656 -15.445 7.781 1 52.28 273 GLY B O 1
ATOM 5249 N N . GLU B 1 274 ? 41.938 -14.836 6.188 1 52.69 274 GLU B N 1
ATOM 5250 C CA . GLU B 1 274 ? 42.812 -14.023 7.016 1 52.69 274 GLU B CA 1
ATOM 5251 C C . GLU B 1 274 ? 42.25 -12.625 7.234 1 52.69 274 GLU B C 1
ATOM 5253 O O . GLU B 1 274 ? 42.156 -11.828 6.297 1 52.69 274 GLU B O 1
ATOM 5258 N N . LYS B 1 275 ? 41.5 -12.438 8.203 1 59.62 275 LYS B N 1
ATOM 5259 C CA . LYS B 1 275 ? 40.844 -11.148 8.445 1 59.62 275 LYS B CA 1
ATOM 5260 C C . LYS B 1 275 ? 41.719 -10.25 9.312 1 59.62 275 LYS B C 1
ATOM 5262 O O . LYS B 1 275 ? 42.344 -10.719 10.273 1 59.62 275 LYS B O 1
ATOM 5267 N N . SER B 1 276 ? 41.938 -9.117 8.812 1 62.88 276 SER B N 1
ATOM 5268 C CA . SER B 1 276 ? 42.688 -8.141 9.609 1 62.88 276 SER B CA 1
ATOM 5269 C C . SER B 1 276 ? 42 -7.891 10.945 1 62.88 276 SER B C 1
ATOM 5271 O O . SER B 1 276 ? 40.844 -8.297 11.148 1 62.88 276 SER B O 1
ATOM 5273 N N . ASP B 1 277 ? 42.688 -7.359 11.875 1 59.09 277 ASP B N 1
ATOM 5274 C CA . ASP B 1 277 ? 42.188 -7.023 13.211 1 59.09 277 ASP B CA 1
ATOM 5275 C C . ASP B 1 277 ? 40.938 -6.152 13.133 1 59.09 277 ASP B C 1
ATOM 5277 O O . ASP B 1 277 ? 40 -6.344 13.906 1 59.09 277 ASP B O 1
ATOM 5281 N N . LEU B 1 278 ? 40.938 -5.18 12.234 1 61.06 278 LEU B N 1
ATOM 5282 C CA . LEU B 1 278 ? 39.812 -4.277 12.078 1 61.06 278 LEU B CA 1
ATOM 5283 C C . LEU B 1 278 ? 38.594 -5.027 11.57 1 61.06 278 LEU B C 1
ATOM 5285 O O . LEU B 1 278 ? 37.469 -4.785 12.016 1 61.06 278 LEU B O 1
ATOM 5289 N N . GLU B 1 279 ? 38.844 -5.922 10.688 1 64.56 279 GLU B N 1
ATOM 5290 C CA . GLU B 1 279 ? 37.75 -6.734 10.141 1 64.56 279 GLU B CA 1
ATOM 5291 C C . GLU B 1 279 ? 37.156 -7.637 11.203 1 64.56 279 GLU B C 1
ATOM 5293 O O . GLU B 1 279 ? 35.938 -7.828 11.242 1 64.56 279 GLU B O 1
ATOM 5298 N N . ASN B 1 280 ? 38.031 -7.98 12.062 1 66.62 280 ASN B N 1
ATOM 5299 C CA . ASN B 1 280 ? 37.562 -8.844 13.141 1 66.62 280 ASN B CA 1
ATOM 5300 C C . ASN B 1 280 ? 36.656 -8.094 14.117 1 66.62 280 ASN B C 1
ATOM 5302 O O . ASN B 1 280 ? 35.656 -8.641 14.594 1 66.62 280 ASN B O 1
ATOM 5306 N N . ALA B 1 281 ? 37.062 -6.848 14.359 1 72.75 281 ALA B N 1
ATOM 5307 C CA . ALA B 1 281 ? 36.25 -6.043 15.266 1 72.75 281 ALA B CA 1
ATOM 5308 C C . ALA B 1 281 ? 34.875 -5.77 14.672 1 72.75 281 ALA B C 1
ATOM 5310 O O . ALA B 1 281 ? 33.875 -5.844 15.375 1 72.75 281 ALA B O 1
ATOM 5311 N N . THR B 1 282 ? 34.875 -5.465 13.445 1 74.62 282 THR B N 1
ATOM 5312 C CA . THR B 1 282 ? 33.625 -5.199 12.758 1 74.62 282 THR B CA 1
ATOM 5313 C C . THR B 1 282 ? 32.75 -6.449 12.734 1 74.62 282 THR B C 1
ATOM 5315 O O . THR B 1 282 ? 31.547 -6.367 12.969 1 74.62 282 THR B O 1
ATOM 5318 N N . TYR B 1 283 ? 33.469 -7.5 12.633 1 75.25 283 TYR B N 1
ATOM 5319 C CA . TYR B 1 283 ? 32.75 -8.773 12.578 1 75.25 283 TYR B CA 1
ATOM 5320 C C . TYR B 1 283 ? 32.125 -9.109 13.922 1 75.25 283 TYR B C 1
ATOM 5322 O O . TYR B 1 283 ? 30.984 -9.578 13.992 1 75.25 283 TYR B O 1
ATOM 5330 N N . SER B 1 284 ? 32.938 -8.828 14.883 1 79.06 284 SER B N 1
ATOM 5331 C CA . SER B 1 284 ? 32.438 -9.133 16.219 1 79.06 284 SER B CA 1
ATOM 5332 C C . SER B 1 284 ? 31.219 -8.266 16.562 1 79.06 284 SER B C 1
ATOM 5334 O O . SER B 1 284 ? 30.266 -8.742 17.203 1 79.06 284 SER B O 1
ATOM 5336 N N . LYS B 1 285 ? 31.281 -7.082 16.047 1 83.31 285 LYS B N 1
ATOM 5337 C CA . LYS B 1 285 ? 30.203 -6.137 16.328 1 83.31 285 LYS B CA 1
ATOM 5338 C C . LYS B 1 285 ? 28.906 -6.574 15.648 1 83.31 285 LYS B C 1
ATOM 5340 O O . LYS B 1 285 ? 27.812 -6.367 16.188 1 83.31 285 LYS B O 1
ATOM 5345 N N . HIS B 1 286 ? 29.047 -7.223 14.555 1 88.88 286 HIS B N 1
ATOM 5346 C CA . HIS B 1 286 ? 27.875 -7.562 13.75 1 88.88 286 HIS B CA 1
ATOM 5347 C C . HIS B 1 286 ? 27.641 -9.07 13.734 1 88.88 286 HIS B C 1
ATOM 5349 O O . HIS B 1 286 ? 26.938 -9.578 12.867 1 88.88 286 HIS B O 1
ATOM 5355 N N . ALA B 1 287 ? 28.203 -9.75 14.656 1 88.81 287 ALA B N 1
ATOM 5356 C CA . ALA B 1 287 ? 28.172 -11.211 14.656 1 88.81 287 ALA B CA 1
ATOM 5357 C C . ALA B 1 287 ? 26.75 -11.727 14.719 1 88.81 287 ALA B C 1
ATOM 5359 O O . ALA B 1 287 ? 26.375 -12.648 13.977 1 88.81 287 ALA B O 1
ATOM 5360 N N . GLU B 1 288 ? 25.984 -11.133 15.57 1 91.25 288 GLU B N 1
ATOM 5361 C CA . GLU B 1 288 ? 24.609 -11.586 15.719 1 91.25 288 GLU B CA 1
ATOM 5362 C C . GLU B 1 288 ? 23.797 -11.32 14.453 1 91.25 288 GLU B C 1
ATOM 5364 O O . GLU B 1 288 ? 23.047 -12.18 14 1 91.25 288 GLU B O 1
ATOM 5369 N N . THR B 1 289 ? 23.953 -10.125 13.977 1 93.19 289 THR B N 1
ATOM 5370 C CA . THR B 1 289 ? 23.234 -9.758 12.766 1 93.19 289 THR B CA 1
ATOM 5371 C C . THR B 1 289 ? 23.688 -10.602 11.578 1 93.19 289 THR B C 1
ATOM 5373 O O . THR B 1 289 ? 22.875 -10.969 10.719 1 93.19 289 THR B O 1
ATOM 5376 N N . LEU B 1 290 ? 24.953 -10.875 11.586 1 92.62 290 LEU B N 1
ATOM 5377 C CA . LEU B 1 290 ? 25.5 -11.711 10.523 1 92.62 290 LEU B CA 1
ATOM 5378 C C . LEU B 1 290 ? 24.922 -13.125 10.594 1 92.62 290 LEU B C 1
ATOM 5380 O O . LEU B 1 290 ? 24.641 -13.742 9.562 1 92.62 290 LEU B O 1
ATOM 5384 N N . ARG B 1 291 ? 24.766 -13.586 11.734 1 92.69 291 ARG B N 1
ATOM 5385 C CA . ARG B 1 291 ? 24.156 -14.906 11.922 1 92.69 291 ARG B CA 1
ATOM 5386 C C . ARG B 1 291 ? 22.734 -14.93 11.391 1 92.69 291 ARG B C 1
ATOM 5388 O O . ARG B 1 291 ? 22.328 -15.898 10.742 1 92.69 291 ARG B O 1
ATOM 5395 N N . LEU B 1 292 ? 22.016 -13.891 11.68 1 93.69 292 LEU B N 1
ATOM 5396 C CA . LEU B 1 292 ? 20.641 -13.789 11.203 1 93.69 292 LEU B CA 1
ATOM 5397 C C . LEU B 1 292 ? 20.594 -13.75 9.68 1 93.69 292 LEU B C 1
ATOM 5399 O O . LEU B 1 292 ? 19.719 -14.352 9.062 1 93.69 292 LEU B O 1
ATOM 5403 N N . PHE B 1 293 ? 21.531 -13.055 9.156 1 94.5 293 PHE B N 1
ATOM 5404 C CA . PHE B 1 293 ? 21.609 -12.969 7.703 1 94.5 293 PHE B CA 1
ATOM 5405 C C . PHE B 1 293 ? 21.938 -14.32 7.094 1 94.5 293 PHE B C 1
ATOM 5407 O O . PHE B 1 293 ? 21.344 -14.711 6.086 1 94.5 293 PHE B O 1
ATOM 5414 N N . LYS B 1 294 ? 22.812 -15.008 7.695 1 91 294 LYS B N 1
ATOM 5415 C CA . LYS B 1 294 ? 23.281 -16.297 7.188 1 91 294 LYS B CA 1
ATOM 5416 C C . LYS B 1 294 ? 22.172 -17.344 7.281 1 91 294 LYS B C 1
ATOM 5418 O O . LYS B 1 294 ? 22.125 -18.281 6.48 1 91 294 LYS B O 1
ATOM 5423 N N . GLN B 1 295 ? 21.375 -17.203 8.234 1 91.75 295 GLN B N 1
ATOM 5424 C CA . GLN B 1 295 ? 20.25 -18.109 8.375 1 91.75 295 GLN B CA 1
ATOM 5425 C C . GLN B 1 295 ? 19.328 -18.047 7.148 1 91.75 295 GLN B C 1
ATOM 5427 O O . GLN B 1 295 ? 18.672 -19.031 6.816 1 91.75 295 GLN B O 1
ATOM 5432 N N . GLY B 1 296 ? 19.281 -16.891 6.547 1 91.81 296 GLY B N 1
ATOM 5433 C CA . GLY B 1 296 ? 18.484 -16.734 5.332 1 91.81 296 GLY B CA 1
ATOM 5434 C C . GLY B 1 296 ? 17 -16.828 5.574 1 91.81 296 GLY B C 1
ATOM 5435 O O . GLY B 1 296 ? 16.484 -16.25 6.535 1 91.81 296 GLY B O 1
ATOM 5436 N N . ASN B 1 297 ? 16.234 -17.297 4.609 1 92.06 297 ASN B N 1
ATOM 5437 C CA . ASN B 1 297 ? 14.789 -17.547 4.645 1 92.06 297 ASN B CA 1
ATOM 5438 C C . ASN B 1 297 ? 14.008 -16.25 4.816 1 92.06 297 ASN B C 1
ATOM 5440 O O . ASN B 1 297 ? 13.078 -16.172 5.621 1 92.06 297 ASN B O 1
ATOM 5444 N N . PHE B 1 298 ? 14.5 -15.273 4.184 1 95.56 298 PHE B N 1
ATOM 5445 C CA . PHE B 1 298 ? 13.75 -14.023 4.18 1 95.56 298 PHE B CA 1
ATOM 5446 C C . PHE B 1 298 ? 12.516 -14.133 3.299 1 95.56 298 PHE B C 1
ATOM 5448 O O . PHE B 1 298 ? 12.555 -14.766 2.238 1 95.56 298 PHE B O 1
ATOM 5455 N N . ASP B 1 299 ? 11.5 -13.508 3.736 1 92.62 299 ASP B N 1
ATOM 5456 C CA . ASP B 1 299 ? 10.227 -13.594 3.029 1 92.62 299 ASP B CA 1
ATOM 5457 C C . ASP B 1 299 ? 10.172 -12.594 1.877 1 92.62 299 ASP B C 1
ATOM 5459 O O . ASP B 1 299 ? 9.461 -12.805 0.894 1 92.62 299 ASP B O 1
ATOM 5463 N N . SER B 1 300 ? 10.883 -11.508 2.061 1 96.06 300 SER B N 1
ATOM 5464 C CA . SER B 1 300 ? 10.781 -10.438 1.075 1 96.06 300 SER B CA 1
ATOM 5465 C C . SER B 1 300 ? 12.086 -9.664 0.962 1 96.06 300 SER B C 1
ATOM 5467 O O . SER B 1 300 ? 12.789 -9.477 1.956 1 96.06 300 SER B O 1
ATOM 5469 N N . LEU B 1 301 ? 12.367 -9.305 -0.282 1 97.69 301 LEU B N 1
ATOM 5470 C CA . LEU B 1 301 ? 13.492 -8.43 -0.581 1 97.69 301 LEU B CA 1
ATOM 5471 C C . LEU B 1 301 ? 13.016 -7.098 -1.147 1 97.69 301 LEU B C 1
ATOM 5473 O O . LEU B 1 301 ? 12.289 -7.066 -2.146 1 97.69 301 LEU B O 1
ATOM 5477 N N . ILE B 1 302 ? 13.344 -6.02 -0.473 1 98.19 302 ILE B N 1
ATOM 5478 C CA . ILE B 1 302 ? 12.992 -4.691 -0.956 1 98.19 302 ILE B CA 1
ATOM 5479 C C . ILE B 1 302 ? 14.258 -3.896 -1.258 1 98.19 302 ILE B C 1
ATOM 5481 O O . ILE B 1 302 ? 15.133 -3.754 -0.396 1 98.19 302 ILE B O 1
ATOM 5485 N N . ILE B 1 303 ? 14.367 -3.367 -2.471 1 97.56 303 ILE B N 1
ATOM 5486 C CA . ILE B 1 303 ? 15.523 -2.568 -2.861 1 97.56 303 ILE B CA 1
ATOM 5487 C C . ILE B 1 303 ? 15.062 -1.188 -3.324 1 97.56 303 ILE B C 1
ATOM 5489 O O . ILE B 1 303 ? 14.242 -1.074 -4.242 1 97.56 303 ILE B O 1
ATOM 5493 N N . ALA B 1 304 ? 15.445 -0.218 -2.715 1 96.12 304 ALA B N 1
ATOM 5494 C CA . ALA B 1 304 ? 15.273 1.18 -3.104 1 96.12 304 ALA B CA 1
ATOM 5495 C C . ALA B 1 304 ? 16.562 1.973 -2.867 1 96.12 304 ALA B C 1
ATOM 5497 O O . ALA B 1 304 ? 16.656 2.73 -1.898 1 96.12 304 ALA B O 1
ATOM 5498 N N . SER B 1 305 ? 17.5 1.797 -3.764 1 93.5 305 SER B N 1
ATOM 5499 C CA . SER B 1 305 ? 18.812 2.395 -3.605 1 93.5 305 SER B CA 1
ATOM 5500 C C . SER B 1 305 ? 19.281 3.051 -4.898 1 93.5 305 SER B C 1
ATOM 5502 O O . SER B 1 305 ? 18.906 2.619 -5.992 1 93.5 305 SER B O 1
ATOM 5504 N N . ASN B 1 306 ? 20.125 4.035 -4.703 1 88.81 306 ASN B N 1
ATOM 5505 C CA . ASN B 1 306 ? 20.688 4.746 -5.84 1 88.81 306 ASN B CA 1
ATOM 5506 C C . ASN B 1 306 ? 21.953 4.055 -6.355 1 88.81 306 ASN B C 1
ATOM 5508 O O . ASN B 1 306 ? 22.453 4.387 -7.434 1 88.81 306 ASN B O 1
ATOM 5512 N N . TYR B 1 307 ? 22.375 3.072 -5.648 1 87.94 307 TYR B N 1
ATOM 5513 C CA . TYR B 1 307 ? 23.594 2.381 -6.043 1 87.94 307 TYR B CA 1
ATOM 5514 C C . TYR B 1 307 ? 23.281 1.212 -6.969 1 87.94 307 TYR B C 1
ATOM 5516 O O . TYR B 1 307 ? 22.188 0.638 -6.91 1 87.94 307 TYR B O 1
ATOM 5524 N N . ASP B 1 308 ? 24.234 1.008 -7.844 1 89.88 308 ASP B N 1
ATOM 5525 C CA . ASP B 1 308 ? 24.109 -0.143 -8.734 1 89.88 308 ASP B CA 1
ATOM 5526 C C . ASP B 1 308 ? 24.406 -1.445 -7.988 1 89.88 308 ASP B C 1
ATOM 5528 O O . ASP B 1 308 ? 25.547 -1.722 -7.637 1 89.88 308 ASP B O 1
ATOM 5532 N N . LEU B 1 309 ? 23.406 -2.207 -7.828 1 92.38 309 LEU B N 1
ATOM 5533 C CA . LEU B 1 309 ? 23.516 -3.445 -7.066 1 92.38 309 LEU B CA 1
ATOM 5534 C C . LEU B 1 309 ? 23.438 -4.66 -7.984 1 92.38 309 LEU B C 1
ATOM 5536 O O . LEU B 1 309 ? 23.141 -5.77 -7.531 1 92.38 309 LEU B O 1
ATOM 5540 N N . THR B 1 310 ? 23.656 -4.496 -9.188 1 91.5 310 THR B N 1
ATOM 5541 C CA . THR B 1 310 ? 23.5 -5.555 -10.18 1 91.5 310 THR B CA 1
ATOM 5542 C C . THR B 1 310 ? 24.328 -6.781 -9.797 1 91.5 310 THR B C 1
ATOM 5544 O O . THR B 1 310 ? 23.859 -7.914 -9.922 1 91.5 310 THR B O 1
ATOM 5547 N N . SER B 1 311 ? 25.5 -6.555 -9.305 1 88.12 311 SER B N 1
ATOM 5548 C CA . SER B 1 311 ? 26.391 -7.66 -8.977 1 88.12 311 SER B CA 1
ATOM 5549 C C . SER B 1 311 ? 26 -8.312 -7.656 1 88.12 311 SER B C 1
ATOM 5551 O O . SER B 1 311 ? 26.156 -9.523 -7.484 1 88.12 311 SER B O 1
ATOM 5553 N N . VAL B 1 312 ? 25.406 -7.605 -6.809 1 91.19 312 VAL B N 1
ATOM 5554 C CA . VAL B 1 312 ? 25.156 -8.047 -5.441 1 91.19 312 VAL B CA 1
ATOM 5555 C C . VAL B 1 312 ? 23.781 -8.734 -5.367 1 91.19 312 VAL B C 1
ATOM 5557 O O . VAL B 1 312 ? 23.562 -9.609 -4.523 1 91.19 312 VAL B O 1
ATOM 5560 N N . ILE B 1 313 ? 22.875 -8.359 -6.238 1 91.5 313 ILE B N 1
ATOM 5561 C CA . ILE B 1 313 ? 21.5 -8.875 -6.207 1 91.5 313 ILE B CA 1
ATOM 5562 C C . ILE B 1 313 ? 21.531 -10.391 -6.359 1 91.5 313 ILE B C 1
ATOM 5564 O O . ILE B 1 313 ? 20.922 -11.117 -5.559 1 91.5 313 ILE B O 1
ATOM 5568 N N . VAL B 1 314 ? 22.312 -10.883 -7.34 1 88.38 314 VAL B N 1
ATOM 5569 C CA . VAL B 1 314 ? 22.297 -12.305 -7.668 1 88.38 314 VAL B CA 1
ATOM 5570 C C . VAL B 1 314 ? 23.203 -13.07 -6.711 1 88.38 314 VAL B C 1
ATOM 5572 O O . VAL B 1 314 ? 22.859 -14.172 -6.277 1 88.38 314 VAL B O 1
ATOM 5575 N N . SER B 1 315 ? 24.312 -12.469 -6.293 1 88.06 315 SER B N 1
ATOM 5576 C CA . SER B 1 315 ? 25.328 -13.203 -5.539 1 88.06 315 SER B CA 1
ATOM 5577 C C . SER B 1 315 ? 25.016 -13.18 -4.043 1 88.06 315 SER B C 1
ATOM 5579 O O . SER B 1 315 ? 25.328 -14.141 -3.33 1 88.06 315 SER B O 1
ATOM 5581 N N . LEU B 1 316 ? 24.375 -12.172 -3.623 1 91.31 316 LEU B N 1
ATOM 5582 C CA . LEU B 1 316 ? 24.25 -11.984 -2.182 1 91.31 316 LEU B CA 1
ATOM 5583 C C . LEU B 1 316 ? 22.781 -11.938 -1.76 1 91.31 316 LEU B C 1
ATOM 5585 O O . LEU B 1 316 ? 22.391 -12.617 -0.813 1 91.31 316 LEU B O 1
ATOM 5589 N N . LEU B 1 317 ? 21.938 -11.242 -2.412 1 94.12 317 LEU B N 1
ATOM 5590 C CA . LEU B 1 317 ? 20.609 -10.891 -1.911 1 94.12 317 LEU B CA 1
ATOM 5591 C C . LEU B 1 317 ? 19.609 -11.984 -2.244 1 94.12 317 LEU B C 1
ATOM 5593 O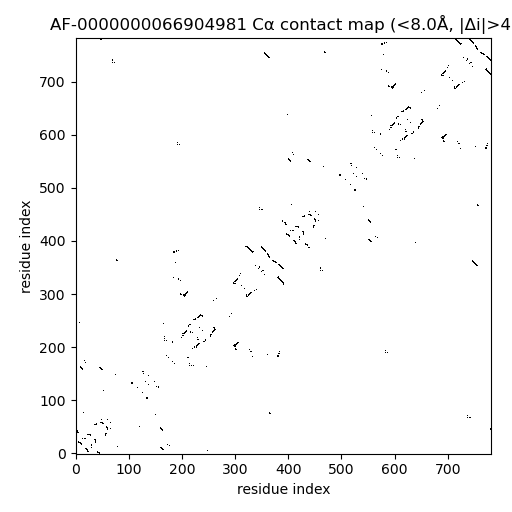 O . LEU B 1 317 ? 18.859 -12.438 -1.371 1 94.12 317 LEU B O 1
ATOM 5597 N N . LEU B 1 318 ? 19.562 -12.461 -3.465 1 92.5 318 LEU B N 1
ATOM 5598 C C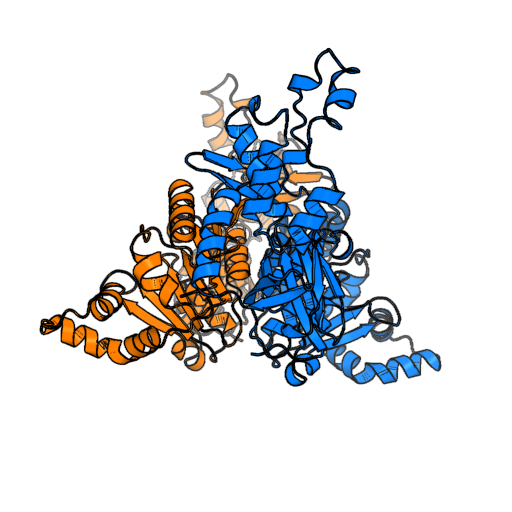A . LEU B 1 318 ? 18.562 -13.406 -3.912 1 92.5 318 LEU B CA 1
ATOM 5599 C C . LEU B 1 318 ? 18.688 -14.734 -3.172 1 92.5 318 LEU B C 1
ATOM 5601 O O . LEU B 1 318 ? 17.688 -15.336 -2.771 1 92.5 318 LEU B O 1
ATOM 5605 N N . PRO B 1 319 ? 19.969 -15.148 -2.945 1 90.56 319 PRO B N 1
ATOM 5606 C CA . PRO B 1 319 ? 20.125 -16.422 -2.248 1 90.56 319 PRO B CA 1
ATOM 5607 C C . PRO B 1 319 ? 19.594 -16.391 -0.814 1 90.56 319 PRO B C 1
ATOM 5609 O O . PRO B 1 319 ? 19.312 -17.438 -0.228 1 90.56 319 PRO B O 1
ATOM 5612 N N . ALA B 1 320 ? 19.469 -15.242 -0.261 1 93.44 320 ALA B N 1
ATOM 5613 C CA . ALA B 1 320 ? 19.016 -15.086 1.119 1 93.44 320 ALA B CA 1
ATOM 5614 C C . ALA B 1 320 ? 17.5 -15.18 1.216 1 93.44 320 ALA B C 1
ATOM 5616 O O . ALA B 1 320 ? 16.953 -15.383 2.301 1 93.44 320 ALA B O 1
ATOM 5617 N N . ILE B 1 321 ? 16.797 -15.094 0.125 1 93.19 321 ILE B N 1
ATOM 5618 C CA . ILE B 1 321 ? 15.344 -15.086 0.108 1 93.19 321 ILE B CA 1
ATOM 5619 C C . ILE B 1 321 ? 14.82 -16.516 -0.024 1 93.19 321 ILE B C 1
ATOM 5621 O O . ILE B 1 321 ? 15.344 -17.312 -0.808 1 93.19 321 ILE B O 1
ATOM 5625 N N . ARG B 1 322 ? 13.891 -16.812 0.743 1 88.69 322 ARG B N 1
ATOM 5626 C CA . ARG B 1 322 ? 13.305 -18.156 0.685 1 88.69 322 ARG B CA 1
ATOM 5627 C C . ARG B 1 322 ? 12.57 -18.375 -0.635 1 88.69 322 ARG B C 1
ATOM 5629 O O . ARG B 1 322 ? 12.148 -17.406 -1.283 1 88.69 322 ARG B O 1
ATOM 5636 N N . PRO B 1 323 ? 12.469 -19.609 -0.963 1 81.62 323 PRO B N 1
ATOM 5637 C CA . PRO B 1 323 ? 11.625 -19.859 -2.133 1 81.62 323 PRO B CA 1
ATOM 5638 C C . PRO B 1 323 ? 10.203 -19.344 -1.96 1 81.62 323 PRO B C 1
ATOM 5640 O O . PRO B 1 323 ? 9.641 -19.422 -0.866 1 81.62 323 PRO B O 1
ATOM 5643 N N . SER B 1 324 ? 9.703 -18.75 -2.957 1 78.19 324 SER B N 1
ATOM 5644 C CA . SER B 1 324 ? 8.375 -18.141 -2.988 1 78.19 324 SER B CA 1
ATOM 5645 C C . SER B 1 324 ? 8.375 -16.766 -2.334 1 78.19 324 SER B C 1
ATOM 5647 O O . SER B 1 324 ? 7.312 -16.172 -2.113 1 78.19 324 SER B O 1
ATOM 5649 N N . GLY B 1 325 ? 9.516 -16.391 -1.949 1 88.25 325 GLY B N 1
ATOM 5650 C CA . GLY B 1 325 ? 9.633 -15.031 -1.455 1 88.25 325 GLY B CA 1
ATOM 5651 C C . GLY B 1 325 ? 9.422 -13.984 -2.533 1 88.25 325 GLY B C 1
ATOM 5652 O O . GLY B 1 325 ? 9.445 -14.297 -3.725 1 88.25 325 GLY B O 1
ATOM 5653 N N . THR B 1 326 ? 9.188 -12.766 -2.129 1 92.44 326 THR B N 1
ATOM 5654 C CA . THR B 1 326 ? 8.906 -11.695 -3.078 1 92.44 326 THR B CA 1
ATOM 5655 C C . THR B 1 326 ? 10.094 -10.742 -3.193 1 92.44 326 THR B C 1
ATOM 5657 O O . THR B 1 326 ? 10.875 -10.602 -2.25 1 92.44 326 THR B O 1
ATOM 5660 N N . VAL B 1 327 ? 10.219 -10.234 -4.387 1 95.44 327 VAL B N 1
ATOM 5661 C CA . VAL B 1 327 ? 11.227 -9.211 -4.66 1 95.44 327 VAL B CA 1
ATOM 5662 C C . VAL B 1 327 ? 10.547 -7.945 -5.184 1 95.44 327 VAL B C 1
ATOM 5664 O O . VAL B 1 327 ? 9.727 -8.008 -6.105 1 95.44 327 VAL B O 1
ATOM 5667 N N . ALA B 1 328 ? 10.805 -6.887 -4.551 1 97.25 328 ALA B N 1
ATOM 5668 C CA . ALA B 1 328 ? 10.281 -5.59 -4.973 1 97.25 328 ALA B CA 1
ATOM 5669 C C . ALA B 1 328 ? 11.398 -4.551 -5.047 1 97.25 328 ALA B C 1
ATOM 5671 O O . ALA B 1 328 ? 12.039 -4.238 -4.039 1 97.25 328 ALA B O 1
ATOM 5672 N N . ILE B 1 329 ? 11.602 -4 -6.27 1 97.56 329 ILE B N 1
ATOM 5673 C CA . ILE B 1 329 ? 12.695 -3.059 -6.488 1 97.56 329 ILE B CA 1
ATOM 5674 C C . ILE B 1 329 ? 12.141 -1.752 -7.055 1 97.56 329 ILE B C 1
ATOM 5676 O O . ILE B 1 329 ? 11.328 -1.764 -7.98 1 97.56 329 ILE B O 1
ATOM 5680 N N . TYR B 1 330 ? 12.547 -0.67 -6.445 1 96.94 330 TYR B N 1
ATOM 5681 C CA . TYR B 1 330 ? 12.219 0.648 -6.98 1 96.94 330 TYR B CA 1
ATOM 5682 C C . TYR B 1 330 ? 13.453 1.324 -7.555 1 96.94 330 TYR B C 1
ATOM 5684 O O . TYR B 1 330 ? 14.539 1.246 -6.973 1 96.94 330 TYR B O 1
ATOM 5692 N N . SER B 1 331 ? 13.234 1.954 -8.688 1 94.69 331 SER B N 1
ATOM 5693 C CA . SER B 1 331 ? 14.281 2.773 -9.289 1 94.69 331 SER B CA 1
ATOM 5694 C C . SER B 1 331 ? 13.695 3.984 -10.008 1 94.69 331 SER B C 1
ATOM 5696 O O . SER B 1 331 ? 12.633 3.891 -10.633 1 94.69 331 SER B O 1
ATOM 5698 N N . ASP B 1 332 ? 14.406 5.074 -9.875 1 92 332 ASP B N 1
ATOM 5699 C CA . ASP B 1 332 ? 13.977 6.273 -10.586 1 92 332 ASP B CA 1
ATOM 5700 C C . ASP B 1 332 ? 14.602 6.332 -11.984 1 92 332 ASP B C 1
ATOM 5702 O O . ASP B 1 332 ? 14.305 7.238 -12.766 1 92 332 ASP B O 1
ATOM 5706 N N . VAL B 1 333 ? 15.445 5.387 -12.297 1 90.81 333 VAL B N 1
ATOM 5707 C CA . VAL B 1 333 ? 16.141 5.324 -13.578 1 90.81 333 VAL B CA 1
ATOM 5708 C C . VAL B 1 333 ? 15.672 4.09 -14.352 1 90.81 333 VAL B C 1
ATOM 5710 O O . VAL B 1 333 ? 15.844 2.959 -13.891 1 90.81 333 VAL B O 1
ATOM 5713 N N . MET B 1 334 ? 15.188 4.316 -15.5 1 88.25 334 MET B N 1
ATOM 5714 C CA . MET B 1 334 ? 14.664 3.225 -16.312 1 88.25 334 MET B CA 1
ATOM 5715 C C . MET B 1 334 ? 15.766 2.236 -16.672 1 88.25 334 MET B C 1
ATOM 5717 O O . MET B 1 334 ? 15.555 1.023 -16.641 1 88.25 334 MET B O 1
ATOM 5721 N N . GLN B 1 335 ? 16.859 2.754 -17.031 1 88.62 335 GLN B N 1
ATOM 5722 C CA . GLN B 1 335 ? 17.969 1.9 -17.453 1 88.62 335 GLN B CA 1
ATOM 5723 C C . GLN B 1 335 ? 18.375 0.931 -16.344 1 88.62 335 GLN B C 1
ATOM 5725 O O . GLN B 1 335 ? 18.625 -0.245 -16.609 1 88.62 335 GLN B O 1
ATOM 5730 N N . LEU B 1 336 ? 18.422 1.432 -15.227 1 91.5 336 LEU B N 1
ATOM 5731 C CA . LEU B 1 336 ? 18.781 0.594 -14.094 1 91.5 336 LEU B CA 1
ATOM 5732 C C . LEU B 1 336 ? 17.719 -0.473 -13.836 1 91.5 336 LEU B C 1
ATOM 5734 O O . LEU B 1 336 ? 18.062 -1.624 -13.539 1 91.5 336 LEU B O 1
ATOM 5738 N N . ALA B 1 337 ? 16.516 -0.059 -13.922 1 92.25 337 ALA B N 1
ATOM 5739 C CA . ALA B 1 337 ? 15.414 -1.001 -13.719 1 92.25 337 ALA B CA 1
ATOM 5740 C C . ALA B 1 337 ? 15.469 -2.129 -14.75 1 92.25 337 ALA B C 1
ATOM 5742 O O . ALA B 1 337 ? 15.234 -3.293 -14.414 1 92.25 337 ALA B O 1
ATOM 5743 N N . VAL B 1 338 ? 15.789 -1.774 -15.945 1 90.31 338 VAL B N 1
ATOM 5744 C CA . VAL B 1 338 ? 15.867 -2.756 -17.016 1 90.31 338 VAL B CA 1
ATOM 5745 C C . VAL B 1 338 ? 17.047 -3.691 -16.781 1 90.31 338 VAL B C 1
ATOM 5747 O O . VAL B 1 338 ? 16.953 -4.898 -17.016 1 90.31 338 VAL B O 1
ATOM 5750 N N . GLU B 1 339 ? 18.078 -3.135 -16.344 1 91.38 339 GLU B N 1
ATOM 5751 C CA . GLU B 1 339 ? 19.25 -3.951 -16.031 1 91.38 339 GLU B CA 1
ATOM 5752 C C . GLU B 1 339 ? 18.938 -4.949 -14.914 1 91.38 339 GLU B C 1
ATOM 5754 O O . GLU B 1 339 ? 19.328 -6.113 -14.992 1 91.38 339 GLU B O 1
ATOM 5759 N N . TYR B 1 340 ? 18.312 -4.484 -13.898 1 94.12 340 TYR B N 1
ATOM 5760 C CA . TYR B 1 340 ? 17.906 -5.379 -12.82 1 94.12 340 TYR B CA 1
ATOM 5761 C C . TYR B 1 340 ? 16.984 -6.477 -13.344 1 94.12 340 TYR B C 1
ATOM 5763 O O . TYR B 1 340 ? 17.094 -7.633 -12.922 1 94.12 340 TYR B O 1
ATOM 5771 N N . PHE B 1 341 ? 16.125 -6.043 -14.219 1 92.19 341 PHE B N 1
ATOM 5772 C CA . PHE B 1 341 ? 15.219 -7.012 -14.82 1 92.19 341 PHE B CA 1
ATOM 5773 C C . PHE B 1 341 ? 16 -8.109 -15.539 1 92.19 341 PHE B C 1
ATOM 5775 O O . PHE B 1 341 ? 15.719 -9.297 -15.352 1 92.19 341 PHE B O 1
ATOM 5782 N N . ASP B 1 342 ? 16.938 -7.699 -16.234 1 88.44 342 ASP B N 1
ATOM 5783 C CA . ASP B 1 342 ? 17.734 -8.648 -17.016 1 88.44 342 ASP B CA 1
ATOM 5784 C C . ASP B 1 342 ? 18.547 -9.555 -16.094 1 88.44 342 ASP B C 1
ATOM 5786 O O . ASP B 1 342 ? 18.672 -10.75 -16.344 1 88.44 342 ASP B O 1
ATOM 5790 N N . VAL B 1 343 ? 19.047 -9.008 -15.133 1 90.94 343 VAL B N 1
ATOM 5791 C CA . VAL B 1 343 ? 19.859 -9.758 -14.18 1 90.94 343 VAL B CA 1
ATOM 5792 C C . VAL B 1 343 ? 18.984 -10.805 -13.484 1 90.94 343 VAL B C 1
ATOM 5794 O O . VAL B 1 343 ? 19.391 -11.961 -13.336 1 90.94 343 VAL B O 1
ATOM 5797 N N . LEU B 1 344 ? 17.859 -10.422 -13.062 1 89.75 344 LEU B N 1
ATOM 5798 C CA . LEU B 1 344 ? 16.953 -11.336 -12.375 1 89.75 344 LEU B CA 1
ATOM 5799 C C . LEU B 1 344 ? 16.453 -12.43 -13.312 1 89.75 344 LEU B C 1
ATOM 5801 O O . LEU B 1 344 ? 16.344 -13.586 -12.914 1 89.75 344 LEU B O 1
ATOM 5805 N N . ARG B 1 345 ? 16.234 -12.023 -14.453 1 84.12 345 ARG B N 1
ATOM 5806 C CA . ARG B 1 345 ? 15.758 -12.969 -15.461 1 84.12 345 ARG B CA 1
ATOM 5807 C C . ARG B 1 345 ? 16.828 -13.992 -15.789 1 84.12 345 ARG B C 1
ATOM 5809 O O . ARG B 1 345 ? 16.547 -15.195 -15.867 1 84.12 345 ARG B O 1
ATOM 5816 N N . THR B 1 346 ? 18.031 -13.5 -15.961 1 83.31 346 THR B N 1
ATOM 5817 C CA . THR B 1 346 ? 19.141 -14.359 -16.375 1 83.31 346 THR B CA 1
ATOM 5818 C C . THR B 1 346 ? 19.578 -15.25 -15.211 1 83.31 346 THR B C 1
ATOM 5820 O O . THR B 1 346 ? 20.109 -16.344 -15.438 1 83.31 346 THR B O 1
ATOM 5823 N N . SER B 1 347 ? 19.359 -14.82 -14.008 1 83.56 347 SER B N 1
ATOM 5824 C CA . SER B 1 347 ? 19.734 -15.617 -12.844 1 83.56 347 SER B CA 1
ATOM 5825 C C . SER B 1 347 ? 18.906 -16.891 -12.75 1 83.56 347 SER B C 1
ATOM 5827 O O . SER B 1 347 ? 19.297 -17.844 -12.062 1 83.56 347 SER B O 1
ATOM 5829 N N . GLN B 1 348 ? 17.719 -16.906 -13.383 1 77.88 348 GLN B N 1
ATOM 5830 C CA . GLN B 1 348 ? 16.797 -18.047 -13.398 1 77.88 348 GLN B CA 1
ATOM 5831 C C . GLN B 1 348 ? 16.375 -18.438 -11.984 1 77.88 348 GLN B C 1
ATOM 5833 O O . GLN B 1 348 ? 16.297 -19.609 -11.656 1 77.88 348 GLN B O 1
ATOM 5838 N N . GLN B 1 349 ? 16.328 -17.453 -11.164 1 80.25 349 GLN B N 1
ATOM 5839 C CA . GLN B 1 349 ? 15.898 -17.672 -9.789 1 80.25 349 GLN B CA 1
ATOM 5840 C C . GLN B 1 349 ? 14.539 -17.031 -9.516 1 80.25 349 GLN B C 1
ATOM 5842 O O . GLN B 1 349 ? 13.961 -17.234 -8.445 1 80.25 349 GLN B O 1
ATOM 5847 N N . THR B 1 350 ? 14.109 -16.344 -10.5 1 84.38 350 THR B N 1
ATOM 5848 C CA . THR B 1 350 ? 12.875 -15.586 -10.273 1 84.38 350 THR B CA 1
ATOM 5849 C C . THR B 1 350 ? 11.875 -15.852 -11.398 1 84.38 350 THR B C 1
ATOM 5851 O O . THR B 1 350 ? 12.266 -16.203 -12.516 1 84.38 350 THR B O 1
ATOM 5854 N N . VAL B 1 351 ? 10.617 -15.781 -11 1 79.5 351 VAL B N 1
ATOM 5855 C CA . VAL B 1 351 ? 9.539 -15.898 -11.977 1 79.5 351 VAL B CA 1
ATOM 5856 C C . VAL B 1 351 ? 8.586 -14.711 -11.836 1 79.5 351 VAL B C 1
ATOM 5858 O O . VAL B 1 351 ? 8.688 -13.938 -10.875 1 79.5 351 VAL B O 1
ATOM 5861 N N . GLU B 1 352 ? 7.754 -14.477 -12.82 1 80.31 352 GLU B N 1
ATOM 5862 C CA . GLU B 1 352 ? 6.707 -13.453 -12.812 1 80.31 352 GLU B CA 1
ATOM 5863 C C . GLU B 1 352 ? 7.301 -12.055 -12.68 1 80.31 352 GLU B C 1
ATOM 5865 O O . GLU B 1 352 ? 6.875 -11.273 -11.828 1 80.31 352 GLU B O 1
ATOM 5870 N N . LEU B 1 353 ? 8.359 -11.867 -13.461 1 86.44 353 LEU B N 1
ATOM 5871 C CA . LEU B 1 353 ? 8.984 -10.555 -13.438 1 86.44 353 LEU B CA 1
ATOM 5872 C C . LEU B 1 353 ? 8.133 -9.531 -14.172 1 86.44 353 LEU B C 1
ATOM 5874 O O . LEU B 1 353 ? 7.621 -9.812 -15.258 1 86.44 353 LEU B O 1
ATOM 5878 N N . GLU B 1 354 ? 7.926 -8.43 -13.523 1 86.56 354 GLU B N 1
ATOM 5879 C CA . GLU B 1 354 ? 7.164 -7.34 -14.117 1 86.56 354 GLU B CA 1
ATOM 5880 C C . GLU B 1 354 ? 7.809 -5.988 -13.82 1 86.56 354 GLU B C 1
ATOM 5882 O O . GLU B 1 354 ? 8.312 -5.766 -12.727 1 86.56 354 GLU B O 1
ATOM 5887 N N . LEU B 1 355 ? 7.867 -5.215 -14.859 1 91.06 355 LEU B N 1
ATOM 5888 C CA . LEU B 1 355 ? 8.305 -3.83 -14.719 1 91.06 355 LEU B CA 1
ATOM 5889 C C . LEU B 1 355 ? 7.148 -2.865 -14.953 1 91.06 355 LEU B C 1
ATOM 5891 O O . LEU B 1 355 ? 6.492 -2.92 -16 1 91.06 355 LEU B O 1
ATOM 5895 N N . ILE B 1 356 ? 6.938 -1.974 -13.984 1 88.44 356 ILE B N 1
ATOM 5896 C CA . ILE B 1 356 ? 5.73 -1.159 -14.008 1 88.44 356 ILE B CA 1
ATOM 5897 C C . ILE B 1 356 ? 6.094 0.309 -13.789 1 88.44 356 ILE B C 1
ATOM 5899 O O . ILE B 1 356 ? 7.016 0.622 -13.039 1 88.44 356 ILE B O 1
ATOM 5903 N N . ASP B 1 357 ? 5.434 1.175 -14.469 1 87.38 357 ASP B N 1
ATOM 5904 C CA . ASP B 1 357 ? 5.488 2.604 -14.172 1 87.38 357 ASP B CA 1
ATOM 5905 C C . ASP B 1 357 ? 4.086 3.176 -13.969 1 87.38 357 ASP B C 1
ATOM 5907 O O . ASP B 1 357 ? 3.098 2.561 -14.375 1 87.38 357 ASP B O 1
ATOM 5911 N N . SER B 1 358 ? 3.988 4.23 -13.234 1 82.81 358 SER B N 1
ATOM 5912 C CA . SER B 1 358 ? 2.686 4.797 -12.906 1 82.81 358 SER B CA 1
ATOM 5913 C C . SER B 1 358 ? 2.695 6.316 -13.031 1 82.81 358 SER B C 1
ATOM 5915 O O . SER B 1 358 ? 3.76 6.941 -13 1 82.81 358 SER B O 1
ATOM 5917 N N . PHE B 1 359 ? 1.494 6.801 -13.328 1 79.44 359 PHE B N 1
ATOM 5918 C CA . PHE B 1 359 ? 1.242 8.234 -13.312 1 79.44 359 PHE B CA 1
ATOM 5919 C C . PHE B 1 359 ? 0.136 8.586 -12.328 1 79.44 359 PHE B C 1
ATOM 5921 O O . PHE B 1 359 ? -0.823 7.828 -12.164 1 79.44 359 PHE B O 1
ATOM 5928 N N . LEU B 1 360 ? 0.351 9.633 -11.57 1 81.81 360 LEU B N 1
ATOM 5929 C CA . LEU B 1 360 ? -0.607 10.094 -10.57 1 81.81 360 LEU B CA 1
ATOM 5930 C C . LEU B 1 360 ? -1.049 11.523 -10.852 1 81.81 360 LEU B C 1
ATOM 5932 O O . LEU B 1 360 ? -0.227 12.375 -11.211 1 81.81 360 LEU B O 1
ATOM 5936 N N . ARG B 1 361 ? -2.344 11.711 -10.75 1 78.88 361 ARG B N 1
ATOM 5937 C CA . ARG B 1 361 ? -2.879 13.047 -11 1 78.88 361 ARG B CA 1
ATOM 5938 C C . ARG B 1 361 ? -3.85 13.461 -9.906 1 78.88 361 ARG B C 1
ATOM 5940 O O . ARG B 1 361 ? -4.715 12.68 -9.5 1 78.88 361 ARG B O 1
ATOM 5947 N N . TYR B 1 362 ? -3.689 14.641 -9.391 1 79.12 362 TYR B N 1
ATOM 5948 C CA . TYR B 1 362 ? -4.602 15.242 -8.422 1 79.12 362 TYR B CA 1
ATOM 5949 C C . TYR B 1 362 ? -5.648 16.094 -9.117 1 79.12 362 TYR B C 1
ATOM 5951 O O . TYR B 1 362 ? -5.383 16.688 -10.172 1 79.12 362 TYR B O 1
ATOM 5959 N N . HIS B 1 363 ? -6.871 16.141 -8.43 1 78.88 363 HIS B N 1
ATOM 5960 C CA . HIS B 1 363 ? -7.941 16.938 -9.016 1 78.88 363 HIS B CA 1
ATOM 5961 C C . HIS B 1 363 ? -8.336 18.094 -8.102 1 78.88 363 HIS B C 1
ATOM 5963 O O . HIS B 1 363 ? -8.391 17.922 -6.875 1 78.88 363 HIS B O 1
ATOM 5969 N N . GLN B 1 364 ? -8.438 19.172 -8.773 1 74.81 364 GLN B N 1
ATOM 5970 C CA . GLN B 1 364 ? -9.031 20.297 -8.07 1 74.81 364 GLN B CA 1
ATOM 5971 C C . GLN B 1 364 ? -10.547 20.344 -8.258 1 74.81 364 GLN B C 1
ATOM 5973 O O . GLN B 1 364 ? -11.031 20.359 -9.391 1 74.81 364 GLN B O 1
ATOM 5978 N N . ILE B 1 365 ? -11.18 20.172 -7.152 1 74.56 365 ILE B N 1
ATOM 5979 C CA . ILE B 1 365 ? -12.633 20.172 -7.223 1 74.56 365 ILE B CA 1
ATOM 5980 C C . ILE B 1 365 ? -13.172 21.562 -6.855 1 74.56 365 ILE B C 1
ATOM 5982 O O . ILE B 1 365 ? -12.953 22.031 -5.742 1 74.56 365 ILE B O 1
ATOM 5986 N N . LEU B 1 366 ? -13.664 22.297 -7.797 1 65.12 366 LEU B N 1
ATOM 5987 C CA . LEU B 1 366 ? -14.312 23.594 -7.633 1 65.12 366 LEU B CA 1
ATOM 5988 C C . LEU B 1 366 ? -15.82 23.484 -7.871 1 65.12 366 LEU B C 1
ATOM 5990 O O . LEU B 1 366 ? -16.297 22.484 -8.43 1 65.12 366 LEU B O 1
ATOM 5994 N N . PRO B 1 367 ? -16.5 24.422 -7.242 1 62.09 367 PRO B N 1
ATOM 5995 C CA . PRO B 1 367 ? -17.938 24.359 -7.523 1 62.09 367 PRO B CA 1
ATOM 5996 C C . PRO B 1 367 ? -18.234 24.219 -9.016 1 62.09 367 PRO B C 1
ATOM 5998 O O . PRO B 1 367 ? -17.844 25.078 -9.805 1 62.09 367 PRO B O 1
ATOM 6001 N N . ASN B 1 368 ? -18.75 23.141 -9.344 1 61.94 368 ASN B N 1
ATOM 6002 C CA . ASN B 1 368 ? -19.25 22.812 -10.672 1 61.94 368 ASN B CA 1
ATOM 6003 C C . ASN B 1 368 ? -18.109 22.531 -11.641 1 61.94 368 ASN B C 1
ATOM 6005 O O . ASN B 1 368 ? -18.281 22.625 -12.859 1 61.94 368 ASN B O 1
ATOM 6009 N N . ARG B 1 369 ? -16.969 22.578 -11.156 1 69.75 369 ARG B N 1
ATOM 6010 C CA . ARG B 1 369 ? -15.883 22.266 -12.086 1 69.75 369 ARG B CA 1
ATOM 6011 C C . ARG B 1 369 ? -14.82 21.406 -11.414 1 69.75 369 ARG B C 1
ATOM 6013 O O . ARG B 1 369 ? -14.523 21.594 -10.234 1 69.75 369 ARG B O 1
ATOM 6020 N N . THR B 1 370 ? -14.453 20.422 -12.086 1 70.94 370 THR B N 1
ATOM 6021 C CA . THR B 1 370 ? -13.336 19.594 -11.672 1 70.94 370 THR B CA 1
ATOM 6022 C C . THR B 1 370 ? -12.203 19.641 -12.688 1 70.94 370 THR B C 1
ATOM 6024 O O . THR B 1 370 ? -12.438 19.5 -13.891 1 70.94 370 THR B O 1
ATOM 6027 N N . ARG B 1 371 ? -11.023 20.094 -12.242 1 70.12 371 ARG B N 1
ATOM 6028 C CA . ARG B 1 371 ? -9.883 20.188 -13.156 1 70.12 371 ARG B CA 1
ATOM 6029 C C . ARG B 1 371 ? -8.695 19.406 -12.625 1 70.12 371 ARG B C 1
ATOM 6031 O O . ARG B 1 371 ? -8.391 19.453 -11.43 1 70.12 371 ARG B O 1
ATOM 6038 N N . PRO B 1 372 ? -8.172 18.625 -13.523 1 72.81 372 PRO B N 1
ATOM 6039 C CA . PRO B 1 372 ? -6.922 17.984 -13.109 1 72.81 372 PRO B CA 1
ATOM 6040 C C . PRO B 1 372 ? -5.801 18.969 -12.828 1 72.81 372 PRO B C 1
ATOM 6042 O O . PRO B 1 372 ? -5.707 20.016 -13.5 1 72.81 372 PRO B O 1
ATOM 6045 N N . ASN B 1 373 ? -5.098 18.719 -11.656 1 65.5 373 ASN B N 1
ATOM 6046 C CA . ASN B 1 373 ? -3.912 19.531 -11.398 1 65.5 373 ASN B CA 1
ATOM 6047 C C . ASN B 1 373 ? -2.77 19.172 -12.344 1 65.5 373 ASN B C 1
ATOM 6049 O O . ASN B 1 373 ? -2.316 18.031 -12.375 1 65.5 373 ASN B O 1
ATOM 6053 N N . MET B 1 374 ? -2.584 19.969 -13.297 1 53.81 374 MET B N 1
ATOM 6054 C CA . MET B 1 374 ? -1.595 19.703 -14.336 1 53.81 374 MET B CA 1
ATOM 6055 C C . MET B 1 374 ? -0.184 19.688 -13.758 1 53.81 374 MET B C 1
ATOM 6057 O O . MET B 1 374 ? 0.758 19.25 -14.414 1 53.81 374 MET B O 1
ATOM 6061 N N . ALA B 1 375 ? 0.043 20.266 -12.625 1 50.34 375 ALA B N 1
ATOM 6062 C CA . ALA B 1 375 ? 1.377 20.312 -12.039 1 50.34 375 ALA B CA 1
ATOM 6063 C C . ALA B 1 375 ? 1.759 18.969 -11.43 1 50.34 375 ALA B C 1
ATOM 6065 O O . ALA B 1 375 ? 2.686 18.875 -10.617 1 50.34 375 ALA B O 1
ATOM 6066 N N . GLY B 1 376 ? 1.061 18.016 -11.82 1 53.22 376 GLY B N 1
ATOM 6067 C CA . GLY B 1 376 ? 1.338 16.75 -11.164 1 53.22 376 GLY B CA 1
ATOM 6068 C C . GLY B 1 376 ? 2.781 16.312 -11.312 1 53.22 376 GLY B C 1
ATOM 6069 O O . GLY B 1 376 ? 3.471 16.719 -12.242 1 53.22 376 GLY B O 1
ATOM 6070 N N . TYR B 1 377 ? 3.504 16.031 -10.211 1 52.75 377 TYR B N 1
ATOM 6071 C CA . TYR B 1 377 ? 4.895 15.602 -10.117 1 52.75 377 TYR B CA 1
ATOM 6072 C C . TYR B 1 377 ? 5.164 14.445 -11.07 1 52.75 377 TYR B C 1
ATOM 6074 O O . TYR B 1 377 ? 4.496 13.414 -11.008 1 52.75 377 TYR B O 1
ATOM 6082 N N . PHE B 1 378 ? 5.648 14.867 -12.305 1 57.66 378 PHE B N 1
ATOM 6083 C CA . PHE B 1 378 ? 6.039 13.844 -13.266 1 57.66 378 PHE B CA 1
ATOM 6084 C C . PHE B 1 378 ? 7.367 13.211 -12.875 1 57.66 378 PHE B C 1
ATOM 6086 O O . PHE B 1 378 ? 8.43 13.734 -13.219 1 57.66 378 PHE B O 1
ATOM 6093 N N . SER B 1 379 ? 7.492 12.789 -11.688 1 61.56 379 SER B N 1
ATOM 6094 C CA . SER B 1 379 ? 8.742 12.047 -11.555 1 61.56 379 SER B CA 1
ATOM 6095 C C . SER B 1 379 ? 8.594 10.617 -12.047 1 61.56 379 SER B C 1
ATOM 6097 O O . SER B 1 379 ? 7.668 9.906 -11.648 1 61.56 379 SER B O 1
ATOM 6099 N N . PRO B 1 380 ? 9.445 10.391 -13 1 72.44 380 PRO B N 1
ATOM 6100 C CA . PRO B 1 380 ? 9.414 9.008 -13.484 1 72.44 380 PRO B CA 1
ATOM 6101 C C . PRO B 1 380 ? 9.875 8.008 -12.438 1 72.44 380 PRO B C 1
ATOM 6103 O O . PRO B 1 380 ? 10.664 8.352 -11.547 1 72.44 380 PRO B O 1
ATOM 6106 N N . GLY B 1 381 ? 9.195 7.008 -12.109 1 88.94 381 GLY B N 1
ATOM 6107 C CA . GLY B 1 381 ? 9.586 5.883 -11.281 1 88.94 381 GLY B CA 1
ATOM 6108 C C . GLY B 1 381 ? 9.164 4.543 -11.852 1 88.94 381 GLY B C 1
ATOM 6109 O O . GLY B 1 381 ? 8.258 4.477 -12.68 1 88.94 381 GLY B O 1
ATOM 6110 N N . TYR B 1 382 ? 10.039 3.568 -11.445 1 92.5 382 TYR B N 1
ATOM 6111 C CA . TYR B 1 382 ? 9.797 2.211 -11.93 1 92.5 382 TYR B CA 1
ATOM 6112 C C . TYR B 1 382 ? 9.836 1.212 -10.773 1 92.5 382 TYR B C 1
ATOM 6114 O O . TYR B 1 382 ? 10.688 1.314 -9.891 1 92.5 382 TYR B O 1
ATOM 6122 N N . ILE B 1 383 ? 8.852 0.365 -10.859 1 94.75 383 ILE B N 1
ATOM 6123 C CA . ILE B 1 383 ? 8.844 -0.726 -9.891 1 94.75 383 ILE B CA 1
ATOM 6124 C C . ILE B 1 383 ? 9.047 -2.057 -10.609 1 94.75 383 ILE B C 1
ATOM 6126 O O . ILE B 1 383 ? 8.359 -2.346 -11.602 1 94.75 383 ILE B O 1
ATOM 6130 N N . LEU B 1 384 ? 10.031 -2.756 -10.172 1 95.75 384 LEU B N 1
ATOM 6131 C CA . LEU B 1 384 ? 10.289 -4.109 -10.648 1 95.75 384 LEU B CA 1
ATOM 6132 C C . LEU B 1 384 ? 9.914 -5.141 -9.594 1 95.75 384 LEU B C 1
ATOM 6134 O O . LEU B 1 384 ? 10.312 -5.02 -8.43 1 95.75 384 LEU B O 1
ATOM 6138 N N . THR B 1 385 ? 9.109 -6.109 -9.953 1 92.75 385 THR B N 1
ATOM 6139 C CA . THR B 1 385 ? 8.664 -7.117 -8.992 1 92.75 385 THR B CA 1
ATOM 6140 C C . THR B 1 385 ? 8.836 -8.523 -9.562 1 92.75 385 THR B C 1
ATOM 6142 O O . THR B 1 385 ? 8.945 -8.695 -10.781 1 92.75 385 THR B O 1
ATOM 6145 N N . GLY B 1 386 ? 8.922 -9.477 -8.648 1 89.12 386 GLY B N 1
ATOM 6146 C CA . GLY B 1 386 ? 9.07 -10.883 -9.016 1 89.12 386 GLY B CA 1
ATOM 6147 C C . GLY B 1 386 ? 8.984 -11.812 -7.82 1 89.12 386 GLY B C 1
ATOM 6148 O O . GLY B 1 386 ? 8.883 -11.359 -6.676 1 89.12 386 GLY B O 1
ATOM 6149 N N . ILE B 1 387 ? 8.938 -13.086 -8.109 1 84.94 387 ILE B N 1
ATOM 6150 C CA . ILE B 1 387 ? 8.867 -14.125 -7.09 1 84.94 387 ILE B CA 1
ATOM 6151 C C . ILE B 1 387 ? 10.078 -15.047 -7.207 1 84.94 387 ILE B C 1
ATOM 6153 O O . ILE B 1 387 ? 10.438 -15.477 -8.305 1 84.94 387 ILE B O 1
ATOM 6157 N N . VAL B 1 388 ? 10.617 -15.297 -6.039 1 85.88 388 VAL B N 1
ATOM 6158 C CA . VAL B 1 388 ? 11.781 -16.188 -6.023 1 85.88 388 VAL B CA 1
ATOM 6159 C C . VAL B 1 388 ? 11.328 -17.641 -5.996 1 85.88 388 VAL B C 1
ATOM 6161 O O . VAL B 1 388 ? 10.43 -18 -5.23 1 85.88 388 VAL B O 1
ATOM 6164 N N . VAL B 1 389 ? 11.719 -18.547 -6.832 1 74.5 389 VAL B N 1
ATOM 6165 C CA . VAL B 1 389 ? 11.289 -19.938 -6.883 1 74.5 389 VAL B CA 1
ATOM 6166 C C . VAL B 1 389 ? 12.414 -20.844 -6.406 1 74.5 389 VAL B C 1
ATOM 6168 O O . VAL B 1 389 ? 12.172 -21.891 -5.797 1 74.5 389 VAL B O 1
ATOM 6171 N N . CYS B 1 390 ? 13.617 -20.703 -6.953 1 65.25 390 CYS B N 1
ATOM 6172 C CA . CYS B 1 390 ? 14.648 -21.656 -6.566 1 65.25 390 CYS B CA 1
ATOM 6173 C C . CYS B 1 390 ? 15.945 -20.953 -6.195 1 65.25 390 CYS B C 1
ATOM 6175 O O . CYS B 1 390 ? 16.172 -19.812 -6.621 1 65.25 390 CYS B O 1
ATOM 6177 N N . ASN B 1 391 ? 16.391 -21.203 -4.957 1 54.28 391 ASN B N 1
ATOM 6178 C CA . ASN B 1 391 ? 17.781 -20.828 -4.723 1 54.28 391 ASN B CA 1
ATOM 6179 C C . ASN B 1 391 ? 18.719 -22.016 -4.949 1 54.28 391 ASN B C 1
ATOM 6181 O O . ASN B 1 391 ? 18.328 -23.172 -4.754 1 54.28 391 ASN B O 1
#

Sequence (782 aa):
MEIVEGSYVIFKRGNTSRLTRIARGQQIVLEKSKFLTDNLIGQPYNQLFEILPNKHLQCCTETELAQFLKSEGFDANGVDQCDELTDYSDQLSQSDTIVAEQQCNQTVSFDELKSLKSSGASGDDIVQVLIDGSLSYKRKTDLAKRKYVQRKRRKHSAYVLVMKPCIRLLAEVYYHKNPAKLMDMRPDYFAYLLSYANIQHRSRVLVVEDCCGLVSAAVLDRSDGNGLCLQLHRGDQCQSIPCIEAMQYPSSIMQCYRKLPMCVAMDELSGNGEKSDLENATYSKHAETLRLFKQGNFDSLIIASNYDLTSVIVSLLLPAIRPSGTVAIYSDVMQLAVEYFDVLRTSQQTVELELIDSFLRYHQILPNRTRPNMAGYFSPGYILTGIVVCNMEIVEGSYVIFKRGNTSRLTRIARGQQIVLEKSKFLTDNLIGQPYNQLFEILPNKHLQCCTETELAQFLKSEGFDANGVDQCDELTDYSDQLSQSDTIVAEQQCNQTVSFDELKSLKSSGASGDDIVQVLIDGSLSYKRKTDLAKRKYVQRKRRKHSAYVLVMKPCIRLLAEVYYHKNPAKLMDMRPDYFAYLLSYANIQHRSRVLVVEDCCGLVSAAVLDRSDGNGLCLQLHRGDQCQSIPCIEAMQYPSSIMQCYRKLPMCVAMDELSGNGEKSDLENATYSKHAETLRLFKQGNFDSLIIASNYDLTSVIVSLLLPAIRPSGTVAIYSDVMQLAVEYFDVLRTSQQTVELELIDSFLRYHQILPNRTRPNMAGYFSPGYILTGIVVCN

Foldseek 3Di:
DADAQQAWKWKDADLAIDIDGAHAPDWDADLNQIAHCNVRGGPDAFFKWFQFLVRYTDTDDPVNVVVVCVLCVQVPQDPPPVVPPPVPVVPPDDPPPVVVCVVQQFQQDPVNLNVCSNVGHDLLVSLVNRCVRGNCLVVDDPVVNVVSSSVSSSSSGRMMTIHQDDLLVVQSNCLVPPCVQQQNQHSVNVVVLVVQQVAAQQFEEEEEARNLCSNVLVNLVRNLLRYAYEYEYADLDHPHNVSNVNNVDDPSSCVNYHYDYPVLQVVVVVPPPDDDPVNVVSCVVCVVVSVVQVVAQGQGYEYHYPDQCLPCCLVGPLVSHDAFHKYKYKHLDPVSLVSNLVSVVVSVFWPPKDKDWDFDWDWRDHVVDIDIPPPGSPRTMMMIMTGGHHD/DADAQQAWKWKDADLAIDIDHAHAPDWDADLNQIAHCNVRGGPDAFFKWFQFLVRYTHTDDPVRVVVVCVLCVQVLQDPVPVVPPPVPVVPPDPPPPVVVCVVQQFQQDPVNLNVCSNVGHDLLVSLVNRCVRGNCLVVDDPVVNVVSSSVSSSSSGRMMTIHQDDLLVVQSNCLVPPCVQQQNQHSVNVVVLVVQQVAAQQFEEEEEARNLCSNVLVNLVRNLLRYAYEYEYADLDHPHNVSNVNNVDDPSSCVNYHYDYPVLQVCVVVVPPDDDPVNVVSCVVCVVVSVVQVVAQGQGYEYHYPDQCLPCCLVGPLVSHDAFHKYKYKHLDPVSLVSNLVSVVVSVFWPPKDKDWDFDWDWRDHVVDIDIPPPGPPRTMMMIMTGGHHD

Radius of gyration: 29.77 Å; Cα contacts (8 Å, |Δi|>4): 1427; chains: 2; bounding box: 84×91×77 Å

InterPro domains:
  IPR017423 tRNA (adenine(58)-N(1))-methyltransferase non-catalytic subunit TRM6 [PF04189] (3-258)
  IPR017423 tRNA (adenine(58)-N(1))-methyltransferase non-catalytic subunit TRM6 [PTHR12945] (3-263)

Nearest PDB structures (foldseek):
  5ccb-assembly1_B  TM=8.445E-01  e=2.823E-33  Homo sapiens
  5cd1-assembly1_E  TM=8.476E-01  e=1.323E-32  Homo sapiens
  5eqj-assembly1_A-2  TM=7.662E-01  e=1.515E-18  Saccharomyces cerevisiae S288C
  5erg-assembly1_A-2  TM=7.577E-01  e=4.412E-18  Saccharomyces cerevisiae S288C
  1i9g-assembly1_A  TM=7.520E-01  e=1.038E-11  Mycobacterium tuberculosis

Secondary structure (DSSP, 8-state):
-B--TT-EEEEEETTEEEEEE--TT-EEEETTEEEESGGGTTPBSSEEEEE-TTS-EEEPPHHHHHHHHHHHTTTTT--S-TTT---SSTTSS--SHHHHHHGGGB-S-HHHHHHHHHTT--HHHHHHHHHHHBTTGGGS-HHHHHHHHHHHHHHT--EEEEE---HHHHHHHHHHH-GGGGTT--HHHHHHHHHHHT--TT-EEEEEE-STTHHHHHHHHHHTTSSEEEEEESSSSPPP-HHHHHHT--HHHHTTEEEEEHHHHHHHHHT-----HHHHHHHHHTHHHHHHHHH--EEEEEEE-SS--HHHIIIIIGGGEEEEEEEEEEES-HHHHHHHHHHHHHHT-EEEEEEEEEEEEEEEEETTEEEE-TT------EEEEEEE---/-B--TT-EEEEEETTEEEEEE--TT-EEEETTEEEESGGGTTPBSSEEEEE-TTS-EEEPPHHHHHHHHHHHTTTTT--S-TTT---TTTTSS--SHHHHHHTTSB-S-HHHHHHHHHTT--HHHHHHHHHHHBTTGGGS-HHHHHHHHHHHHHHT--EEEEE---HHHHHHHHHHH-GGGGTT--HHHHHHHHHHHT--TT-EEEEEE-STTHHHHHHHHHHTTSSEEEEEESSSSPPP-HHHHHHT--HHHHTTEEEEEHHHHHHHHHT-----HHHHHHHHHTHHHHHHHHH--EEEEEEE-SS--HHHIIIIIGGGEEEEEEEEEEES-HHHHHHHHHHHHHHT-EEEEEEEEEEEEEEEEETTEEEE-TT------EEEEEEE---

Organism: Trichuris trichiura (NCBI:txid36087)